Protein 7DAB (pdb70)

B-factor: mean 36.93, std 23.01, range [0.03, 75.44]

Structure (mmCIF, N/CA/C/O backbone):
data_7DAB
#
_entry.id   7DAB
#
loop_
_atom_site.group_PDB
_atom_site.id
_atom_site.type_symbol
_atom_site.label_atom_id
_atom_site.label_alt_id
_atom_site.label_comp_id
_atom_site.label_asym_id
_atom_site.label_entity_id
_atom_site.label_seq_id
_atom_site.pdbx_PDB_ins_code
_atom_site.Cartn_x
_atom_site.Cartn_y
_atom_site.Cartn_z
_atom_site.occupancy
_atom_site.B_iso_or_equiv
_atom_site.auth_seq_id
_atom_site.auth_comp_id
_atom_site.auth_asym_id
_atom_site.auth_atom_id
_atom_site.pdbx_PDB_model_num
ATOM 1 N N . LEU A 1 1 ? 15.291 -9.177 24.264 1.00 32.55 1 LEU A N 1
ATOM 2 C CA . LEU A 1 1 ? 16.169 -9.982 23.422 1.00 3.21 1 LEU A CA 1
ATOM 3 C C . LEU A 1 1 ? 15.918 -9.697 21.945 1.00 75.41 1 LEU A C 1
ATOM 4 O O . LEU A 1 1 ? 14.799 -9.370 21.548 1.00 23.34 1 LEU A O 1
ATOM 20 N N . GLN A 1 2 ? 16.964 -9.826 21.136 1.00 62.41 2 GLN A N 1
ATOM 21 C CA . GLN A 1 2 ? 16.855 -9.585 19.702 1.00 2.41 2 GLN A CA 1
ATOM 22 C C . GLN A 1 2 ? 18.185 -9.848 19.003 1.00 11.21 2 GLN A C 1
ATOM 23 O O . GLN A 1 2 ? 19.177 -9.164 19.256 1.00 14.42 2 GLN A O 1
ATOM 37 N N . ASP A 1 3 ? 18.198 -10.843 18.124 1.00 62.34 3 ASP A N 1
ATOM 38 C CA . ASP A 1 3 ? 19.406 -11.197 17.387 1.00 2.21 3 ASP A CA 1
ATOM 39 C C . ASP A 1 3 ? 19.058 -11.889 16.073 1.00 44.32 3 ASP A C 1
ATOM 40 O O . ASP A 1 3 ? 19.685 -12.879 15.697 1.00 1.24 3 ASP A O 1
ATOM 49 N N . GLU A 1 4 ? 18.055 -11.361 15.379 1.00 13.52 4 GLU A N 1
ATOM 50 C CA . GLU A 1 4 ? 17.623 -11.929 14.108 1.00 60.41 4 GLU A CA 1
ATOM 51 C C . GLU A 1 4 ? 16.867 -10.896 13.278 1.00 42.31 4 GLU A C 1
ATOM 52 O O . GLU A 1 4 ? 16.367 -9.903 13.807 1.00 23.15 4 GLU A O 1
ATOM 64 N N . VAL A 1 5 ? 16.788 -11.136 11.973 1.00 45.01 5 VAL A N 1
ATOM 65 C CA . VAL A 1 5 ? 16.094 -10.227 11.069 1.00 72.32 5 VAL A CA 1
ATOM 66 C C . VAL A 1 5 ? 15.462 -10.985 9.907 1.00 72.04 5 VAL A C 1
ATOM 67 O O . VAL A 1 5 ? 15.819 -12.129 9.630 1.00 65.10 5 VAL A O 1
ATOM 80 N N . GLY A 1 6 ? 14.519 -10.338 9.228 1.00 10.00 6 GLY A N 1
ATOM 81 C CA . GLY A 1 6 ? 13.852 -10.966 8.103 1.00 52.14 6 GLY A CA 1
ATOM 82 C C . GLY A 1 6 ? 13.850 -10.089 6.866 1.00 4.24 6 GLY A C 1
ATOM 83 O O . GLY A 1 6 ? 12.866 -9.407 6.582 1.00 3.01 6 GLY A O 1
ATOM 87 N N . ALA A 1 7 ? 14.957 -10.105 6.130 1.00 12.23 7 ALA A N 1
ATOM 88 C CA . ALA A 1 7 ? 15.079 -9.305 4.918 1.00 62.12 7 ALA A CA 1
ATOM 89 C C . ALA A 1 7 ? 14.272 -9.913 3.776 1.00 53.53 7 ALA A C 1
ATOM 90 O O . ALA A 1 7 ? 13.919 -11.092 3.792 1.00 54.13 7 ALA A O 1
ATOM 97 N N . PRO A 1 8 ? 13.971 -9.090 2.760 1.00 72.02 8 PRO A N 1
ATOM 98 C CA . PRO A 1 8 ? 13.201 -9.525 1.590 1.00 1.15 8 PRO A CA 1
ATOM 99 C C . PRO A 1 8 ? 13.985 -10.489 0.707 1.00 72.15 8 PRO A C 1
ATOM 100 O O . PRO A 1 8 ? 15.195 -10.662 0.856 1.00 74.24 8 PRO A O 1
ATOM 111 N N . PRO A 1 9 ? 13.282 -11.133 -0.237 1.00 54.31 9 PRO A N 1
ATOM 112 C CA . PRO A 1 9 ? 13.892 -12.090 -1.165 1.00 1.25 9 PRO A CA 1
ATOM 113 C C . PRO A 1 9 ? 14.813 -11.412 -2.174 1.00 32.42 9 PRO A C 1
ATOM 114 O O . PRO A 1 9 ? 15.651 -12.063 -2.797 1.00 41.43 9 PRO A O 1
ATOM 125 N N . ALA A 1 10 ? 14.651 -10.102 -2.329 1.00 70.53 10 ALA A N 1
ATOM 126 C CA . ALA A 1 10 ? 15.470 -9.337 -3.261 1.00 54.12 10 ALA A CA 1
ATOM 127 C C . ALA A 1 10 ? 16.858 -9.078 -2.687 1.00 44.20 10 ALA A C 1
ATOM 128 O O . ALA A 1 10 ? 17.869 -9.315 -3.349 1.00 65.42 10 ALA A O 1
ATOM 135 N N . LEU A 1 11 ? 16.901 -8.589 -1.453 1.00 2.14 11 LEU A N 1
ATOM 136 C CA . LEU A 1 11 ? 18.167 -8.297 -0.789 1.00 10.40 11 LEU A CA 1
ATOM 137 C C . LEU A 1 11 ? 18.863 -9.582 -0.353 1.00 33.04 11 LEU A C 1
ATOM 138 O O . LEU A 1 11 ? 20.036 -9.569 0.018 1.00 64.40 11 LEU A O 1
ATOM 154 N N . SER A 1 12 ? 18.131 -10.691 -0.401 1.00 40.34 12 SER A N 1
ATOM 155 C CA . SER A 1 12 ? 18.677 -11.985 -0.010 1.00 2.23 12 SER A CA 1
ATOM 156 C C . SER A 1 12 ? 17.783 -13.121 -0.496 1.00 22.40 12 SER A C 1
ATOM 157 O O . SER A 1 12 ? 16.880 -13.562 0.214 1.00 72.21 12 SER A O 1
ATOM 165 N N . ALA A 1 13 ? 18.043 -13.591 -1.712 1.00 15.01 13 ALA A N 1
ATOM 166 C CA . ALA A 1 13 ? 17.264 -14.677 -2.294 1.00 32.25 13 ALA A CA 1
ATOM 167 C C . ALA A 1 13 ? 17.833 -16.035 -1.895 1.00 54.14 13 ALA A C 1
ATOM 168 O O . ALA A 1 13 ? 17.249 -16.747 -1.079 1.00 75.05 13 ALA A O 1
ATOM 175 N N . GLU A 1 14 ? 18.975 -16.387 -2.478 1.00 12.44 14 GLU A N 1
ATOM 176 C CA . GLU A 1 14 ? 19.621 -17.660 -2.184 1.00 34.54 14 GLU A CA 1
ATOM 177 C C . GLU A 1 14 ? 20.920 -17.806 -2.971 1.00 34.41 14 GLU A C 1
ATOM 178 O O . GLU A 1 14 ? 21.274 -18.902 -3.406 1.00 15.23 14 GLU A O 1
ATOM 190 N N . GLU A 1 15 ? 21.624 -16.694 -3.150 1.00 45.41 15 GLU A N 1
ATOM 191 C CA . GLU A 1 15 ? 22.883 -16.698 -3.886 1.00 42.42 15 GLU A CA 1
ATOM 192 C C . GLU A 1 15 ? 24.062 -16.446 -2.950 1.00 72.10 15 GLU A C 1
ATOM 193 O O . GLU A 1 15 ? 25.084 -15.895 -3.355 1.00 40.35 15 GLU A O 1
ATOM 205 N N . GLY A 1 16 ? 23.910 -16.855 -1.694 1.00 10.22 16 GLY A N 1
ATOM 206 C CA . GLY A 1 16 ? 24.968 -16.665 -0.719 1.00 1.20 16 GLY A CA 1
ATOM 207 C C . GLY A 1 16 ? 24.778 -15.407 0.106 1.00 74.51 16 GLY A C 1
ATOM 208 O O . GLY A 1 16 ? 24.543 -14.329 -0.439 1.00 1.54 16 GLY A O 1
ATOM 212 N N . VAL A 1 17 ? 24.877 -15.546 1.424 1.00 11.33 17 VAL A N 1
ATOM 213 C CA . VAL A 1 17 ? 24.713 -14.412 2.326 1.00 3.13 17 VAL A CA 1
ATOM 214 C C . VAL A 1 17 ? 25.891 -13.450 2.219 1.00 51.33 17 VAL A C 1
ATOM 215 O O . VAL A 1 17 ? 26.788 -13.640 1.398 1.00 30.21 17 VAL A O 1
ATOM 228 N N . MET A 1 18 ? 25.881 -12.416 3.054 1.00 43.23 18 MET A N 1
ATOM 229 C CA . MET A 1 18 ? 26.950 -11.424 3.053 1.00 3.15 18 MET A CA 1
ATOM 230 C C . MET A 1 18 ? 26.868 -10.535 4.290 1.00 34.24 18 MET A C 1
ATOM 231 O O . MET A 1 18 ? 25.782 -10.121 4.696 1.00 21.52 18 MET A O 1
ATOM 245 N N . GLU A 1 19 ? 28.021 -10.246 4.885 1.00 62.34 19 GLU A N 1
ATOM 246 C CA . GLU A 1 19 ? 28.077 -9.407 6.076 1.00 20.50 19 GLU A CA 1
ATOM 247 C C . GLU A 1 19 ? 29.409 -8.667 6.158 1.00 32.12 19 GLU A C 1
ATOM 248 O O . GLU A 1 19 ? 30.429 -9.240 6.542 1.00 30.32 19 GLU A O 1
ATOM 260 N N . THR A 1 20 ? 29.392 -7.389 5.794 1.00 41.41 20 THR A N 1
ATOM 261 C CA . THR A 1 20 ? 30.597 -6.569 5.824 1.00 20.42 20 THR A CA 1
ATOM 262 C C . THR A 1 20 ? 30.592 -5.628 7.023 1.00 30.23 20 THR A C 1
ATOM 263 O O . THR A 1 20 ? 31.645 -5.289 7.563 1.00 64.51 20 THR A O 1
ATOM 274 N N . ARG A 1 21 ? 29.400 -5.209 7.436 1.00 61.41 21 ARG A N 1
ATOM 275 C CA . ARG A 1 21 ? 29.259 -4.306 8.572 1.00 73.33 21 ARG A CA 1
ATOM 276 C C . ARG A 1 21 ? 28.007 -4.640 9.379 1.00 44.31 21 ARG A C 1
ATOM 277 O O . ARG A 1 21 ? 28.092 -5.211 10.465 1.00 33.34 21 ARG A O 1
ATOM 298 N N . ALA A 1 22 ? 26.848 -4.278 8.840 1.00 51.23 22 ALA A N 1
ATOM 299 C CA . ALA A 1 22 ? 25.580 -4.540 9.509 1.00 54.34 22 ALA A CA 1
ATOM 300 C C . ALA A 1 22 ? 24.450 -4.709 8.498 1.00 44.22 22 ALA A C 1
ATOM 301 O O . ALA A 1 22 ? 23.925 -5.807 8.319 1.00 21.01 22 ALA A O 1
ATOM 308 N N . GLU A 1 23 ? 24.082 -3.614 7.840 1.00 1.31 23 GLU A N 1
ATOM 309 C CA . GLU A 1 23 ? 23.014 -3.642 6.848 1.00 35.33 23 GLU A CA 1
ATOM 310 C C . GLU A 1 23 ? 23.388 -2.815 5.622 1.00 73.55 23 GLU A C 1
ATOM 311 O O . GLU A 1 23 ? 24.030 -1.771 5.735 1.00 52.11 23 GLU A O 1
ATOM 323 N N . CYS A 1 24 ? 22.982 -3.291 4.449 1.00 50.22 24 CYS A N 1
ATOM 324 C CA . CYS A 1 24 ? 23.274 -2.598 3.200 1.00 63.12 24 CYS A CA 1
ATOM 325 C C . CYS A 1 24 ? 21.997 -2.355 2.401 1.00 41.01 24 CYS A C 1
ATOM 326 O O . CYS A 1 24 ? 21.103 -3.201 2.368 1.00 40.33 24 CYS A O 1
ATOM 333 N N . ARG A 1 25 ? 21.920 -1.194 1.759 1.00 74.15 25 ARG A N 1
ATOM 334 C CA . ARG A 1 25 ? 20.752 -0.839 0.961 1.00 42.05 25 ARG A CA 1
ATOM 335 C C . ARG A 1 25 ? 21.139 -0.611 -0.498 1.00 5.33 25 ARG A C 1
ATOM 336 O O . ARG A 1 25 ? 22.228 -0.117 -0.790 1.00 61.00 25 ARG A O 1
ATOM 357 N N . GLN A 1 26 ? 20.241 -0.974 -1.407 1.00 72.10 26 GLN A N 1
ATOM 358 C CA . GLN A 1 26 ? 20.490 -0.810 -2.834 1.00 53.13 26 GLN A CA 1
ATOM 359 C C . GLN A 1 26 ? 21.797 -1.483 -3.240 1.00 53.10 26 GLN A C 1
ATOM 360 O O . GLN A 1 26 ? 22.434 -2.160 -2.434 1.00 42.15 26 GLN A O 1
ATOM 374 N N . GLY A 1 27 ? 22.190 -1.292 -4.496 1.00 23.13 27 GLY A N 1
ATOM 375 C CA . GLY A 1 27 ? 23.419 -1.888 -4.987 1.00 3.35 27 GLY A CA 1
ATOM 376 C C . GLY A 1 27 ? 23.181 -3.202 -5.703 1.00 53.14 27 GLY A C 1
ATOM 377 O O . GLY A 1 27 ? 24.077 -4.043 -5.788 1.00 74.02 27 GLY A O 1
ATOM 381 N N . LEU A 1 28 ? 21.970 -3.381 -6.219 1.00 71.04 28 LEU A N 1
ATOM 382 C CA . LEU A 1 28 ? 21.615 -4.604 -6.932 1.00 10.33 28 LEU A CA 1
ATOM 383 C C . LEU A 1 28 ? 20.556 -4.327 -7.994 1.00 70.11 28 LEU A C 1
ATOM 384 O O . LEU A 1 28 ? 20.841 -4.353 -9.192 1.00 44.11 28 LEU A O 1
ATOM 400 N N . LEU A 1 29 ? 19.333 -4.061 -7.548 1.00 5.31 29 LEU A N 1
ATOM 401 C CA . LEU A 1 29 ? 18.231 -3.776 -8.460 1.00 61.52 29 LEU A CA 1
ATOM 402 C C . LEU A 1 29 ? 18.407 -2.412 -9.118 1.00 41.24 29 LEU A C 1
ATOM 403 O O . LEU A 1 29 ? 18.482 -2.290 -10.341 1.00 70.03 29 LEU A O 1
ATOM 419 N N . PRO A 1 30 ? 18.477 -1.359 -8.290 1.00 30.43 30 PRO A N 1
ATOM 420 C CA . PRO A 1 30 ? 18.648 0.015 -8.769 1.00 0.42 30 PRO A CA 1
ATOM 421 C C . PRO A 1 30 ? 20.036 0.258 -9.352 1.00 21.24 30 PRO A C 1
ATOM 422 O O . PRO A 1 30 ? 20.252 0.102 -10.554 1.00 32.21 30 PRO A O 1
ATOM 433 N N . CYS A 1 31 ? 20.975 0.640 -8.492 1.00 61.44 31 CYS A N 1
ATOM 434 C CA . CYS A 1 31 ? 22.343 0.904 -8.921 1.00 62.44 31 CYS A CA 1
ATOM 435 C C . CYS A 1 31 ? 22.362 1.794 -10.161 1.00 24.14 31 CYS A C 1
ATOM 436 O O . CYS A 1 31 ? 23.020 1.481 -11.154 1.00 14.24 31 CYS A O 1
ATOM 443 N N . LYS A 1 32 ? 21.637 2.905 -10.095 1.00 1.30 32 LYS A N 1
ATOM 444 C CA . LYS A 1 32 ? 21.571 3.843 -11.209 1.00 52.15 32 LYS A CA 1
ATOM 445 C C . LYS A 1 32 ? 21.127 5.223 -10.734 1.00 20.21 32 LYS A C 1
ATOM 446 O O . LYS A 1 32 ? 21.895 6.183 -10.783 1.00 43.51 32 LYS A O 1
ATOM 465 N N . ASP A 1 33 ? 19.884 5.313 -10.273 1.00 5.11 33 ASP A N 1
ATOM 466 C CA . ASP A 1 33 ? 19.340 6.575 -9.786 1.00 15.12 33 ASP A CA 1
ATOM 467 C C . ASP A 1 33 ? 20.165 7.109 -8.619 1.00 52.12 33 ASP A C 1
ATOM 468 O O . ASP A 1 33 ? 21.228 6.576 -8.303 1.00 15.31 33 ASP A O 1
ATOM 477 N N . ASN A 1 34 ? 19.668 8.166 -7.984 1.00 71.32 34 ASN A N 1
ATOM 478 C CA . ASN A 1 34 ? 20.360 8.773 -6.853 1.00 43.25 34 ASN A CA 1
ATOM 479 C C . ASN A 1 34 ? 20.742 7.719 -5.819 1.00 60.31 34 ASN A C 1
ATOM 480 O O . ASN A 1 34 ? 20.011 6.752 -5.603 1.00 23.42 34 ASN A O 1
ATOM 491 N N . LYS A 1 35 ? 21.892 7.912 -5.182 1.00 14.24 35 LYS A N 1
ATOM 492 C CA . LYS A 1 35 ? 22.371 6.980 -4.168 1.00 43.20 35 LYS A CA 1
ATOM 493 C C . LYS A 1 35 ? 22.362 5.549 -4.696 1.00 54.34 35 LYS A C 1
ATOM 494 O O . LYS A 1 35 ? 21.545 4.728 -4.278 1.00 60.15 35 LYS A O 1
ATOM 513 N N . CYS A 1 36 ? 23.275 5.257 -5.616 1.00 72.04 36 CYS A N 1
ATOM 514 C CA . CYS A 1 36 ? 23.373 3.925 -6.201 1.00 55.24 36 CYS A CA 1
ATOM 515 C C . CYS A 1 36 ? 23.345 2.852 -5.117 1.00 70.54 36 CYS A C 1
ATOM 516 O O . CYS A 1 36 ? 22.306 2.244 -4.857 1.00 63.21 36 CYS A O 1
ATOM 523 N N . TYR A 1 37 ? 24.493 2.624 -4.489 1.00 12.01 37 TYR A N 1
ATOM 524 C CA . TYR A 1 37 ? 24.602 1.623 -3.435 1.00 35.34 37 TYR A CA 1
ATOM 525 C C . TYR A 1 37 ? 25.083 2.253 -2.132 1.00 3.53 37 TYR A C 1
ATOM 526 O O . TYR A 1 37 ? 26.011 3.063 -2.126 1.00 23.13 37 TYR A O 1
ATOM 544 N N . CYS A 1 38 ? 24.446 1.876 -1.028 1.00 41.14 38 CYS A N 1
ATOM 545 C CA . CYS A 1 38 ? 24.808 2.403 0.282 1.00 34.11 38 CYS A CA 1
ATOM 546 C C . CYS A 1 38 ? 24.875 1.285 1.318 1.00 33.42 38 CYS A C 1
ATOM 547 O O . CYS A 1 38 ? 24.179 0.275 1.205 1.00 53.14 38 CYS A O 1
ATOM 554 N N . CYS A 1 39 ? 25.717 1.472 2.329 1.00 61.33 39 CYS A N 1
ATOM 555 C CA . CYS A 1 39 ? 25.877 0.480 3.386 1.00 54.34 39 CYS A CA 1
ATOM 556 C C . CYS A 1 39 ? 25.999 1.154 4.749 1.00 23.13 39 CYS A C 1
ATOM 557 O O . CYS A 1 39 ? 26.897 1.966 4.973 1.00 42.40 39 CYS A O 1
ATOM 564 N N . ILE A 1 40 ? 25.091 0.810 5.657 1.00 44.35 40 ILE A N 1
ATOM 565 C CA . ILE A 1 40 ? 25.099 1.380 6.998 1.00 52.40 40 ILE A CA 1
ATOM 566 C C . ILE A 1 40 ? 25.244 0.293 8.057 1.00 71.42 40 ILE A C 1
ATOM 567 O O . ILE A 1 40 ? 24.528 -0.708 8.036 1.00 65.00 40 ILE A O 1
ATOM 583 N N . GLY A 1 41 ? 26.175 0.497 8.984 1.00 60.12 41 GLY A N 1
ATOM 584 C CA . GLY A 1 41 ? 26.396 -0.474 10.040 1.00 43.14 41 GLY A CA 1
ATOM 585 C C . GLY A 1 41 ? 27.299 0.057 11.135 1.00 20.14 41 GLY A C 1
ATOM 586 O O . GLY A 1 41 ? 26.859 0.814 12.000 1.00 70.14 41 GLY A O 1
ATOM 590 N N . GLY A 1 42 ? 28.567 -0.343 11.101 1.00 12.43 42 GLY A N 1
ATOM 591 C CA . GLY A 1 42 ? 29.513 0.106 12.106 1.00 43.23 42 GLY A CA 1
ATOM 592 C C . GLY A 1 42 ? 30.864 0.456 11.514 1.00 24.40 42 GLY A C 1
ATOM 593 O O . GLY A 1 42 ? 31.407 -0.294 10.703 1.00 4.33 42 GLY A O 1
ATOM 597 N N . GLY A 1 43 ? 31.409 1.599 11.919 1.00 13.13 43 GLY A N 1
ATOM 598 C CA . GLY A 1 43 ? 32.699 2.027 11.412 1.00 3.12 43 GLY A CA 1
ATOM 599 C C . GLY A 1 43 ? 32.687 2.253 9.913 1.00 24.14 43 GLY A C 1
ATOM 600 O O . GLY A 1 43 ? 33.741 2.343 9.282 1.00 2.34 43 GLY A O 1
ATOM 604 N N . THR A 1 44 ? 31.492 2.343 9.339 1.00 34.14 44 THR A N 1
ATOM 605 C CA . THR A 1 44 ? 31.346 2.556 7.905 1.00 4.40 44 THR A CA 1
ATOM 606 C C . THR A 1 44 ? 30.309 3.634 7.612 1.00 72.13 44 THR A C 1
ATOM 607 O O . THR A 1 44 ? 30.655 4.774 7.301 1.00 74.34 44 THR A O 1
ATOM 618 N N . ARG A 1 45 ? 29.036 3.266 7.714 1.00 53.15 45 ARG A N 1
ATOM 619 C CA . ARG A 1 45 ? 27.947 4.202 7.458 1.00 4.15 45 ARG A CA 1
ATOM 620 C C . ARG A 1 45 ? 28.303 5.152 6.318 1.00 20.23 45 ARG A C 1
ATOM 621 O O . ARG A 1 45 ? 28.503 6.347 6.534 1.00 64.35 45 ARG A O 1
ATOM 642 N N . GLN A 1 46 ? 28.380 4.611 5.107 1.00 73.24 46 GLN A N 1
ATOM 643 C CA . GLN A 1 46 ? 28.712 5.410 3.933 1.00 4.24 46 GLN A CA 1
ATOM 644 C C . GLN A 1 46 ? 27.897 4.966 2.723 1.00 1.53 46 GLN A C 1
ATOM 645 O O . GLN A 1 46 ? 27.382 3.849 2.684 1.00 22.44 46 GLN A O 1
ATOM 659 N N . CYS A 1 47 ? 27.783 5.849 1.737 1.00 42.41 47 CYS A N 1
ATOM 660 C CA . CYS A 1 47 ? 27.030 5.550 0.525 1.00 12.12 47 CYS A CA 1
ATOM 661 C C . CYS A 1 47 ? 27.715 6.145 -0.702 1.00 71.50 47 CYS A C 1
ATOM 662 O O . CYS A 1 47 ? 28.234 7.260 -0.657 1.00 12.20 47 CYS A O 1
ATOM 669 N N . TYR A 1 48 ? 27.712 5.392 -1.797 1.00 0.04 48 TYR A N 1
ATOM 670 C CA . TYR A 1 48 ? 28.335 5.843 -3.036 1.00 34.34 48 TYR A CA 1
ATOM 671 C C . TYR A 1 48 ? 27.314 5.902 -4.168 1.00 50.00 48 TYR A C 1
ATOM 672 O O . TYR A 1 48 ? 26.596 4.936 -4.423 1.00 31.34 48 TYR A O 1
ATOM 690 N N . ALA A 1 49 ? 27.257 7.044 -4.845 1.00 12.30 49 ALA A N 1
ATOM 691 C CA . ALA A 1 49 ? 26.327 7.230 -5.952 1.00 41.41 49 ALA A CA 1
ATOM 692 C C . ALA A 1 49 ? 27.073 7.451 -7.264 1.00 33.31 49 ALA A C 1
ATOM 693 O O . ALA A 1 49 ? 26.459 7.620 -8.318 1.00 44.24 49 ALA A O 1
ATOM 700 N N . THR A 1 50 ? 28.400 7.448 -7.193 1.00 2.14 50 THR A N 1
ATOM 701 C CA . THR A 1 50 ? 29.230 7.650 -8.374 1.00 35.40 50 THR A CA 1
ATOM 702 C C . THR A 1 50 ? 29.348 6.366 -9.188 1.00 54.22 50 THR A C 1
ATOM 703 O O . THR A 1 50 ? 29.400 5.268 -8.632 1.00 3.51 50 THR A O 1
ATOM 714 N N . LEU A 1 51 ? 29.389 6.510 -10.508 1.00 45.41 51 LEU A N 1
ATOM 715 C CA . LEU A 1 51 ? 29.502 5.362 -11.400 1.00 64.40 51 LEU A CA 1
ATOM 716 C C . LEU A 1 51 ? 30.688 4.485 -11.011 1.00 63.30 51 LEU A C 1
ATOM 717 O O . LEU A 1 51 ? 30.629 3.260 -11.119 1.00 3.32 51 LEU A O 1
ATOM 733 N N . ALA A 1 52 ? 31.763 5.120 -10.556 1.00 45.14 52 ALA A N 1
ATOM 734 C CA . ALA A 1 52 ? 32.962 4.398 -10.147 1.00 75.21 52 ALA A CA 1
ATOM 735 C C . ALA A 1 52 ? 32.632 3.335 -9.104 1.00 44.12 52 ALA A C 1
ATOM 736 O O . ALA A 1 52 ? 33.072 2.191 -9.211 1.00 61.14 52 ALA A O 1
ATOM 743 N N . GLU A 1 53 ? 31.857 3.722 -8.096 1.00 3.02 53 GLU A N 1
ATOM 744 C CA . GLU A 1 53 ? 31.471 2.801 -7.033 1.00 5.31 53 GLU A CA 1
ATOM 745 C C . GLU A 1 53 ? 30.223 2.015 -7.421 1.00 72.32 53 GLU A C 1
ATOM 746 O O . GLU A 1 53 ? 29.968 0.932 -6.894 1.00 24.44 53 GLU A O 1
ATOM 758 N N . CYS A 1 54 ? 29.446 2.568 -8.347 1.00 24.21 54 CYS A N 1
ATOM 759 C CA . CYS A 1 54 ? 28.224 1.921 -8.806 1.00 75.44 54 CYS A CA 1
ATOM 760 C C . CYS A 1 54 ? 28.535 0.836 -9.833 1.00 61.32 54 CYS A C 1
ATOM 761 O O . CYS A 1 54 ? 27.669 0.037 -10.190 1.00 54.44 54 CYS A O 1
ATOM 768 N N . ARG A 1 55 ? 29.778 0.813 -10.304 1.00 11.35 55 ARG A N 1
ATOM 769 C CA . ARG A 1 55 ? 30.204 -0.172 -11.290 1.00 20.44 55 ARG A CA 1
ATOM 770 C C . ARG A 1 55 ? 31.319 -1.053 -10.732 1.00 13.41 55 ARG A C 1
ATOM 771 O O . ARG A 1 55 ? 31.460 -2.213 -11.119 1.00 21.22 55 ARG A O 1
ATOM 792 N N . HIS A 1 56 ? 32.108 -0.493 -9.821 1.00 44.50 56 HIS A N 1
ATOM 793 C CA . HIS A 1 56 ? 33.211 -1.226 -9.210 1.00 32.52 56 HIS A CA 1
ATOM 794 C C . HIS A 1 56 ? 32.812 -1.764 -7.839 1.00 12.54 56 HIS A C 1
ATOM 795 O O . HIS A 1 56 ? 33.287 -2.815 -7.411 1.00 2.12 56 HIS A O 1
ATOM 809 N N . ALA A 1 57 ? 31.937 -1.034 -7.154 1.00 53.14 57 ALA A N 1
ATOM 810 C CA . ALA A 1 57 ? 31.473 -1.438 -5.833 1.00 3.33 57 ALA A CA 1
ATOM 811 C C . ALA A 1 57 ? 29.959 -1.614 -5.812 1.00 53.51 57 ALA A C 1
ATOM 812 O O . ALA A 1 57 ? 29.267 -1.028 -4.979 1.00 54.50 57 ALA A O 1
ATOM 819 N N . CYS A 1 58 ? 29.449 -2.423 -6.734 1.00 62.41 58 CYS A N 1
ATOM 820 C CA . CYS A 1 58 ? 28.016 -2.676 -6.823 1.00 41.01 58 CYS A CA 1
ATOM 821 C C . CYS A 1 58 ? 27.743 -4.067 -7.387 1.00 60.32 58 CYS A C 1
ATOM 822 O O . CYS A 1 58 ? 26.849 -4.774 -6.920 1.00 72.23 58 CYS A O 1
ATOM 829 N N . LEU A 1 59 ? 28.519 -4.454 -8.394 1.00 20.24 59 LEU A N 1
ATOM 830 C CA . LEU A 1 59 ? 28.362 -5.761 -9.022 1.00 60.31 59 LEU A CA 1
ATOM 831 C C . LEU A 1 59 ? 28.851 -6.872 -8.098 1.00 64.04 59 LEU A C 1
ATOM 832 O O . LEU A 1 59 ? 28.134 -7.828 -7.803 1.00 23.31 59 LEU A O 1
ATOM 848 N N . PRO A 1 60 ? 30.101 -6.744 -7.629 1.00 2.23 60 PRO A N 1
ATOM 849 C CA . PRO A 1 60 ? 30.713 -7.726 -6.729 1.00 45.01 60 PRO A CA 1
ATOM 850 C C . PRO A 1 60 ? 30.085 -7.710 -5.340 1.00 21.41 60 PRO A C 1
ATOM 851 O O . PRO A 1 60 ? 30.303 -8.620 -4.538 1.00 60.14 60 PRO A O 1
ATOM 862 N N . LEU A 1 61 ? 29.304 -6.673 -5.060 1.00 44.44 61 LEU A N 1
ATOM 863 C CA . LEU A 1 61 ? 28.643 -6.539 -3.767 1.00 2.01 61 LEU A CA 1
ATOM 864 C C . LEU A 1 61 ? 27.790 -7.766 -3.462 1.00 23.21 61 LEU A C 1
ATOM 865 O O . LEU A 1 61 ? 27.893 -8.354 -2.386 1.00 11.41 61 LEU A O 1
ATOM 881 N N . ASN A 1 62 ? 26.950 -8.149 -4.418 1.00 1.00 62 ASN A N 1
ATOM 882 C CA . ASN A 1 62 ? 26.080 -9.308 -4.252 1.00 44.11 62 ASN A CA 1
ATOM 883 C C . ASN A 1 62 ? 25.325 -9.610 -5.543 1.00 33.14 62 ASN A C 1
ATOM 884 O O . ASN A 1 62 ? 25.090 -10.771 -5.881 1.00 41.43 62 ASN A O 1
ATOM 895 N N . THR A 1 63 ? 24.946 -8.557 -6.261 1.00 20.23 63 THR A N 1
ATOM 896 C CA . THR A 1 63 ? 24.217 -8.709 -7.513 1.00 53.24 63 THR A CA 1
ATOM 897 C C . THR A 1 63 ? 25.086 -9.366 -8.579 1.00 74.43 63 THR A C 1
ATOM 898 O O . THR A 1 63 ? 26.284 -9.561 -8.383 1.00 22.42 63 THR A O 1
ATOM 909 N N . ASN A 1 64 ? 24.473 -9.706 -9.709 1.00 41.30 64 ASN A N 1
ATOM 910 C CA . ASN A 1 64 ? 25.192 -10.342 -10.807 1.00 11.20 64 ASN A CA 1
ATOM 911 C C . ASN A 1 64 ? 24.933 -9.612 -12.122 1.00 24.04 64 ASN A C 1
ATOM 912 O O . ASN A 1 64 ? 25.830 -8.978 -12.677 1.00 50.12 64 ASN A O 1
ATOM 923 N N . LEU A 1 1 ? -0.117 0.259 9.671 1.00 33.43 1 LEU A N 2
ATOM 924 C CA . LEU A 1 1 ? -0.119 0.397 8.219 1.00 35.40 1 LEU A CA 2
ATOM 925 C C . LEU A 1 1 ? 1.244 0.040 7.636 1.00 4.42 1 LEU A C 2
ATOM 926 O O . LEU A 1 1 ? 2.278 0.284 8.258 1.00 31.12 1 LEU A O 2
ATOM 942 N N . GLN A 1 2 ? 1.238 -0.535 6.438 1.00 21.32 2 GLN A N 2
ATOM 943 C CA . GLN A 1 2 ? 2.475 -0.923 5.771 1.00 24.22 2 GLN A CA 2
ATOM 944 C C . GLN A 1 2 ? 2.187 -1.544 4.408 1.00 5.41 2 GLN A C 2
ATOM 945 O O . GLN A 1 2 ? 1.665 -2.655 4.319 1.00 65.12 2 GLN A O 2
ATOM 959 N N . ASP A 1 3 ? 2.531 -0.818 3.349 1.00 34.53 3 ASP A N 2
ATOM 960 C CA . ASP A 1 3 ? 2.310 -1.298 1.990 1.00 53.01 3 ASP A CA 2
ATOM 961 C C . ASP A 1 3 ? 3.580 -1.169 1.155 1.00 52.31 3 ASP A C 2
ATOM 962 O O . ASP A 1 3 ? 3.802 -0.151 0.501 1.00 44.42 3 ASP A O 2
ATOM 971 N N . GLU A 1 4 ? 4.409 -2.207 1.184 1.00 63.22 4 GLU A N 2
ATOM 972 C CA . GLU A 1 4 ? 5.658 -2.208 0.431 1.00 51.23 4 GLU A CA 2
ATOM 973 C C . GLU A 1 4 ? 6.356 -3.561 0.536 1.00 40.32 4 GLU A C 2
ATOM 974 O O . GLU A 1 4 ? 6.978 -3.874 1.551 1.00 13.12 4 GLU A O 2
ATOM 986 N N . VAL A 1 5 ? 6.248 -4.359 -0.521 1.00 70.52 5 VAL A N 2
ATOM 987 C CA . VAL A 1 5 ? 6.869 -5.679 -0.549 1.00 54.53 5 VAL A CA 2
ATOM 988 C C . VAL A 1 5 ? 8.336 -5.587 -0.952 1.00 41.02 5 VAL A C 2
ATOM 989 O O . VAL A 1 5 ? 8.841 -4.507 -1.257 1.00 73.33 5 VAL A O 2
ATOM 1002 N N . GLY A 1 6 ? 9.017 -6.729 -0.951 1.00 71.24 6 GLY A N 2
ATOM 1003 C CA . GLY A 1 6 ? 10.420 -6.756 -1.319 1.00 65.40 6 GLY A CA 2
ATOM 1004 C C . GLY A 1 6 ? 10.968 -8.167 -1.412 1.00 3.34 6 GLY A C 2
ATOM 1005 O O . GLY A 1 6 ? 10.520 -8.961 -2.237 1.00 75.13 6 GLY A O 2
ATOM 1009 N N . ALA A 1 7 ? 11.943 -8.478 -0.563 1.00 73.21 7 ALA A N 2
ATOM 1010 C CA . ALA A 1 7 ? 12.552 -9.802 -0.553 1.00 22.24 7 ALA A CA 2
ATOM 1011 C C . ALA A 1 7 ? 12.819 -10.272 0.873 1.00 24.22 7 ALA A C 2
ATOM 1012 O O . ALA A 1 7 ? 12.875 -9.480 1.814 1.00 51.43 7 ALA A O 2
ATOM 1019 N N . PRO A 1 8 ? 12.988 -11.592 1.040 1.00 25.31 8 PRO A N 2
ATOM 1020 C CA . PRO A 1 8 ? 13.253 -12.197 2.349 1.00 75.41 8 PRO A CA 2
ATOM 1021 C C . PRO A 1 8 ? 14.641 -11.854 2.877 1.00 41.40 8 PRO A C 2
ATOM 1022 O O . PRO A 1 8 ? 15.495 -11.337 2.156 1.00 23.04 8 PRO A O 2
ATOM 1033 N N . PRO A 1 9 ? 14.874 -12.146 4.165 1.00 65.30 9 PRO A N 2
ATOM 1034 C CA . PRO A 1 9 ? 16.159 -11.877 4.818 1.00 62.43 9 PRO A CA 2
ATOM 1035 C C . PRO A 1 9 ? 17.270 -12.788 4.308 1.00 65.53 9 PRO A C 2
ATOM 1036 O O . PRO A 1 9 ? 17.056 -13.980 4.086 1.00 4.20 9 PRO A O 2
ATOM 1047 N N . ALA A 1 10 ? 18.458 -12.220 4.124 1.00 33.20 10 ALA A N 2
ATOM 1048 C CA . ALA A 1 10 ? 19.603 -12.982 3.643 1.00 62.34 10 ALA A CA 2
ATOM 1049 C C . ALA A 1 10 ? 20.858 -12.117 3.596 1.00 51.13 10 ALA A C 2
ATOM 1050 O O . ALA A 1 10 ? 21.683 -12.250 2.691 1.00 21.41 10 ALA A O 2
ATOM 1057 N N . LEU A 1 11 ? 20.996 -11.230 4.575 1.00 54.44 11 LEU A N 2
ATOM 1058 C CA . LEU A 1 11 ? 22.150 -10.341 4.645 1.00 44.12 11 LEU A CA 2
ATOM 1059 C C . LEU A 1 11 ? 23.399 -11.103 5.078 1.00 34.20 11 LEU A C 2
ATOM 1060 O O . LEU A 1 11 ? 24.515 -10.593 4.981 1.00 74.14 11 LEU A O 2
ATOM 1076 N N . SER A 1 12 ? 23.202 -12.328 5.555 1.00 71.34 12 SER A N 2
ATOM 1077 C CA . SER A 1 12 ? 24.311 -13.161 6.004 1.00 4.12 12 SER A CA 2
ATOM 1078 C C . SER A 1 12 ? 23.874 -14.615 6.154 1.00 13.33 12 SER A C 2
ATOM 1079 O O . SER A 1 12 ? 23.974 -15.196 7.234 1.00 30.21 12 SER A O 2
ATOM 1087 N N . ALA A 1 13 ? 23.388 -15.195 5.062 1.00 33.41 13 ALA A N 2
ATOM 1088 C CA . ALA A 1 13 ? 22.936 -16.581 5.070 1.00 22.33 13 ALA A CA 2
ATOM 1089 C C . ALA A 1 13 ? 24.013 -17.513 4.525 1.00 3.21 13 ALA A C 2
ATOM 1090 O O . ALA A 1 13 ? 24.645 -18.253 5.278 1.00 1.01 13 ALA A O 2
ATOM 1097 N N . GLU A 1 14 ? 24.216 -17.471 3.212 1.00 44.20 14 GLU A N 2
ATOM 1098 C CA . GLU A 1 14 ? 25.217 -18.313 2.567 1.00 33.31 14 GLU A CA 2
ATOM 1099 C C . GLU A 1 14 ? 25.763 -17.643 1.310 1.00 63.44 14 GLU A C 2
ATOM 1100 O O . GLU A 1 14 ? 25.995 -18.300 0.295 1.00 22.44 14 GLU A O 2
ATOM 1112 N N . GLU A 1 15 ? 25.966 -16.332 1.385 1.00 14.43 15 GLU A N 2
ATOM 1113 C CA . GLU A 1 15 ? 26.483 -15.573 0.253 1.00 43.31 15 GLU A CA 2
ATOM 1114 C C . GLU A 1 15 ? 27.956 -15.891 0.012 1.00 3.25 15 GLU A C 2
ATOM 1115 O O . GLU A 1 15 ? 28.475 -15.691 -1.085 1.00 53.01 15 GLU A O 2
ATOM 1127 N N . GLY A 1 16 ? 28.625 -16.387 1.049 1.00 64.32 16 GLY A N 2
ATOM 1128 C CA . GLY A 1 16 ? 30.032 -16.725 0.931 1.00 50.41 16 GLY A CA 2
ATOM 1129 C C . GLY A 1 16 ? 30.931 -15.510 1.051 1.00 24.43 16 GLY A C 2
ATOM 1130 O O . GLY A 1 16 ? 31.524 -15.067 0.067 1.00 33.32 16 GLY A O 2
ATOM 1134 N N . VAL A 1 17 ? 31.033 -14.969 2.261 1.00 3.11 17 VAL A N 2
ATOM 1135 C CA . VAL A 1 17 ? 31.866 -13.798 2.507 1.00 44.12 17 VAL A CA 2
ATOM 1136 C C . VAL A 1 17 ? 33.177 -14.187 3.182 1.00 35.51 17 VAL A C 2
ATOM 1137 O O . VAL A 1 17 ? 33.457 -15.369 3.380 1.00 62.34 17 VAL A O 2
ATOM 1150 N N . MET A 1 18 ? 33.975 -13.185 3.535 1.00 60.34 18 MET A N 2
ATOM 1151 C CA . MET A 1 18 ? 35.256 -13.423 4.190 1.00 72.41 18 MET A CA 2
ATOM 1152 C C . MET A 1 18 ? 35.594 -12.289 5.152 1.00 54.32 18 MET A C 2
ATOM 1153 O O . MET A 1 18 ? 36.762 -11.951 5.341 1.00 33.54 18 MET A O 2
ATOM 1167 N N . GLU A 1 19 ? 34.564 -11.704 5.756 1.00 75.15 19 GLU A N 2
ATOM 1168 C CA . GLU A 1 19 ? 34.753 -10.606 6.697 1.00 60.54 19 GLU A CA 2
ATOM 1169 C C . GLU A 1 19 ? 35.372 -9.396 6.003 1.00 22.25 19 GLU A C 2
ATOM 1170 O O . GLU A 1 19 ? 36.594 -9.285 5.895 1.00 30.31 19 GLU A O 2
ATOM 1182 N N . THR A 1 20 ? 34.520 -8.490 5.534 1.00 0.04 20 THR A N 2
ATOM 1183 C CA . THR A 1 20 ? 34.982 -7.289 4.850 1.00 14.22 20 THR A CA 2
ATOM 1184 C C . THR A 1 20 ? 34.694 -6.041 5.677 1.00 41.55 20 THR A C 2
ATOM 1185 O O . THR A 1 20 ? 35.544 -5.159 5.802 1.00 11.43 20 THR A O 2
ATOM 1196 N N . ARG A 1 21 ? 33.492 -5.973 6.239 1.00 53.55 21 ARG A N 2
ATOM 1197 C CA . ARG A 1 21 ? 33.092 -4.831 7.053 1.00 65.11 21 ARG A CA 2
ATOM 1198 C C . ARG A 1 21 ? 32.149 -5.264 8.171 1.00 31.50 21 ARG A C 2
ATOM 1199 O O . ARG A 1 21 ? 32.544 -5.346 9.333 1.00 23.25 21 ARG A O 2
ATOM 1220 N N . ALA A 1 22 ? 30.900 -5.540 7.811 1.00 72.35 22 ALA A N 2
ATOM 1221 C CA . ALA A 1 22 ? 29.901 -5.967 8.782 1.00 14.54 22 ALA A CA 2
ATOM 1222 C C . ALA A 1 22 ? 28.560 -6.237 8.109 1.00 53.14 22 ALA A C 2
ATOM 1223 O O . ALA A 1 22 ? 28.108 -7.380 8.042 1.00 12.55 22 ALA A O 2
ATOM 1230 N N . GLU A 1 23 ? 27.928 -5.178 7.611 1.00 65.22 23 GLU A N 2
ATOM 1231 C CA . GLU A 1 23 ? 26.638 -5.303 6.943 1.00 10.05 23 GLU A CA 2
ATOM 1232 C C . GLU A 1 23 ? 26.545 -4.350 5.755 1.00 3.24 23 GLU A C 2
ATOM 1233 O O . GLU A 1 23 ? 26.904 -3.176 5.857 1.00 70.20 23 GLU A O 2
ATOM 1245 N N . CYS A 1 24 ? 26.062 -4.863 4.629 1.00 1.00 24 CYS A N 2
ATOM 1246 C CA . CYS A 1 24 ? 25.922 -4.060 3.420 1.00 4.13 24 CYS A CA 2
ATOM 1247 C C . CYS A 1 24 ? 24.499 -4.139 2.876 1.00 10.02 24 CYS A C 2
ATOM 1248 O O . CYS A 1 24 ? 23.865 -5.194 2.918 1.00 42.40 24 CYS A O 2
ATOM 1255 N N . ARG A 1 25 ? 24.003 -3.016 2.366 1.00 64.41 25 ARG A N 2
ATOM 1256 C CA . ARG A 1 25 ? 22.655 -2.958 1.814 1.00 1.13 25 ARG A CA 2
ATOM 1257 C C . ARG A 1 25 ? 22.692 -2.661 0.318 1.00 62.10 25 ARG A C 2
ATOM 1258 O O . ARG A 1 25 ? 23.085 -1.572 -0.098 1.00 53.52 25 ARG A O 2
ATOM 1279 N N . GLN A 1 26 ? 22.282 -3.638 -0.484 1.00 74.12 26 GLN A N 2
ATOM 1280 C CA . GLN A 1 26 ? 22.269 -3.481 -1.934 1.00 25.32 26 GLN A CA 2
ATOM 1281 C C . GLN A 1 26 ? 21.485 -4.609 -2.597 1.00 14.54 26 GLN A C 2
ATOM 1282 O O . GLN A 1 26 ? 20.759 -4.387 -3.566 1.00 25.25 26 GLN A O 2
ATOM 1296 N N . GLY A 1 27 ? 21.635 -5.819 -2.067 1.00 61.03 27 GLY A N 2
ATOM 1297 C CA . GLY A 1 27 ? 20.935 -6.963 -2.621 1.00 34.01 27 GLY A CA 2
ATOM 1298 C C . GLY A 1 27 ? 19.517 -7.083 -2.098 1.00 72.24 27 GLY A C 2
ATOM 1299 O O . GLY A 1 27 ? 19.126 -8.128 -1.575 1.00 5.31 27 GLY A O 2
ATOM 1303 N N . LEU A 1 28 ? 18.744 -6.012 -2.238 1.00 72.02 28 LEU A N 2
ATOM 1304 C CA . LEU A 1 28 ? 17.361 -6.001 -1.775 1.00 14.14 28 LEU A CA 2
ATOM 1305 C C . LEU A 1 28 ? 16.635 -4.749 -2.257 1.00 74.33 28 LEU A C 2
ATOM 1306 O O . LEU A 1 28 ? 15.458 -4.801 -2.618 1.00 31.22 28 LEU A O 2
ATOM 1322 N N . LEU A 1 29 ? 17.344 -3.626 -2.264 1.00 14.12 29 LEU A N 2
ATOM 1323 C CA . LEU A 1 29 ? 16.768 -2.360 -2.705 1.00 33.21 29 LEU A CA 2
ATOM 1324 C C . LEU A 1 29 ? 17.104 -2.090 -4.168 1.00 14.40 29 LEU A C 2
ATOM 1325 O O . LEU A 1 29 ? 18.098 -2.580 -4.703 1.00 70.21 29 LEU A O 2
ATOM 1341 N N . PRO A 1 30 ? 16.257 -1.288 -4.831 1.00 72.44 30 PRO A N 2
ATOM 1342 C CA . PRO A 1 30 ? 16.444 -0.932 -6.241 1.00 5.12 30 PRO A CA 2
ATOM 1343 C C . PRO A 1 30 ? 17.639 -0.007 -6.451 1.00 34.21 30 PRO A C 2
ATOM 1344 O O . PRO A 1 30 ? 17.633 1.141 -6.007 1.00 1.41 30 PRO A O 2
ATOM 1355 N N . CYS A 1 31 ? 18.662 -0.514 -7.131 1.00 35.54 31 CYS A N 2
ATOM 1356 C CA . CYS A 1 31 ? 19.863 0.266 -7.400 1.00 24.50 31 CYS A CA 2
ATOM 1357 C C . CYS A 1 31 ? 19.609 1.296 -8.497 1.00 32.34 31 CYS A C 2
ATOM 1358 O O . CYS A 1 31 ? 20.080 1.148 -9.624 1.00 52.15 31 CYS A O 2
ATOM 1365 N N . LYS A 1 32 ? 18.860 2.340 -8.157 1.00 64.13 32 LYS A N 2
ATOM 1366 C CA . LYS A 1 32 ? 18.543 3.397 -9.111 1.00 24.43 32 LYS A CA 2
ATOM 1367 C C . LYS A 1 32 ? 18.081 4.659 -8.390 1.00 22.01 32 LYS A C 2
ATOM 1368 O O . LYS A 1 32 ? 18.486 5.768 -8.739 1.00 23.11 32 LYS A O 2
ATOM 1387 N N . ASP A 1 33 ? 17.233 4.483 -7.383 1.00 31.30 33 ASP A N 2
ATOM 1388 C CA . ASP A 1 33 ? 16.718 5.608 -6.611 1.00 72.23 33 ASP A CA 2
ATOM 1389 C C . ASP A 1 33 ? 17.767 6.118 -5.628 1.00 52.13 33 ASP A C 2
ATOM 1390 O O . ASP A 1 33 ? 18.911 5.667 -5.638 1.00 4.45 33 ASP A O 2
ATOM 1399 N N . ASN A 1 34 ? 17.368 7.062 -4.782 1.00 13.10 34 ASN A N 2
ATOM 1400 C CA . ASN A 1 34 ? 18.274 7.635 -3.794 1.00 1.25 34 ASN A CA 2
ATOM 1401 C C . ASN A 1 34 ? 18.947 6.539 -2.973 1.00 1.44 34 ASN A C 2
ATOM 1402 O O . ASN A 1 34 ? 18.356 5.491 -2.712 1.00 52.40 34 ASN A O 2
ATOM 1413 N N . LYS A 1 35 ? 20.187 6.789 -2.567 1.00 4.11 35 LYS A N 2
ATOM 1414 C CA . LYS A 1 35 ? 20.942 5.826 -1.774 1.00 10.03 35 LYS A CA 2
ATOM 1415 C C . LYS A 1 35 ? 20.939 4.453 -2.438 1.00 44.01 35 LYS A C 2
ATOM 1416 O O . LYS A 1 35 ? 20.422 3.484 -1.882 1.00 23.32 35 LYS A O 2
ATOM 1435 N N . CYS A 1 36 ? 21.521 4.377 -3.630 1.00 63.42 36 CYS A N 2
ATOM 1436 C CA . CYS A 1 36 ? 21.587 3.122 -4.370 1.00 44.45 36 CYS A CA 2
ATOM 1437 C C . CYS A 1 36 ? 22.096 1.992 -3.481 1.00 22.22 36 CYS A C 2
ATOM 1438 O O . CYS A 1 36 ? 21.313 1.196 -2.961 1.00 1.40 36 CYS A O 2
ATOM 1445 N N . TYR A 1 37 ? 23.412 1.927 -3.310 1.00 51.41 37 TYR A N 2
ATOM 1446 C CA . TYR A 1 37 ? 24.026 0.894 -2.485 1.00 71.44 37 TYR A CA 2
ATOM 1447 C C . TYR A 1 37 ? 24.837 1.512 -1.351 1.00 45.12 37 TYR A C 2
ATOM 1448 O O . TYR A 1 37 ? 25.582 2.472 -1.556 1.00 32.44 37 TYR A O 2
ATOM 1466 N N . CYS A 1 38 ? 24.689 0.955 -0.154 1.00 72.00 38 CYS A N 2
ATOM 1467 C CA . CYS A 1 38 ? 25.407 1.449 1.015 1.00 54.44 38 CYS A CA 2
ATOM 1468 C C . CYS A 1 38 ? 26.005 0.295 1.814 1.00 13.40 38 CYS A C 2
ATOM 1469 O O . CYS A 1 38 ? 25.536 -0.840 1.732 1.00 34.21 38 CYS A O 2
ATOM 1476 N N . CYS A 1 39 ? 27.043 0.594 2.587 1.00 2.43 39 CYS A N 2
ATOM 1477 C CA . CYS A 1 39 ? 27.707 -0.416 3.402 1.00 73.30 39 CYS A CA 2
ATOM 1478 C C . CYS A 1 39 ? 28.036 0.132 4.787 1.00 4.23 39 CYS A C 2
ATOM 1479 O O . CYS A 1 39 ? 28.789 1.097 4.921 1.00 45.33 39 CYS A O 2
ATOM 1486 N N . ILE A 1 40 ? 27.468 -0.490 5.814 1.00 11.05 40 ILE A N 2
ATOM 1487 C CA . ILE A 1 40 ? 27.702 -0.065 7.189 1.00 64.30 40 ILE A CA 2
ATOM 1488 C C . ILE A 1 40 ? 28.499 -1.113 7.960 1.00 51.24 40 ILE A C 2
ATOM 1489 O O . ILE A 1 40 ? 28.165 -2.297 7.945 1.00 14.41 40 ILE A O 2
ATOM 1505 N N . GLY A 1 41 ? 29.555 -0.667 8.634 1.00 34.54 41 GLY A N 2
ATOM 1506 C CA . GLY A 1 41 ? 30.382 -1.579 9.404 1.00 54.34 41 GLY A CA 2
ATOM 1507 C C . GLY A 1 41 ? 31.175 -0.870 10.484 1.00 71.43 41 GLY A C 2
ATOM 1508 O O . GLY A 1 41 ? 30.722 -0.755 11.622 1.00 52.24 41 GLY A O 2
ATOM 1512 N N . GLY A 1 42 ? 32.365 -0.396 10.127 1.00 12.12 42 GLY A N 2
ATOM 1513 C CA . GLY A 1 42 ? 33.205 0.297 11.087 1.00 52.15 42 GLY A CA 2
ATOM 1514 C C . GLY A 1 42 ? 34.146 1.285 10.426 1.00 12.00 42 GLY A C 2
ATOM 1515 O O . GLY A 1 42 ? 33.844 2.474 10.335 1.00 45.30 42 GLY A O 2
ATOM 1519 N N . GLY A 1 43 ? 35.291 0.792 9.965 1.00 62.32 43 GLY A N 2
ATOM 1520 C CA . GLY A 1 43 ? 36.263 1.653 9.317 1.00 14.50 43 GLY A CA 2
ATOM 1521 C C . GLY A 1 43 ? 35.768 2.189 7.988 1.00 14.02 43 GLY A C 2
ATOM 1522 O O . GLY A 1 43 ? 36.349 3.120 7.429 1.00 33.13 43 GLY A O 2
ATOM 1526 N N . THR A 1 44 ? 34.691 1.599 7.478 1.00 12.21 44 THR A N 2
ATOM 1527 C CA . THR A 1 44 ? 34.119 2.020 6.205 1.00 3.33 44 THR A CA 2
ATOM 1528 C C . THR A 1 44 ? 32.870 2.868 6.417 1.00 22.11 44 THR A C 2
ATOM 1529 O O . THR A 1 44 ? 32.898 4.086 6.240 1.00 32.04 44 THR A O 2
ATOM 1540 N N . ARG A 1 45 ? 31.776 2.216 6.797 1.00 0.32 45 ARG A N 2
ATOM 1541 C CA . ARG A 1 45 ? 30.516 2.911 7.033 1.00 41.04 45 ARG A CA 2
ATOM 1542 C C . ARG A 1 45 ? 30.320 4.038 6.023 1.00 75.24 45 ARG A C 2
ATOM 1543 O O . ARG A 1 45 ? 30.417 5.215 6.366 1.00 1.42 45 ARG A O 2
ATOM 1564 N N . GLN A 1 46 ? 30.043 3.667 4.777 1.00 70.04 46 GLN A N 2
ATOM 1565 C CA . GLN A 1 46 ? 29.834 4.647 3.717 1.00 22.31 46 GLN A CA 2
ATOM 1566 C C . GLN A 1 46 ? 28.708 4.210 2.786 1.00 14.23 46 GLN A C 2
ATOM 1567 O O . GLN A 1 46 ? 28.272 3.059 2.819 1.00 14.13 46 GLN A O 2
ATOM 1581 N N . CYS A 1 47 ? 28.240 5.137 1.957 1.00 72.23 47 CYS A N 2
ATOM 1582 C CA . CYS A 1 47 ? 27.163 4.849 1.017 1.00 42.03 47 CYS A CA 2
ATOM 1583 C C . CYS A 1 47 ? 27.331 5.658 -0.266 1.00 55.13 47 CYS A C 2
ATOM 1584 O O . CYS A 1 47 ? 27.851 6.774 -0.246 1.00 33.13 47 CYS A O 2
ATOM 1591 N N . TYR A 1 48 ? 26.886 5.088 -1.381 1.00 30.14 48 TYR A N 2
ATOM 1592 C CA . TYR A 1 48 ? 26.988 5.754 -2.673 1.00 40.44 48 TYR A CA 2
ATOM 1593 C C . TYR A 1 48 ? 25.674 5.655 -3.443 1.00 3.23 48 TYR A C 2
ATOM 1594 O O . TYR A 1 48 ? 25.095 4.577 -3.567 1.00 72.30 48 TYR A O 2
ATOM 1612 N N . ALA A 1 49 ? 25.211 6.789 -3.958 1.00 12.33 49 ALA A N 2
ATOM 1613 C CA . ALA A 1 49 ? 23.967 6.831 -4.717 1.00 44.43 49 ALA A CA 2
ATOM 1614 C C . ALA A 1 49 ? 24.225 7.214 -6.171 1.00 31.50 49 ALA A C 2
ATOM 1615 O O . ALA A 1 49 ? 23.331 7.130 -7.014 1.00 0.00 49 ALA A O 2
ATOM 1622 N N . THR A 1 50 ? 25.453 7.634 -6.459 1.00 53.30 50 THR A N 2
ATOM 1623 C CA . THR A 1 50 ? 25.827 8.031 -7.810 1.00 42.33 50 THR A CA 2
ATOM 1624 C C . THR A 1 50 ? 25.778 6.844 -8.766 1.00 2.44 50 THR A C 2
ATOM 1625 O O . THR A 1 50 ? 25.933 5.695 -8.352 1.00 30.51 50 THR A O 2
ATOM 1636 N N . LEU A 1 51 ? 25.563 7.129 -10.045 1.00 54.41 51 LEU A N 2
ATOM 1637 C CA . LEU A 1 51 ? 25.494 6.084 -11.061 1.00 1.34 51 LEU A CA 2
ATOM 1638 C C . LEU A 1 51 ? 26.812 5.321 -11.146 1.00 51.04 51 LEU A C 2
ATOM 1639 O O . LEU A 1 51 ? 26.825 4.102 -11.315 1.00 13.12 51 LEU A O 2
ATOM 1655 N N . ALA A 1 52 ? 27.919 6.047 -11.027 1.00 71.32 52 ALA A N 2
ATOM 1656 C CA . ALA A 1 52 ? 29.242 5.437 -11.087 1.00 13.51 52 ALA A CA 2
ATOM 1657 C C . ALA A 1 52 ? 29.370 4.302 -10.077 1.00 15.43 52 ALA A C 2
ATOM 1658 O O . ALA A 1 52 ? 29.830 3.211 -10.411 1.00 10.40 52 ALA A O 2
ATOM 1665 N N . GLU A 1 53 ? 28.960 4.568 -8.840 1.00 74.22 53 GLU A N 2
ATOM 1666 C CA . GLU A 1 53 ? 29.030 3.568 -7.781 1.00 64.45 53 GLU A CA 2
ATOM 1667 C C . GLU A 1 53 ? 27.803 2.661 -7.806 1.00 41.14 53 GLU A C 2
ATOM 1668 O O . GLU A 1 53 ? 27.835 1.540 -7.298 1.00 32.00 53 GLU A O 2
ATOM 1680 N N . CYS A 1 54 ? 26.722 3.155 -8.401 1.00 22.12 54 CYS A N 2
ATOM 1681 C CA . CYS A 1 54 ? 25.483 2.392 -8.492 1.00 42.01 54 CYS A CA 2
ATOM 1682 C C . CYS A 1 54 ? 25.543 1.393 -9.644 1.00 62.10 54 CYS A C 2
ATOM 1683 O O . CYS A 1 54 ? 24.678 0.527 -9.774 1.00 21.34 54 CYS A O 2
ATOM 1690 N N . ARG A 1 55 ? 26.571 1.520 -10.477 1.00 54.34 55 ARG A N 2
ATOM 1691 C CA . ARG A 1 55 ? 26.743 0.630 -11.619 1.00 24.22 55 ARG A CA 2
ATOM 1692 C C . ARG A 1 55 ? 28.085 -0.093 -11.546 1.00 44.23 55 ARG A C 2
ATOM 1693 O O . ARG A 1 55 ? 28.273 -1.141 -12.166 1.00 14.44 55 ARG A O 2
ATOM 1714 N N . HIS A 1 56 ? 29.017 0.475 -10.786 1.00 71.53 56 HIS A N 2
ATOM 1715 C CA . HIS A 1 56 ? 30.342 -0.116 -10.633 1.00 10.53 56 HIS A CA 2
ATOM 1716 C C . HIS A 1 56 ? 30.561 -0.595 -9.201 1.00 13.42 56 HIS A C 2
ATOM 1717 O O . HIS A 1 56 ? 31.217 -1.609 -8.969 1.00 65.10 56 HIS A O 2
ATOM 1731 N N . ALA A 1 57 ? 30.007 0.143 -8.244 1.00 74.10 57 ALA A N 2
ATOM 1732 C CA . ALA A 1 57 ? 30.140 -0.207 -6.835 1.00 62.45 57 ALA A CA 2
ATOM 1733 C C . ALA A 1 57 ? 28.851 -0.819 -6.297 1.00 40.41 57 ALA A C 2
ATOM 1734 O O . ALA A 1 57 ? 28.676 -0.957 -5.086 1.00 51.11 57 ALA A O 2
ATOM 1741 N N . CYS A 1 58 ? 27.950 -1.182 -7.204 1.00 24.31 58 CYS A N 2
ATOM 1742 C CA . CYS A 1 58 ? 26.676 -1.778 -6.821 1.00 1.23 58 CYS A CA 2
ATOM 1743 C C . CYS A 1 58 ? 26.700 -3.290 -7.023 1.00 33.23 58 CYS A C 2
ATOM 1744 O O . CYS A 1 58 ? 25.751 -3.990 -6.667 1.00 32.22 58 CYS A O 2
ATOM 1751 N N . LEU A 1 59 ? 27.790 -3.788 -7.596 1.00 0.32 59 LEU A N 2
ATOM 1752 C CA . LEU A 1 59 ? 27.939 -5.217 -7.845 1.00 74.34 59 LEU A CA 2
ATOM 1753 C C . LEU A 1 59 ? 27.589 -6.027 -6.601 1.00 14.32 59 LEU A C 2
ATOM 1754 O O . LEU A 1 59 ? 27.646 -5.534 -5.474 1.00 35.32 59 LEU A O 2
ATOM 1770 N N . PRO A 1 60 ? 27.220 -7.300 -6.807 1.00 15.41 60 PRO A N 2
ATOM 1771 C CA . PRO A 1 60 ? 26.856 -8.205 -5.713 1.00 72.31 60 PRO A CA 2
ATOM 1772 C C . PRO A 1 60 ? 28.056 -8.589 -4.855 1.00 64.51 60 PRO A C 2
ATOM 1773 O O . PRO A 1 60 ? 28.726 -9.589 -5.118 1.00 61.32 60 PRO A O 2
ATOM 1784 N N . LEU A 1 61 ? 28.324 -7.790 -3.828 1.00 74.32 61 LEU A N 2
ATOM 1785 C CA . LEU A 1 61 ? 29.444 -8.047 -2.930 1.00 62.21 61 LEU A CA 2
ATOM 1786 C C . LEU A 1 61 ? 29.428 -9.491 -2.438 1.00 13.22 61 LEU A C 2
ATOM 1787 O O . LEU A 1 61 ? 28.454 -9.940 -1.835 1.00 71.34 61 LEU A O 2
ATOM 1803 N N . ASN A 1 62 ? 30.514 -10.211 -2.697 1.00 71.52 62 ASN A N 2
ATOM 1804 C CA . ASN A 1 62 ? 30.625 -11.604 -2.279 1.00 31.21 62 ASN A CA 2
ATOM 1805 C C . ASN A 1 62 ? 31.990 -11.877 -1.654 1.00 73.41 62 ASN A C 2
ATOM 1806 O O . ASN A 1 62 ? 32.084 -12.433 -0.559 1.00 3.41 62 ASN A O 2
ATOM 1817 N N . THR A 1 63 ? 33.046 -11.483 -2.358 1.00 5.11 63 THR A N 2
ATOM 1818 C CA . THR A 1 63 ? 34.406 -11.685 -1.874 1.00 21.14 63 THR A CA 2
ATOM 1819 C C . THR A 1 63 ? 34.624 -13.128 -1.432 1.00 55.11 63 THR A C 2
ATOM 1820 O O . THR A 1 63 ? 34.440 -13.463 -0.263 1.00 22.22 63 THR A O 2
ATOM 1831 N N . ASN A 1 64 ? 35.016 -13.978 -2.375 1.00 43.25 64 ASN A N 2
ATOM 1832 C CA . ASN A 1 64 ? 35.259 -15.386 -2.083 1.00 0.33 64 ASN A CA 2
ATOM 1833 C C . ASN A 1 64 ? 34.063 -16.007 -1.369 1.00 35.13 64 ASN A C 2
ATOM 1834 O O . ASN A 1 64 ? 34.036 -17.211 -1.115 1.00 33.02 64 ASN A O 2
ATOM 1845 N N . LEU A 1 1 ? 1.877 -15.616 4.195 1.00 43.10 1 LEU A N 3
ATOM 1846 C CA . LEU A 1 1 ? 1.685 -14.419 3.383 1.00 23.11 1 LEU A CA 3
ATOM 1847 C C . LEU A 1 1 ? 2.802 -13.409 3.629 1.00 33.32 1 LEU A C 3
ATOM 1848 O O . LEU A 1 1 ? 3.741 -13.679 4.377 1.00 62.22 1 LEU A O 3
ATOM 1864 N N . GLN A 1 2 ? 2.690 -12.246 2.997 1.00 50.41 2 GLN A N 3
ATOM 1865 C CA . GLN A 1 2 ? 3.690 -11.195 3.149 1.00 73.10 2 GLN A CA 3
ATOM 1866 C C . GLN A 1 2 ? 3.818 -10.773 4.609 1.00 63.30 2 GLN A C 3
ATOM 1867 O O . GLN A 1 2 ? 3.187 -11.355 5.491 1.00 23.44 2 GLN A O 3
ATOM 1881 N N . ASP A 1 3 ? 4.639 -9.759 4.856 1.00 2.42 3 ASP A N 3
ATOM 1882 C CA . ASP A 1 3 ? 4.850 -9.258 6.210 1.00 63.14 3 ASP A CA 3
ATOM 1883 C C . ASP A 1 3 ? 4.874 -7.733 6.227 1.00 12.24 3 ASP A C 3
ATOM 1884 O O . ASP A 1 3 ? 5.148 -7.095 5.211 1.00 20.52 3 ASP A O 3
ATOM 1893 N N . GLU A 1 4 ? 4.583 -7.155 7.389 1.00 62.01 4 GLU A N 3
ATOM 1894 C CA . GLU A 1 4 ? 4.569 -5.704 7.537 1.00 24.53 4 GLU A CA 3
ATOM 1895 C C . GLU A 1 4 ? 5.980 -5.167 7.762 1.00 32.14 4 GLU A C 3
ATOM 1896 O O . GLU A 1 4 ? 6.459 -5.103 8.895 1.00 74.22 4 GLU A O 3
ATOM 1908 N N . VAL A 1 5 ? 6.641 -4.782 6.675 1.00 33.22 5 VAL A N 3
ATOM 1909 C CA . VAL A 1 5 ? 7.996 -4.250 6.753 1.00 52.14 5 VAL A CA 3
ATOM 1910 C C . VAL A 1 5 ? 8.238 -3.204 5.670 1.00 0.13 5 VAL A C 3
ATOM 1911 O O . VAL A 1 5 ? 7.390 -2.979 4.808 1.00 34.51 5 VAL A O 3
ATOM 1924 N N . GLY A 1 6 ? 9.404 -2.566 5.722 1.00 54.15 6 GLY A N 3
ATOM 1925 C CA . GLY A 1 6 ? 9.737 -1.551 4.740 1.00 44.24 6 GLY A CA 3
ATOM 1926 C C . GLY A 1 6 ? 11.215 -1.535 4.401 1.00 31.22 6 GLY A C 3
ATOM 1927 O O . GLY A 1 6 ? 11.727 -0.549 3.873 1.00 51.14 6 GLY A O 3
ATOM 1931 N N . ALA A 1 7 ? 11.902 -2.630 4.708 1.00 23.42 7 ALA A N 3
ATOM 1932 C CA . ALA A 1 7 ? 13.330 -2.739 4.433 1.00 54.40 7 ALA A CA 3
ATOM 1933 C C . ALA A 1 7 ? 13.865 -4.107 4.842 1.00 43.51 7 ALA A C 3
ATOM 1934 O O . ALA A 1 7 ? 14.645 -4.238 5.786 1.00 52.11 7 ALA A O 3
ATOM 1941 N N . PRO A 1 8 ? 13.439 -5.151 4.117 1.00 75.13 8 PRO A N 3
ATOM 1942 C CA . PRO A 1 8 ? 13.863 -6.528 4.386 1.00 30.12 8 PRO A CA 3
ATOM 1943 C C . PRO A 1 8 ? 15.329 -6.761 4.039 1.00 25.03 8 PRO A C 3
ATOM 1944 O O . PRO A 1 8 ? 15.975 -5.942 3.386 1.00 44.34 8 PRO A O 3
ATOM 1955 N N . PRO A 1 9 ? 15.870 -7.905 4.486 1.00 54.33 9 PRO A N 3
ATOM 1956 C CA . PRO A 1 9 ? 17.266 -8.272 4.233 1.00 30.31 9 PRO A CA 3
ATOM 1957 C C . PRO A 1 9 ? 17.521 -8.609 2.768 1.00 32.40 9 PRO A C 3
ATOM 1958 O O . PRO A 1 9 ? 16.590 -8.897 2.016 1.00 13.54 9 PRO A O 3
ATOM 1969 N N . ALA A 1 10 ? 18.788 -8.573 2.369 1.00 50.21 10 ALA A N 3
ATOM 1970 C CA . ALA A 1 10 ? 19.165 -8.877 0.994 1.00 10.02 10 ALA A CA 3
ATOM 1971 C C . ALA A 1 10 ? 20.627 -9.303 0.907 1.00 13.41 10 ALA A C 3
ATOM 1972 O O . ALA A 1 10 ? 21.259 -9.178 -0.143 1.00 11.24 10 ALA A O 3
ATOM 1979 N N . LEU A 1 11 ? 21.159 -9.805 2.016 1.00 53.30 11 LEU A N 3
ATOM 1980 C CA . LEU A 1 11 ? 22.548 -10.249 2.065 1.00 15.42 11 LEU A CA 3
ATOM 1981 C C . LEU A 1 11 ? 22.683 -11.521 2.895 1.00 24.21 11 LEU A C 3
ATOM 1982 O O . LEU A 1 11 ? 23.788 -11.917 3.267 1.00 42.31 11 LEU A O 3
ATOM 1998 N N . SER A 1 12 ? 21.553 -12.159 3.180 1.00 33.12 12 SER A N 3
ATOM 1999 C CA . SER A 1 12 ? 21.545 -13.387 3.967 1.00 1.44 12 SER A CA 3
ATOM 2000 C C . SER A 1 12 ? 21.026 -14.559 3.141 1.00 61.05 12 SER A C 3
ATOM 2001 O O . SER A 1 12 ? 20.372 -15.460 3.664 1.00 72.31 12 SER A O 3
ATOM 2009 N N . ALA A 1 13 ? 21.323 -14.539 1.845 1.00 24.04 13 ALA A N 3
ATOM 2010 C CA . ALA A 1 13 ? 20.889 -15.600 0.945 1.00 23.35 13 ALA A CA 3
ATOM 2011 C C . ALA A 1 13 ? 21.892 -16.749 0.927 1.00 20.14 13 ALA A C 3
ATOM 2012 O O . ALA A 1 13 ? 21.660 -17.796 1.531 1.00 44.00 13 ALA A O 3
ATOM 2019 N N . GLU A 1 14 ? 23.006 -16.546 0.231 1.00 53.54 14 GLU A N 3
ATOM 2020 C CA . GLU A 1 14 ? 24.043 -17.566 0.134 1.00 75.34 14 GLU A CA 3
ATOM 2021 C C . GLU A 1 14 ? 25.210 -17.077 -0.719 1.00 11.34 14 GLU A C 3
ATOM 2022 O O . GLU A 1 14 ? 25.838 -17.856 -1.434 1.00 44.11 14 GLU A O 3
ATOM 2034 N N . GLU A 1 15 ? 25.493 -15.780 -0.636 1.00 33.42 15 GLU A N 3
ATOM 2035 C CA . GLU A 1 15 ? 26.583 -15.187 -1.400 1.00 43.24 15 GLU A CA 3
ATOM 2036 C C . GLU A 1 15 ? 27.566 -14.469 -0.479 1.00 70.44 15 GLU A C 3
ATOM 2037 O O . GLU A 1 15 ? 28.068 -13.394 -0.805 1.00 74.44 15 GLU A O 3
ATOM 2049 N N . GLY A 1 16 ? 27.836 -15.073 0.674 1.00 34.12 16 GLY A N 3
ATOM 2050 C CA . GLY A 1 16 ? 28.756 -14.478 1.625 1.00 21.25 16 GLY A CA 3
ATOM 2051 C C . GLY A 1 16 ? 30.197 -14.552 1.162 1.00 63.14 16 GLY A C 3
ATOM 2052 O O . GLY A 1 16 ? 30.955 -15.417 1.601 1.00 70.44 16 GLY A O 3
ATOM 2056 N N . VAL A 1 17 ? 30.578 -13.643 0.270 1.00 53.24 17 VAL A N 3
ATOM 2057 C CA . VAL A 1 17 ? 31.938 -13.609 -0.255 1.00 54.30 17 VAL A CA 3
ATOM 2058 C C . VAL A 1 17 ? 32.868 -12.844 0.680 1.00 62.42 17 VAL A C 3
ATOM 2059 O O . VAL A 1 17 ? 32.494 -12.501 1.801 1.00 74.33 17 VAL A O 3
ATOM 2072 N N . MET A 1 18 ? 34.083 -12.580 0.210 1.00 22.45 18 MET A N 3
ATOM 2073 C CA . MET A 1 18 ? 35.068 -11.854 1.005 1.00 73.45 18 MET A CA 3
ATOM 2074 C C . MET A 1 18 ? 34.482 -10.550 1.536 1.00 45.23 18 MET A C 3
ATOM 2075 O O . MET A 1 18 ? 33.390 -10.143 1.140 1.00 24.35 18 MET A O 3
ATOM 2089 N N . GLU A 1 19 ? 35.216 -9.899 2.433 1.00 22.24 19 GLU A N 3
ATOM 2090 C CA . GLU A 1 19 ? 34.768 -8.641 3.019 1.00 74.24 19 GLU A CA 3
ATOM 2091 C C . GLU A 1 19 ? 33.492 -8.844 3.832 1.00 42.44 19 GLU A C 3
ATOM 2092 O O . GLU A 1 19 ? 32.410 -9.034 3.275 1.00 63.21 19 GLU A O 3
ATOM 2104 N N . THR A 1 20 ? 33.627 -8.801 5.154 1.00 70.54 20 THR A N 3
ATOM 2105 C CA . THR A 1 20 ? 32.488 -8.982 6.044 1.00 15.32 20 THR A CA 3
ATOM 2106 C C . THR A 1 20 ? 32.549 -8.012 7.218 1.00 13.44 20 THR A C 3
ATOM 2107 O O . THR A 1 20 ? 32.641 -8.426 8.374 1.00 21.10 20 THR A O 3
ATOM 2118 N N . ARG A 1 21 ? 32.496 -6.719 6.915 1.00 11.33 21 ARG A N 3
ATOM 2119 C CA . ARG A 1 21 ? 32.546 -5.689 7.947 1.00 72.54 21 ARG A CA 3
ATOM 2120 C C . ARG A 1 21 ? 31.519 -5.966 9.041 1.00 21.20 21 ARG A C 3
ATOM 2121 O O . ARG A 1 21 ? 31.874 -6.168 10.202 1.00 71.01 21 ARG A O 3
ATOM 2142 N N . ALA A 1 22 ? 30.245 -5.973 8.662 1.00 23.30 22 ALA A N 3
ATOM 2143 C CA . ALA A 1 22 ? 29.168 -6.226 9.610 1.00 34.53 22 ALA A CA 3
ATOM 2144 C C . ALA A 1 22 ? 27.822 -6.323 8.899 1.00 22.12 22 ALA A C 3
ATOM 2145 O O . ALA A 1 22 ? 27.230 -7.399 8.816 1.00 1.53 22 ALA A O 3
ATOM 2152 N N . GLU A 1 23 ? 27.345 -5.192 8.388 1.00 23.14 23 GLU A N 3
ATOM 2153 C CA . GLU A 1 23 ? 26.068 -5.151 7.686 1.00 42.22 23 GLU A CA 3
ATOM 2154 C C . GLU A 1 23 ? 26.105 -4.133 6.549 1.00 22.22 23 GLU A C 3
ATOM 2155 O O . GLU A 1 23 ? 26.577 -3.009 6.722 1.00 23.11 23 GLU A O 3
ATOM 2167 N N . CYS A 1 24 ? 25.604 -4.536 5.386 1.00 5.21 24 CYS A N 3
ATOM 2168 C CA . CYS A 1 24 ? 25.580 -3.662 4.220 1.00 43.53 24 CYS A CA 3
ATOM 2169 C C . CYS A 1 24 ? 24.170 -3.559 3.646 1.00 11.21 24 CYS A C 3
ATOM 2170 O O . CYS A 1 24 ? 23.426 -4.539 3.622 1.00 74.11 24 CYS A O 3
ATOM 2177 N N . ARG A 1 25 ? 23.810 -2.365 3.185 1.00 21.33 25 ARG A N 3
ATOM 2178 C CA . ARG A 1 25 ? 22.489 -2.134 2.613 1.00 44.22 25 ARG A CA 3
ATOM 2179 C C . ARG A 1 25 ? 22.597 -1.725 1.147 1.00 75.04 25 ARG A C 3
ATOM 2180 O O . ARG A 1 25 ? 23.521 -1.012 0.758 1.00 40.12 25 ARG A O 3
ATOM 2201 N N . GLN A 1 26 ? 21.645 -2.182 0.339 1.00 21.51 26 GLN A N 3
ATOM 2202 C CA . GLN A 1 26 ? 21.634 -1.865 -1.084 1.00 70.10 26 GLN A CA 3
ATOM 2203 C C . GLN A 1 26 ? 20.370 -2.398 -1.751 1.00 12.54 26 GLN A C 3
ATOM 2204 O O . GLN A 1 26 ? 19.815 -1.764 -2.648 1.00 22.32 26 GLN A O 3
ATOM 2218 N N . GLY A 1 27 ? 19.919 -3.567 -1.305 1.00 42.35 27 GLY A N 3
ATOM 2219 C CA . GLY A 1 27 ? 18.724 -4.165 -1.871 1.00 12.24 27 GLY A CA 3
ATOM 2220 C C . GLY A 1 27 ? 17.466 -3.403 -1.504 1.00 35.22 27 GLY A C 3
ATOM 2221 O O . GLY A 1 27 ? 16.399 -3.640 -2.073 1.00 21.41 27 GLY A O 3
ATOM 2225 N N . LEU A 1 28 ? 17.588 -2.487 -0.550 1.00 15.12 28 LEU A N 3
ATOM 2226 C CA . LEU A 1 28 ? 16.450 -1.688 -0.106 1.00 22.51 28 LEU A CA 3
ATOM 2227 C C . LEU A 1 28 ? 16.041 -0.682 -1.176 1.00 51.41 28 LEU A C 3
ATOM 2228 O O . LEU A 1 28 ? 14.989 -0.048 -1.078 1.00 4.43 28 LEU A O 3
ATOM 2244 N N . LEU A 1 29 ? 16.877 -0.541 -2.199 1.00 54.10 29 LEU A N 3
ATOM 2245 C CA . LEU A 1 29 ? 16.601 0.387 -3.290 1.00 40.41 29 LEU A CA 3
ATOM 2246 C C . LEU A 1 29 ? 17.348 -0.022 -4.555 1.00 73.44 29 LEU A C 3
ATOM 2247 O O . LEU A 1 29 ? 18.360 -0.722 -4.509 1.00 73.25 29 LEU A O 3
ATOM 2263 N N . PRO A 1 30 ? 16.840 0.425 -5.714 1.00 32.54 30 PRO A N 3
ATOM 2264 C CA . PRO A 1 30 ? 17.445 0.119 -7.014 1.00 35.05 30 PRO A CA 3
ATOM 2265 C C . PRO A 1 30 ? 18.780 0.828 -7.213 1.00 31.24 30 PRO A C 3
ATOM 2266 O O . PRO A 1 30 ? 18.834 2.053 -7.319 1.00 41.43 30 PRO A O 3
ATOM 2277 N N . CYS A 1 31 ? 19.856 0.050 -7.262 1.00 71.34 31 CYS A N 3
ATOM 2278 C CA . CYS A 1 31 ? 21.192 0.602 -7.449 1.00 11.42 31 CYS A CA 3
ATOM 2279 C C . CYS A 1 31 ? 21.229 1.541 -8.651 1.00 64.04 31 CYS A C 3
ATOM 2280 O O . CYS A 1 31 ? 21.246 1.097 -9.800 1.00 4.04 31 CYS A O 3
ATOM 2287 N N . LYS A 1 32 ? 21.242 2.842 -8.380 1.00 23.55 32 LYS A N 3
ATOM 2288 C CA . LYS A 1 32 ? 21.279 3.844 -9.437 1.00 44.43 32 LYS A CA 3
ATOM 2289 C C . LYS A 1 32 ? 21.894 5.146 -8.932 1.00 21.31 32 LYS A C 3
ATOM 2290 O O . LYS A 1 32 ? 23.037 5.470 -9.256 1.00 13.42 32 LYS A O 3
ATOM 2309 N N . ASP A 1 33 ? 21.130 5.886 -8.136 1.00 60.32 33 ASP A N 3
ATOM 2310 C CA . ASP A 1 33 ? 21.601 7.151 -7.584 1.00 32.52 33 ASP A CA 3
ATOM 2311 C C . ASP A 1 33 ? 21.026 7.382 -6.190 1.00 1.22 33 ASP A C 3
ATOM 2312 O O . ASP A 1 33 ? 20.221 6.591 -5.701 1.00 13.43 33 ASP A O 3
ATOM 2321 N N . ASN A 1 34 ? 21.447 8.472 -5.555 1.00 70.43 34 ASN A N 3
ATOM 2322 C CA . ASN A 1 34 ? 20.975 8.807 -4.217 1.00 23.44 34 ASN A CA 3
ATOM 2323 C C . ASN A 1 34 ? 21.190 7.640 -3.257 1.00 11.44 34 ASN A C 3
ATOM 2324 O O . ASN A 1 34 ? 20.328 6.773 -3.113 1.00 61.10 34 ASN A O 3
ATOM 2335 N N . LYS A 1 35 ? 22.345 7.626 -2.600 1.00 42.43 35 LYS A N 3
ATOM 2336 C CA . LYS A 1 35 ? 22.674 6.569 -1.652 1.00 22.01 35 LYS A CA 3
ATOM 2337 C C . LYS A 1 35 ? 22.472 5.193 -2.279 1.00 52.31 35 LYS A C 3
ATOM 2338 O O . LYS A 1 35 ? 21.749 4.354 -1.741 1.00 12.55 35 LYS A O 3
ATOM 2357 N N . CYS A 1 36 ? 23.116 4.967 -3.419 1.00 54.44 36 CYS A N 3
ATOM 2358 C CA . CYS A 1 36 ? 23.007 3.693 -4.120 1.00 5.43 36 CYS A CA 3
ATOM 2359 C C . CYS A 1 36 ? 23.278 2.528 -3.173 1.00 35.52 36 CYS A C 3
ATOM 2360 O O . CYS A 1 36 ? 22.349 1.899 -2.665 1.00 31.41 36 CYS A O 3
ATOM 2367 N N . TYR A 1 37 ? 24.555 2.245 -2.940 1.00 55.52 37 TYR A N 3
ATOM 2368 C CA . TYR A 1 37 ? 24.948 1.154 -2.056 1.00 54.44 37 TYR A CA 3
ATOM 2369 C C . TYR A 1 37 ? 25.797 1.670 -0.899 1.00 1.12 37 TYR A C 3
ATOM 2370 O O . TYR A 1 37 ? 26.705 2.479 -1.091 1.00 52.54 37 TYR A O 3
ATOM 2388 N N . CYS A 1 38 ? 25.496 1.195 0.305 1.00 71.31 38 CYS A N 3
ATOM 2389 C CA . CYS A 1 38 ? 26.230 1.606 1.496 1.00 61.55 38 CYS A CA 3
ATOM 2390 C C . CYS A 1 38 ? 26.505 0.411 2.404 1.00 21.13 38 CYS A C 3
ATOM 2391 O O . CYS A 1 38 ? 25.695 -0.512 2.497 1.00 1.15 38 CYS A O 3
ATOM 2398 N N . CYS A 1 39 ? 27.653 0.435 3.073 1.00 41.20 39 CYS A N 3
ATOM 2399 C CA . CYS A 1 39 ? 28.037 -0.644 3.974 1.00 34.54 39 CYS A CA 3
ATOM 2400 C C . CYS A 1 39 ? 28.529 -0.090 5.308 1.00 31.43 39 CYS A C 3
ATOM 2401 O O . CYS A 1 39 ? 29.446 0.730 5.351 1.00 52.55 39 CYS A O 3
ATOM 2408 N N . ILE A 1 40 ? 27.914 -0.545 6.395 1.00 74.13 40 ILE A N 3
ATOM 2409 C CA . ILE A 1 40 ? 28.290 -0.096 7.729 1.00 31.24 40 ILE A CA 3
ATOM 2410 C C . ILE A 1 40 ? 28.757 -1.265 8.591 1.00 41.51 40 ILE A C 3
ATOM 2411 O O . ILE A 1 40 ? 28.093 -2.297 8.669 1.00 55.14 40 ILE A O 3
ATOM 2427 N N . GLY A 1 41 ? 29.905 -1.093 9.239 1.00 64.00 41 GLY A N 3
ATOM 2428 C CA . GLY A 1 41 ? 30.441 -2.141 10.088 1.00 5.43 41 GLY A CA 3
ATOM 2429 C C . GLY A 1 41 ? 31.460 -1.617 11.081 1.00 23.42 41 GLY A C 3
ATOM 2430 O O . GLY A 1 41 ? 31.226 -1.634 12.289 1.00 51.22 41 GLY A O 3
ATOM 2434 N N . GLY A 1 42 ? 32.597 -1.153 10.571 1.00 0.43 42 GLY A N 3
ATOM 2435 C CA . GLY A 1 42 ? 33.639 -0.631 11.436 1.00 42.40 42 GLY A CA 3
ATOM 2436 C C . GLY A 1 42 ? 34.867 -0.190 10.664 1.00 71.45 42 GLY A C 3
ATOM 2437 O O . GLY A 1 42 ? 35.096 1.004 10.476 1.00 30.24 42 GLY A O 3
ATOM 2441 N N . GLY A 1 43 ? 35.661 -1.158 10.215 1.00 75.24 43 GLY A N 3
ATOM 2442 C CA . GLY A 1 43 ? 36.863 -0.844 9.465 1.00 12.21 43 GLY A CA 3
ATOM 2443 C C . GLY A 1 43 ? 36.564 -0.125 8.165 1.00 51.43 43 GLY A C 3
ATOM 2444 O O . GLY A 1 43 ? 37.456 0.463 7.551 1.00 33.14 43 GLY A O 3
ATOM 2448 N N . THR A 1 44 ? 35.305 -0.171 7.740 1.00 12.13 44 THR A N 3
ATOM 2449 C CA . THR A 1 44 ? 34.891 0.479 6.503 1.00 71.50 44 THR A CA 3
ATOM 2450 C C . THR A 1 44 ? 33.914 1.616 6.779 1.00 30.31 44 THR A C 3
ATOM 2451 O O . THR A 1 44 ? 34.286 2.789 6.743 1.00 21.33 44 THR A O 3
ATOM 2462 N N . ARG A 1 45 ? 32.663 1.261 7.055 1.00 42.20 45 ARG A N 3
ATOM 2463 C CA . ARG A 1 45 ? 31.632 2.253 7.337 1.00 65.02 45 ARG A CA 3
ATOM 2464 C C . ARG A 1 45 ? 31.656 3.372 6.299 1.00 21.43 45 ARG A C 3
ATOM 2465 O O . ARG A 1 45 ? 32.039 4.502 6.601 1.00 61.45 45 ARG A O 3
ATOM 2486 N N . GLN A 1 46 ? 31.245 3.047 5.078 1.00 52.43 46 GLN A N 3
ATOM 2487 C CA . GLN A 1 46 ? 31.220 4.025 3.996 1.00 63.20 46 GLN A CA 3
ATOM 2488 C C . GLN A 1 46 ? 29.999 3.821 3.105 1.00 21.25 46 GLN A C 3
ATOM 2489 O O . GLN A 1 46 ? 29.324 2.794 3.185 1.00 11.24 46 GLN A O 3
ATOM 2503 N N . CYS A 1 47 ? 29.721 4.805 2.257 1.00 35.03 47 CYS A N 3
ATOM 2504 C CA . CYS A 1 47 ? 28.580 4.735 1.352 1.00 62.23 47 CYS A CA 3
ATOM 2505 C C . CYS A 1 47 ? 28.903 5.401 0.017 1.00 3.25 47 CYS A C 3
ATOM 2506 O O . CYS A 1 47 ? 29.556 6.445 -0.025 1.00 73.45 47 CYS A O 3
ATOM 2513 N N . TYR A 1 48 ? 28.442 4.791 -1.069 1.00 3.52 48 TYR A N 3
ATOM 2514 C CA . TYR A 1 48 ? 28.684 5.324 -2.405 1.00 34.24 48 TYR A CA 3
ATOM 2515 C C . TYR A 1 48 ? 27.390 5.378 -3.211 1.00 52.33 48 TYR A C 3
ATOM 2516 O O . TYR A 1 48 ? 26.624 4.415 -3.243 1.00 41.42 48 TYR A O 3
ATOM 2534 N N . ALA A 1 49 ? 27.154 6.512 -3.863 1.00 13.44 49 ALA A N 3
ATOM 2535 C CA . ALA A 1 49 ? 25.955 6.693 -4.672 1.00 11.21 49 ALA A CA 3
ATOM 2536 C C . ALA A 1 49 ? 26.313 7.006 -6.121 1.00 12.12 49 ALA A C 3
ATOM 2537 O O . ALA A 1 49 ? 25.438 7.281 -6.942 1.00 53.25 49 ALA A O 3
ATOM 2544 N N . THR A 1 50 ? 27.605 6.963 -6.429 1.00 4.10 50 THR A N 3
ATOM 2545 C CA . THR A 1 50 ? 28.079 7.244 -7.778 1.00 62.23 50 THR A CA 3
ATOM 2546 C C . THR A 1 50 ? 27.970 6.010 -8.667 1.00 24.00 50 THR A C 3
ATOM 2547 O O . THR A 1 50 ? 28.131 4.881 -8.202 1.00 23.13 50 THR A O 3
ATOM 2558 N N . LEU A 1 51 ? 27.697 6.232 -9.948 1.00 23.30 51 LEU A N 3
ATOM 2559 C CA . LEU A 1 51 ? 27.568 5.137 -10.903 1.00 72.23 51 LEU A CA 3
ATOM 2560 C C . LEU A 1 51 ? 28.793 4.230 -10.861 1.00 64.33 51 LEU A C 3
ATOM 2561 O O . LEU A 1 51 ? 28.681 3.011 -10.991 1.00 52.23 51 LEU A O 3
ATOM 2577 N N . ALA A 1 52 ? 29.963 4.833 -10.677 1.00 23.42 52 ALA A N 3
ATOM 2578 C CA . ALA A 1 52 ? 31.209 4.079 -10.613 1.00 44.12 52 ALA A CA 3
ATOM 2579 C C . ALA A 1 52 ? 31.141 2.995 -9.543 1.00 63.10 52 ALA A C 3
ATOM 2580 O O . ALA A 1 52 ? 31.527 1.851 -9.781 1.00 23.02 52 ALA A O 3
ATOM 2587 N N . GLU A 1 53 ? 30.649 3.363 -8.364 1.00 53.25 53 GLU A N 3
ATOM 2588 C CA . GLU A 1 53 ? 30.532 2.421 -7.258 1.00 22.22 53 GLU A CA 3
ATOM 2589 C C . GLU A 1 53 ? 29.252 1.599 -7.376 1.00 30.32 53 GLU A C 3
ATOM 2590 O O . GLU A 1 53 ? 29.153 0.501 -6.827 1.00 13.04 53 GLU A O 3
ATOM 2602 N N . CYS A 1 54 ? 28.274 2.138 -8.096 1.00 32.14 54 CYS A N 3
ATOM 2603 C CA . CYS A 1 54 ? 26.999 1.457 -8.286 1.00 30.20 54 CYS A CA 3
ATOM 2604 C C . CYS A 1 54 ? 27.103 0.404 -9.386 1.00 45.40 54 CYS A C 3
ATOM 2605 O O . CYS A 1 54 ? 26.232 -0.454 -9.523 1.00 32.23 54 CYS A O 3
ATOM 2612 N N . ARG A 1 55 ? 28.176 0.478 -10.167 1.00 70.34 55 ARG A N 3
ATOM 2613 C CA . ARG A 1 55 ? 28.394 -0.467 -11.256 1.00 24.42 55 ARG A CA 3
ATOM 2614 C C . ARG A 1 55 ? 29.594 -1.364 -10.965 1.00 22.14 55 ARG A C 3
ATOM 2615 O O . ARG A 1 55 ? 29.646 -2.512 -11.407 1.00 21.45 55 ARG A O 3
ATOM 2636 N N . HIS A 1 56 ? 30.557 -0.832 -10.219 1.00 1.23 56 HIS A N 3
ATOM 2637 C CA . HIS A 1 56 ? 31.757 -1.584 -9.868 1.00 52.14 56 HIS A CA 3
ATOM 2638 C C . HIS A 1 56 ? 31.620 -2.211 -8.484 1.00 41.31 56 HIS A C 3
ATOM 2639 O O . HIS A 1 56 ? 32.173 -3.278 -8.218 1.00 52.50 56 HIS A O 3
ATOM 2653 N N . ALA A 1 57 ? 30.881 -1.540 -7.607 1.00 21.05 57 ALA A N 3
ATOM 2654 C CA . ALA A 1 57 ? 30.671 -2.032 -6.251 1.00 1.04 57 ALA A CA 3
ATOM 2655 C C . ALA A 1 57 ? 29.184 -2.145 -5.932 1.00 2.14 57 ALA A C 3
ATOM 2656 O O . ALA A 1 57 ? 28.653 -1.384 -5.122 1.00 53.15 57 ALA A O 3
ATOM 2663 N N . CYS A 1 58 ? 28.517 -3.099 -6.573 1.00 1.41 58 CYS A N 3
ATOM 2664 C CA . CYS A 1 58 ? 27.091 -3.311 -6.359 1.00 13.11 58 CYS A CA 3
ATOM 2665 C C . CYS A 1 58 ? 26.608 -4.554 -7.101 1.00 43.35 58 CYS A C 3
ATOM 2666 O O . CYS A 1 58 ? 25.864 -5.368 -6.554 1.00 24.35 58 CYS A O 3
ATOM 2673 N N . LEU A 1 59 ? 27.037 -4.693 -8.351 1.00 50.21 59 LEU A N 3
ATOM 2674 C CA . LEU A 1 59 ? 26.650 -5.836 -9.170 1.00 32.41 59 LEU A CA 3
ATOM 2675 C C . LEU A 1 59 ? 27.428 -7.084 -8.765 1.00 62.25 59 LEU A C 3
ATOM 2676 O O . LEU A 1 59 ? 26.856 -8.123 -8.434 1.00 12.53 59 LEU A O 3
ATOM 2692 N N . PRO A 1 60 ? 28.765 -6.982 -8.791 1.00 4.01 60 PRO A N 3
ATOM 2693 C CA . PRO A 1 60 ? 29.651 -8.092 -8.427 1.00 42.21 60 PRO A CA 3
ATOM 2694 C C . PRO A 1 60 ? 29.606 -8.405 -6.935 1.00 74.05 60 PRO A C 3
ATOM 2695 O O . PRO A 1 60 ? 30.166 -9.404 -6.483 1.00 23.10 60 PRO A O 3
ATOM 2706 N N . LEU A 1 61 ? 28.935 -7.546 -6.176 1.00 33.32 61 LEU A N 3
ATOM 2707 C CA . LEU A 1 61 ? 28.815 -7.732 -4.734 1.00 3.23 61 LEU A CA 3
ATOM 2708 C C . LEU A 1 61 ? 27.736 -8.758 -4.404 1.00 54.32 61 LEU A C 3
ATOM 2709 O O . LEU A 1 61 ? 27.249 -9.466 -5.285 1.00 24.13 61 LEU A O 3
ATOM 2725 N N . ASN A 1 62 ? 27.364 -8.830 -3.130 1.00 41.32 62 ASN A N 3
ATOM 2726 C CA . ASN A 1 62 ? 26.340 -9.768 -2.684 1.00 42.25 62 ASN A CA 3
ATOM 2727 C C . ASN A 1 62 ? 25.348 -9.085 -1.748 1.00 73.40 62 ASN A C 3
ATOM 2728 O O . ASN A 1 62 ? 24.678 -9.741 -0.949 1.00 71.34 62 ASN A O 3
ATOM 2739 N N . THR A 1 63 ? 25.257 -7.763 -1.852 1.00 24.01 63 THR A N 3
ATOM 2740 C CA . THR A 1 63 ? 24.348 -6.991 -1.015 1.00 11.11 63 THR A CA 3
ATOM 2741 C C . THR A 1 63 ? 22.925 -7.039 -1.560 1.00 10.23 63 THR A C 3
ATOM 2742 O O . THR A 1 63 ? 21.965 -6.775 -0.837 1.00 73.33 63 THR A O 3
ATOM 2753 N N . ASN A 1 64 ? 22.797 -7.378 -2.838 1.00 51.45 64 ASN A N 3
ATOM 2754 C CA . ASN A 1 64 ? 21.490 -7.460 -3.480 1.00 71.21 64 ASN A CA 3
ATOM 2755 C C . ASN A 1 64 ? 20.692 -6.179 -3.256 1.00 32.43 64 ASN A C 3
ATOM 2756 O O . ASN A 1 64 ? 20.101 -5.633 -4.187 1.00 63.53 64 ASN A O 3
ATOM 2767 N N . LEU A 1 1 ? 17.660 -14.357 9.432 1.00 24.44 1 LEU A N 4
ATOM 2768 C CA . LEU A 1 1 ? 17.553 -15.812 9.400 1.00 40.13 1 LEU A CA 4
ATOM 2769 C C . LEU A 1 1 ? 16.119 -16.246 9.115 1.00 13.23 1 LEU A C 4
ATOM 2770 O O . LEU A 1 1 ? 15.542 -17.040 9.858 1.00 1.32 1 LEU A O 4
ATOM 2786 N N . GLN A 1 2 ? 15.550 -15.721 8.035 1.00 43.14 2 GLN A N 4
ATOM 2787 C CA . GLN A 1 2 ? 14.184 -16.056 7.652 1.00 53.32 2 GLN A CA 4
ATOM 2788 C C . GLN A 1 2 ? 13.785 -15.333 6.369 1.00 10.25 2 GLN A C 4
ATOM 2789 O O . GLN A 1 2 ? 13.989 -14.126 6.236 1.00 22.14 2 GLN A O 4
ATOM 2803 N N . ASP A 1 3 ? 13.216 -16.078 5.429 1.00 71.23 3 ASP A N 4
ATOM 2804 C CA . ASP A 1 3 ? 12.788 -15.508 4.157 1.00 73.25 3 ASP A CA 4
ATOM 2805 C C . ASP A 1 3 ? 11.431 -14.825 4.297 1.00 41.35 3 ASP A C 4
ATOM 2806 O O . ASP A 1 3 ? 10.414 -15.343 3.836 1.00 5.11 3 ASP A O 4
ATOM 2815 N N . GLU A 1 4 ? 11.424 -13.659 4.936 1.00 24.31 4 GLU A N 4
ATOM 2816 C CA . GLU A 1 4 ? 10.192 -12.907 5.138 1.00 11.40 4 GLU A CA 4
ATOM 2817 C C . GLU A 1 4 ? 9.477 -12.667 3.811 1.00 31.43 4 GLU A C 4
ATOM 2818 O O . GLU A 1 4 ? 10.033 -12.912 2.741 1.00 71.34 4 GLU A O 4
ATOM 2830 N N . VAL A 1 5 ? 8.240 -12.187 3.891 1.00 72.54 5 VAL A N 4
ATOM 2831 C CA . VAL A 1 5 ? 7.448 -11.914 2.697 1.00 31.23 5 VAL A CA 4
ATOM 2832 C C . VAL A 1 5 ? 7.715 -10.509 2.171 1.00 53.34 5 VAL A C 4
ATOM 2833 O O . VAL A 1 5 ? 7.636 -9.531 2.913 1.00 55.21 5 VAL A O 4
ATOM 2846 N N . GLY A 1 6 ? 8.031 -10.415 0.883 1.00 62.25 6 GLY A N 4
ATOM 2847 C CA . GLY A 1 6 ? 8.305 -9.125 0.278 1.00 53.34 6 GLY A CA 4
ATOM 2848 C C . GLY A 1 6 ? 9.788 -8.878 0.084 1.00 14.31 6 GLY A C 4
ATOM 2849 O O . GLY A 1 6 ? 10.258 -8.738 -1.044 1.00 64.02 6 GLY A O 4
ATOM 2853 N N . ALA A 1 7 ? 10.526 -8.822 1.188 1.00 34.00 7 ALA A N 4
ATOM 2854 C CA . ALA A 1 7 ? 11.964 -8.590 1.135 1.00 73.43 7 ALA A CA 4
ATOM 2855 C C . ALA A 1 7 ? 12.622 -8.911 2.472 1.00 35.44 7 ALA A C 4
ATOM 2856 O O . ALA A 1 7 ? 11.969 -8.966 3.515 1.00 1.11 7 ALA A O 4
ATOM 2863 N N . PRO A 1 8 ? 13.945 -9.130 2.445 1.00 75.33 8 PRO A N 4
ATOM 2864 C CA . PRO A 1 8 ? 14.719 -9.450 3.647 1.00 23.04 8 PRO A CA 4
ATOM 2865 C C . PRO A 1 8 ? 14.837 -8.261 4.594 1.00 11.25 8 PRO A C 4
ATOM 2866 O O . PRO A 1 8 ? 14.521 -7.124 4.244 1.00 52.31 8 PRO A O 4
ATOM 2877 N N . PRO A 1 9 ? 15.303 -8.526 5.824 1.00 35.20 9 PRO A N 4
ATOM 2878 C CA . PRO A 1 9 ? 15.473 -7.490 6.847 1.00 44.24 9 PRO A CA 4
ATOM 2879 C C . PRO A 1 9 ? 16.612 -6.531 6.516 1.00 62.23 9 PRO A C 4
ATOM 2880 O O . PRO A 1 9 ? 16.691 -5.433 7.066 1.00 64.32 9 PRO A O 4
ATOM 2891 N N . ALA A 1 10 ? 17.492 -6.954 5.613 1.00 12.44 10 ALA A N 4
ATOM 2892 C CA . ALA A 1 10 ? 18.625 -6.131 5.208 1.00 73.13 10 ALA A CA 4
ATOM 2893 C C . ALA A 1 10 ? 19.104 -6.508 3.810 1.00 52.41 10 ALA A C 4
ATOM 2894 O O . ALA A 1 10 ? 18.968 -5.729 2.865 1.00 33.10 10 ALA A O 4
ATOM 2901 N N . LEU A 1 11 ? 19.666 -7.705 3.685 1.00 54.12 11 LEU A N 4
ATOM 2902 C CA . LEU A 1 11 ? 20.166 -8.185 2.401 1.00 1.22 11 LEU A CA 4
ATOM 2903 C C . LEU A 1 11 ? 20.689 -9.613 2.520 1.00 14.11 11 LEU A C 4
ATOM 2904 O O . LEU A 1 11 ? 21.801 -9.840 2.997 1.00 75.02 11 LEU A O 4
ATOM 2920 N N . SER A 1 12 ? 19.880 -10.572 2.081 1.00 14.04 12 SER A N 4
ATOM 2921 C CA . SER A 1 12 ? 20.260 -11.979 2.140 1.00 54.41 12 SER A CA 4
ATOM 2922 C C . SER A 1 12 ? 19.161 -12.863 1.558 1.00 13.22 12 SER A C 4
ATOM 2923 O O . SER A 1 12 ? 18.410 -13.503 2.293 1.00 32.05 12 SER A O 4
ATOM 2931 N N . ALA A 1 13 ? 19.073 -12.892 0.232 1.00 24.24 13 ALA A N 4
ATOM 2932 C CA . ALA A 1 13 ? 18.069 -13.699 -0.449 1.00 54.43 13 ALA A CA 4
ATOM 2933 C C . ALA A 1 13 ? 18.570 -15.120 -0.680 1.00 73.13 13 ALA A C 4
ATOM 2934 O O . ALA A 1 13 ? 18.137 -16.057 -0.010 1.00 12.42 13 ALA A O 4
ATOM 2941 N N . GLU A 1 14 ? 19.484 -15.273 -1.634 1.00 34.05 14 GLU A N 4
ATOM 2942 C CA . GLU A 1 14 ? 20.042 -16.582 -1.953 1.00 13.20 14 GLU A CA 4
ATOM 2943 C C . GLU A 1 14 ? 21.077 -16.474 -3.069 1.00 22.13 14 GLU A C 4
ATOM 2944 O O . GLU A 1 14 ? 21.157 -17.339 -3.940 1.00 53.14 14 GLU A O 4
ATOM 2956 N N . GLU A 1 15 ? 21.868 -15.406 -3.034 1.00 15.35 15 GLU A N 4
ATOM 2957 C CA . GLU A 1 15 ? 22.897 -15.184 -4.042 1.00 72.34 15 GLU A CA 4
ATOM 2958 C C . GLU A 1 15 ? 24.256 -15.672 -3.549 1.00 1.31 15 GLU A C 4
ATOM 2959 O O . GLU A 1 15 ? 25.155 -15.947 -4.343 1.00 12.43 15 GLU A O 4
ATOM 2971 N N . GLY A 1 16 ? 24.398 -15.776 -2.231 1.00 3.31 16 GLY A N 4
ATOM 2972 C CA . GLY A 1 16 ? 25.650 -16.229 -1.653 1.00 42.14 16 GLY A CA 4
ATOM 2973 C C . GLY A 1 16 ? 26.305 -15.172 -0.786 1.00 33.11 16 GLY A C 4
ATOM 2974 O O . GLY A 1 16 ? 27.487 -14.869 -0.950 1.00 14.24 16 GLY A O 4
ATOM 2978 N N . VAL A 1 17 ? 25.535 -14.608 0.139 1.00 12.02 17 VAL A N 4
ATOM 2979 C CA . VAL A 1 17 ? 26.046 -13.578 1.036 1.00 65.24 17 VAL A CA 4
ATOM 2980 C C . VAL A 1 17 ? 26.081 -14.072 2.477 1.00 30.34 17 VAL A C 4
ATOM 2981 O O . VAL A 1 17 ? 25.422 -15.052 2.824 1.00 21.12 17 VAL A O 4
ATOM 2994 N N . MET A 1 18 ? 26.854 -13.387 3.314 1.00 54.23 18 MET A N 4
ATOM 2995 C CA . MET A 1 18 ? 26.973 -13.755 4.720 1.00 74.43 18 MET A CA 4
ATOM 2996 C C . MET A 1 18 ? 27.302 -12.536 5.575 1.00 34.23 18 MET A C 4
ATOM 2997 O O . MET A 1 18 ? 27.977 -12.649 6.597 1.00 4.24 18 MET A O 4
ATOM 3011 N N . GLU A 1 19 ? 26.819 -11.373 5.150 1.00 44.40 19 GLU A N 4
ATOM 3012 C CA . GLU A 1 19 ? 27.064 -10.133 5.878 1.00 63.01 19 GLU A CA 4
ATOM 3013 C C . GLU A 1 19 ? 28.554 -9.949 6.154 1.00 71.31 19 GLU A C 4
ATOM 3014 O O . GLU A 1 19 ? 29.060 -10.366 7.196 1.00 5.44 19 GLU A O 4
ATOM 3026 N N . THR A 1 20 ? 29.252 -9.323 5.211 1.00 34.13 20 THR A N 4
ATOM 3027 C CA . THR A 1 20 ? 30.683 -9.085 5.351 1.00 73.34 20 THR A CA 4
ATOM 3028 C C . THR A 1 20 ? 30.968 -8.085 6.465 1.00 31.43 20 THR A C 4
ATOM 3029 O O . THR A 1 20 ? 31.419 -8.460 7.548 1.00 64.14 20 THR A O 4
ATOM 3040 N N . ARG A 1 21 ? 30.701 -6.812 6.194 1.00 1.02 21 ARG A N 4
ATOM 3041 C CA . ARG A 1 21 ? 30.930 -5.758 7.175 1.00 11.11 21 ARG A CA 4
ATOM 3042 C C . ARG A 1 21 ? 29.907 -5.835 8.304 1.00 12.25 21 ARG A C 4
ATOM 3043 O O . ARG A 1 21 ? 30.256 -6.095 9.455 1.00 5.23 21 ARG A O 4
ATOM 3064 N N . ALA A 1 22 ? 28.642 -5.606 7.967 1.00 71.23 22 ALA A N 4
ATOM 3065 C CA . ALA A 1 22 ? 27.568 -5.651 8.951 1.00 2.05 22 ALA A CA 4
ATOM 3066 C C . ALA A 1 22 ? 26.216 -5.378 8.302 1.00 72.41 22 ALA A C 4
ATOM 3067 O O . ALA A 1 22 ? 25.365 -6.264 8.224 1.00 21.03 22 ALA A O 4
ATOM 3074 N N . GLU A 1 23 ? 26.025 -4.147 7.838 1.00 73.44 23 GLU A N 4
ATOM 3075 C CA . GLU A 1 23 ? 24.774 -3.759 7.196 1.00 21.22 23 GLU A CA 4
ATOM 3076 C C . GLU A 1 23 ? 25.028 -2.772 6.061 1.00 45.12 23 GLU A C 4
ATOM 3077 O O . GLU A 1 23 ? 25.608 -1.705 6.268 1.00 21.43 23 GLU A O 4
ATOM 3089 N N . CYS A 1 24 ? 24.591 -3.135 4.860 1.00 64.23 24 CYS A N 4
ATOM 3090 C CA . CYS A 1 24 ? 24.772 -2.284 3.690 1.00 14.21 24 CYS A CA 4
ATOM 3091 C C . CYS A 1 24 ? 23.440 -2.035 2.988 1.00 72.32 24 CYS A C 4
ATOM 3092 O O . CYS A 1 24 ? 22.505 -2.827 3.109 1.00 20.22 24 CYS A O 4
ATOM 3099 N N . ARG A 1 25 ? 23.362 -0.931 2.253 1.00 14.52 25 ARG A N 4
ATOM 3100 C CA . ARG A 1 25 ? 22.145 -0.577 1.532 1.00 12.13 25 ARG A CA 4
ATOM 3101 C C . ARG A 1 25 ? 22.393 -0.551 0.027 1.00 51.21 25 ARG A C 4
ATOM 3102 O O . ARG A 1 25 ? 23.108 0.314 -0.478 1.00 71.04 25 ARG A O 4
ATOM 3123 N N . GLN A 1 26 ? 21.798 -1.504 -0.682 1.00 72.43 26 GLN A N 4
ATOM 3124 C CA . GLN A 1 26 ? 21.956 -1.591 -2.129 1.00 53.23 26 GLN A CA 4
ATOM 3125 C C . GLN A 1 26 ? 21.164 -2.766 -2.694 1.00 65.00 26 GLN A C 4
ATOM 3126 O O . GLN A 1 26 ? 21.581 -3.400 -3.663 1.00 1.42 26 GLN A O 4
ATOM 3140 N N . GLY A 1 27 ? 20.020 -3.052 -2.081 1.00 31.03 27 GLY A N 4
ATOM 3141 C CA . GLY A 1 27 ? 19.189 -4.151 -2.536 1.00 73.10 27 GLY A CA 4
ATOM 3142 C C . GLY A 1 27 ? 17.711 -3.884 -2.331 1.00 12.01 27 GLY A C 4
ATOM 3143 O O . GLY A 1 27 ? 16.912 -4.023 -3.259 1.00 24.25 27 GLY A O 4
ATOM 3147 N N . LEU A 1 28 ? 17.344 -3.501 -1.113 1.00 1.20 28 LEU A N 4
ATOM 3148 C CA . LEU A 1 28 ? 15.951 -3.215 -0.788 1.00 11.11 28 LEU A CA 4
ATOM 3149 C C . LEU A 1 28 ? 15.347 -2.237 -1.791 1.00 5.44 28 LEU A C 4
ATOM 3150 O O . LEU A 1 28 ? 14.148 -2.276 -2.068 1.00 11.12 28 LEU A O 4
ATOM 3166 N N . LEU A 1 29 ? 16.186 -1.361 -2.333 1.00 63.01 29 LEU A N 4
ATOM 3167 C CA . LEU A 1 29 ? 15.737 -0.373 -3.308 1.00 35.22 29 LEU A CA 4
ATOM 3168 C C . LEU A 1 29 ? 16.713 -0.276 -4.475 1.00 61.34 29 LEU A C 4
ATOM 3169 O O . LEU A 1 29 ? 17.876 -0.667 -4.378 1.00 25.43 29 LEU A O 4
ATOM 3185 N N . PRO A 1 30 ? 16.232 0.259 -5.607 1.00 53.10 30 PRO A N 4
ATOM 3186 C CA . PRO A 1 30 ? 17.047 0.423 -6.815 1.00 34.34 30 PRO A CA 4
ATOM 3187 C C . PRO A 1 30 ? 18.120 1.493 -6.649 1.00 51.10 30 PRO A C 4
ATOM 3188 O O . PRO A 1 30 ? 17.912 2.494 -5.963 1.00 2.23 30 PRO A O 4
ATOM 3199 N N . CYS A 1 31 ? 19.268 1.276 -7.282 1.00 52.32 31 CYS A N 4
ATOM 3200 C CA . CYS A 1 31 ? 20.375 2.222 -7.205 1.00 54.15 31 CYS A CA 4
ATOM 3201 C C . CYS A 1 31 ? 19.972 3.578 -7.779 1.00 21.13 31 CYS A C 4
ATOM 3202 O O . CYS A 1 31 ? 20.046 3.801 -8.987 1.00 64.44 31 CYS A O 4
ATOM 3209 N N . LYS A 1 32 ? 19.546 4.481 -6.903 1.00 12.33 32 LYS A N 4
ATOM 3210 C CA . LYS A 1 32 ? 19.133 5.816 -7.319 1.00 53.22 32 LYS A CA 4
ATOM 3211 C C . LYS A 1 32 ? 20.318 6.776 -7.324 1.00 22.04 32 LYS A C 4
ATOM 3212 O O . LYS A 1 32 ? 21.469 6.357 -7.197 1.00 71.32 32 LYS A O 4
ATOM 3231 N N . ASP A 1 33 ? 20.030 8.065 -7.469 1.00 33.45 33 ASP A N 4
ATOM 3232 C CA . ASP A 1 33 ? 21.072 9.084 -7.487 1.00 1.24 33 ASP A CA 4
ATOM 3233 C C . ASP A 1 33 ? 21.574 9.373 -6.075 1.00 42.14 33 ASP A C 4
ATOM 3234 O O . ASP A 1 33 ? 22.661 8.943 -5.693 1.00 22.33 33 ASP A O 4
ATOM 3243 N N . ASN A 1 34 ? 20.775 10.106 -5.307 1.00 32.22 34 ASN A N 4
ATOM 3244 C CA . ASN A 1 34 ? 21.139 10.454 -3.938 1.00 70.12 34 ASN A CA 4
ATOM 3245 C C . ASN A 1 34 ? 21.379 9.200 -3.103 1.00 62.44 34 ASN A C 4
ATOM 3246 O O . ASN A 1 34 ? 20.489 8.363 -2.949 1.00 1.34 34 ASN A O 4
ATOM 3257 N N . LYS A 1 35 ? 22.588 9.075 -2.567 1.00 3.54 35 LYS A N 4
ATOM 3258 C CA . LYS A 1 35 ? 22.947 7.925 -1.746 1.00 0.24 35 LYS A CA 4
ATOM 3259 C C . LYS A 1 35 ? 22.605 6.620 -2.458 1.00 14.53 35 LYS A C 4
ATOM 3260 O O . LYS A 1 35 ? 21.846 5.800 -1.941 1.00 23.43 35 LYS A O 4
ATOM 3279 N N . CYS A 1 36 ? 23.169 6.435 -3.646 1.00 61.42 36 CYS A N 4
ATOM 3280 C CA . CYS A 1 36 ? 22.925 5.229 -4.429 1.00 51.43 36 CYS A CA 4
ATOM 3281 C C . CYS A 1 36 ? 23.166 3.978 -3.590 1.00 72.45 36 CYS A C 4
ATOM 3282 O O . CYS A 1 36 ? 22.224 3.364 -3.088 1.00 24.15 36 CYS A O 4
ATOM 3289 N N . TYR A 1 37 ? 24.432 3.605 -3.444 1.00 44.31 37 TYR A N 4
ATOM 3290 C CA . TYR A 1 37 ? 24.798 2.426 -2.668 1.00 73.14 37 TYR A CA 4
ATOM 3291 C C . TYR A 1 37 ? 25.713 2.800 -1.507 1.00 21.03 37 TYR A C 4
ATOM 3292 O O . TYR A 1 37 ? 26.656 3.575 -1.668 1.00 64.24 37 TYR A O 4
ATOM 3310 N N . CYS A 1 38 ? 25.428 2.243 -0.334 1.00 51.14 38 CYS A N 4
ATOM 3311 C CA . CYS A 1 38 ? 26.224 2.516 0.856 1.00 13.12 38 CYS A CA 4
ATOM 3312 C C . CYS A 1 38 ? 26.438 1.244 1.671 1.00 35.31 38 CYS A C 4
ATOM 3313 O O . CYS A 1 38 ? 25.700 0.268 1.525 1.00 0.53 38 CYS A O 4
ATOM 3320 N N . CYS A 1 39 ? 27.452 1.261 2.529 1.00 13.15 39 CYS A N 4
ATOM 3321 C CA . CYS A 1 39 ? 27.764 0.110 3.368 1.00 2.21 39 CYS A CA 4
ATOM 3322 C C . CYS A 1 39 ? 28.319 0.555 4.718 1.00 12.52 39 CYS A C 4
ATOM 3323 O O . CYS A 1 39 ? 29.357 1.214 4.787 1.00 23.44 39 CYS A O 4
ATOM 3330 N N . ILE A 1 40 ? 27.619 0.192 5.788 1.00 65.22 40 ILE A N 4
ATOM 3331 C CA . ILE A 1 40 ? 28.042 0.552 7.135 1.00 4.33 40 ILE A CA 4
ATOM 3332 C C . ILE A 1 40 ? 28.303 -0.690 7.981 1.00 53.24 40 ILE A C 4
ATOM 3333 O O . ILE A 1 40 ? 27.477 -1.600 8.036 1.00 62.34 40 ILE A O 4
ATOM 3349 N N . GLY A 1 41 ? 29.457 -0.719 8.640 1.00 32.13 41 GLY A N 4
ATOM 3350 C CA . GLY A 1 41 ? 29.805 -1.853 9.476 1.00 21.20 41 GLY A CA 4
ATOM 3351 C C . GLY A 1 41 ? 30.796 -1.489 10.564 1.00 63.44 41 GLY A C 4
ATOM 3352 O O . GLY A 1 41 ? 30.451 -1.461 11.744 1.00 72.10 41 GLY A O 4
ATOM 3356 N N . GLY A 1 42 ? 32.034 -1.212 10.165 1.00 2.54 42 GLY A N 4
ATOM 3357 C CA . GLY A 1 42 ? 33.060 -0.853 11.127 1.00 20.43 42 GLY A CA 4
ATOM 3358 C C . GLY A 1 42 ? 34.260 -0.195 10.477 1.00 65.13 42 GLY A C 4
ATOM 3359 O O . GLY A 1 42 ? 34.425 1.022 10.549 1.00 74.05 42 GLY A O 4
ATOM 3363 N N . GLY A 1 43 ? 35.104 -1.002 9.840 1.00 31.54 43 GLY A N 4
ATOM 3364 C CA . GLY A 1 43 ? 36.286 -0.473 9.185 1.00 32.24 43 GLY A CA 4
ATOM 3365 C C . GLY A 1 43 ? 35.965 0.200 7.866 1.00 71.24 43 GLY A C 4
ATOM 3366 O O . GLY A 1 43 ? 36.792 0.924 7.311 1.00 3.34 43 GLY A O 4
ATOM 3370 N N . THR A 1 44 ? 34.760 -0.040 7.358 1.00 33.32 44 THR A N 4
ATOM 3371 C CA . THR A 1 44 ? 34.332 0.545 6.094 1.00 42.31 44 THR A CA 4
ATOM 3372 C C . THR A 1 44 ? 33.531 1.822 6.322 1.00 21.14 44 THR A C 4
ATOM 3373 O O . THR A 1 44 ? 34.010 2.923 6.051 1.00 12.31 44 THR A O 4
ATOM 3384 N N . ARG A 1 45 ? 32.310 1.667 6.823 1.00 11.02 45 ARG A N 4
ATOM 3385 C CA . ARG A 1 45 ? 31.442 2.808 7.088 1.00 41.34 45 ARG A CA 4
ATOM 3386 C C . ARG A 1 45 ? 31.602 3.875 6.008 1.00 61.41 45 ARG A C 4
ATOM 3387 O O . ARG A 1 45 ? 32.084 4.975 6.276 1.00 32.22 45 ARG A O 4
ATOM 3408 N N . GLN A 1 46 ? 31.195 3.540 4.788 1.00 63.42 46 GLN A N 4
ATOM 3409 C CA . GLN A 1 46 ? 31.295 4.468 3.668 1.00 0.20 46 GLN A CA 4
ATOM 3410 C C . GLN A 1 46 ? 30.071 4.365 2.764 1.00 31.42 46 GLN A C 4
ATOM 3411 O O . GLN A 1 46 ? 29.320 3.391 2.828 1.00 14.10 46 GLN A O 4
ATOM 3425 N N . CYS A 1 47 ? 29.876 5.374 1.923 1.00 54.41 47 CYS A N 4
ATOM 3426 C CA . CYS A 1 47 ? 28.742 5.398 1.006 1.00 4.31 47 CYS A CA 4
ATOM 3427 C C . CYS A 1 47 ? 29.105 6.120 -0.289 1.00 3.25 47 CYS A C 4
ATOM 3428 O O . CYS A 1 47 ? 29.827 7.118 -0.274 1.00 74.12 47 CYS A O 4
ATOM 3435 N N . TYR A 1 48 ? 28.600 5.609 -1.406 1.00 22.13 48 TYR A N 4
ATOM 3436 C CA . TYR A 1 48 ? 28.872 6.203 -2.709 1.00 63.22 48 TYR A CA 4
ATOM 3437 C C . TYR A 1 48 ? 27.580 6.410 -3.494 1.00 25.11 48 TYR A C 4
ATOM 3438 O O . TYR A 1 48 ? 26.773 5.492 -3.636 1.00 23.13 48 TYR A O 4
ATOM 3456 N N . ALA A 1 49 ? 27.393 7.623 -4.002 1.00 51.44 49 ALA A N 4
ATOM 3457 C CA . ALA A 1 49 ? 26.201 7.952 -4.775 1.00 65.02 49 ALA A CA 4
ATOM 3458 C C . ALA A 1 49 ? 26.558 8.274 -6.223 1.00 35.23 49 ALA A C 4
ATOM 3459 O O . ALA A 1 49 ? 25.680 8.538 -7.045 1.00 60.14 49 ALA A O 4
ATOM 3466 N N . THR A 1 50 ? 27.851 8.251 -6.528 1.00 42.03 50 THR A N 4
ATOM 3467 C CA . THR A 1 50 ? 28.323 8.542 -7.876 1.00 5.21 50 THR A CA 4
ATOM 3468 C C . THR A 1 50 ? 28.009 7.394 -8.829 1.00 3.44 50 THR A C 4
ATOM 3469 O O . THR A 1 50 ? 27.993 6.229 -8.429 1.00 54.32 50 THR A O 4
ATOM 3480 N N . LEU A 1 51 ? 27.761 7.730 -10.090 1.00 23.32 51 LEU A N 4
ATOM 3481 C CA . LEU A 1 51 ? 27.448 6.726 -11.101 1.00 22.10 51 LEU A CA 4
ATOM 3482 C C . LEU A 1 51 ? 28.552 5.677 -11.187 1.00 44.14 51 LEU A C 4
ATOM 3483 O O . LEU A 1 51 ? 28.284 4.495 -11.398 1.00 31.34 51 LEU A O 4
ATOM 3499 N N . ALA A 1 52 ? 29.795 6.119 -11.022 1.00 31.54 52 ALA A N 4
ATOM 3500 C CA . ALA A 1 52 ? 30.939 5.218 -11.076 1.00 64.55 52 ALA A CA 4
ATOM 3501 C C . ALA A 1 52 ? 30.777 4.064 -10.093 1.00 23.42 52 ALA A C 4
ATOM 3502 O O . ALA A 1 52 ? 30.996 2.904 -10.442 1.00 2.14 52 ALA A O 4
ATOM 3509 N N . GLU A 1 53 ? 30.393 4.390 -8.863 1.00 4.13 53 GLU A N 4
ATOM 3510 C CA . GLU A 1 53 ? 30.204 3.379 -7.829 1.00 0.42 53 GLU A CA 4
ATOM 3511 C C . GLU A 1 53 ? 28.812 2.761 -7.920 1.00 52.55 53 GLU A C 4
ATOM 3512 O O . GLU A 1 53 ? 28.582 1.647 -7.450 1.00 4.14 53 GLU A O 4
ATOM 3524 N N . CYS A 1 54 ? 27.885 3.494 -8.530 1.00 20.55 54 CYS A N 4
ATOM 3525 C CA . CYS A 1 54 ? 26.515 3.020 -8.683 1.00 53.00 54 CYS A CA 4
ATOM 3526 C C . CYS A 1 54 ? 26.403 2.049 -9.855 1.00 52.21 54 CYS A C 4
ATOM 3527 O O . CYS A 1 54 ? 25.401 1.349 -10.001 1.00 32.13 54 CYS A O 4
ATOM 3534 N N . ARG A 1 55 ? 27.438 2.013 -10.687 1.00 42.45 55 ARG A N 4
ATOM 3535 C CA . ARG A 1 55 ? 27.456 1.130 -11.847 1.00 22.31 55 ARG A CA 4
ATOM 3536 C C . ARG A 1 55 ? 28.549 0.074 -11.709 1.00 33.54 55 ARG A C 4
ATOM 3537 O O . ARG A 1 55 ? 28.434 -1.028 -12.247 1.00 51.13 55 ARG A O 4
ATOM 3558 N N . HIS A 1 56 ? 29.609 0.417 -10.984 1.00 14.23 56 HIS A N 4
ATOM 3559 C CA . HIS A 1 56 ? 30.722 -0.501 -10.774 1.00 62.35 56 HIS A CA 4
ATOM 3560 C C . HIS A 1 56 ? 30.585 -1.226 -9.439 1.00 20.10 56 HIS A C 4
ATOM 3561 O O . HIS A 1 56 ? 31.001 -2.376 -9.300 1.00 40.04 56 HIS A O 4
ATOM 3575 N N . ALA A 1 57 ? 30.000 -0.545 -8.459 1.00 72.31 57 ALA A N 4
ATOM 3576 C CA . ALA A 1 57 ? 29.807 -1.125 -7.136 1.00 10.24 57 ALA A CA 4
ATOM 3577 C C . ALA A 1 57 ? 28.351 -1.018 -6.696 1.00 74.14 57 ALA A C 4
ATOM 3578 O O . ALA A 1 57 ? 28.020 -0.258 -5.786 1.00 50.41 57 ALA A O 4
ATOM 3585 N N . CYS A 1 58 ? 27.483 -1.784 -7.349 1.00 71.03 58 CYS A N 4
ATOM 3586 C CA . CYS A 1 58 ? 26.061 -1.775 -7.028 1.00 21.25 58 CYS A CA 4
ATOM 3587 C C . CYS A 1 58 ? 25.322 -2.864 -7.799 1.00 71.54 58 CYS A C 4
ATOM 3588 O O . CYS A 1 58 ? 24.477 -3.569 -7.245 1.00 64.52 58 CYS A O 4
ATOM 3595 N N . LEU A 1 59 ? 25.645 -2.997 -9.081 1.00 43.40 59 LEU A N 4
ATOM 3596 C CA . LEU A 1 59 ? 25.013 -4.000 -9.930 1.00 71.12 59 LEU A CA 4
ATOM 3597 C C . LEU A 1 59 ? 25.598 -5.384 -9.666 1.00 40.22 59 LEU A C 4
ATOM 3598 O O . LEU A 1 59 ? 24.886 -6.334 -9.341 1.00 60.10 59 LEU A O 4
ATOM 3614 N N . PRO A 1 60 ? 26.927 -5.501 -9.807 1.00 32.44 60 PRO A N 4
ATOM 3615 C CA . PRO A 1 60 ? 27.638 -6.764 -9.585 1.00 75.22 60 PRO A CA 4
ATOM 3616 C C . PRO A 1 60 ? 27.659 -7.167 -8.115 1.00 33.43 60 PRO A C 4
ATOM 3617 O O . PRO A 1 60 ? 27.587 -8.352 -7.784 1.00 42.20 60 PRO A O 4
ATOM 3628 N N . LEU A 1 61 ? 27.757 -6.176 -7.236 1.00 32.22 61 LEU A N 4
ATOM 3629 C CA . LEU A 1 61 ? 27.787 -6.428 -5.799 1.00 52.21 61 LEU A CA 4
ATOM 3630 C C . LEU A 1 61 ? 26.622 -7.318 -5.378 1.00 23.32 61 LEU A C 4
ATOM 3631 O O . LEU A 1 61 ? 25.481 -6.867 -5.298 1.00 75.32 61 LEU A O 4
ATOM 3647 N N . ASN A 1 62 ? 26.920 -8.585 -5.107 1.00 44.02 62 ASN A N 4
ATOM 3648 C CA . ASN A 1 62 ? 25.898 -9.539 -4.692 1.00 43.11 62 ASN A CA 4
ATOM 3649 C C . ASN A 1 62 ? 26.523 -10.718 -3.953 1.00 61.53 62 ASN A C 4
ATOM 3650 O O . ASN A 1 62 ? 25.952 -11.808 -3.904 1.00 34.32 62 ASN A O 4
ATOM 3661 N N . THR A 1 63 ? 27.701 -10.494 -3.379 1.00 12.51 63 THR A N 4
ATOM 3662 C CA . THR A 1 63 ? 28.404 -11.537 -2.643 1.00 40.41 63 THR A CA 4
ATOM 3663 C C . THR A 1 63 ? 28.899 -11.021 -1.296 1.00 73.45 63 THR A C 4
ATOM 3664 O O . THR A 1 63 ? 29.293 -9.863 -1.171 1.00 52.25 63 THR A O 4
ATOM 3675 N N . ASN A 1 64 ? 28.876 -11.890 -0.291 1.00 32.30 64 ASN A N 4
ATOM 3676 C CA . ASN A 1 64 ? 29.323 -11.522 1.048 1.00 73.24 64 ASN A CA 4
ATOM 3677 C C . ASN A 1 64 ? 29.551 -12.763 1.905 1.00 31.13 64 ASN A C 4
ATOM 3678 O O . ASN A 1 64 ? 30.247 -12.709 2.919 1.00 71.31 64 ASN A O 4
ATOM 3689 N N . LEU A 1 1 ? 13.055 -25.840 7.357 1.00 22.10 1 LEU A N 5
ATOM 3690 C CA . LEU A 1 1 ? 12.303 -24.608 7.144 1.00 61.53 1 LEU A CA 5
ATOM 3691 C C . LEU A 1 1 ? 12.255 -23.772 8.418 1.00 31.14 1 LEU A C 5
ATOM 3692 O O . LEU A 1 1 ? 12.021 -24.297 9.507 1.00 42.51 1 LEU A O 5
ATOM 3708 N N . GLN A 1 2 ? 12.475 -22.469 8.274 1.00 64.40 2 GLN A N 5
ATOM 3709 C CA . GLN A 1 2 ? 12.455 -21.561 9.414 1.00 4.22 2 GLN A CA 5
ATOM 3710 C C . GLN A 1 2 ? 12.720 -20.126 8.971 1.00 4.33 2 GLN A C 5
ATOM 3711 O O . GLN A 1 2 ? 11.813 -19.293 8.955 1.00 65.34 2 GLN A O 5
ATOM 3725 N N . ASP A 1 3 ? 13.968 -19.843 8.614 1.00 62.12 3 ASP A N 5
ATOM 3726 C CA . ASP A 1 3 ? 14.353 -18.508 8.170 1.00 72.31 3 ASP A CA 5
ATOM 3727 C C . ASP A 1 3 ? 14.075 -17.473 9.256 1.00 61.52 3 ASP A C 5
ATOM 3728 O O . ASP A 1 3 ? 13.011 -16.856 9.279 1.00 3.44 3 ASP A O 5
ATOM 3737 N N . GLU A 1 4 ? 15.039 -17.292 10.153 1.00 12.53 4 GLU A N 5
ATOM 3738 C CA . GLU A 1 4 ? 14.896 -16.333 11.243 1.00 41.23 4 GLU A CA 5
ATOM 3739 C C . GLU A 1 4 ? 16.262 -15.886 11.757 1.00 73.13 4 GLU A C 5
ATOM 3740 O O . GLU A 1 4 ? 17.250 -16.610 11.636 1.00 42.10 4 GLU A O 5
ATOM 3752 N N . VAL A 1 5 ? 16.309 -14.688 12.330 1.00 15.14 5 VAL A N 5
ATOM 3753 C CA . VAL A 1 5 ? 17.552 -14.144 12.864 1.00 54.34 5 VAL A CA 5
ATOM 3754 C C . VAL A 1 5 ? 18.613 -14.030 11.775 1.00 1.23 5 VAL A C 5
ATOM 3755 O O . VAL A 1 5 ? 19.344 -14.981 11.505 1.00 65.41 5 VAL A O 5
ATOM 3768 N N . GLY A 1 6 ? 18.692 -12.857 11.153 1.00 20.24 6 GLY A N 5
ATOM 3769 C CA . GLY A 1 6 ? 19.668 -12.640 10.101 1.00 13.23 6 GLY A CA 5
ATOM 3770 C C . GLY A 1 6 ? 19.940 -11.169 9.858 1.00 11.41 6 GLY A C 5
ATOM 3771 O O . GLY A 1 6 ? 21.009 -10.664 10.200 1.00 53.51 6 GLY A O 5
ATOM 3775 N N . ALA A 1 7 ? 18.971 -10.479 9.264 1.00 21.42 7 ALA A N 5
ATOM 3776 C CA . ALA A 1 7 ? 19.111 -9.058 8.976 1.00 44.52 7 ALA A CA 5
ATOM 3777 C C . ALA A 1 7 ? 17.750 -8.402 8.769 1.00 61.43 7 ALA A C 5
ATOM 3778 O O . ALA A 1 7 ? 16.750 -9.066 8.496 1.00 72.32 7 ALA A O 5
ATOM 3785 N N . PRO A 1 8 ? 17.708 -7.068 8.902 1.00 61.34 8 PRO A N 5
ATOM 3786 C CA . PRO A 1 8 ? 16.475 -6.294 8.733 1.00 34.43 8 PRO A CA 5
ATOM 3787 C C . PRO A 1 8 ? 16.003 -6.263 7.283 1.00 3.14 8 PRO A C 5
ATOM 3788 O O . PRO A 1 8 ? 16.727 -6.641 6.362 1.00 72.41 8 PRO A O 5
ATOM 3799 N N . PRO A 1 9 ? 14.762 -5.801 7.074 1.00 53.22 9 PRO A N 5
ATOM 3800 C CA . PRO A 1 9 ? 14.167 -5.708 5.737 1.00 33.03 9 PRO A CA 5
ATOM 3801 C C . PRO A 1 9 ? 14.819 -4.624 4.886 1.00 23.02 9 PRO A C 5
ATOM 3802 O O . PRO A 1 9 ? 14.783 -3.444 5.233 1.00 41.22 9 PRO A O 5
ATOM 3813 N N . ALA A 1 10 ? 15.415 -5.033 3.771 1.00 41.42 10 ALA A N 5
ATOM 3814 C CA . ALA A 1 10 ? 16.074 -4.096 2.869 1.00 15.41 10 ALA A CA 5
ATOM 3815 C C . ALA A 1 10 ? 16.370 -4.746 1.522 1.00 21.12 10 ALA A C 5
ATOM 3816 O O . ALA A 1 10 ? 15.805 -4.361 0.497 1.00 30.55 10 ALA A O 5
ATOM 3823 N N . LEU A 1 11 ? 17.260 -5.733 1.530 1.00 13.41 11 LEU A N 5
ATOM 3824 C CA . LEU A 1 11 ? 17.632 -6.437 0.308 1.00 42.20 11 LEU A CA 5
ATOM 3825 C C . LEU A 1 11 ? 16.491 -7.324 -0.179 1.00 13.31 11 LEU A C 5
ATOM 3826 O O . LEU A 1 11 ? 16.514 -7.820 -1.305 1.00 53.43 11 LEU A O 5
ATOM 3842 N N . SER A 1 12 ? 15.492 -7.517 0.677 1.00 62.33 12 SER A N 5
ATOM 3843 C CA . SER A 1 12 ? 14.342 -8.346 0.334 1.00 11.54 12 SER A CA 5
ATOM 3844 C C . SER A 1 12 ? 13.254 -8.231 1.398 1.00 22.12 12 SER A C 5
ATOM 3845 O O . SER A 1 12 ? 12.233 -7.578 1.189 1.00 14.31 12 SER A O 5
ATOM 3853 N N . ALA A 1 13 ? 13.482 -8.872 2.540 1.00 43.11 13 ALA A N 5
ATOM 3854 C CA . ALA A 1 13 ? 12.524 -8.841 3.638 1.00 60.12 13 ALA A CA 5
ATOM 3855 C C . ALA A 1 13 ? 13.114 -9.463 4.899 1.00 1.31 13 ALA A C 5
ATOM 3856 O O . ALA A 1 13 ? 13.329 -8.776 5.898 1.00 60.35 13 ALA A O 5
ATOM 3863 N N . GLU A 1 14 ? 13.373 -10.766 4.846 1.00 11.40 14 GLU A N 5
ATOM 3864 C CA . GLU A 1 14 ? 13.937 -11.479 5.986 1.00 13.21 14 GLU A CA 5
ATOM 3865 C C . GLU A 1 14 ? 14.508 -12.827 5.556 1.00 44.30 14 GLU A C 5
ATOM 3866 O O . GLU A 1 14 ? 14.495 -13.790 6.321 1.00 30.22 14 GLU A O 5
ATOM 3878 N N . GLU A 1 15 ? 15.009 -12.885 4.326 1.00 61.31 15 GLU A N 5
ATOM 3879 C CA . GLU A 1 15 ? 15.584 -14.115 3.794 1.00 71.14 15 GLU A CA 5
ATOM 3880 C C . GLU A 1 15 ? 16.905 -14.441 4.484 1.00 63.32 15 GLU A C 5
ATOM 3881 O O . GLU A 1 15 ? 17.343 -15.591 4.500 1.00 74.13 15 GLU A O 5
ATOM 3893 N N . GLY A 1 16 ? 17.537 -13.419 5.053 1.00 21.22 16 GLY A N 5
ATOM 3894 C CA . GLY A 1 16 ? 18.802 -13.617 5.736 1.00 1.43 16 GLY A CA 5
ATOM 3895 C C . GLY A 1 16 ? 19.984 -13.586 4.788 1.00 61.42 16 GLY A C 5
ATOM 3896 O O . GLY A 1 16 ? 20.851 -14.459 4.837 1.00 43.12 16 GLY A O 5
ATOM 3900 N N . VAL A 1 17 ? 20.019 -12.580 3.920 1.00 1.01 17 VAL A N 5
ATOM 3901 C CA . VAL A 1 17 ? 21.103 -12.440 2.955 1.00 2.33 17 VAL A CA 5
ATOM 3902 C C . VAL A 1 17 ? 22.406 -12.050 3.645 1.00 13.31 17 VAL A C 5
ATOM 3903 O O . VAL A 1 17 ? 22.398 -11.533 4.762 1.00 33.41 17 VAL A O 5
ATOM 3916 N N . MET A 1 18 ? 23.524 -12.300 2.971 1.00 14.13 18 MET A N 5
ATOM 3917 C CA . MET A 1 18 ? 24.835 -11.973 3.519 1.00 30.11 18 MET A CA 5
ATOM 3918 C C . MET A 1 18 ? 25.932 -12.219 2.488 1.00 74.02 18 MET A C 5
ATOM 3919 O O . MET A 1 18 ? 26.224 -13.363 2.141 1.00 54.22 18 MET A O 5
ATOM 3933 N N . GLU A 1 19 ? 26.534 -11.138 2.002 1.00 25.32 19 GLU A N 5
ATOM 3934 C CA . GLU A 1 19 ? 27.598 -11.239 1.010 1.00 40.33 19 GLU A CA 5
ATOM 3935 C C . GLU A 1 19 ? 28.965 -11.313 1.683 1.00 4.20 19 GLU A C 5
ATOM 3936 O O . GLU A 1 19 ? 29.600 -12.368 1.712 1.00 45.43 19 GLU A O 5
ATOM 3948 N N . THR A 1 20 ? 29.414 -10.184 2.224 1.00 21.42 20 THR A N 5
ATOM 3949 C CA . THR A 1 20 ? 30.706 -10.120 2.896 1.00 51.53 20 THR A CA 5
ATOM 3950 C C . THR A 1 20 ? 30.622 -9.286 4.169 1.00 23.24 20 THR A C 5
ATOM 3951 O O . THR A 1 20 ? 30.640 -9.824 5.277 1.00 71.24 20 THR A O 5
ATOM 3962 N N . ARG A 1 21 ? 30.531 -7.971 4.005 1.00 13.42 21 ARG A N 5
ATOM 3963 C CA . ARG A 1 21 ? 30.445 -7.063 5.143 1.00 53.11 21 ARG A CA 5
ATOM 3964 C C . ARG A 1 21 ? 29.279 -7.440 6.052 1.00 12.32 21 ARG A C 5
ATOM 3965 O O . ARG A 1 21 ? 29.476 -7.995 7.133 1.00 53.33 21 ARG A O 5
ATOM 3986 N N . ALA A 1 22 ? 28.065 -7.133 5.607 1.00 73.53 22 ALA A N 5
ATOM 3987 C CA . ALA A 1 22 ? 26.867 -7.441 6.379 1.00 24.10 22 ALA A CA 5
ATOM 3988 C C . ALA A 1 22 ? 25.608 -7.021 5.630 1.00 74.05 22 ALA A C 5
ATOM 3989 O O . ALA A 1 22 ? 24.818 -7.863 5.204 1.00 21.52 22 ALA A O 5
ATOM 3996 N N . GLU A 1 23 ? 25.426 -5.713 5.472 1.00 23.44 23 GLU A N 5
ATOM 3997 C CA . GLU A 1 23 ? 24.261 -5.183 4.775 1.00 14.13 23 GLU A CA 5
ATOM 3998 C C . GLU A 1 23 ? 24.643 -3.988 3.906 1.00 25.42 23 GLU A C 5
ATOM 3999 O O . GLU A 1 23 ? 25.208 -3.008 4.392 1.00 0.02 23 GLU A O 5
ATOM 4011 N N . CYS A 1 24 ? 24.333 -4.078 2.617 1.00 33.33 24 CYS A N 5
ATOM 4012 C CA . CYS A 1 24 ? 24.644 -3.007 1.679 1.00 61.24 24 CYS A CA 5
ATOM 4013 C C . CYS A 1 24 ? 23.397 -2.577 0.911 1.00 2.02 24 CYS A C 5
ATOM 4014 O O . CYS A 1 24 ? 22.453 -3.352 0.756 1.00 1.33 24 CYS A O 5
ATOM 4021 N N . ARG A 1 25 ? 23.402 -1.337 0.433 1.00 0.11 25 ARG A N 5
ATOM 4022 C CA . ARG A 1 25 ? 22.272 -0.803 -0.317 1.00 72.02 25 ARG A CA 5
ATOM 4023 C C . ARG A 1 25 ? 22.683 -0.455 -1.745 1.00 13.11 25 ARG A C 5
ATOM 4024 O O . ARG A 1 25 ? 23.491 0.446 -1.965 1.00 50.53 25 ARG A O 5
ATOM 4045 N N . GLN A 1 26 ? 22.121 -1.176 -2.709 1.00 74.14 26 GLN A N 5
ATOM 4046 C CA . GLN A 1 26 ? 22.430 -0.944 -4.115 1.00 51.23 26 GLN A CA 5
ATOM 4047 C C . GLN A 1 26 ? 21.471 -1.713 -5.018 1.00 64.40 26 GLN A C 5
ATOM 4048 O O . GLN A 1 26 ? 21.055 -1.218 -6.064 1.00 13.40 26 GLN A O 5
ATOM 4062 N N . GLY A 1 27 ? 21.126 -2.929 -4.606 1.00 34.41 27 GLY A N 5
ATOM 4063 C CA . GLY A 1 27 ? 20.219 -3.748 -5.389 1.00 61.34 27 GLY A CA 5
ATOM 4064 C C . GLY A 1 27 ? 18.764 -3.475 -5.065 1.00 32.00 27 GLY A C 5
ATOM 4065 O O . GLY A 1 27 ? 17.931 -3.357 -5.965 1.00 11.13 27 GLY A O 5
ATOM 4069 N N . LEU A 1 28 ? 18.455 -3.376 -3.777 1.00 1.23 28 LEU A N 5
ATOM 4070 C CA . LEU A 1 28 ? 17.089 -3.116 -3.335 1.00 62.41 28 LEU A CA 5
ATOM 4071 C C . LEU A 1 28 ? 16.526 -1.871 -4.011 1.00 55.23 28 LEU A C 5
ATOM 4072 O O . LEU A 1 28 ? 15.375 -1.857 -4.451 1.00 11.32 28 LEU A O 5
ATOM 4088 N N . LEU A 1 29 ? 17.343 -0.827 -4.093 1.00 64.24 29 LEU A N 5
ATOM 4089 C CA . LEU A 1 29 ? 16.928 0.423 -4.719 1.00 14.53 29 LEU A CA 5
ATOM 4090 C C . LEU A 1 29 ? 17.854 0.789 -5.874 1.00 3.23 29 LEU A C 5
ATOM 4091 O O . LEU A 1 29 ? 19.018 0.391 -5.918 1.00 24.20 29 LEU A O 5
ATOM 4107 N N . PRO A 1 30 ? 17.328 1.568 -6.831 1.00 25.11 30 PRO A N 5
ATOM 4108 C CA . PRO A 1 30 ? 18.092 2.007 -8.002 1.00 42.14 30 PRO A CA 5
ATOM 4109 C C . PRO A 1 30 ? 19.178 3.015 -7.642 1.00 11.40 30 PRO A C 5
ATOM 4110 O O . PRO A 1 30 ? 18.986 3.865 -6.772 1.00 2.05 30 PRO A O 5
ATOM 4121 N N . CYS A 1 31 ? 20.318 2.916 -8.317 1.00 4.44 31 CYS A N 5
ATOM 4122 C CA . CYS A 1 31 ? 21.436 3.819 -8.068 1.00 15.51 31 CYS A CA 5
ATOM 4123 C C . CYS A 1 31 ? 21.067 5.254 -8.436 1.00 4.14 31 CYS A C 5
ATOM 4124 O O . CYS A 1 31 ? 21.228 5.674 -9.582 1.00 33.02 31 CYS A O 5
ATOM 4131 N N . LYS A 1 32 ? 20.573 6.002 -7.455 1.00 3.02 32 LYS A N 5
ATOM 4132 C CA . LYS A 1 32 ? 20.183 7.390 -7.673 1.00 24.05 32 LYS A CA 5
ATOM 4133 C C . LYS A 1 32 ? 21.345 8.334 -7.379 1.00 20.02 32 LYS A C 5
ATOM 4134 O O . LYS A 1 32 ? 22.481 7.897 -7.196 1.00 64.13 32 LYS A O 5
ATOM 4153 N N . ASP A 1 33 ? 21.052 9.629 -7.333 1.00 60.24 33 ASP A N 5
ATOM 4154 C CA . ASP A 1 33 ? 22.072 10.634 -7.059 1.00 51.40 33 ASP A CA 5
ATOM 4155 C C . ASP A 1 33 ? 22.478 10.609 -5.589 1.00 2.22 33 ASP A C 5
ATOM 4156 O O . ASP A 1 33 ? 23.546 10.110 -5.239 1.00 25.25 33 ASP A O 5
ATOM 4165 N N . ASN A 1 34 ? 21.618 11.153 -4.733 1.00 65.42 34 ASN A N 5
ATOM 4166 C CA . ASN A 1 34 ? 21.889 11.194 -3.301 1.00 33.04 34 ASN A CA 5
ATOM 4167 C C . ASN A 1 34 ? 22.121 9.790 -2.750 1.00 45.22 34 ASN A C 5
ATOM 4168 O O . ASN A 1 34 ? 21.226 8.946 -2.773 1.00 32.23 34 ASN A O 5
ATOM 4179 N N . LYS A 1 35 ? 23.331 9.548 -2.255 1.00 75.44 35 LYS A N 5
ATOM 4180 C CA . LYS A 1 35 ? 23.683 8.248 -1.697 1.00 35.41 35 LYS A CA 5
ATOM 4181 C C . LYS A 1 35 ? 23.343 7.126 -2.673 1.00 64.04 35 LYS A C 5
ATOM 4182 O O . LYS A 1 35 ? 22.523 6.257 -2.376 1.00 52.23 35 LYS A O 5
ATOM 4201 N N . CYS A 1 36 ? 23.981 7.150 -3.839 1.00 72.31 36 CYS A N 5
ATOM 4202 C CA . CYS A 1 36 ? 23.748 6.135 -4.859 1.00 70.33 36 CYS A CA 5
ATOM 4203 C C . CYS A 1 36 ? 23.874 4.733 -4.271 1.00 24.44 36 CYS A C 5
ATOM 4204 O O . CYS A 1 36 ? 22.873 4.073 -3.990 1.00 3.24 36 CYS A O 5
ATOM 4211 N N . TYR A 1 37 ? 25.111 4.284 -4.086 1.00 60.15 37 TYR A N 5
ATOM 4212 C CA . TYR A 1 37 ? 25.369 2.960 -3.533 1.00 61.33 37 TYR A CA 5
ATOM 4213 C C . TYR A 1 37 ? 26.163 3.057 -2.234 1.00 13.31 37 TYR A C 5
ATOM 4214 O O . TYR A 1 37 ? 27.132 3.810 -2.140 1.00 3.54 37 TYR A O 5
ATOM 4232 N N . CYS A 1 38 ? 25.744 2.289 -1.234 1.00 10.44 38 CYS A N 5
ATOM 4233 C CA . CYS A 1 38 ? 26.414 2.287 0.061 1.00 14.14 38 CYS A CA 5
ATOM 4234 C C . CYS A 1 38 ? 26.521 0.869 0.616 1.00 43.35 38 CYS A C 5
ATOM 4235 O O . CYS A 1 38 ? 25.788 -0.029 0.201 1.00 15.41 38 CYS A O 5
ATOM 4242 N N . CYS A 1 39 ? 27.441 0.676 1.555 1.00 32.41 39 CYS A N 5
ATOM 4243 C CA . CYS A 1 39 ? 27.646 -0.632 2.167 1.00 51.41 39 CYS A CA 5
ATOM 4244 C C . CYS A 1 39 ? 28.058 -0.489 3.629 1.00 24.12 39 CYS A C 5
ATOM 4245 O O . CYS A 1 39 ? 29.078 0.128 3.940 1.00 54.22 39 CYS A O 5
ATOM 4252 N N . ILE A 1 40 ? 27.260 -1.064 4.522 1.00 31.20 40 ILE A N 5
ATOM 4253 C CA . ILE A 1 40 ? 27.543 -1.002 5.951 1.00 75.54 40 ILE A CA 5
ATOM 4254 C C . ILE A 1 40 ? 27.730 -2.399 6.535 1.00 52.42 40 ILE A C 5
ATOM 4255 O O . ILE A 1 40 ? 26.912 -3.290 6.313 1.00 30.53 40 ILE A O 5
ATOM 4271 N N . GLY A 1 41 ? 28.813 -2.580 7.284 1.00 31.24 41 GLY A N 5
ATOM 4272 C CA . GLY A 1 41 ? 29.088 -3.870 7.891 1.00 54.22 41 GLY A CA 5
ATOM 4273 C C . GLY A 1 41 ? 29.897 -3.750 9.167 1.00 53.20 41 GLY A C 5
ATOM 4274 O O . GLY A 1 41 ? 29.337 -3.664 10.259 1.00 2.52 41 GLY A O 5
ATOM 4278 N N . GLY A 1 42 ? 31.219 -3.746 9.029 1.00 3.15 42 GLY A N 5
ATOM 4279 C CA . GLY A 1 42 ? 32.085 -3.637 10.189 1.00 63.21 42 GLY A CA 5
ATOM 4280 C C . GLY A 1 42 ? 33.228 -2.666 9.970 1.00 63.02 42 GLY A C 5
ATOM 4281 O O . GLY A 1 42 ? 33.164 -1.514 10.397 1.00 71.13 42 GLY A O 5
ATOM 4285 N N . GLY A 1 43 ? 34.280 -3.132 9.303 1.00 71.51 43 GLY A N 5
ATOM 4286 C CA . GLY A 1 43 ? 35.428 -2.285 9.041 1.00 2.53 43 GLY A CA 5
ATOM 4287 C C . GLY A 1 43 ? 35.263 -1.457 7.782 1.00 61.10 43 GLY A C 5
ATOM 4288 O O . GLY A 1 43 ? 36.202 -0.796 7.336 1.00 34.20 43 GLY A O 5
ATOM 4292 N N . THR A 1 44 ? 34.066 -1.494 7.204 1.00 2.44 44 THR A N 5
ATOM 4293 C CA . THR A 1 44 ? 33.782 -0.744 5.987 1.00 32.03 44 THR A CA 5
ATOM 4294 C C . THR A 1 44 ? 32.926 0.482 6.284 1.00 73.11 44 THR A C 5
ATOM 4295 O O . THR A 1 44 ? 33.418 1.610 6.280 1.00 2.24 44 THR A O 5
ATOM 4306 N N . ARG A 1 45 ? 31.642 0.253 6.541 1.00 10.30 45 ARG A N 5
ATOM 4307 C CA . ARG A 1 45 ? 30.717 1.340 6.839 1.00 2.24 45 ARG A CA 5
ATOM 4308 C C . ARG A 1 45 ? 31.033 2.570 5.994 1.00 50.34 45 ARG A C 5
ATOM 4309 O O . ARG A 1 45 ? 31.495 3.588 6.510 1.00 74.43 45 ARG A O 5
ATOM 4330 N N . GLN A 1 46 ? 30.781 2.468 4.693 1.00 61.04 46 GLN A N 5
ATOM 4331 C CA . GLN A 1 46 ? 31.040 3.572 3.776 1.00 71.12 46 GLN A CA 5
ATOM 4332 C C . GLN A 1 46 ? 29.938 3.677 2.726 1.00 5.42 46 GLN A C 5
ATOM 4333 O O . GLN A 1 46 ? 29.176 2.734 2.514 1.00 12.22 46 GLN A O 5
ATOM 4347 N N . CYS A 1 47 ? 29.860 4.831 2.072 1.00 44.24 47 CYS A N 5
ATOM 4348 C CA . CYS A 1 47 ? 28.852 5.061 1.044 1.00 11.53 47 CYS A CA 5
ATOM 4349 C C . CYS A 1 47 ? 29.383 5.995 -0.040 1.00 21.31 47 CYS A C 5
ATOM 4350 O O . CYS A 1 47 ? 30.098 6.955 0.248 1.00 15.23 47 CYS A O 5
ATOM 4357 N N . TYR A 1 48 ? 29.029 5.705 -1.287 1.00 41.30 48 TYR A N 5
ATOM 4358 C CA . TYR A 1 48 ? 29.471 6.517 -2.415 1.00 24.41 48 TYR A CA 5
ATOM 4359 C C . TYR A 1 48 ? 28.292 6.907 -3.301 1.00 63.40 48 TYR A C 5
ATOM 4360 O O . TYR A 1 48 ? 27.494 6.059 -3.700 1.00 64.02 48 TYR A O 5
ATOM 4378 N N . ALA A 1 49 ? 28.190 8.196 -3.605 1.00 2.30 49 ALA A N 5
ATOM 4379 C CA . ALA A 1 49 ? 27.111 8.700 -4.446 1.00 23.02 49 ALA A CA 5
ATOM 4380 C C . ALA A 1 49 ? 27.653 9.266 -5.754 1.00 23.11 49 ALA A C 5
ATOM 4381 O O . ALA A 1 49 ? 26.891 9.705 -6.616 1.00 3.41 49 ALA A O 5
ATOM 4388 N N . THR A 1 50 ? 28.975 9.253 -5.896 1.00 40.44 50 THR A N 5
ATOM 4389 C CA . THR A 1 50 ? 29.619 9.767 -7.099 1.00 1.14 50 THR A CA 5
ATOM 4390 C C . THR A 1 50 ? 29.419 8.821 -8.277 1.00 34.11 50 THR A C 5
ATOM 4391 O O . THR A 1 50 ? 29.363 7.602 -8.105 1.00 52.44 50 THR A O 5
ATOM 4402 N N . LEU A 1 51 ? 29.311 9.388 -9.473 1.00 43.13 51 LEU A N 5
ATOM 4403 C CA . LEU A 1 51 ? 29.118 8.594 -10.682 1.00 13.22 51 LEU A CA 5
ATOM 4404 C C . LEU A 1 51 ? 30.210 7.538 -10.820 1.00 55.23 51 LEU A C 5
ATOM 4405 O O . LEU A 1 51 ? 29.956 6.426 -11.283 1.00 1.25 51 LEU A O 5
ATOM 4421 N N . ALA A 1 52 ? 31.424 7.894 -10.415 1.00 22.42 52 ALA A N 5
ATOM 4422 C CA . ALA A 1 52 ? 32.554 6.975 -10.490 1.00 13.23 52 ALA A CA 5
ATOM 4423 C C . ALA A 1 52 ? 32.244 5.664 -9.775 1.00 53.30 52 ALA A C 5
ATOM 4424 O O . ALA A 1 52 ? 32.490 4.583 -10.309 1.00 14.32 52 ALA A O 5
ATOM 4431 N N . GLU A 1 53 ? 31.703 5.769 -8.565 1.00 23.41 53 GLU A N 5
ATOM 4432 C CA . GLU A 1 53 ? 31.362 4.590 -7.777 1.00 73.14 53 GLU A CA 5
ATOM 4433 C C . GLU A 1 53 ? 29.979 4.066 -8.155 1.00 22.54 53 GLU A C 5
ATOM 4434 O O . GLU A 1 53 ? 29.668 2.893 -7.942 1.00 41.15 53 GLU A O 5
ATOM 4446 N N . CYS A 1 54 ? 29.153 4.943 -8.715 1.00 32.44 54 CYS A N 5
ATOM 4447 C CA . CYS A 1 54 ? 27.803 4.571 -9.121 1.00 20.40 54 CYS A CA 5
ATOM 4448 C C . CYS A 1 54 ? 27.820 3.837 -10.459 1.00 45.31 54 CYS A C 5
ATOM 4449 O O . CYS A 1 54 ? 26.828 3.227 -10.857 1.00 22.31 54 CYS A O 5
ATOM 4456 N N . ARG A 1 55 ? 28.955 3.902 -11.148 1.00 51.13 55 ARG A N 5
ATOM 4457 C CA . ARG A 1 55 ? 29.102 3.245 -12.442 1.00 13.54 55 ARG A CA 5
ATOM 4458 C C . ARG A 1 55 ? 30.143 2.132 -12.371 1.00 53.10 55 ARG A C 5
ATOM 4459 O O . ARG A 1 55 ? 30.066 1.148 -13.108 1.00 11.32 55 ARG A O 5
ATOM 4480 N N . HIS A 1 56 ? 31.116 2.294 -11.480 1.00 51.32 56 HIS A N 5
ATOM 4481 C CA . HIS A 1 56 ? 32.173 1.303 -11.313 1.00 73.12 56 HIS A CA 5
ATOM 4482 C C . HIS A 1 56 ? 31.840 0.341 -10.177 1.00 24.14 56 HIS A C 5
ATOM 4483 O O . HIS A 1 56 ? 32.227 -0.827 -10.206 1.00 4.11 56 HIS A O 5
ATOM 4497 N N . ALA A 1 57 ? 31.122 0.840 -9.176 1.00 52.12 57 ALA A N 5
ATOM 4498 C CA . ALA A 1 57 ? 30.737 0.025 -8.031 1.00 72.30 57 ALA A CA 5
ATOM 4499 C C . ALA A 1 57 ? 29.243 0.144 -7.750 1.00 32.12 57 ALA A C 5
ATOM 4500 O O . ALA A 1 57 ? 28.834 0.748 -6.758 1.00 55.31 57 ALA A O 5
ATOM 4507 N N . CYS A 1 58 ? 28.432 -0.436 -8.629 1.00 11.53 58 CYS A N 5
ATOM 4508 C CA . CYS A 1 58 ? 26.983 -0.394 -8.476 1.00 53.42 58 CYS A CA 5
ATOM 4509 C C . CYS A 1 58 ? 26.299 -1.243 -9.544 1.00 14.14 58 CYS A C 5
ATOM 4510 O O . CYS A 1 58 ? 25.349 -1.974 -9.257 1.00 44.23 58 CYS A O 5
ATOM 4517 N N . LEU A 1 59 ? 26.787 -1.142 -10.775 1.00 1.42 59 LEU A N 5
ATOM 4518 C CA . LEU A 1 59 ? 26.224 -1.900 -11.886 1.00 72.32 59 LEU A CA 5
ATOM 4519 C C . LEU A 1 59 ? 26.657 -3.361 -11.823 1.00 62.42 59 LEU A C 5
ATOM 4520 O O . LEU A 1 59 ? 25.835 -4.278 -11.801 1.00 43.11 59 LEU A O 5
ATOM 4536 N N . PRO A 1 60 ? 27.979 -3.586 -11.791 1.00 42.12 60 PRO A N 5
ATOM 4537 C CA . PRO A 1 60 ? 28.552 -4.934 -11.727 1.00 51.21 60 PRO A CA 5
ATOM 4538 C C . PRO A 1 60 ? 28.306 -5.605 -10.380 1.00 3.41 60 PRO A C 5
ATOM 4539 O O . PRO A 1 60 ? 28.170 -6.826 -10.299 1.00 31.14 60 PRO A O 5
ATOM 4550 N N . LEU A 1 61 ? 28.251 -4.799 -9.325 1.00 34.31 61 LEU A N 5
ATOM 4551 C CA . LEU A 1 61 ? 28.021 -5.315 -7.980 1.00 34.22 61 LEU A CA 5
ATOM 4552 C C . LEU A 1 61 ? 26.695 -6.066 -7.904 1.00 20.01 61 LEU A C 5
ATOM 4553 O O . LEU A 1 61 ? 25.628 -5.457 -7.852 1.00 55.21 61 LEU A O 5
ATOM 4569 N N . ASN A 1 62 ? 26.772 -7.393 -7.896 1.00 10.14 62 ASN A N 5
ATOM 4570 C CA . ASN A 1 62 ? 25.578 -8.227 -7.824 1.00 60.31 62 ASN A CA 5
ATOM 4571 C C . ASN A 1 62 ? 25.947 -9.684 -7.561 1.00 4.15 62 ASN A C 5
ATOM 4572 O O . ASN A 1 62 ? 25.259 -10.602 -8.008 1.00 43.14 62 ASN A O 5
ATOM 4583 N N . THR A 1 63 ? 27.039 -9.889 -6.830 1.00 32.23 63 THR A N 5
ATOM 4584 C CA . THR A 1 63 ? 27.501 -11.233 -6.506 1.00 75.24 63 THR A CA 5
ATOM 4585 C C . THR A 1 63 ? 26.635 -11.866 -5.423 1.00 3.04 63 THR A C 5
ATOM 4586 O O . THR A 1 63 ? 25.968 -11.167 -4.661 1.00 71.13 63 THR A O 5
ATOM 4597 N N . ASN A 1 64 ? 26.652 -13.193 -5.358 1.00 62.43 64 ASN A N 5
ATOM 4598 C CA . ASN A 1 64 ? 25.868 -13.921 -4.366 1.00 44.45 64 ASN A CA 5
ATOM 4599 C C . ASN A 1 64 ? 26.721 -14.974 -3.665 1.00 52.31 64 ASN A C 5
ATOM 4600 O O . ASN A 1 64 ? 27.207 -15.912 -4.295 1.00 63.50 64 ASN A O 5
ATOM 4611 N N . LEU A 1 1 ? 6.377 -19.468 -2.243 1.00 51.32 1 LEU A N 6
ATOM 4612 C CA . LEU A 1 1 ? 5.788 -18.995 -0.995 1.00 51.33 1 LEU A CA 6
ATOM 4613 C C . LEU A 1 1 ? 6.871 -18.647 0.021 1.00 41.13 1 LEU A C 6
ATOM 4614 O O . LEU A 1 1 ? 7.387 -19.522 0.716 1.00 54.13 1 LEU A O 6
ATOM 4630 N N . GLN A 1 2 ? 7.209 -17.364 0.102 1.00 30.11 2 GLN A N 6
ATOM 4631 C CA . GLN A 1 2 ? 8.230 -16.901 1.035 1.00 72.13 2 GLN A CA 6
ATOM 4632 C C . GLN A 1 2 ? 7.883 -17.303 2.464 1.00 25.25 2 GLN A C 6
ATOM 4633 O O . GLN A 1 2 ? 6.850 -16.902 2.999 1.00 34.33 2 GLN A O 6
ATOM 4647 N N . ASP A 1 3 ? 8.754 -18.097 3.078 1.00 60.44 3 ASP A N 6
ATOM 4648 C CA . ASP A 1 3 ? 8.541 -18.554 4.446 1.00 13.52 3 ASP A CA 6
ATOM 4649 C C . ASP A 1 3 ? 9.217 -17.617 5.443 1.00 71.13 3 ASP A C 6
ATOM 4650 O O . ASP A 1 3 ? 10.302 -17.099 5.183 1.00 24.23 3 ASP A O 6
ATOM 4659 N N . GLU A 1 4 ? 8.566 -17.404 6.582 1.00 24.34 4 GLU A N 6
ATOM 4660 C CA . GLU A 1 4 ? 9.105 -16.528 7.616 1.00 32.34 4 GLU A CA 6
ATOM 4661 C C . GLU A 1 4 ? 10.113 -17.272 8.489 1.00 54.45 4 GLU A C 6
ATOM 4662 O O . GLU A 1 4 ? 10.020 -18.486 8.667 1.00 75.11 4 GLU A O 6
ATOM 4674 N N . VAL A 1 5 ? 11.077 -16.533 9.029 1.00 35.14 5 VAL A N 6
ATOM 4675 C CA . VAL A 1 5 ? 12.102 -17.121 9.883 1.00 11.43 5 VAL A CA 6
ATOM 4676 C C . VAL A 1 5 ? 12.510 -16.159 10.994 1.00 51.25 5 VAL A C 6
ATOM 4677 O O . VAL A 1 5 ? 13.696 -15.964 11.256 1.00 30.41 5 VAL A O 6
ATOM 4690 N N . GLY A 1 6 ? 11.517 -15.559 11.644 1.00 44.32 6 GLY A N 6
ATOM 4691 C CA . GLY A 1 6 ? 11.793 -14.624 12.719 1.00 22.12 6 GLY A CA 6
ATOM 4692 C C . GLY A 1 6 ? 11.414 -13.201 12.362 1.00 44.45 6 GLY A C 6
ATOM 4693 O O . GLY A 1 6 ? 10.237 -12.842 12.375 1.00 22.50 6 GLY A O 6
ATOM 4697 N N . ALA A 1 7 ? 12.415 -12.386 12.042 1.00 31.22 7 ALA A N 6
ATOM 4698 C CA . ALA A 1 7 ? 12.181 -10.994 11.679 1.00 35.03 7 ALA A CA 6
ATOM 4699 C C . ALA A 1 7 ? 11.842 -10.862 10.198 1.00 30.33 7 ALA A C 6
ATOM 4700 O O . ALA A 1 7 ? 12.125 -11.748 9.391 1.00 43.51 7 ALA A O 6
ATOM 4707 N N . PRO A 1 8 ? 11.220 -9.732 9.831 1.00 44.11 8 PRO A N 6
ATOM 4708 C CA . PRO A 1 8 ? 10.830 -9.458 8.445 1.00 74.12 8 PRO A CA 6
ATOM 4709 C C . PRO A 1 8 ? 12.033 -9.206 7.542 1.00 14.24 8 PRO A C 6
ATOM 4710 O O . PRO A 1 8 ? 13.158 -9.018 8.005 1.00 31.54 8 PRO A O 6
ATOM 4721 N N . PRO A 1 9 ? 11.793 -9.200 6.223 1.00 55.22 9 PRO A N 6
ATOM 4722 C CA . PRO A 1 9 ? 12.844 -8.970 5.228 1.00 64.42 9 PRO A CA 6
ATOM 4723 C C . PRO A 1 9 ? 13.351 -7.532 5.241 1.00 24.33 9 PRO A C 6
ATOM 4724 O O . PRO A 1 9 ? 12.648 -6.612 4.824 1.00 22.54 9 PRO A O 6
ATOM 4735 N N . ALA A 1 10 ? 14.576 -7.346 5.723 1.00 61.14 10 ALA A N 6
ATOM 4736 C CA . ALA A 1 10 ? 15.178 -6.020 5.788 1.00 73.02 10 ALA A CA 6
ATOM 4737 C C . ALA A 1 10 ? 15.952 -5.705 4.512 1.00 23.45 10 ALA A C 6
ATOM 4738 O O . ALA A 1 10 ? 15.492 -4.936 3.668 1.00 10.21 10 ALA A O 6
ATOM 4745 N N . LEU A 1 11 ? 17.131 -6.304 4.379 1.00 74.12 11 LEU A N 6
ATOM 4746 C CA . LEU A 1 11 ? 17.970 -6.087 3.206 1.00 63.13 11 LEU A CA 6
ATOM 4747 C C . LEU A 1 11 ? 17.558 -7.010 2.063 1.00 43.51 11 LEU A C 6
ATOM 4748 O O . LEU A 1 11 ? 17.915 -6.780 0.907 1.00 21.34 11 LEU A O 6
ATOM 4764 N N . SER A 1 12 ? 16.803 -8.052 2.394 1.00 62.22 12 SER A N 6
ATOM 4765 C CA . SER A 1 12 ? 16.343 -9.010 1.395 1.00 24.54 12 SER A CA 6
ATOM 4766 C C . SER A 1 12 ? 15.494 -10.102 2.040 1.00 1.43 12 SER A C 6
ATOM 4767 O O . SER A 1 12 ? 14.540 -10.596 1.441 1.00 30.20 12 SER A O 6
ATOM 4775 N N . ALA A 1 13 ? 15.849 -10.472 3.266 1.00 1.34 13 ALA A N 6
ATOM 4776 C CA . ALA A 1 13 ? 15.120 -11.502 3.995 1.00 74.35 13 ALA A CA 6
ATOM 4777 C C . ALA A 1 13 ? 15.656 -11.656 5.414 1.00 41.04 13 ALA A C 6
ATOM 4778 O O . ALA A 1 13 ? 15.034 -11.204 6.374 1.00 13.10 13 ALA A O 6
ATOM 4785 N N . GLU A 1 14 ? 16.814 -12.297 5.537 1.00 21.15 14 GLU A N 6
ATOM 4786 C CA . GLU A 1 14 ? 17.432 -12.511 6.841 1.00 65.14 14 GLU A CA 6
ATOM 4787 C C . GLU A 1 14 ? 18.668 -11.631 7.008 1.00 53.23 14 GLU A C 6
ATOM 4788 O O . GLU A 1 14 ? 19.078 -11.326 8.127 1.00 13.11 14 GLU A O 6
ATOM 4800 N N . GLU A 1 15 ? 19.256 -11.227 5.886 1.00 73.01 15 GLU A N 6
ATOM 4801 C CA . GLU A 1 15 ? 20.445 -10.383 5.908 1.00 33.24 15 GLU A CA 6
ATOM 4802 C C . GLU A 1 15 ? 21.423 -10.850 6.983 1.00 14.30 15 GLU A C 6
ATOM 4803 O O . GLU A 1 15 ? 22.084 -10.039 7.630 1.00 10.11 15 GLU A O 6
ATOM 4815 N N . GLY A 1 16 ? 21.508 -12.164 7.168 1.00 54.24 16 GLY A N 6
ATOM 4816 C CA . GLY A 1 16 ? 22.406 -12.716 8.165 1.00 72.24 16 GLY A CA 6
ATOM 4817 C C . GLY A 1 16 ? 23.650 -13.326 7.550 1.00 71.01 16 GLY A C 6
ATOM 4818 O O . GLY A 1 16 ? 24.319 -14.151 8.173 1.00 74.14 16 GLY A O 6
ATOM 4822 N N . VAL A 1 17 ? 23.961 -12.921 6.323 1.00 43.13 17 VAL A N 6
ATOM 4823 C CA . VAL A 1 17 ? 25.133 -13.433 5.623 1.00 62.32 17 VAL A CA 6
ATOM 4824 C C . VAL A 1 17 ? 26.202 -12.356 5.479 1.00 41.22 17 VAL A C 6
ATOM 4825 O O . VAL A 1 17 ? 25.931 -11.170 5.664 1.00 10.13 17 VAL A O 6
ATOM 4838 N N . MET A 1 18 ? 27.418 -12.777 5.146 1.00 11.12 18 MET A N 6
ATOM 4839 C CA . MET A 1 18 ? 28.528 -11.847 4.975 1.00 2.14 18 MET A CA 6
ATOM 4840 C C . MET A 1 18 ? 29.546 -12.393 3.979 1.00 3.13 18 MET A C 6
ATOM 4841 O O . MET A 1 18 ? 30.332 -13.282 4.306 1.00 12.22 18 MET A O 6
ATOM 4855 N N . GLU A 1 19 ? 29.526 -11.855 2.764 1.00 51.22 19 GLU A N 6
ATOM 4856 C CA . GLU A 1 19 ? 30.447 -12.290 1.721 1.00 62.31 19 GLU A CA 6
ATOM 4857 C C . GLU A 1 19 ? 31.861 -11.790 2.001 1.00 45.14 19 GLU A C 6
ATOM 4858 O O . GLU A 1 19 ? 32.734 -12.555 2.413 1.00 72.44 19 GLU A O 6
ATOM 4870 N N . THR A 1 20 ? 32.082 -10.499 1.773 1.00 11.42 20 THR A N 6
ATOM 4871 C CA . THR A 1 20 ? 33.389 -9.895 1.998 1.00 22.24 20 THR A CA 6
ATOM 4872 C C . THR A 1 20 ? 33.415 -9.110 3.305 1.00 53.02 20 THR A C 6
ATOM 4873 O O . THR A 1 20 ? 33.989 -9.557 4.298 1.00 62.14 20 THR A O 6
ATOM 4884 N N . ARG A 1 21 ? 32.788 -7.938 3.298 1.00 41.04 21 ARG A N 6
ATOM 4885 C CA . ARG A 1 21 ? 32.740 -7.090 4.483 1.00 73.23 21 ARG A CA 6
ATOM 4886 C C . ARG A 1 21 ? 31.722 -7.620 5.489 1.00 53.44 21 ARG A C 6
ATOM 4887 O O . ARG A 1 21 ? 32.088 -8.201 6.510 1.00 53.14 21 ARG A O 6
ATOM 4908 N N . ALA A 1 22 ? 30.443 -7.413 5.192 1.00 34.53 22 ALA A N 6
ATOM 4909 C CA . ALA A 1 22 ? 29.372 -7.871 6.069 1.00 0.04 22 ALA A CA 6
ATOM 4910 C C . ALA A 1 22 ? 28.004 -7.536 5.486 1.00 15.32 22 ALA A C 6
ATOM 4911 O O . ALA A 1 22 ? 27.263 -8.425 5.068 1.00 13.24 22 ALA A O 6
ATOM 4918 N N . GLU A 1 23 ? 27.675 -6.248 5.462 1.00 10.31 23 GLU A N 6
ATOM 4919 C CA . GLU A 1 23 ? 26.394 -5.797 4.931 1.00 10.31 23 GLU A CA 6
ATOM 4920 C C . GLU A 1 23 ? 26.563 -4.520 4.113 1.00 3.42 23 GLU A C 6
ATOM 4921 O O . GLU A 1 23 ? 27.080 -3.517 4.607 1.00 41.34 23 GLU A O 6
ATOM 4933 N N . CYS A 1 24 ? 26.125 -4.564 2.860 1.00 73.43 24 CYS A N 6
ATOM 4934 C CA . CYS A 1 24 ? 26.228 -3.413 1.971 1.00 33.04 24 CYS A CA 6
ATOM 4935 C C . CYS A 1 24 ? 24.869 -3.068 1.369 1.00 51.33 24 CYS A C 6
ATOM 4936 O O . CYS A 1 24 ? 23.988 -3.922 1.269 1.00 53.44 24 CYS A O 6
ATOM 4943 N N . ARG A 1 25 ? 24.707 -1.811 0.969 1.00 44.32 25 ARG A N 6
ATOM 4944 C CA . ARG A 1 25 ? 23.457 -1.352 0.377 1.00 55.11 25 ARG A CA 6
ATOM 4945 C C . ARG A 1 25 ? 23.676 -0.875 -1.056 1.00 13.22 25 ARG A C 6
ATOM 4946 O O . ARG A 1 25 ? 24.404 0.088 -1.294 1.00 64.22 25 ARG A O 6
ATOM 4967 N N . GLN A 1 26 ? 23.041 -1.555 -2.004 1.00 75.44 26 GLN A N 6
ATOM 4968 C CA . GLN A 1 26 ? 23.168 -1.201 -3.413 1.00 74.31 26 GLN A CA 6
ATOM 4969 C C . GLN A 1 26 ? 22.114 -1.918 -4.252 1.00 3.13 26 GLN A C 6
ATOM 4970 O O . GLN A 1 26 ? 21.556 -1.345 -5.186 1.00 73.54 26 GLN A O 6
ATOM 4984 N N . GLY A 1 27 ? 21.848 -3.175 -3.911 1.00 21.34 27 GLY A N 6
ATOM 4985 C CA . GLY A 1 27 ? 20.863 -3.950 -4.642 1.00 52.35 27 GLY A CA 6
ATOM 4986 C C . GLY A 1 27 ? 19.483 -3.868 -4.021 1.00 31.04 27 GLY A C 6
ATOM 4987 O O . GLY A 1 27 ? 18.482 -3.736 -4.727 1.00 3.53 27 GLY A O 6
ATOM 4991 N N . LEU A 1 28 ? 19.427 -3.949 -2.696 1.00 0.21 28 LEU A N 6
ATOM 4992 C CA . LEU A 1 28 ? 18.159 -3.885 -1.978 1.00 54.12 28 LEU A CA 6
ATOM 4993 C C . LEU A 1 28 ? 17.354 -2.661 -2.403 1.00 12.32 28 LEU A C 6
ATOM 4994 O O . LEU A 1 28 ? 16.141 -2.741 -2.605 1.00 64.05 28 LEU A O 6
ATOM 5010 N N . LEU A 1 29 ? 18.036 -1.529 -2.538 1.00 13.32 29 LEU A N 6
ATOM 5011 C CA . LEU A 1 29 ? 17.385 -0.287 -2.941 1.00 51.10 29 LEU A CA 6
ATOM 5012 C C . LEU A 1 29 ? 17.988 0.249 -4.235 1.00 64.35 29 LEU A C 6
ATOM 5013 O O . LEU A 1 29 ? 19.100 -0.109 -4.625 1.00 42.43 29 LEU A O 6
ATOM 5029 N N . PRO A 1 30 ? 17.240 1.128 -4.918 1.00 3.42 30 PRO A N 6
ATOM 5030 C CA . PRO A 1 30 ? 17.682 1.734 -6.177 1.00 44.42 30 PRO A CA 6
ATOM 5031 C C . PRO A 1 30 ? 18.830 2.718 -5.976 1.00 22.12 30 PRO A C 6
ATOM 5032 O O . PRO A 1 30 ? 18.763 3.599 -5.118 1.00 22.21 30 PRO A O 6
ATOM 5043 N N . CYS A 1 31 ? 19.883 2.563 -6.772 1.00 32.33 31 CYS A N 6
ATOM 5044 C CA . CYS A 1 31 ? 21.046 3.437 -6.681 1.00 60.23 31 CYS A CA 6
ATOM 5045 C C . CYS A 1 31 ? 20.708 4.844 -7.167 1.00 23.43 31 CYS A C 6
ATOM 5046 O O . CYS A 1 31 ? 20.864 5.160 -8.346 1.00 73.35 31 CYS A O 6
ATOM 5053 N N . LYS A 1 32 ? 20.245 5.685 -6.248 1.00 44.05 32 LYS A N 6
ATOM 5054 C CA . LYS A 1 32 ? 19.887 7.059 -6.580 1.00 73.23 32 LYS A CA 6
ATOM 5055 C C . LYS A 1 32 ? 20.727 8.049 -5.780 1.00 71.02 32 LYS A C 6
ATOM 5056 O O . LYS A 1 32 ? 21.689 7.665 -5.114 1.00 15.30 32 LYS A O 6
ATOM 5075 N N . ASP A 1 33 ? 20.357 9.323 -5.849 1.00 71.13 33 ASP A N 6
ATOM 5076 C CA . ASP A 1 33 ? 21.075 10.368 -5.129 1.00 62.11 33 ASP A CA 6
ATOM 5077 C C . ASP A 1 33 ? 20.996 10.142 -3.622 1.00 42.14 33 ASP A C 6
ATOM 5078 O O . ASP A 1 33 ? 20.257 9.279 -3.152 1.00 75.24 33 ASP A O 6
ATOM 5087 N N . ASN A 1 34 ? 21.765 10.924 -2.871 1.00 33.11 34 ASN A N 6
ATOM 5088 C CA . ASN A 1 34 ? 21.783 10.808 -1.417 1.00 72.02 34 ASN A CA 6
ATOM 5089 C C . ASN A 1 34 ? 22.166 9.395 -0.989 1.00 21.31 34 ASN A C 6
ATOM 5090 O O . ASN A 1 34 ? 21.318 8.506 -0.912 1.00 30.41 34 ASN A O 6
ATOM 5101 N N . LYS A 1 35 ? 23.450 9.195 -0.710 1.00 72.54 35 LYS A N 6
ATOM 5102 C CA . LYS A 1 35 ? 23.947 7.891 -0.288 1.00 22.23 35 LYS A CA 6
ATOM 5103 C C . LYS A 1 35 ? 23.508 6.800 -1.259 1.00 33.31 35 LYS A C 6
ATOM 5104 O O . LYS A 1 35 ? 22.829 5.847 -0.873 1.00 10.41 35 LYS A O 6
ATOM 5123 N N . CYS A 1 36 ? 23.900 6.944 -2.520 1.00 73.33 36 CYS A N 6
ATOM 5124 C CA . CYS A 1 36 ? 23.547 5.970 -3.547 1.00 4.50 36 CYS A CA 6
ATOM 5125 C C . CYS A 1 36 ? 23.896 4.555 -3.097 1.00 34.43 36 CYS A C 6
ATOM 5126 O O . CYS A 1 36 ? 23.020 3.784 -2.702 1.00 51.32 36 CYS A O 6
ATOM 5133 N N . TYR A 1 37 ? 25.179 4.219 -3.158 1.00 45.43 37 TYR A N 6
ATOM 5134 C CA . TYR A 1 37 ? 25.644 2.896 -2.759 1.00 51.12 37 TYR A CA 6
ATOM 5135 C C . TYR A 1 37 ? 26.627 2.991 -1.596 1.00 52.53 37 TYR A C 6
ATOM 5136 O O . TYR A 1 37 ? 27.533 3.825 -1.601 1.00 24.13 37 TYR A O 6
ATOM 5154 N N . CYS A 1 38 ? 26.441 2.131 -0.601 1.00 13.10 38 CYS A N 6
ATOM 5155 C CA . CYS A 1 38 ? 27.309 2.116 0.570 1.00 64.12 38 CYS A CA 6
ATOM 5156 C C . CYS A 1 38 ? 27.613 0.685 1.004 1.00 75.44 38 CYS A C 6
ATOM 5157 O O . CYS A 1 38 ? 26.926 -0.256 0.603 1.00 62.01 38 CYS A O 6
ATOM 5164 N N . CYS A 1 39 ? 28.645 0.527 1.825 1.00 11.53 39 CYS A N 6
ATOM 5165 C CA . CYS A 1 39 ? 29.040 -0.788 2.314 1.00 4.23 39 CYS A CA 6
ATOM 5166 C C . CYS A 1 39 ? 29.597 -0.696 3.732 1.00 21.12 39 CYS A C 6
ATOM 5167 O O . CYS A 1 39 ? 30.589 -0.008 3.977 1.00 35.12 39 CYS A O 6
ATOM 5174 N N . ILE A 1 40 ? 28.953 -1.394 4.661 1.00 33.11 40 ILE A N 6
ATOM 5175 C CA . ILE A 1 40 ? 29.384 -1.393 6.053 1.00 10.44 40 ILE A CA 6
ATOM 5176 C C . ILE A 1 40 ? 29.757 -2.797 6.515 1.00 62.32 40 ILE A C 6
ATOM 5177 O O . ILE A 1 40 ? 29.002 -3.748 6.318 1.00 74.00 40 ILE A O 6
ATOM 5193 N N . GLY A 1 41 ? 30.929 -2.920 7.132 1.00 34.10 41 GLY A N 6
ATOM 5194 C CA . GLY A 1 41 ? 31.381 -4.212 7.614 1.00 44.12 41 GLY A CA 6
ATOM 5195 C C . GLY A 1 41 ? 32.472 -4.091 8.660 1.00 51.13 41 GLY A C 6
ATOM 5196 O O . GLY A 1 41 ? 32.336 -4.602 9.771 1.00 52.34 41 GLY A O 6
ATOM 5200 N N . GLY A 1 42 ? 33.559 -3.414 8.303 1.00 3.33 42 GLY A N 6
ATOM 5201 C CA . GLY A 1 42 ? 34.663 -3.241 9.230 1.00 73.20 42 GLY A CA 6
ATOM 5202 C C . GLY A 1 42 ? 35.915 -2.723 8.551 1.00 71.34 42 GLY A C 6
ATOM 5203 O O . GLY A 1 42 ? 36.245 -1.543 8.658 1.00 30.11 42 GLY A O 6
ATOM 5207 N N . GLY A 1 43 ? 36.616 -3.609 7.849 1.00 33.44 43 GLY A N 6
ATOM 5208 C CA . GLY A 1 43 ? 37.832 -3.217 7.162 1.00 51.42 43 GLY A CA 6
ATOM 5209 C C . GLY A 1 43 ? 37.592 -2.125 6.138 1.00 3.53 43 GLY A C 6
ATOM 5210 O O . GLY A 1 43 ? 38.527 -1.445 5.713 1.00 1.55 43 GLY A O 6
ATOM 5214 N N . THR A 1 44 ? 36.336 -1.955 5.738 1.00 33.55 44 THR A N 6
ATOM 5215 C CA . THR A 1 44 ? 35.976 -0.941 4.756 1.00 1.43 44 THR A CA 6
ATOM 5216 C C . THR A 1 44 ? 35.113 0.149 5.382 1.00 32.21 44 THR A C 6
ATOM 5217 O O . THR A 1 44 ? 35.589 1.250 5.657 1.00 43.22 44 THR A O 6
ATOM 5228 N N . ARG A 1 45 ? 33.841 -0.166 5.606 1.00 41.24 45 ARG A N 6
ATOM 5229 C CA . ARG A 1 45 ? 32.911 0.787 6.199 1.00 42.40 45 ARG A CA 6
ATOM 5230 C C . ARG A 1 45 ? 32.979 2.132 5.481 1.00 1.11 45 ARG A C 6
ATOM 5231 O O . ARG A 1 45 ? 33.491 3.111 6.024 1.00 34.34 45 ARG A O 6
ATOM 5252 N N . GLN A 1 46 ? 32.460 2.171 4.258 1.00 64.00 46 GLN A N 6
ATOM 5253 C CA . GLN A 1 46 ? 32.464 3.395 3.466 1.00 53.21 46 GLN A CA 6
ATOM 5254 C C . GLN A 1 46 ? 31.163 3.541 2.684 1.00 55.11 46 GLN A C 6
ATOM 5255 O O . GLN A 1 46 ? 30.384 2.594 2.571 1.00 21.30 46 GLN A O 6
ATOM 5269 N N . CYS A 1 47 ? 30.932 4.734 2.145 1.00 22.15 47 CYS A N 6
ATOM 5270 C CA . CYS A 1 47 ? 29.725 5.005 1.374 1.00 1.24 47 CYS A CA 6
ATOM 5271 C C . CYS A 1 47 ? 30.005 6.012 0.262 1.00 13.24 47 CYS A C 6
ATOM 5272 O O . CYS A 1 47 ? 30.747 6.976 0.455 1.00 35.23 47 CYS A O 6
ATOM 5279 N N . TYR A 1 48 ? 29.406 5.782 -0.901 1.00 12.04 48 TYR A N 6
ATOM 5280 C CA . TYR A 1 48 ? 29.592 6.667 -2.044 1.00 54.13 48 TYR A CA 6
ATOM 5281 C C . TYR A 1 48 ? 28.256 6.987 -2.708 1.00 13.40 48 TYR A C 6
ATOM 5282 O O . TYR A 1 48 ? 27.470 6.090 -3.011 1.00 14.41 48 TYR A O 6
ATOM 5300 N N . ALA A 1 49 ? 28.007 8.274 -2.931 1.00 72.43 49 ALA A N 6
ATOM 5301 C CA . ALA A 1 49 ? 26.768 8.714 -3.561 1.00 63.13 49 ALA A CA 6
ATOM 5302 C C . ALA A 1 49 ? 27.038 9.333 -4.929 1.00 12.15 49 ALA A C 6
ATOM 5303 O O . ALA A 1 49 ? 26.111 9.728 -5.637 1.00 61.21 49 ALA A O 6
ATOM 5310 N N . THR A 1 50 ? 28.313 9.416 -5.294 1.00 43.55 50 THR A N 6
ATOM 5311 C CA . THR A 1 50 ? 28.705 9.990 -6.576 1.00 31.50 50 THR A CA 6
ATOM 5312 C C . THR A 1 50 ? 28.371 9.046 -7.725 1.00 74.34 50 THR A C 6
ATOM 5313 O O . THR A 1 50 ? 28.479 7.826 -7.593 1.00 24.05 50 THR A O 6
ATOM 5324 N N . LEU A 1 51 ? 27.964 9.616 -8.854 1.00 0.40 51 LEU A N 6
ATOM 5325 C CA . LEU A 1 51 ? 27.614 8.825 -10.029 1.00 2.24 51 LEU A CA 6
ATOM 5326 C C . LEU A 1 51 ? 28.745 7.871 -10.399 1.00 44.43 51 LEU A C 6
ATOM 5327 O O . LEU A 1 51 ? 28.504 6.748 -10.840 1.00 41.23 51 LEU A O 6
ATOM 5343 N N . ALA A 1 52 ? 29.980 8.326 -10.215 1.00 44.51 52 ALA A N 6
ATOM 5344 C CA . ALA A 1 52 ? 31.149 7.512 -10.526 1.00 12.30 52 ALA A CA 6
ATOM 5345 C C . ALA A 1 52 ? 31.096 6.175 -9.796 1.00 32.42 52 ALA A C 6
ATOM 5346 O O . ALA A 1 52 ? 31.333 5.124 -10.390 1.00 61.41 52 ALA A O 6
ATOM 5353 N N . GLU A 1 53 ? 30.784 6.222 -8.504 1.00 52.35 53 GLU A N 6
ATOM 5354 C CA . GLU A 1 53 ? 30.702 5.013 -7.694 1.00 32.01 53 GLU A CA 6
ATOM 5355 C C . GLU A 1 53 ? 29.332 4.355 -7.835 1.00 40.31 53 GLU A C 6
ATOM 5356 O O . GLU A 1 53 ? 29.177 3.158 -7.592 1.00 4.10 53 GLU A O 6
ATOM 5368 N N . CYS A 1 54 ? 28.340 5.147 -8.229 1.00 61.22 54 CYS A N 6
ATOM 5369 C CA . CYS A 1 54 ? 26.983 4.644 -8.402 1.00 54.13 54 CYS A CA 6
ATOM 5370 C C . CYS A 1 54 ? 26.833 3.934 -9.744 1.00 73.54 54 CYS A C 6
ATOM 5371 O O . CYS A 1 54 ? 25.858 3.217 -9.973 1.00 64.25 54 CYS A O 6
ATOM 5378 N N . ARG A 1 55 ? 27.805 4.138 -10.627 1.00 73.35 55 ARG A N 6
ATOM 5379 C CA . ARG A 1 55 ? 27.781 3.518 -11.947 1.00 32.11 55 ARG A CA 6
ATOM 5380 C C . ARG A 1 55 ? 28.919 2.513 -12.096 1.00 31.51 55 ARG A C 6
ATOM 5381 O O . ARG A 1 55 ? 28.811 1.543 -12.848 1.00 13.22 55 ARG A O 6
ATOM 5402 N N . HIS A 1 56 ? 30.010 2.750 -11.375 1.00 1.41 56 HIS A N 6
ATOM 5403 C CA . HIS A 1 56 ? 31.169 1.866 -11.427 1.00 34.31 56 HIS A CA 6
ATOM 5404 C C . HIS A 1 56 ? 31.157 0.887 -10.257 1.00 23.52 56 HIS A C 6
ATOM 5405 O O . HIS A 1 56 ? 31.672 -0.227 -10.362 1.00 14.54 56 HIS A O 6
ATOM 5419 N N . ALA A 1 57 ? 30.568 1.310 -9.143 1.00 63.42 57 ALA A N 6
ATOM 5420 C CA . ALA A 1 57 ? 30.489 0.470 -7.954 1.00 62.24 57 ALA A CA 6
ATOM 5421 C C . ALA A 1 57 ? 29.055 0.374 -7.444 1.00 43.13 57 ALA A C 6
ATOM 5422 O O . ALA A 1 57 ? 28.733 0.881 -6.369 1.00 72.23 57 ALA A O 6
ATOM 5429 N N . CYS A 1 58 ? 28.198 -0.278 -8.222 1.00 72.02 58 CYS A N 6
ATOM 5430 C CA . CYS A 1 58 ? 26.797 -0.439 -7.850 1.00 64.42 58 CYS A CA 6
ATOM 5431 C C . CYS A 1 58 ? 26.067 -1.327 -8.854 1.00 31.23 58 CYS A C 6
ATOM 5432 O O . CYS A 1 58 ? 25.300 -2.213 -8.473 1.00 24.00 58 CYS A O 6
ATOM 5439 N N . LEU A 1 59 ? 26.310 -1.084 -10.137 1.00 10.12 59 LEU A N 6
ATOM 5440 C CA . LEU A 1 59 ? 25.676 -1.861 -11.196 1.00 61.13 59 LEU A CA 6
ATOM 5441 C C . LEU A 1 59 ? 26.318 -3.239 -11.319 1.00 71.31 59 LEU A C 6
ATOM 5442 O O . LEU A 1 59 ? 25.651 -4.271 -11.238 1.00 60.13 59 LEU A O 6
ATOM 5458 N N . PRO A 1 60 ? 27.644 -3.259 -11.517 1.00 24.21 60 PRO A N 6
ATOM 5459 C CA . PRO A 1 60 ? 28.406 -4.504 -11.652 1.00 70.51 60 PRO A CA 6
ATOM 5460 C C . PRO A 1 60 ? 28.491 -5.277 -10.340 1.00 64.02 60 PRO A C 6
ATOM 5461 O O . PRO A 1 60 ? 28.626 -6.501 -10.336 1.00 64.45 60 PRO A O 6
ATOM 5472 N N . LEU A 1 61 ? 28.411 -4.555 -9.228 1.00 25.32 61 LEU A N 6
ATOM 5473 C CA . LEU A 1 61 ? 28.479 -5.174 -7.908 1.00 42.52 61 LEU A CA 6
ATOM 5474 C C . LEU A 1 61 ? 27.381 -6.218 -7.739 1.00 73.23 61 LEU A C 6
ATOM 5475 O O . LEU A 1 61 ? 26.218 -5.881 -7.520 1.00 2.21 61 LEU A O 6
ATOM 5491 N N . ASN A 1 62 ? 27.758 -7.488 -7.841 1.00 65.41 62 ASN A N 6
ATOM 5492 C CA . ASN A 1 62 ? 26.806 -8.583 -7.698 1.00 35.11 62 ASN A CA 6
ATOM 5493 C C . ASN A 1 62 ? 27.224 -9.525 -6.573 1.00 62.22 62 ASN A C 6
ATOM 5494 O O . ASN A 1 62 ? 26.382 -10.078 -5.865 1.00 21.30 62 ASN A O 6
ATOM 5505 N N . THR A 1 63 ? 28.532 -9.703 -6.414 1.00 20.33 63 THR A N 6
ATOM 5506 C CA . THR A 1 63 ? 29.063 -10.578 -5.376 1.00 63.23 63 THR A CA 6
ATOM 5507 C C . THR A 1 63 ? 28.187 -11.813 -5.197 1.00 4.15 63 THR A C 6
ATOM 5508 O O . THR A 1 63 ? 27.900 -12.223 -4.073 1.00 23.40 63 THR A O 6
ATOM 5519 N N . ASN A 1 64 ? 27.766 -12.401 -6.311 1.00 62.24 64 ASN A N 6
ATOM 5520 C CA . ASN A 1 64 ? 26.922 -13.590 -6.276 1.00 64.32 64 ASN A CA 6
ATOM 5521 C C . ASN A 1 64 ? 27.674 -14.807 -6.809 1.00 10.53 64 ASN A C 6
ATOM 5522 O O . ASN A 1 64 ? 28.873 -14.958 -6.576 1.00 41.24 64 ASN A O 6
ATOM 5533 N N . LEU A 1 1 ? 12.418 -4.356 8.261 1.00 61.51 1 LEU A N 7
ATOM 5534 C CA . LEU A 1 1 ? 11.460 -5.250 7.618 1.00 3.41 1 LEU A CA 7
ATOM 5535 C C . LEU A 1 1 ? 10.236 -5.463 8.503 1.00 41.12 1 LEU A C 7
ATOM 5536 O O . LEU A 1 1 ? 10.311 -5.330 9.724 1.00 62.50 1 LEU A O 7
ATOM 5552 N N . GLN A 1 2 ? 9.111 -5.796 7.878 1.00 44.54 2 GLN A N 7
ATOM 5553 C CA . GLN A 1 2 ? 7.872 -6.029 8.609 1.00 13.31 2 GLN A CA 7
ATOM 5554 C C . GLN A 1 2 ? 6.742 -6.411 7.658 1.00 24.32 2 GLN A C 7
ATOM 5555 O O . GLN A 1 2 ? 6.464 -5.701 6.692 1.00 13.11 2 GLN A O 7
ATOM 5569 N N . ASP A 1 3 ? 6.096 -7.538 7.938 1.00 2.31 3 ASP A N 7
ATOM 5570 C CA . ASP A 1 3 ? 4.996 -8.015 7.108 1.00 42.30 3 ASP A CA 7
ATOM 5571 C C . ASP A 1 3 ? 5.480 -8.335 5.697 1.00 74.10 3 ASP A C 7
ATOM 5572 O O . ASP A 1 3 ? 5.268 -7.557 4.767 1.00 23.23 3 ASP A O 7
ATOM 5581 N N . GLU A 1 4 ? 6.130 -9.485 5.546 1.00 11.33 4 GLU A N 7
AT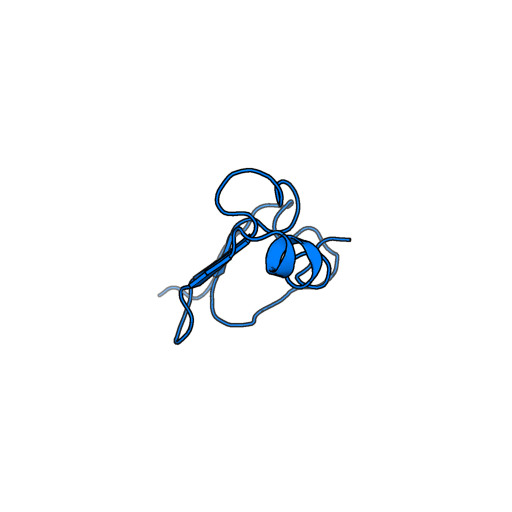OM 5582 C CA . GLU A 1 4 ? 6.645 -9.906 4.249 1.00 53.03 4 GLU A CA 7
ATOM 5583 C C . GLU A 1 4 ? 6.894 -11.411 4.225 1.00 60.31 4 GLU A C 7
ATOM 5584 O O . GLU A 1 4 ? 8.033 -11.865 4.337 1.00 32.22 4 GLU A O 7
ATOM 5596 N N . VAL A 1 5 ? 5.820 -12.181 4.078 1.00 0.24 5 VAL A N 7
ATOM 5597 C CA . VAL A 1 5 ? 5.921 -13.635 4.039 1.00 11.23 5 VAL A CA 7
ATOM 5598 C C . VAL A 1 5 ? 6.332 -14.120 2.654 1.00 72.13 5 VAL A C 7
ATOM 5599 O O . VAL A 1 5 ? 5.771 -13.696 1.644 1.00 34.23 5 VAL A O 7
ATOM 5612 N N . GLY A 1 6 ? 7.316 -15.013 2.613 1.00 20.20 6 GLY A N 7
ATOM 5613 C CA . GLY A 1 6 ? 7.786 -15.542 1.346 1.00 74.41 6 GLY A CA 7
ATOM 5614 C C . GLY A 1 6 ? 9.188 -16.110 1.439 1.00 42.33 6 GLY A C 7
ATOM 5615 O O . GLY A 1 6 ? 9.398 -17.172 2.024 1.00 0.40 6 GLY A O 7
ATOM 5619 N N . ALA A 1 7 ? 10.151 -15.401 0.858 1.00 1.01 7 ALA A N 7
ATOM 5620 C CA . ALA A 1 7 ? 11.541 -15.840 0.878 1.00 32.12 7 ALA A CA 7
ATOM 5621 C C . ALA A 1 7 ? 12.466 -14.759 0.329 1.00 30.34 7 ALA A C 7
ATOM 5622 O O . ALA A 1 7 ? 13.053 -14.897 -0.744 1.00 22.31 7 ALA A O 7
ATOM 5629 N N . PRO A 1 8 ? 12.600 -13.656 1.081 1.00 60.42 8 PRO A N 7
ATOM 5630 C CA . PRO A 1 8 ? 13.453 -12.530 0.689 1.00 73.22 8 PRO A CA 7
ATOM 5631 C C . PRO A 1 8 ? 14.936 -12.875 0.757 1.00 64.44 8 PRO A C 7
ATOM 5632 O O . PRO A 1 8 ? 15.336 -13.899 1.312 1.00 15.04 8 PRO A O 7
ATOM 5643 N N . PRO A 1 9 ? 15.775 -12.003 0.179 1.00 51.54 9 PRO A N 7
ATOM 5644 C CA . PRO A 1 9 ? 17.228 -12.194 0.161 1.00 2.43 9 PRO A CA 7
ATOM 5645 C C . PRO A 1 9 ? 17.851 -12.027 1.543 1.00 22.11 9 PRO A C 7
ATOM 5646 O O . PRO A 1 9 ? 18.972 -12.473 1.787 1.00 60.03 9 PRO A O 7
ATOM 5657 N N . ALA A 1 10 ? 17.117 -11.383 2.444 1.00 2.24 10 ALA A N 7
ATOM 5658 C CA . ALA A 1 10 ? 17.597 -11.160 3.802 1.00 3.15 10 ALA A CA 7
ATOM 5659 C C . ALA A 1 10 ? 18.880 -10.336 3.803 1.00 42.31 10 ALA A C 7
ATOM 5660 O O . ALA A 1 10 ? 19.687 -10.424 4.730 1.00 52.03 10 ALA A O 7
ATOM 5667 N N . LEU A 1 11 ? 19.064 -9.535 2.759 1.00 72.22 11 LEU A N 7
ATOM 5668 C CA . LEU A 1 11 ? 20.250 -8.695 2.638 1.00 2.23 11 LEU A CA 7
ATOM 5669 C C . LEU A 1 11 ? 20.171 -7.502 3.585 1.00 13.42 11 LEU A C 7
ATOM 5670 O O . LEU A 1 11 ? 21.160 -6.802 3.803 1.00 70.13 11 LEU A O 7
ATOM 5686 N N . SER A 1 12 ? 18.987 -7.277 4.147 1.00 5.44 12 SER A N 7
ATOM 5687 C CA . SER A 1 12 ? 18.778 -6.167 5.070 1.00 23.13 12 SER A CA 7
ATOM 5688 C C . SER A 1 12 ? 18.119 -6.649 6.359 1.00 62.30 12 SER A C 7
ATOM 5689 O O . SER A 1 12 ? 17.291 -5.952 6.944 1.00 74.23 12 SER A O 7
ATOM 5697 N N . ALA A 1 13 ? 18.494 -7.847 6.795 1.00 30.34 13 ALA A N 7
ATOM 5698 C CA . ALA A 1 13 ? 17.942 -8.423 8.015 1.00 32.03 13 ALA A CA 7
ATOM 5699 C C . ALA A 1 13 ? 18.741 -7.988 9.239 1.00 42.53 13 ALA A C 7
ATOM 5700 O O . ALA A 1 13 ? 18.272 -7.184 10.044 1.00 74.21 13 ALA A O 7
ATOM 5707 N N . GLU A 1 14 ? 19.950 -8.524 9.371 1.00 4.35 14 GLU A N 7
ATOM 5708 C CA . GLU A 1 14 ? 20.813 -8.190 10.499 1.00 65.44 14 GLU A CA 7
ATOM 5709 C C . GLU A 1 14 ? 22.158 -8.903 10.384 1.00 71.13 14 GLU A C 7
ATOM 5710 O O . GLU A 1 14 ? 23.213 -8.280 10.497 1.00 61.35 14 GLU A O 7
ATOM 5722 N N . GLU A 1 15 ? 22.110 -10.212 10.159 1.00 33.52 15 GLU A N 7
ATOM 5723 C CA . GLU A 1 15 ? 23.324 -11.010 10.031 1.00 53.04 15 GLU A CA 7
ATOM 5724 C C . GLU A 1 15 ? 23.224 -11.965 8.844 1.00 3.14 15 GLU A C 7
ATOM 5725 O O . GLU A 1 15 ? 23.571 -13.141 8.949 1.00 12.43 15 GLU A O 7
ATOM 5737 N N . GLY A 1 16 ? 22.747 -11.449 7.715 1.00 22.44 16 GLY A N 7
ATOM 5738 C CA . GLY A 1 16 ? 22.610 -12.269 6.526 1.00 55.03 16 GLY A CA 7
ATOM 5739 C C . GLY A 1 16 ? 23.933 -12.842 6.060 1.00 23.33 16 GLY A C 7
ATOM 5740 O O . GLY A 1 16 ? 24.402 -13.850 6.590 1.00 5.31 16 GLY A O 7
ATOM 5744 N N . VAL A 1 17 ? 24.537 -12.201 5.065 1.00 3.31 17 VAL A N 7
ATOM 5745 C CA . VAL A 1 17 ? 25.815 -12.653 4.528 1.00 72.14 17 VAL A CA 7
ATOM 5746 C C . VAL A 1 17 ? 26.967 -11.815 5.070 1.00 50.45 17 VAL A C 7
ATOM 5747 O O . VAL A 1 17 ? 26.765 -10.922 5.892 1.00 31.24 17 VAL A O 7
ATOM 5760 N N . MET A 1 18 ? 28.176 -12.108 4.602 1.00 51.32 18 MET A N 7
ATOM 5761 C CA . MET A 1 18 ? 29.361 -11.379 5.039 1.00 42.04 18 MET A CA 7
ATOM 5762 C C . MET A 1 18 ? 30.607 -11.886 4.319 1.00 50.10 18 MET A C 7
ATOM 5763 O O . MET A 1 18 ? 30.683 -13.054 3.941 1.00 62.33 18 MET A O 7
ATOM 5777 N N . GLU A 1 19 ? 31.580 -10.999 4.133 1.00 30.35 19 GLU A N 7
ATOM 5778 C CA . GLU A 1 19 ? 32.821 -11.359 3.458 1.00 43.51 19 GLU A CA 7
ATOM 5779 C C . GLU A 1 19 ? 34.003 -10.597 4.051 1.00 64.03 19 GLU A C 7
ATOM 5780 O O . GLU A 1 19 ? 34.815 -11.161 4.786 1.00 41.35 19 GLU A O 7
ATOM 5792 N N . THR A 1 20 ? 34.095 -9.311 3.725 1.00 33.14 20 THR A N 7
ATOM 5793 C CA . THR A 1 20 ? 35.177 -8.472 4.223 1.00 42.10 20 THR A CA 7
ATOM 5794 C C . THR A 1 20 ? 34.726 -7.645 5.421 1.00 34.25 20 THR A C 7
ATOM 5795 O O . THR A 1 20 ? 35.085 -7.939 6.561 1.00 24.55 20 THR A O 7
ATOM 5806 N N . ARG A 1 21 ? 33.935 -6.610 5.156 1.00 21.24 21 ARG A N 7
ATOM 5807 C CA . ARG A 1 21 ? 33.435 -5.741 6.214 1.00 13.51 21 ARG A CA 7
ATOM 5808 C C . ARG A 1 21 ? 32.501 -6.504 7.149 1.00 4.35 21 ARG A C 7
ATOM 5809 O O . ARG A 1 21 ? 32.879 -6.859 8.266 1.00 42.45 21 ARG A O 7
ATOM 5830 N N . ALA A 1 22 ? 31.281 -6.752 6.686 1.00 52.11 22 ALA A N 7
ATOM 5831 C CA . ALA A 1 22 ? 30.294 -7.474 7.480 1.00 43.21 22 ALA A CA 7
ATOM 5832 C C . ALA A 1 22 ? 28.991 -7.650 6.708 1.00 30.01 22 ALA A C 7
ATOM 5833 O O . ALA A 1 22 ? 28.614 -8.767 6.357 1.00 71.32 22 ALA A O 7
ATOM 5840 N N . GLU A 1 23 ? 28.307 -6.540 6.449 1.00 44.33 23 GLU A N 7
ATOM 5841 C CA . GLU A 1 23 ? 27.045 -6.574 5.720 1.00 50.54 23 GLU A CA 7
ATOM 5842 C C . GLU A 1 23 ? 26.936 -5.387 4.766 1.00 75.30 23 GLU A C 7
ATOM 5843 O O . GLU A 1 23 ? 27.062 -4.233 5.176 1.00 44.14 23 GLU A O 7
ATOM 5855 N N . CYS A 1 24 ? 26.700 -5.680 3.491 1.00 32.15 24 CYS A N 7
ATOM 5856 C CA . CYS A 1 24 ? 26.574 -4.640 2.478 1.00 41.21 24 CYS A CA 7
ATOM 5857 C C . CYS A 1 24 ? 25.263 -4.784 1.710 1.00 23.10 24 CYS A C 7
ATOM 5858 O O . CYS A 1 24 ? 24.774 -5.894 1.500 1.00 62.23 24 CYS A O 7
ATOM 5865 N N . ARG A 1 25 ? 24.700 -3.654 1.294 1.00 63.40 25 ARG A N 7
ATOM 5866 C CA . ARG A 1 25 ? 23.446 -3.654 0.550 1.00 22.54 25 ARG A CA 7
ATOM 5867 C C . ARG A 1 25 ? 23.652 -3.118 -0.863 1.00 42.30 25 ARG A C 7
ATOM 5868 O O . ARG A 1 25 ? 23.966 -1.943 -1.051 1.00 14.54 25 ARG A O 7
ATOM 5889 N N . GLN A 1 26 ? 23.474 -3.987 -1.852 1.00 63.14 26 GLN A N 7
ATOM 5890 C CA . GLN A 1 26 ? 23.642 -3.600 -3.248 1.00 60.02 26 GLN A CA 7
ATOM 5891 C C . GLN A 1 26 ? 23.034 -4.644 -4.179 1.00 41.34 26 GLN A C 7
ATOM 5892 O O . GLN A 1 26 ? 23.460 -4.793 -5.324 1.00 5.23 26 GLN A O 7
ATOM 5906 N N . GLY A 1 27 ? 22.035 -5.365 -3.680 1.00 53.11 27 GLY A N 7
ATOM 5907 C CA . GLY A 1 27 ? 21.385 -6.386 -4.481 1.00 33.03 27 GLY A CA 7
ATOM 5908 C C . GLY A 1 27 ? 19.878 -6.381 -4.315 1.00 50.43 27 GLY A C 7
ATOM 5909 O O . GLY A 1 27 ? 19.140 -6.614 -5.273 1.00 52.24 27 GLY A O 7
ATOM 5913 N N . LEU A 1 28 ? 19.419 -6.115 -3.097 1.00 62.42 28 LEU A N 7
ATOM 5914 C CA . LEU A 1 28 ? 17.990 -6.082 -2.808 1.00 74.25 28 LEU A CA 7
ATOM 5915 C C . LEU A 1 28 ? 17.254 -5.188 -3.802 1.00 2.15 28 LEU A C 7
ATOM 5916 O O . LEU A 1 28 ? 16.086 -5.421 -4.116 1.00 42.43 28 LEU A O 7
ATOM 5932 N N . LEU A 1 29 ? 17.945 -4.166 -4.293 1.00 44.34 29 LEU A N 7
ATOM 5933 C CA . LEU A 1 29 ? 17.359 -3.237 -5.253 1.00 40.15 29 LEU A CA 7
ATOM 5934 C C . LEU A 1 29 ? 18.394 -2.791 -6.282 1.00 33.32 29 LEU A C 7
ATOM 5935 O O . LEU A 1 29 ? 19.602 -2.860 -6.053 1.00 55.14 29 LEU A O 7
ATOM 5951 N N . PRO A 1 30 ? 17.911 -2.321 -7.442 1.00 22.32 30 PRO A N 7
ATOM 5952 C CA . PRO A 1 30 ? 18.777 -1.852 -8.527 1.00 64.44 30 PRO A CA 7
ATOM 5953 C C . PRO A 1 30 ? 19.486 -0.548 -8.181 1.00 4.31 30 PRO A C 7
ATOM 5954 O O . PRO A 1 30 ? 19.318 -0.009 -7.086 1.00 62.42 30 PRO A O 7
ATOM 5965 N N . CYS A 1 31 ? 20.280 -0.043 -9.120 1.00 74.20 31 CYS A N 7
ATOM 5966 C CA . CYS A 1 31 ? 21.015 1.199 -8.915 1.00 32.14 31 CYS A CA 7
ATOM 5967 C C . CYS A 1 31 ? 20.282 2.376 -9.551 1.00 14.55 31 CYS A C 7
ATOM 5968 O O . CYS A 1 31 ? 20.455 2.664 -10.735 1.00 3.30 31 CYS A O 7
ATOM 5975 N N . LYS A 1 32 ? 19.461 3.055 -8.755 1.00 63.32 32 LYS A N 7
ATOM 5976 C CA . LYS A 1 32 ? 18.702 4.202 -9.238 1.00 1.23 32 LYS A CA 7
ATOM 5977 C C . LYS A 1 32 ? 18.947 5.425 -8.359 1.00 70.13 32 LYS A C 7
ATOM 5978 O O . LYS A 1 32 ? 19.866 5.438 -7.540 1.00 15.23 32 LYS A O 7
ATOM 5997 N N . ASP A 1 33 ? 18.119 6.449 -8.535 1.00 3.01 33 ASP A N 7
ATOM 5998 C CA . ASP A 1 33 ? 18.245 7.676 -7.756 1.00 75.41 33 ASP A CA 7
ATOM 5999 C C . ASP A 1 33 ? 18.336 7.366 -6.265 1.00 65.32 33 ASP A C 7
ATOM 6000 O O . ASP A 1 33 ? 18.079 6.241 -5.838 1.00 50.12 33 ASP A O 7
ATOM 6009 N N . ASN A 1 34 ? 18.706 8.371 -5.479 1.00 4.23 34 ASN A N 7
ATOM 6010 C CA . ASN A 1 34 ? 18.834 8.205 -4.035 1.00 41.54 34 ASN A CA 7
ATOM 6011 C C . ASN A 1 34 ? 19.941 7.211 -3.698 1.00 12.12 34 ASN A C 7
ATOM 6012 O O . ASN A 1 34 ? 20.733 6.830 -4.560 1.00 2.42 34 ASN A O 7
ATOM 6023 N N . LYS A 1 35 ? 19.989 6.793 -2.437 1.00 51.24 35 LYS A N 7
ATOM 6024 C CA . LYS A 1 35 ? 20.996 5.842 -1.984 1.00 64.43 35 LYS A CA 7
ATOM 6025 C C . LYS A 1 35 ? 21.102 4.662 -2.946 1.00 4.21 35 LYS A C 7
ATOM 6026 O O . LYS A 1 35 ? 20.142 3.916 -3.137 1.00 72.13 35 LYS A O 7
ATOM 6045 N N . CYS A 1 36 ? 22.276 4.499 -3.547 1.00 71.25 36 CYS A N 7
ATOM 6046 C CA . CYS A 1 36 ? 22.508 3.410 -4.488 1.00 63.24 36 CYS A CA 7
ATOM 6047 C C . CYS A 1 36 ? 22.994 2.158 -3.763 1.00 11.32 36 CYS A C 7
ATOM 6048 O O . CYS A 1 36 ? 22.205 1.269 -3.441 1.00 45.02 36 CYS A O 7
ATOM 6055 N N . TYR A 1 37 ? 24.296 2.097 -3.508 1.00 41.00 37 TYR A N 7
ATOM 6056 C CA . TYR A 1 37 ? 24.888 0.954 -2.822 1.00 51.34 37 TYR A CA 7
ATOM 6057 C C . TYR A 1 37 ? 25.602 1.394 -1.548 1.00 64.31 37 TYR A C 7
ATOM 6058 O O . TYR A 1 37 ? 26.327 2.389 -1.540 1.00 40.30 37 TYR A O 7
ATOM 6076 N N . CYS A 1 38 ? 25.393 0.643 -0.472 1.00 3.23 38 CYS A N 7
ATOM 6077 C CA . CYS A 1 38 ? 26.016 0.953 0.810 1.00 61.44 38 CYS A CA 7
ATOM 6078 C C . CYS A 1 38 ? 26.644 -0.295 1.424 1.00 3.24 38 CYS A C 7
ATOM 6079 O O . CYS A 1 38 ? 26.248 -1.419 1.117 1.00 75.31 38 CYS A O 7
ATOM 6086 N N . CYS A 1 39 ? 27.627 -0.088 2.295 1.00 53.01 39 CYS A N 7
ATOM 6087 C CA . CYS A 1 39 ? 28.311 -1.194 2.954 1.00 71.04 39 CYS A CA 7
ATOM 6088 C C . CYS A 1 39 ? 28.655 -0.838 4.397 1.00 21.51 39 CYS A C 7
ATOM 6089 O O . CYS A 1 39 ? 29.408 0.102 4.653 1.00 53.02 39 CYS A O 7
ATOM 6096 N N . ILE A 1 40 ? 28.099 -1.597 5.336 1.00 41.21 40 ILE A N 7
ATOM 6097 C CA . ILE A 1 40 ? 28.348 -1.363 6.753 1.00 41.21 40 ILE A CA 7
ATOM 6098 C C . ILE A 1 40 ? 28.968 -2.590 7.412 1.00 21.11 40 ILE A C 7
ATOM 6099 O O . ILE A 1 40 ? 28.475 -3.707 7.257 1.00 44.41 40 ILE A O 7
ATOM 6115 N N . GLY A 1 41 ? 30.052 -2.374 8.151 1.00 23.30 41 GLY A N 7
ATOM 6116 C CA . GLY A 1 41 ? 30.721 -3.472 8.825 1.00 43.22 41 GLY A CA 7
ATOM 6117 C C . GLY A 1 41 ? 31.817 -2.997 9.759 1.00 35.22 41 GLY A C 7
ATOM 6118 O O . GLY A 1 41 ? 31.547 -2.600 10.892 1.00 51.32 41 GLY A O 7
ATOM 6122 N N . GLY A 1 42 ? 33.058 -3.040 9.284 1.00 33.11 42 GLY A N 7
ATOM 6123 C CA . GLY A 1 42 ? 34.179 -2.610 10.099 1.00 41.03 42 GLY A CA 7
ATOM 6124 C C . GLY A 1 42 ? 35.183 -1.787 9.316 1.00 74.05 42 GLY A C 7
ATOM 6125 O O . GLY A 1 42 ? 35.609 -2.182 8.231 1.00 21.45 42 GLY A O 7
ATOM 6129 N N . GLY A 1 43 ? 35.560 -0.637 9.865 1.00 10.42 43 GLY A N 7
ATOM 6130 C CA . GLY A 1 43 ? 36.515 0.227 9.196 1.00 3.12 43 GLY A CA 7
ATOM 6131 C C . GLY A 1 43 ? 35.987 0.767 7.882 1.00 44.11 43 GLY A C 7
ATOM 6132 O O . GLY A 1 43 ? 36.745 1.306 7.074 1.00 74.55 43 GLY A O 7
ATOM 6136 N N . THR A 1 44 ? 34.684 0.622 7.665 1.00 13.21 44 THR A N 7
ATOM 6137 C CA . THR A 1 44 ? 34.056 1.097 6.439 1.00 75.34 44 THR A CA 7
ATOM 6138 C C . THR A 1 44 ? 32.826 1.945 6.743 1.00 4.42 44 THR A C 7
ATOM 6139 O O . THR A 1 44 ? 32.876 3.174 6.673 1.00 75.54 44 THR A O 7
ATOM 6150 N N . ARG A 1 45 ? 31.725 1.283 7.083 1.00 42.45 45 ARG A N 7
ATOM 6151 C CA . ARG A 1 45 ? 30.483 1.978 7.397 1.00 33.15 45 ARG A CA 7
ATOM 6152 C C . ARG A 1 45 ? 30.304 3.203 6.506 1.00 12.41 45 ARG A C 7
ATOM 6153 O O . ARG A 1 45 ? 30.309 4.337 6.986 1.00 61.24 45 ARG A O 7
ATOM 6174 N N . GLN A 1 46 ? 30.146 2.967 5.208 1.00 65.52 46 GLN A N 7
ATOM 6175 C CA . GLN A 1 46 ? 29.967 4.051 4.250 1.00 5.31 46 GLN A CA 7
ATOM 6176 C C . GLN A 1 46 ? 28.947 3.672 3.182 1.00 32.13 46 GLN A C 7
ATOM 6177 O O . GLN A 1 46 ? 28.605 2.499 3.024 1.00 43.55 46 GLN A O 7
ATOM 6191 N N . CYS A 1 47 ? 28.462 4.671 2.452 1.00 25.02 47 CYS A N 7
ATOM 6192 C CA . CYS A 1 47 ? 27.480 4.443 1.400 1.00 51.24 47 CYS A CA 7
ATOM 6193 C C . CYS A 1 47 ? 27.654 5.450 0.266 1.00 63.52 47 CYS A C 7
ATOM 6194 O O . CYS A 1 47 ? 27.954 6.620 0.501 1.00 2.23 47 CYS A O 7
ATOM 6201 N N . TYR A 1 48 ? 27.464 4.985 -0.964 1.00 40.21 48 TYR A N 7
ATOM 6202 C CA . TYR A 1 48 ? 27.602 5.843 -2.135 1.00 1.21 48 TYR A CA 7
ATOM 6203 C C . TYR A 1 48 ? 26.311 5.869 -2.947 1.00 13.13 48 TYR A C 7
ATOM 6204 O O . TYR A 1 48 ? 25.759 4.824 -3.290 1.00 31.14 48 TYR A O 7
ATOM 6222 N N . ALA A 1 49 ? 25.835 7.072 -3.251 1.00 51.11 49 ALA A N 7
ATOM 6223 C CA . ALA A 1 49 ? 24.610 7.236 -4.025 1.00 24.03 49 ALA A CA 7
ATOM 6224 C C . ALA A 1 49 ? 24.877 7.997 -5.319 1.00 55.00 49 ALA A C 7
ATOM 6225 O O . ALA A 1 49 ? 23.960 8.257 -6.099 1.00 14.21 49 ALA A O 7
ATOM 6232 N N . THR A 1 50 ? 26.138 8.353 -5.542 1.00 51.03 50 THR A N 7
ATOM 6233 C CA . THR A 1 50 ? 26.524 9.086 -6.741 1.00 44.12 50 THR A CA 7
ATOM 6234 C C . THR A 1 50 ? 26.654 8.152 -7.939 1.00 13.10 50 THR A C 7
ATOM 6235 O O . THR A 1 50 ? 27.034 6.989 -7.795 1.00 2.54 50 THR A O 7
ATOM 6246 N N . LEU A 1 51 ? 26.336 8.667 -9.122 1.00 33.14 51 LEU A N 7
ATOM 6247 C CA . LEU A 1 51 ? 26.417 7.878 -10.346 1.00 43.32 51 LEU A CA 7
ATOM 6248 C C . LEU A 1 51 ? 27.797 7.245 -10.495 1.00 51.02 51 LEU A C 7
ATOM 6249 O O . LEU A 1 51 ? 27.927 6.125 -10.988 1.00 34.22 51 LEU A O 7
ATOM 6265 N N . ALA A 1 52 ? 28.824 7.969 -10.064 1.00 45.32 52 ALA A N 7
ATOM 6266 C CA . ALA A 1 52 ? 30.194 7.477 -10.146 1.00 31.33 52 ALA A CA 7
ATOM 6267 C C . ALA A 1 52 ? 30.328 6.115 -9.473 1.00 63.20 52 ALA A C 7
ATOM 6268 O O . ALA A 1 52 ? 30.913 5.190 -10.036 1.00 1.01 52 ALA A O 7
ATOM 6275 N N . GLU A 1 53 ? 29.784 6.000 -8.266 1.00 32.13 53 GLU A N 7
ATOM 6276 C CA . GLU A 1 53 ? 29.845 4.750 -7.517 1.00 3.34 53 GLU A CA 7
ATOM 6277 C C . GLU A 1 53 ? 28.699 3.823 -7.911 1.00 24.24 53 GLU A C 7
ATOM 6278 O O . GLU A 1 53 ? 28.784 2.606 -7.740 1.00 53.11 53 GLU A O 7
ATOM 6290 N N . CYS A 1 54 ? 27.628 4.406 -8.438 1.00 44.31 54 CYS A N 7
ATOM 6291 C CA . CYS A 1 54 ? 26.464 3.634 -8.856 1.00 3.51 54 CYS A CA 7
ATOM 6292 C C . CYS A 1 54 ? 26.705 2.979 -10.213 1.00 13.11 54 CYS A C 7
ATOM 6293 O O . CYS A 1 54 ? 25.946 2.107 -10.636 1.00 14.03 54 CYS A O 7
ATOM 6300 N N . ARG A 1 55 ? 27.766 3.406 -10.890 1.00 72.40 55 ARG A N 7
ATOM 6301 C CA . ARG A 1 55 ? 28.106 2.861 -12.199 1.00 50.41 55 ARG A CA 7
ATOM 6302 C C . ARG A 1 55 ? 29.454 2.148 -12.158 1.00 21.24 55 ARG A C 7
ATOM 6303 O O . ARG A 1 55 ? 29.694 1.206 -12.914 1.00 54.34 55 ARG A O 7
ATOM 6324 N N . HIS A 1 56 ? 30.332 2.603 -11.269 1.00 33.10 56 HIS A N 7
ATOM 6325 C CA . HIS A 1 56 ? 31.656 2.008 -11.129 1.00 1.03 56 HIS A CA 7
ATOM 6326 C C . HIS A 1 56 ? 31.660 0.941 -10.038 1.00 54.01 56 HIS A C 7
ATOM 6327 O O . HIS A 1 56 ? 32.322 -0.088 -10.166 1.00 22.15 56 HIS A O 7
ATOM 6341 N N . ALA A 1 57 ? 30.916 1.195 -8.966 1.00 72.34 57 ALA A N 7
ATOM 6342 C CA . ALA A 1 57 ? 30.832 0.256 -7.855 1.00 25.43 57 ALA A CA 7
ATOM 6343 C C . ALA A 1 57 ? 29.382 -0.096 -7.541 1.00 23.22 57 ALA A C 7
ATOM 6344 O O . ALA A 1 57 ? 28.838 0.322 -6.518 1.00 44.44 57 ALA A O 7
ATOM 6351 N N . CYS A 1 58 ? 28.760 -0.867 -8.427 1.00 23.15 58 CYS A N 7
ATOM 6352 C CA . CYS A 1 58 ? 27.372 -1.275 -8.245 1.00 44.31 58 CYS A CA 7
ATOM 6353 C C . CYS A 1 58 ? 26.995 -2.376 -9.232 1.00 43.43 58 CYS A C 7
ATOM 6354 O O . CYS A 1 58 ? 26.268 -3.309 -8.890 1.00 51.04 58 CYS A O 7
ATOM 6361 N N . LEU A 1 59 ? 27.495 -2.260 -10.458 1.00 11.13 59 LEU A N 7
ATOM 6362 C CA . LEU A 1 59 ? 27.211 -3.245 -11.496 1.00 24.14 59 LEU A CA 7
ATOM 6363 C C . LEU A 1 59 ? 28.010 -4.524 -11.265 1.00 42.03 59 LEU A C 7
ATOM 6364 O O . LEU A 1 59 ? 27.459 -5.621 -11.169 1.00 50.43 59 LEU A O 7
ATOM 6380 N N . PRO A 1 60 ? 29.341 -4.382 -11.172 1.00 72.22 60 PRO A N 7
ATOM 6381 C CA . PRO A 1 60 ? 30.244 -5.515 -10.949 1.00 31.10 60 PRO A CA 7
ATOM 6382 C C . PRO A 1 60 ? 30.109 -6.096 -9.546 1.00 22.04 60 PRO A C 7
ATOM 6383 O O . PRO A 1 60 ? 30.210 -7.308 -9.352 1.00 63.30 60 PRO A O 7
ATOM 6394 N N . LEU A 1 61 ? 29.880 -5.225 -8.569 1.00 42.22 61 LEU A N 7
ATOM 6395 C CA . LEU A 1 61 ? 29.731 -5.652 -7.182 1.00 52.23 61 LEU A CA 7
ATOM 6396 C C . LEU A 1 61 ? 28.698 -6.768 -7.064 1.00 61.24 61 LEU A C 7
ATOM 6397 O O . LEU A 1 61 ? 27.494 -6.523 -7.131 1.00 65.11 61 LEU A O 7
ATOM 6413 N N . ASN A 1 62 ? 29.178 -7.995 -6.887 1.00 0.23 62 ASN A N 7
ATOM 6414 C CA . ASN A 1 62 ? 28.296 -9.149 -6.758 1.00 22.24 62 ASN A CA 7
ATOM 6415 C C . ASN A 1 62 ? 29.015 -10.309 -6.074 1.00 54.31 62 ASN A C 7
ATOM 6416 O O . ASN A 1 62 ? 28.665 -11.473 -6.270 1.00 35.24 62 ASN A O 7
ATOM 6427 N N . THR A 1 63 ? 30.022 -9.982 -5.270 1.00 71.41 63 THR A N 7
ATOM 6428 C CA . THR A 1 63 ? 30.790 -10.995 -4.558 1.00 23.33 63 THR A CA 7
ATOM 6429 C C . THR A 1 63 ? 29.879 -11.901 -3.737 1.00 52.23 63 THR A C 7
ATOM 6430 O O . THR A 1 63 ? 28.780 -11.505 -3.350 1.00 4.41 63 THR A O 7
ATOM 6441 N N . ASN A 1 64 ? 30.342 -13.119 -3.475 1.00 43.53 64 ASN A N 7
ATOM 6442 C CA . ASN A 1 64 ? 29.568 -14.081 -2.700 1.00 12.31 64 ASN A 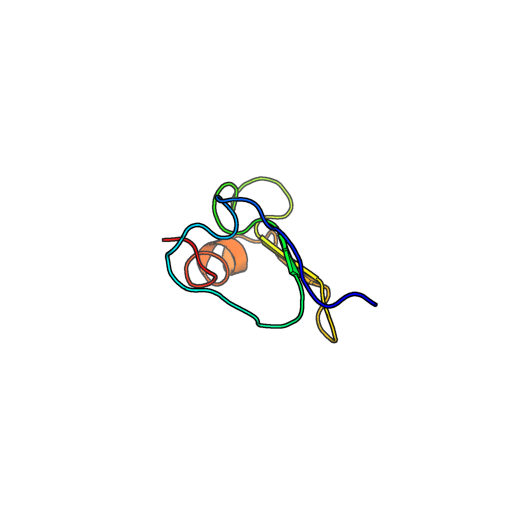CA 7
ATOM 6443 C C . ASN A 1 64 ? 30.311 -14.478 -1.428 1.00 73.41 64 ASN A C 7
ATOM 6444 O O . ASN A 1 64 ? 30.088 -15.557 -0.879 1.00 74.00 64 ASN A O 7
ATOM 6455 N N . LEU A 1 1 ? 3.699 -20.422 2.425 1.00 55.23 1 LEU A N 8
ATOM 6456 C CA . LEU A 1 1 ? 4.917 -21.093 1.985 1.00 72.20 1 LEU A CA 8
ATOM 6457 C C . LEU A 1 1 ? 6.088 -20.750 2.900 1.00 60.40 1 LEU A C 8
ATOM 6458 O O . LEU A 1 1 ? 6.985 -19.999 2.520 1.00 50.45 1 LEU A O 8
ATOM 6474 N N . GLN A 1 2 ? 6.073 -21.309 4.106 1.00 1.51 2 GLN A N 8
ATOM 6475 C CA . GLN A 1 2 ? 7.135 -21.063 5.074 1.00 3.43 2 GLN A CA 8
ATOM 6476 C C . GLN A 1 2 ? 7.287 -19.570 5.348 1.00 10.05 2 GLN A C 8
ATOM 6477 O O . GLN A 1 2 ? 8.275 -18.953 4.950 1.00 23.14 2 GLN A O 8
ATOM 6491 N N . ASP A 1 3 ? 6.302 -18.996 6.030 1.00 51.30 3 ASP A N 8
ATOM 6492 C CA . ASP A 1 3 ? 6.326 -17.575 6.358 1.00 20.02 3 ASP A CA 8
ATOM 6493 C C . ASP A 1 3 ? 5.626 -17.313 7.688 1.00 40.51 3 ASP A C 8
ATOM 6494 O O . ASP A 1 3 ? 5.179 -18.242 8.358 1.00 35.32 3 ASP A O 8
ATOM 6503 N N . GLU A 1 4 ? 5.537 -16.040 8.063 1.00 74.31 4 GLU A N 8
ATOM 6504 C CA . GLU A 1 4 ? 4.893 -15.657 9.314 1.00 52.32 4 GLU A CA 8
ATOM 6505 C C . GLU A 1 4 ? 4.394 -14.216 9.250 1.00 45.23 4 GLU A C 8
ATOM 6506 O O . GLU A 1 4 ? 4.286 -13.539 10.272 1.00 14.40 4 GLU A O 8
ATOM 6518 N N . VAL A 1 5 ? 4.094 -13.753 8.040 1.00 35.14 5 VAL A N 8
ATOM 6519 C CA . VAL A 1 5 ? 3.606 -12.393 7.841 1.00 24.45 5 VAL A CA 8
ATOM 6520 C C . VAL A 1 5 ? 4.574 -11.372 8.428 1.00 50.41 5 VAL A C 8
ATOM 6521 O O . VAL A 1 5 ? 4.338 -10.823 9.504 1.00 73.35 5 VAL A O 8
ATOM 6534 N N . GLY A 1 6 ? 5.666 -11.120 7.712 1.00 11.31 6 GLY A N 8
ATOM 6535 C CA . GLY A 1 6 ? 6.654 -10.164 8.177 1.00 14.42 6 GLY A CA 8
ATOM 6536 C C . GLY A 1 6 ? 8.038 -10.448 7.630 1.00 42.43 6 GLY A C 8
ATOM 6537 O O . GLY A 1 6 ? 8.222 -10.565 6.419 1.00 60.14 6 GLY A O 8
ATOM 6541 N N . ALA A 1 7 ? 9.015 -10.557 8.524 1.00 44.42 7 ALA A N 8
ATOM 6542 C CA . ALA A 1 7 ? 10.390 -10.829 8.123 1.00 3.34 7 ALA A CA 8
ATOM 6543 C C . ALA A 1 7 ? 10.901 -9.766 7.157 1.00 42.32 7 ALA A C 8
ATOM 6544 O O . ALA A 1 7 ? 11.103 -10.018 5.969 1.00 65.21 7 ALA A O 8
ATOM 6551 N N . PRO A 1 8 ? 11.115 -8.547 7.675 1.00 31.21 8 PRO A N 8
ATOM 6552 C CA . PRO A 1 8 ? 11.605 -7.421 6.874 1.00 31.24 8 PRO A CA 8
ATOM 6553 C C . PRO A 1 8 ? 13.058 -7.602 6.448 1.00 74.02 8 PRO A C 8
ATOM 6554 O O . PRO A 1 8 ? 13.770 -8.477 6.941 1.00 44.51 8 PRO A O 8
ATOM 6565 N N . PRO A 1 9 ? 13.509 -6.756 5.510 1.00 64.42 9 PRO A N 8
ATOM 6566 C CA . PRO A 1 9 ? 14.882 -6.803 4.997 1.00 10.21 9 PRO A CA 8
ATOM 6567 C C . PRO A 1 9 ? 15.904 -6.352 6.035 1.00 20.11 9 PRO A C 8
ATOM 6568 O O . PRO A 1 9 ? 15.942 -5.182 6.415 1.00 23.31 9 PRO A O 8
ATOM 6579 N N . ALA A 1 10 ? 16.731 -7.288 6.490 1.00 40.14 10 ALA A N 8
ATOM 6580 C CA . ALA A 1 10 ? 17.755 -6.986 7.482 1.00 41.11 10 ALA A CA 8
ATOM 6581 C C . ALA A 1 10 ? 19.096 -6.694 6.816 1.00 34.20 10 ALA A C 8
ATOM 6582 O O . ALA A 1 10 ? 20.154 -6.885 7.417 1.00 33.21 10 ALA A O 8
ATOM 6589 N N . LEU A 1 11 ? 19.045 -6.231 5.572 1.00 75.51 11 LEU A N 8
ATOM 6590 C CA . LEU A 1 11 ? 20.256 -5.914 4.823 1.00 13.24 11 LEU A CA 8
ATOM 6591 C C . LEU A 1 11 ? 21.263 -7.056 4.908 1.00 4.31 11 LEU A C 8
ATOM 6592 O O . LEU A 1 11 ? 22.180 -7.028 5.729 1.00 45.12 11 LEU A O 8
ATOM 6608 N N . SER A 1 12 ? 21.088 -8.058 4.053 1.00 53.01 12 SER A N 8
ATOM 6609 C CA . SER A 1 12 ? 21.981 -9.211 4.032 1.00 12.51 12 SER A CA 8
ATOM 6610 C C . SER A 1 12 ? 21.798 -10.016 2.749 1.00 5.12 12 SER A C 8
ATOM 6611 O O . SER A 1 12 ? 22.633 -9.963 1.847 1.00 63.54 12 SER A O 8
ATOM 6619 N N . ALA A 1 13 ? 20.700 -10.761 2.677 1.00 42.33 13 ALA A N 8
ATOM 6620 C CA . ALA A 1 13 ? 20.406 -11.576 1.505 1.00 41.13 13 ALA A CA 8
ATOM 6621 C C . ALA A 1 13 ? 19.029 -12.221 1.616 1.00 13.21 13 ALA A C 8
ATOM 6622 O O . ALA A 1 13 ? 18.077 -11.787 0.968 1.00 33.23 13 ALA A O 8
ATOM 6629 N N . GLU A 1 14 ? 18.931 -13.259 2.441 1.00 2.31 14 GLU A N 8
ATOM 6630 C CA . GLU A 1 14 ? 17.670 -13.964 2.635 1.00 14.51 14 GLU A CA 8
ATOM 6631 C C . GLU A 1 14 ? 17.798 -15.016 3.732 1.00 34.42 14 GLU A C 8
ATOM 6632 O O . GLU A 1 14 ? 16.867 -15.237 4.506 1.00 54.01 14 GLU A O 8
ATOM 6644 N N . GLU A 1 15 ? 18.958 -15.663 3.791 1.00 34.13 15 GLU A N 8
ATOM 6645 C CA . GLU A 1 15 ? 19.207 -16.694 4.792 1.00 12.44 15 GLU A CA 8
ATOM 6646 C C . GLU A 1 15 ? 20.433 -16.350 5.633 1.00 63.30 15 GLU A C 8
ATOM 6647 O O . GLU A 1 15 ? 21.074 -17.231 6.205 1.00 73.30 15 GLU A O 8
ATOM 6659 N N . GLY A 1 16 ? 20.755 -15.062 5.702 1.00 54.10 16 GLY A N 8
ATOM 6660 C CA . GLY A 1 16 ? 21.903 -14.624 6.473 1.00 22.15 16 GLY A CA 8
ATOM 6661 C C . GLY A 1 16 ? 23.112 -14.340 5.604 1.00 73.23 16 GLY A C 8
ATOM 6662 O O . GLY A 1 16 ? 23.333 -13.203 5.187 1.00 12.13 16 GLY A O 8
ATOM 6666 N N . VAL A 1 17 ? 23.898 -15.376 5.329 1.00 20.34 17 VAL A N 8
ATOM 6667 C CA . VAL A 1 17 ? 25.091 -15.233 4.504 1.00 4.01 17 VAL A CA 8
ATOM 6668 C C . VAL A 1 17 ? 25.970 -14.091 5.002 1.00 22.12 17 VAL A C 8
ATOM 6669 O O . VAL A 1 17 ? 25.715 -13.514 6.059 1.00 43.12 17 VAL A O 8
ATOM 6682 N N . MET A 1 18 ? 27.006 -13.770 4.234 1.00 72.24 18 MET A N 8
ATOM 6683 C CA . MET A 1 18 ? 27.922 -12.695 4.596 1.00 21.25 18 MET A CA 8
ATOM 6684 C C . MET A 1 18 ? 28.995 -12.512 3.528 1.00 41.31 18 MET A C 8
ATOM 6685 O O . MET A 1 18 ? 29.950 -13.285 3.456 1.00 53.22 18 MET A O 8
ATOM 6699 N N . GLU A 1 19 ? 28.831 -11.484 2.701 1.00 72.13 19 GLU A N 8
ATOM 6700 C CA . GLU A 1 19 ? 29.786 -11.201 1.636 1.00 72.43 19 GLU A CA 8
ATOM 6701 C C . GLU A 1 19 ? 31.208 -11.131 2.185 1.00 71.34 19 GLU A C 8
ATOM 6702 O O . GLU A 1 19 ? 32.013 -12.040 1.976 1.00 55.05 19 GLU A O 8
ATOM 6714 N N . THR A 1 20 ? 31.512 -10.045 2.888 1.00 14.02 20 THR A N 8
ATOM 6715 C CA . THR A 1 20 ? 32.836 -9.854 3.466 1.00 71.10 20 THR A CA 8
ATOM 6716 C C . THR A 1 20 ? 32.776 -8.947 4.689 1.00 5.43 20 THR A C 8
ATOM 6717 O O . THR A 1 20 ? 32.888 -9.411 5.824 1.00 13.32 20 THR A O 8
ATOM 6728 N N . ARG A 1 21 ? 32.600 -7.651 4.451 1.00 31.03 21 ARG A N 8
ATOM 6729 C CA . ARG A 1 21 ? 32.526 -6.678 5.535 1.00 61.33 21 ARG A CA 8
ATOM 6730 C C . ARG A 1 21 ? 31.481 -7.092 6.567 1.00 64.31 21 ARG A C 8
ATOM 6731 O O . ARG A 1 21 ? 31.820 -7.563 7.653 1.00 54.35 21 ARG A O 8
ATOM 6752 N N . ALA A 1 22 ? 30.211 -6.913 6.220 1.00 20.10 22 ALA A N 8
ATOM 6753 C CA . ALA A 1 22 ? 29.117 -7.269 7.115 1.00 22.23 22 ALA A CA 8
ATOM 6754 C C . ALA A 1 22 ? 27.765 -6.991 6.468 1.00 40.13 22 ALA A C 8
ATOM 6755 O O . ALA A 1 22 ? 27.006 -7.914 6.174 1.00 1.11 22 ALA A O 8
ATOM 6762 N N . GLU A 1 23 ? 27.471 -5.713 6.249 1.00 74.23 23 GLU A N 8
ATOM 6763 C CA . GLU A 1 23 ? 26.208 -5.315 5.637 1.00 2.10 23 GLU A CA 8
ATOM 6764 C C . GLU A 1 23 ? 26.378 -4.036 4.823 1.00 50.53 23 GLU A C 8
ATOM 6765 O O . GLU A 1 23 ? 26.988 -3.070 5.282 1.00 0.34 23 GLU A O 8
ATOM 6777 N N . CYS A 1 24 ? 25.834 -4.037 3.610 1.00 4.42 24 CYS A N 8
ATOM 6778 C CA . CYS A 1 24 ? 25.925 -2.878 2.730 1.00 64.12 24 CYS A CA 8
ATOM 6779 C C . CYS A 1 24 ? 24.542 -2.449 2.250 1.00 34.33 24 CYS A C 8
ATOM 6780 O O . CYS A 1 24 ? 23.611 -3.254 2.209 1.00 13.13 24 CYS A O 8
ATOM 6787 N N . ARG A 1 25 ? 24.415 -1.177 1.889 1.00 51.25 25 ARG A N 8
ATOM 6788 C CA . ARG A 1 25 ? 23.145 -0.640 1.413 1.00 64.52 25 ARG A CA 8
ATOM 6789 C C . ARG A 1 25 ? 23.206 -0.347 -0.083 1.00 74.35 25 ARG A C 8
ATOM 6790 O O . ARG A 1 25 ? 24.080 0.385 -0.547 1.00 34.21 25 ARG A O 8
ATOM 6811 N N . GLN A 1 26 ? 22.271 -0.924 -0.832 1.00 64.24 26 GLN A N 8
ATOM 6812 C CA . GLN A 1 26 ? 22.220 -0.725 -2.276 1.00 33.31 26 GLN A CA 8
ATOM 6813 C C . GLN A 1 26 ? 21.049 -1.486 -2.889 1.00 35.23 26 GLN A C 8
ATOM 6814 O O . GLN A 1 26 ? 21.136 -1.982 -4.011 1.00 44.11 26 GLN A O 8
ATOM 6828 N N . GLY A 1 27 ? 19.951 -1.575 -2.143 1.00 3.23 27 GLY A N 8
ATOM 6829 C CA . GLY A 1 27 ? 18.778 -2.277 -2.629 1.00 64.31 27 GLY A CA 8
ATOM 6830 C C . GLY A 1 27 ? 17.557 -1.383 -2.704 1.00 73.14 27 GLY A C 8
ATOM 6831 O O . GLY A 1 27 ? 16.639 -1.638 -3.485 1.00 52.44 27 GLY A O 8
ATOM 6835 N N . LEU A 1 28 ? 17.543 -0.334 -1.890 1.00 52.30 28 LEU A N 8
ATOM 6836 C CA . LEU A 1 28 ? 16.423 0.601 -1.866 1.00 42.30 28 LEU A CA 8
ATOM 6837 C C . LEU A 1 28 ? 16.094 1.093 -3.272 1.00 3.21 28 LEU A C 8
ATOM 6838 O O . LEU A 1 28 ? 14.926 1.214 -3.641 1.00 55.24 28 LEU A O 8
ATOM 6854 N N . LEU A 1 29 ? 17.132 1.374 -4.053 1.00 31.44 29 LEU A N 8
ATOM 6855 C CA . LEU A 1 29 ? 16.954 1.850 -5.420 1.00 11.32 29 LEU A CA 8
ATOM 6856 C C . LEU A 1 29 ? 18.153 1.479 -6.286 1.00 71.24 29 LEU A C 8
ATOM 6857 O O . LEU A 1 29 ? 19.249 1.212 -5.792 1.00 55.41 29 LEU A O 8
ATOM 6873 N N . PRO A 1 30 ? 17.943 1.462 -7.611 1.00 43.22 30 PRO A N 8
ATOM 6874 C CA . PRO A 1 30 ? 18.996 1.128 -8.575 1.00 71.30 30 PRO A CA 8
ATOM 6875 C C . PRO A 1 30 ? 20.069 2.208 -8.660 1.00 30.25 30 PRO A C 8
ATOM 6876 O O . PRO A 1 30 ? 20.171 2.919 -9.660 1.00 1.04 30 PRO A O 8
ATOM 6887 N N . CYS A 1 31 ? 20.868 2.326 -7.604 1.00 71.52 31 CYS A N 8
ATOM 6888 C CA . CYS A 1 31 ? 21.934 3.319 -7.559 1.00 31.15 31 CYS A CA 8
ATOM 6889 C C . CYS A 1 31 ? 21.404 4.703 -7.922 1.00 33.11 31 CYS A C 8
ATOM 6890 O O . CYS A 1 31 ? 21.419 5.100 -9.087 1.00 71.23 31 CYS A O 8
ATOM 6897 N N . LYS A 1 32 ? 20.935 5.434 -6.916 1.00 23.30 32 LYS A N 8
ATOM 6898 C CA . LYS A 1 32 ? 20.401 6.774 -7.127 1.00 45.01 32 LYS A CA 8
ATOM 6899 C C . LYS A 1 32 ? 21.305 7.826 -6.491 1.00 34.21 32 LYS A C 8
ATOM 6900 O O . LYS A 1 32 ? 22.371 7.506 -5.966 1.00 45.22 32 LYS A O 8
ATOM 6919 N N . ASP A 1 33 ? 20.870 9.080 -6.540 1.00 13.11 33 ASP A N 8
ATOM 6920 C CA . ASP A 1 33 ? 21.638 10.179 -5.966 1.00 20.42 33 ASP A CA 8
ATOM 6921 C C . ASP A 1 33 ? 21.563 10.157 -4.442 1.00 74.34 33 ASP A C 8
ATOM 6922 O O . ASP A 1 33 ? 20.848 9.343 -3.858 1.00 44.13 33 ASP A O 8
ATOM 6931 N N . ASN A 1 34 ? 22.306 11.056 -3.805 1.00 73.22 34 ASN A N 8
ATOM 6932 C CA . ASN A 1 34 ? 22.324 11.138 -2.349 1.00 42.42 34 ASN A CA 8
ATOM 6933 C C . ASN A 1 34 ? 22.611 9.774 -1.730 1.00 74.45 34 ASN A C 8
ATOM 6934 O O . ASN A 1 34 ? 21.692 9.010 -1.431 1.00 64.13 34 ASN A O 8
ATOM 6945 N N . LYS A 1 35 ? 23.891 9.473 -1.541 1.00 11.14 35 LYS A N 8
ATOM 6946 C CA . LYS A 1 35 ? 24.300 8.202 -0.956 1.00 24.22 35 LYS A CA 8
ATOM 6947 C C . LYS A 1 35 ? 23.894 7.035 -1.851 1.00 2.32 35 LYS A C 8
ATOM 6948 O O . LYS A 1 35 ? 23.116 6.171 -1.446 1.00 52.04 35 LYS A O 8
ATOM 6967 N N . CYS A 1 36 ? 24.427 7.016 -3.068 1.00 31.10 36 CYS A N 8
ATOM 6968 C CA . CYS A 1 36 ? 24.121 5.955 -4.020 1.00 41.22 36 CYS A CA 8
ATOM 6969 C C . CYS A 1 36 ? 24.297 4.581 -3.379 1.00 54.53 36 CYS A C 8
ATOM 6970 O O . CYS A 1 36 ? 23.322 3.937 -2.990 1.00 2.53 36 CYS A O 8
ATOM 6977 N N . TYR A 1 37 ? 25.545 4.140 -3.273 1.00 72.43 37 TYR A N 8
ATOM 6978 C CA . TYR A 1 37 ? 25.849 2.842 -2.682 1.00 35.01 37 TYR A CA 8
ATOM 6979 C C . TYR A 1 37 ? 26.744 2.998 -1.457 1.00 30.04 37 TYR A C 8
ATOM 6980 O O . TYR A 1 37 ? 27.717 3.752 -1.476 1.00 1.23 37 TYR A O 8
ATOM 6998 N N . CYS A 1 38 ? 26.408 2.278 -0.391 1.00 41.41 38 CYS A N 8
ATOM 6999 C CA . CYS A 1 38 ? 27.180 2.335 0.844 1.00 33.35 38 CYS A CA 8
ATOM 7000 C C . CYS A 1 38 ? 27.458 0.932 1.376 1.00 32.35 38 CYS A C 8
ATOM 7001 O O . CYS A 1 38 ? 26.739 -0.017 1.062 1.00 33.35 38 CYS A O 8
ATOM 7008 N N . CYS A 1 39 ? 28.506 0.808 2.184 1.00 51.21 39 CYS A N 8
ATOM 7009 C CA . CYS A 1 39 ? 28.881 -0.477 2.760 1.00 35.53 39 CYS A CA 8
ATOM 7010 C C . CYS A 1 39 ? 29.471 -0.297 4.156 1.00 54.31 39 CYS A C 8
ATOM 7011 O O . CYS A 1 39 ? 30.461 0.412 4.335 1.00 43.52 39 CYS A O 8
ATOM 7018 N N . ILE A 1 40 ? 28.855 -0.943 5.140 1.00 4.15 40 ILE A N 8
ATOM 7019 C CA . ILE A 1 40 ? 29.320 -0.855 6.519 1.00 4.31 40 ILE A CA 8
ATOM 7020 C C . ILE A 1 40 ? 29.704 -2.228 7.059 1.00 71.31 40 ILE A C 8
ATOM 7021 O O . ILE A 1 40 ? 28.945 -3.189 6.937 1.00 11.23 40 ILE A O 8
ATOM 7037 N N . GLY A 1 41 ? 30.888 -2.313 7.658 1.00 70.41 41 GLY A N 8
ATOM 7038 C CA . GLY A 1 41 ? 31.351 -3.573 8.209 1.00 24.24 41 GLY A CA 8
ATOM 7039 C C . GLY A 1 41 ? 32.289 -3.382 9.385 1.00 11.41 41 GLY A C 8
ATOM 7040 O O . GLY A 1 41 ? 31.846 -3.233 10.523 1.00 22.13 41 GLY A O 8
ATOM 7044 N N . GLY A 1 42 ? 33.590 -3.386 9.110 1.00 72.41 42 GLY A N 8
ATOM 7045 C CA . GLY A 1 42 ? 34.572 -3.213 10.164 1.00 13.32 42 GLY A CA 8
ATOM 7046 C C . GLY A 1 42 ? 35.574 -2.120 9.849 1.00 60.22 42 GLY A C 8
ATOM 7047 O O . GLY A 1 42 ? 35.418 -0.980 10.284 1.00 74.12 42 GLY A O 8
ATOM 7051 N N . GLY A 1 43 ? 36.609 -2.469 9.090 1.00 31.44 43 GLY A N 8
ATOM 7052 C CA . GLY A 1 43 ? 37.627 -1.499 8.732 1.00 54.12 43 GLY A CA 8
ATOM 7053 C C . GLY A 1 43 ? 37.260 -0.705 7.494 1.00 61.14 43 GLY A C 8
ATOM 7054 O O . GLY A 1 43 ? 38.077 0.052 6.967 1.00 34.22 43 GLY A O 8
ATOM 7058 N N . THR A 1 44 ? 36.028 -0.878 7.025 1.00 62.14 44 THR A N 8
ATOM 7059 C CA . THR A 1 44 ? 35.556 -0.174 5.839 1.00 71.40 44 THR A CA 8
ATOM 7060 C C . THR A 1 44 ? 34.642 0.986 6.216 1.00 42.21 44 THR A C 8
ATOM 7061 O O . THR A 1 44 ? 35.045 2.148 6.162 1.00 11.30 44 THR A O 8
ATOM 7072 N N . ARG A 1 45 ? 33.411 0.664 6.598 1.00 72.21 45 ARG A N 8
ATOM 7073 C CA . ARG A 1 45 ? 32.440 1.680 6.984 1.00 53.55 45 ARG A CA 8
ATOM 7074 C C . ARG A 1 45 ? 32.579 2.924 6.111 1.00 43.41 45 ARG A C 8
ATOM 7075 O O . ARG A 1 45 ? 33.002 3.980 6.582 1.00 64.41 45 ARG A O 8
ATOM 7096 N N . GLN A 1 46 ? 32.221 2.791 4.838 1.00 43.12 46 GLN A N 8
ATOM 7097 C CA . GLN A 1 46 ? 32.308 3.904 3.900 1.00 42.02 46 GLN A CA 8
ATOM 7098 C C . GLN A 1 46 ? 31.118 3.906 2.946 1.00 11.53 46 GLN A C 8
ATOM 7099 O O . GLN A 1 46 ? 30.424 2.900 2.800 1.00 33.14 46 GLN A O 8
ATOM 7113 N N . CYS A 1 47 ? 30.887 5.044 2.299 1.00 30.21 47 CYS A N 8
ATOM 7114 C CA . CYS A 1 47 ? 29.780 5.179 1.360 1.00 62.53 47 CYS A CA 8
ATOM 7115 C C . CYS A 1 47 ? 30.155 6.106 0.207 1.00 31.31 47 CYS A C 8
ATOM 7116 O O . CYS A 1 47 ? 30.817 7.124 0.406 1.00 45.21 47 CYS A O 8
ATOM 7123 N N . TYR A 1 48 ? 29.726 5.746 -0.997 1.00 62.45 48 TYR A N 8
ATOM 7124 C CA . TYR A 1 48 ? 30.018 6.543 -2.183 1.00 10.34 48 TYR A CA 8
ATOM 7125 C C . TYR A 1 48 ? 28.737 6.884 -2.939 1.00 25.11 48 TYR A C 8
ATOM 7126 O O . TYR A 1 48 ? 27.892 6.021 -3.170 1.00 35.40 48 TYR A O 8
ATOM 7144 N N . ALA A 1 49 ? 28.603 8.149 -3.322 1.00 43.42 49 ALA A N 8
ATOM 7145 C CA . ALA A 1 49 ? 27.429 8.605 -4.055 1.00 15.23 49 ALA A CA 8
ATOM 7146 C C . ALA A 1 49 ? 27.813 9.143 -5.429 1.00 72.30 49 ALA A C 8
ATOM 7147 O O . ALA A 1 49 ? 26.960 9.603 -6.189 1.00 34.42 49 ALA A O 8
ATOM 7154 N N . THR A 1 50 ? 29.103 9.083 -5.743 1.00 63.12 50 THR A N 8
ATOM 7155 C CA . THR A 1 50 ? 29.601 9.565 -7.025 1.00 51.33 50 THR A CA 8
ATOM 7156 C C . THR A 1 50 ? 29.313 8.565 -8.139 1.00 22.54 50 THR A C 8
ATOM 7157 O O . THR A 1 50 ? 29.319 7.353 -7.915 1.00 54.22 50 THR A O 8
ATOM 7168 N N . LEU A 1 51 ? 29.063 9.077 -9.338 1.00 53.22 51 LEU A N 8
ATOM 7169 C CA . LEU A 1 51 ? 28.773 8.227 -10.488 1.00 43.41 51 LEU A CA 8
ATOM 7170 C C . LEU A 1 51 ? 29.873 7.190 -10.689 1.00 62.01 51 LEU A C 8
ATOM 7171 O O . LEU A 1 51 ? 29.604 6.051 -11.069 1.00 32.10 51 LEU A O 8
ATOM 7187 N N . ALA A 1 52 ? 31.113 7.592 -10.430 1.00 22.14 52 ALA A N 8
ATOM 7188 C CA . ALA A 1 52 ? 32.253 6.696 -10.578 1.00 4.01 52 ALA A CA 8
ATOM 7189 C C . ALA A 1 52 ? 32.054 5.416 -9.774 1.00 30.14 52 ALA A C 8
ATOM 7190 O O . ALA A 1 52 ? 32.275 4.315 -10.278 1.00 13.34 52 ALA A O 8
ATOM 7197 N N . GLU A 1 53 ? 31.636 5.569 -8.521 1.00 21.52 53 GLU A N 8
ATOM 7198 C CA . GLU A 1 53 ? 31.409 4.423 -7.647 1.00 50.32 53 GLU A CA 8
ATOM 7199 C C . GLU A 1 53 ? 30.012 3.846 -7.859 1.00 64.11 53 GLU A C 8
ATOM 7200 O O . GLU A 1 53 ? 29.758 2.679 -7.558 1.00 44.14 53 GLU A O 8
ATOM 7212 N N . CYS A 1 54 ? 29.110 4.671 -8.379 1.00 11.34 54 CYS A N 8
ATOM 7213 C CA . CYS A 1 54 ? 27.739 4.245 -8.631 1.00 13.35 54 CYS A CA 8
ATOM 7214 C C . CYS A 1 54 ? 27.650 3.432 -9.918 1.00 72.44 54 CYS A C 8
ATOM 7215 O O . CYS A 1 54 ? 26.651 2.758 -10.171 1.00 71.14 54 CYS A O 8
ATOM 7222 N N . ARG A 1 55 ? 28.701 3.499 -10.728 1.00 43.43 55 ARG A N 8
ATOM 7223 C CA . ARG A 1 55 ? 28.742 2.770 -11.990 1.00 41.21 55 ARG A CA 8
ATOM 7224 C C . ARG A 1 55 ? 29.816 1.687 -11.958 1.00 3.03 55 ARG A C 8
ATOM 7225 O O . ARG A 1 55 ? 29.693 0.656 -12.619 1.00 63.24 55 ARG A O 8
ATOM 7246 N N . HIS A 1 56 ? 30.870 1.929 -11.184 1.00 31.41 56 HIS A N 8
ATOM 7247 C CA . HIS A 1 56 ? 31.966 0.974 -11.065 1.00 61.21 56 HIS A CA 8
ATOM 7248 C C . HIS A 1 56 ? 31.771 0.071 -9.850 1.00 42.35 56 HIS A C 8
ATOM 7249 O O . HIS A 1 56 ? 32.144 -1.101 -9.870 1.00 71.44 56 HIS A O 8
ATOM 7263 N N . ALA A 1 57 ? 31.186 0.627 -8.795 1.00 33.45 57 ALA A N 8
ATOM 7264 C CA . ALA A 1 57 ? 30.940 -0.128 -7.572 1.00 65.40 57 ALA A CA 8
ATOM 7265 C C . ALA A 1 57 ? 29.469 -0.068 -7.175 1.00 43.13 57 ALA A C 8
ATOM 7266 O O . ALA A 1 57 ? 29.107 0.580 -6.193 1.00 12.01 57 ALA A O 8
ATOM 7273 N N . CYS A 1 58 ? 28.625 -0.746 -7.945 1.00 63.33 58 CYS A N 8
ATOM 7274 C CA . CYS A 1 58 ? 27.193 -0.769 -7.675 1.00 72.25 58 CYS A CA 8
ATOM 7275 C C . CYS A 1 58 ? 26.476 -1.726 -8.624 1.00 31.24 58 CYS A C 8
ATOM 7276 O O . CYS A 1 58 ? 25.615 -2.502 -8.207 1.00 32.05 58 CYS A O 8
ATOM 7283 N N . LEU A 1 59 ? 26.837 -1.666 -9.901 1.00 0.15 59 LEU A N 8
ATOM 7284 C CA . LEU A 1 59 ? 26.229 -2.527 -10.909 1.00 62.10 59 LEU A CA 8
ATOM 7285 C C . LEU A 1 59 ? 26.773 -3.949 -10.811 1.00 4.33 59 LEU A C 8
ATOM 7286 O O . LEU A 1 59 ? 26.027 -4.916 -10.661 1.00 60.43 59 LEU A O 8
ATOM 7302 N N . PRO A 1 60 ? 28.106 -4.080 -10.894 1.00 54.33 60 PRO A N 8
ATOM 7303 C CA . PRO A 1 60 ? 28.780 -5.379 -10.814 1.00 51.15 60 PRO A CA 8
ATOM 7304 C C . PRO A 1 60 ? 28.710 -5.983 -9.416 1.00 71.33 60 PRO A C 8
ATOM 7305 O O . PRO A 1 60 ? 28.727 -7.204 -9.255 1.00 63.40 60 PRO A O 8
ATOM 7316 N N . LEU A 1 61 ? 28.630 -5.122 -8.408 1.00 22.21 61 LEU A N 8
ATOM 7317 C CA . LEU A 1 61 ? 28.557 -5.572 -7.022 1.00 11.40 61 LEU A CA 8
ATOM 7318 C C . LEU A 1 61 ? 27.449 -6.604 -6.842 1.00 74.03 61 LEU A C 8
ATOM 7319 O O . LEU A 1 61 ? 26.265 -6.270 -6.875 1.00 30.43 61 LEU A O 8
ATOM 7335 N N . ASN A 1 62 ? 27.842 -7.859 -6.651 1.00 34.14 62 ASN A N 8
ATOM 7336 C CA . ASN A 1 62 ? 26.881 -8.941 -6.464 1.00 2.33 62 ASN A CA 8
ATOM 7337 C C . ASN A 1 62 ? 27.474 -10.052 -5.603 1.00 0.13 62 ASN A C 8
ATOM 7338 O O . ASN A 1 62 ? 26.824 -10.558 -4.687 1.00 51.03 62 ASN A O 8
ATOM 7349 N N . THR A 1 63 ? 28.714 -10.427 -5.902 1.00 32.42 63 THR A N 8
ATOM 7350 C CA . THR A 1 63 ? 29.395 -11.478 -5.157 1.00 31.55 63 THR A CA 8
ATOM 7351 C C . THR A 1 63 ? 28.538 -12.737 -5.073 1.00 3.41 63 THR A C 8
ATOM 7352 O O . THR A 1 63 ? 27.780 -12.920 -4.122 1.00 21.53 63 THR A O 8
ATOM 7363 N N . ASN A 1 64 ? 28.665 -13.601 -6.075 1.00 11.22 64 ASN A N 8
ATOM 7364 C CA . ASN A 1 64 ? 27.902 -14.843 -6.114 1.00 14.12 64 ASN A CA 8
ATOM 7365 C C . ASN A 1 64 ? 28.449 -15.850 -5.107 1.00 0.33 64 ASN A C 8
ATOM 7366 O O . ASN A 1 64 ? 28.725 -16.999 -5.451 1.00 3.42 64 ASN A O 8
ATOM 7377 N N . LEU A 1 1 ? 2.786 -1.096 1.342 1.00 54.14 1 LEU A N 9
ATOM 7378 C CA . LEU A 1 1 ? 3.013 -1.704 0.035 1.00 23.23 1 LEU A CA 9
ATOM 7379 C C . LEU A 1 1 ? 4.117 -2.755 0.109 1.00 51.43 1 LEU A C 9
ATOM 7380 O O . LEU A 1 1 ? 5.279 -2.468 -0.178 1.00 52.01 1 LEU A O 9
ATOM 7396 N N . GLN A 1 2 ? 3.744 -3.971 0.492 1.00 22.25 2 GLN A N 9
ATOM 7397 C CA . GLN A 1 2 ? 4.703 -5.064 0.602 1.00 72.54 2 GLN A CA 9
ATOM 7398 C C . GLN A 1 2 ? 5.843 -4.697 1.546 1.00 14.20 2 GLN A C 9
ATOM 7399 O O . GLN A 1 2 ? 7.011 -4.705 1.157 1.00 13.45 2 GLN A O 9
ATOM 7413 N N . ASP A 1 3 ? 5.495 -4.375 2.787 1.00 2.01 3 ASP A N 9
ATOM 7414 C CA . ASP A 1 3 ? 6.489 -4.005 3.788 1.00 43.22 3 ASP A CA 9
ATOM 7415 C C . ASP A 1 3 ? 6.141 -4.604 5.147 1.00 44.30 3 ASP A C 9
ATOM 7416 O O . ASP A 1 3 ? 4.968 -4.754 5.487 1.00 4.22 3 ASP A O 9
ATOM 7425 N N . GLU A 1 4 ? 7.169 -4.945 5.918 1.00 11.34 4 GLU A N 9
ATOM 7426 C CA . GLU A 1 4 ? 6.971 -5.529 7.240 1.00 75.25 4 GLU A CA 9
ATOM 7427 C C . GLU A 1 4 ? 8.267 -5.507 8.045 1.00 53.24 4 GLU A C 9
ATOM 7428 O O . GLU A 1 4 ? 9.120 -6.382 7.894 1.00 53.44 4 GLU A O 9
ATOM 7440 N N . VAL A 1 5 ? 8.408 -4.499 8.900 1.00 33.43 5 VAL A N 9
ATOM 7441 C CA . VAL A 1 5 ? 9.599 -4.362 9.730 1.00 33.10 5 VAL A CA 9
ATOM 7442 C C . VAL A 1 5 ? 10.857 -4.726 8.950 1.00 51.32 5 VAL A C 9
ATOM 7443 O O . VAL A 1 5 ? 11.776 -5.343 9.486 1.00 2.43 5 VAL A O 9
ATOM 7456 N N . GLY A 1 6 ? 10.891 -4.338 7.678 1.00 21.22 6 GLY A N 9
ATOM 7457 C CA . GLY A 1 6 ? 12.042 -4.632 6.844 1.00 54.21 6 GLY A CA 9
ATOM 7458 C C . GLY A 1 6 ? 11.983 -6.022 6.244 1.00 73.53 6 GLY A C 9
ATOM 7459 O O . GLY A 1 6 ? 11.423 -6.217 5.165 1.00 31.12 6 GLY A O 9
ATOM 7463 N N . ALA A 1 7 ? 12.564 -6.992 6.943 1.00 75.12 7 ALA A N 9
ATOM 7464 C CA . ALA A 1 7 ? 12.574 -8.372 6.472 1.00 4.35 7 ALA A CA 9
ATOM 7465 C C . ALA A 1 7 ? 13.140 -8.466 5.060 1.00 43.44 7 ALA A C 9
ATOM 7466 O O . ALA A 1 7 ? 12.418 -8.697 4.090 1.00 71.02 7 ALA A O 9
ATOM 7473 N N . PRO A 1 8 ? 14.463 -8.281 4.938 1.00 62.53 8 PRO A N 9
ATOM 7474 C CA . PRO A 1 8 ? 15.155 -8.341 3.647 1.00 41.33 8 PRO A CA 9
ATOM 7475 C C . PRO A 1 8 ? 15.201 -9.755 3.078 1.00 54.33 8 PRO A C 9
ATOM 7476 O O . PRO A 1 8 ? 14.903 -10.735 3.761 1.00 0.41 8 PRO A O 9
ATOM 7487 N N . PRO A 1 9 ? 15.582 -9.866 1.797 1.00 40.04 9 PRO A N 9
ATOM 7488 C CA . PRO A 1 9 ? 15.676 -11.157 1.108 1.00 44.40 9 PRO A CA 9
ATOM 7489 C C . PRO A 1 9 ? 16.830 -12.008 1.628 1.00 52.04 9 PRO A C 9
ATOM 7490 O O . PRO A 1 9 ? 16.702 -13.224 1.769 1.00 51.35 9 PRO A O 9
ATOM 7501 N N . ALA A 1 10 ? 17.956 -11.361 1.911 1.00 34.23 10 ALA A N 9
ATOM 7502 C CA . ALA A 1 10 ? 19.131 -12.059 2.418 1.00 72.12 10 ALA A CA 9
ATOM 7503 C C . ALA A 1 10 ? 20.248 -11.078 2.758 1.00 73.21 10 ALA A C 9
ATOM 7504 O O . ALA A 1 10 ? 20.968 -11.258 3.741 1.00 13.21 10 ALA A O 9
ATOM 7511 N N . LEU A 1 11 ? 20.388 -10.041 1.939 1.00 34.43 11 LEU A N 9
ATOM 7512 C CA . LEU A 1 11 ? 21.418 -9.031 2.153 1.00 23.42 11 LEU A CA 9
ATOM 7513 C C . LEU A 1 11 ? 22.811 -9.635 2.005 1.00 42.23 11 LEU A C 9
ATOM 7514 O O . LEU A 1 11 ? 23.807 -9.026 2.394 1.00 3.44 11 LEU A O 9
ATOM 7530 N N . SER A 1 12 ? 22.873 -10.835 1.437 1.00 62.02 12 SER A N 9
ATOM 7531 C CA . SER A 1 12 ? 24.144 -11.522 1.238 1.00 50.11 12 SER A CA 9
ATOM 7532 C C . SER A 1 12 ? 24.081 -12.439 0.020 1.00 30.24 12 SER A C 9
ATOM 7533 O O . SER A 1 12 ? 24.636 -12.129 -1.033 1.00 71.23 12 SER A O 9
ATOM 7541 N N . ALA A 1 13 ? 23.401 -13.570 0.174 1.00 35.43 13 ALA A N 9
ATOM 7542 C CA . ALA A 1 13 ? 23.262 -14.533 -0.912 1.00 5.42 13 ALA A CA 9
ATOM 7543 C C . ALA A 1 13 ? 22.224 -15.597 -0.573 1.00 64.15 13 ALA A C 9
ATOM 7544 O O . ALA A 1 13 ? 21.106 -15.571 -1.086 1.00 1.20 13 ALA A O 9
ATOM 7551 N N . GLU A 1 14 ? 22.603 -16.533 0.292 1.00 41.33 14 GLU A N 9
ATOM 7552 C CA . GLU A 1 14 ? 21.704 -17.607 0.696 1.00 31.03 14 GLU A CA 9
ATOM 7553 C C . GLU A 1 14 ? 22.067 -18.127 2.084 1.00 2.12 14 GLU A C 9
ATOM 7554 O O . GLU A 1 14 ? 21.313 -17.951 3.040 1.00 22.15 14 GLU A O 9
ATOM 7566 N N . GLU A 1 15 ? 23.227 -18.768 2.185 1.00 65.14 15 GLU A N 9
ATOM 7567 C CA . GLU A 1 15 ? 23.690 -19.315 3.455 1.00 51.21 15 GLU A CA 9
ATOM 7568 C C . GLU A 1 15 ? 25.211 -19.430 3.476 1.00 44.10 15 GLU A C 9
ATOM 7569 O O . GLU A 1 15 ? 25.774 -20.228 4.225 1.00 42.43 15 GLU A O 9
ATOM 7581 N N . GLY A 1 16 ? 25.872 -18.627 2.647 1.00 15.30 16 GLY A N 9
ATOM 7582 C CA . GLY A 1 16 ? 27.321 -18.654 2.585 1.00 2.11 16 GLY A CA 9
ATOM 7583 C C . GLY A 1 16 ? 27.957 -17.530 3.380 1.00 74.24 16 GLY A C 9
ATOM 7584 O O . GLY A 1 16 ? 27.538 -17.238 4.500 1.00 54.24 16 GLY A O 9
ATOM 7588 N N . VAL A 1 17 ? 28.973 -16.899 2.800 1.00 12.11 17 VAL A N 9
ATOM 7589 C CA . VAL A 1 17 ? 29.668 -15.801 3.462 1.00 62.35 17 VAL A CA 9
ATOM 7590 C C . VAL A 1 17 ? 29.523 -14.504 2.673 1.00 24.51 17 VAL A C 9
ATOM 7591 O O . VAL A 1 17 ? 29.512 -14.512 1.443 1.00 63.54 17 VAL A O 9
ATOM 7604 N N . MET A 1 18 ? 29.413 -13.391 3.391 1.00 63.33 18 MET A N 9
ATOM 7605 C CA . MET A 1 18 ? 29.271 -12.085 2.758 1.00 70.35 18 MET A CA 9
ATOM 7606 C C . MET A 1 18 ? 29.406 -10.966 3.785 1.00 51.44 18 MET A C 9
ATOM 7607 O O . MET A 1 18 ? 28.408 -10.452 4.290 1.00 25.43 18 MET A O 9
ATOM 7621 N N . GLU A 1 19 ? 30.645 -10.593 4.088 1.00 44.33 19 GLU A N 9
ATOM 7622 C CA . GLU A 1 19 ? 30.909 -9.534 5.056 1.00 71.44 19 GLU A CA 9
ATOM 7623 C C . GLU A 1 19 ? 32.407 -9.275 5.184 1.00 62.11 19 GLU A C 9
ATOM 7624 O O . GLU A 1 19 ? 33.166 -10.146 5.612 1.00 52.32 19 GLU A O 9
ATOM 7636 N N . THR A 1 20 ? 32.828 -8.071 4.809 1.00 13.33 20 THR A N 9
ATOM 7637 C CA . THR A 1 20 ? 34.234 -7.696 4.880 1.00 23.02 20 THR A CA 9
ATOM 7638 C C . THR A 1 20 ? 34.495 -6.756 6.052 1.00 74.50 20 THR A C 9
ATOM 7639 O O . THR A 1 20 ? 35.057 -7.160 7.070 1.00 11.12 20 THR A O 9
ATOM 7650 N N . ARG A 1 21 ? 34.082 -5.502 5.902 1.00 72.23 21 ARG A N 9
ATOM 7651 C CA . ARG A 1 21 ? 34.271 -4.505 6.948 1.00 2.03 21 ARG A CA 9
ATOM 7652 C C . ARG A 1 21 ? 33.419 -4.831 8.171 1.00 74.31 21 ARG A C 9
ATOM 7653 O O . ARG A 1 21 ? 33.928 -4.933 9.286 1.00 5.33 21 ARG A O 9
ATOM 7674 N N . ALA A 1 22 ? 32.118 -4.994 7.952 1.00 12.15 22 ALA A N 9
ATOM 7675 C CA . ALA A 1 22 ? 31.195 -5.310 9.036 1.00 50.15 22 ALA A CA 9
ATOM 7676 C C . ALA A 1 22 ? 29.779 -5.514 8.508 1.00 13.42 22 ALA A C 9
ATOM 7677 O O . ALA A 1 22 ? 29.226 -6.609 8.596 1.00 20.43 22 ALA A O 9
ATOM 7684 N N . GLU A 1 23 ? 29.197 -4.451 7.961 1.00 43.31 23 GLU A N 9
ATOM 7685 C CA . GLU A 1 23 ? 27.844 -4.514 7.421 1.00 22.21 23 GLU A CA 9
ATOM 7686 C C . GLU A 1 23 ? 27.725 -3.676 6.152 1.00 50.23 23 GLU A C 9
ATOM 7687 O O . GLU A 1 23 ? 28.137 -2.516 6.119 1.00 45.01 23 GLU A O 9
ATOM 7699 N N . CYS A 1 24 ? 27.158 -4.271 5.108 1.00 64.15 24 CYS A N 9
ATOM 7700 C CA . CYS A 1 24 ? 26.985 -3.582 3.835 1.00 51.33 24 CYS A CA 9
ATOM 7701 C C . CYS A 1 24 ? 25.531 -3.644 3.376 1.00 13.54 24 CYS A C 9
ATOM 7702 O O . CYS A 1 24 ? 24.856 -4.658 3.553 1.00 61.10 24 CYS A O 9
ATOM 7709 N N . ARG A 1 25 ? 25.055 -2.551 2.787 1.00 31.42 25 ARG A N 9
ATOM 7710 C CA . ARG A 1 25 ? 23.681 -2.481 2.304 1.00 1.33 25 ARG A CA 9
ATOM 7711 C C . ARG A 1 25 ? 23.645 -2.364 0.783 1.00 32.23 25 ARG A C 9
ATOM 7712 O O . ARG A 1 25 ? 24.112 -1.377 0.216 1.00 23.22 25 ARG A O 9
ATOM 7733 N N . GLN A 1 26 ? 23.087 -3.379 0.130 1.00 0.34 26 GLN A N 9
ATOM 7734 C CA . GLN A 1 26 ? 22.991 -3.390 -1.325 1.00 3.25 26 GLN A CA 9
ATOM 7735 C C . GLN A 1 26 ? 22.193 -4.596 -1.808 1.00 55.43 26 GLN A C 9
ATOM 7736 O O . GLN A 1 26 ? 22.450 -5.132 -2.885 1.00 23.22 26 GLN A O 9
ATOM 7750 N N . GLY A 1 27 ? 21.221 -5.017 -1.004 1.00 71.12 27 GLY A N 9
ATOM 7751 C CA . GLY A 1 27 ? 20.400 -6.157 -1.368 1.00 33.15 27 GLY A CA 9
ATOM 7752 C C . GLY A 1 27 ? 18.939 -5.954 -1.017 1.00 71.42 27 GLY A C 9
ATOM 7753 O O . GLY A 1 27 ? 18.051 -6.356 -1.770 1.00 74.20 27 GLY A O 9
ATOM 7757 N N . LEU A 1 28 ? 18.688 -5.331 0.129 1.00 61.32 28 LEU A N 9
ATOM 7758 C CA . LEU A 1 28 ? 17.324 -5.077 0.579 1.00 72.21 28 LEU A CA 9
ATOM 7759 C C . LEU A 1 28 ? 16.507 -4.396 -0.515 1.00 24.31 28 LEU A C 9
ATOM 7760 O O . LEU A 1 28 ? 15.393 -4.818 -0.827 1.00 30.45 28 LEU A O 9
ATOM 7776 N N . LEU A 1 29 ? 17.070 -3.342 -1.096 1.00 74.41 29 LEU A N 9
ATOM 7777 C CA . LEU A 1 29 ? 16.395 -2.604 -2.158 1.00 10.42 29 LEU A CA 9
ATOM 7778 C C . LEU A 1 29 ? 17.255 -2.551 -3.416 1.00 64.12 29 LEU A C 9
ATOM 7779 O O . LEU A 1 29 ? 18.473 -2.726 -3.373 1.00 23.41 29 LEU A O 9
ATOM 7795 N N . PRO A 1 30 ? 16.609 -2.302 -4.565 1.00 5.20 30 PRO A N 9
ATOM 7796 C CA . PRO A 1 30 ? 17.297 -2.217 -5.857 1.00 75.42 30 PRO A CA 9
ATOM 7797 C C . PRO A 1 30 ? 18.174 -0.975 -5.967 1.00 60.21 30 PRO A C 9
ATOM 7798 O O . PRO A 1 30 ? 18.000 -0.012 -5.220 1.00 41.43 30 PRO A O 9
ATOM 7809 N N . CYS A 1 31 ? 19.117 -1.003 -6.903 1.00 20.51 31 CYS A N 9
ATOM 7810 C CA . CYS A 1 31 ? 20.022 0.120 -7.111 1.00 43.12 31 CYS A CA 9
ATOM 7811 C C . CYS A 1 31 ? 19.360 1.202 -7.960 1.00 23.04 31 CYS A C 9
ATOM 7812 O O . CYS A 1 31 ? 19.381 1.142 -9.189 1.00 75.12 31 CYS A O 9
ATOM 7819 N N . LYS A 1 32 ? 18.774 2.191 -7.294 1.00 51.43 32 LYS A N 9
ATOM 7820 C CA . LYS A 1 32 ? 18.107 3.289 -7.985 1.00 73.40 32 LYS A CA 9
ATOM 7821 C C . LYS A 1 32 ? 18.501 4.632 -7.380 1.00 13.21 32 LYS A C 9
ATOM 7822 O O . LYS A 1 32 ? 19.465 4.723 -6.620 1.00 65.45 32 LYS A O 9
ATOM 7841 N N . ASP A 1 33 ? 17.748 5.672 -7.720 1.00 12.40 33 ASP A N 9
ATOM 7842 C CA . ASP A 1 33 ? 18.017 7.011 -7.208 1.00 0.11 33 ASP A CA 9
ATOM 7843 C C . ASP A 1 33 ? 18.188 6.989 -5.692 1.00 64.22 33 ASP A C 9
ATOM 7844 O O . ASP A 1 33 ? 17.865 6.000 -5.036 1.00 13.13 33 ASP A O 9
ATOM 7853 N N . ASN A 1 34 ? 18.701 8.086 -5.144 1.00 32.45 34 ASN A N 9
ATOM 7854 C CA . ASN A 1 34 ? 18.917 8.191 -3.705 1.00 50.21 34 ASN A CA 9
ATOM 7855 C C . ASN A 1 34 ? 19.921 7.146 -3.228 1.00 12.13 34 ASN A C 9
ATOM 7856 O O . ASN A 1 34 ? 20.599 6.507 -4.032 1.00 74.34 34 ASN A O 9
ATOM 7867 N N . LYS A 1 35 ? 20.010 6.977 -1.913 1.00 3.12 35 LYS A N 9
ATOM 7868 C CA . LYS A 1 35 ? 20.929 6.009 -1.326 1.00 62.22 35 LYS A CA 9
ATOM 7869 C C . LYS A 1 35 ? 20.829 4.664 -2.038 1.00 64.52 35 LYS A C 9
ATOM 7870 O O . LYS A 1 35 ? 19.886 3.902 -1.820 1.00 4.33 35 LYS A O 9
ATOM 7889 N N . CYS A 1 36 ? 21.808 4.376 -2.890 1.00 22.24 36 CYS A N 9
ATOM 7890 C CA . CYS A 1 36 ? 21.832 3.122 -3.633 1.00 53.02 36 CYS A CA 9
ATOM 7891 C C . CYS A 1 36 ? 22.536 2.029 -2.834 1.00 75.12 36 CYS A C 9
ATOM 7892 O O . CYS A 1 36 ? 21.889 1.200 -2.193 1.00 1.10 36 CYS A O 9
ATOM 7899 N N . TYR A 1 37 ? 23.863 2.034 -2.878 1.00 1.13 37 TYR A N 9
ATOM 7900 C CA . TYR A 1 37 ? 24.655 1.042 -2.160 1.00 42.41 37 TYR A CA 9
ATOM 7901 C C . TYR A 1 37 ? 25.588 1.713 -1.156 1.00 32.21 37 TYR A C 9
ATOM 7902 O O . TYR A 1 37 ? 26.247 2.705 -1.469 1.00 21.41 37 TYR A O 9
ATOM 7920 N N . CYS A 1 38 ? 25.638 1.164 0.053 1.00 60.50 38 CYS A N 9
ATOM 7921 C CA . CYS A 1 38 ? 26.489 1.706 1.105 1.00 31.02 38 CYS A CA 9
ATOM 7922 C C . CYS A 1 38 ? 27.151 0.585 1.901 1.00 44.00 38 CYS A C 9
ATOM 7923 O O . CYS A 1 38 ? 26.699 -0.560 1.876 1.00 21.04 38 CYS A O 9
ATOM 7930 N N . CYS A 1 39 ? 28.226 0.923 2.606 1.00 34.14 39 CYS A N 9
ATOM 7931 C CA . CYS A 1 39 ? 28.952 -0.053 3.410 1.00 75.21 39 CYS A CA 9
ATOM 7932 C C . CYS A 1 39 ? 29.466 0.579 4.700 1.00 63.11 39 CYS A C 9
ATOM 7933 O O . CYS A 1 39 ? 30.276 1.506 4.668 1.00 24.25 39 CYS A O 9
ATOM 7940 N N . ILE A 1 40 ? 28.991 0.071 5.832 1.00 54.12 40 ILE A N 9
ATOM 7941 C CA . ILE A 1 40 ? 29.404 0.585 7.132 1.00 75.31 40 ILE A CA 9
ATOM 7942 C C . ILE A 1 40 ? 30.050 -0.509 7.975 1.00 33.22 40 ILE A C 9
ATOM 7943 O O . ILE A 1 40 ? 29.502 -1.601 8.119 1.00 23.51 40 ILE A O 9
ATOM 7959 N N . GLY A 1 41 ? 31.218 -0.207 8.533 1.00 43.32 41 GLY A N 9
ATOM 7960 C CA . GLY A 1 41 ? 31.920 -1.174 9.357 1.00 55.12 41 GLY A CA 9
ATOM 7961 C C . GLY A 1 41 ? 33.133 -0.579 10.043 1.00 22.20 41 GLY A C 9
ATOM 7962 O O . GLY A 1 41 ? 33.048 -0.119 11.181 1.00 44.13 41 GLY A O 9
ATOM 7966 N N . GLY A 1 42 ? 34.268 -0.590 9.350 1.00 71.01 42 GLY A N 9
ATOM 7967 C CA . GLY A 1 42 ? 35.488 -0.047 9.916 1.00 5.45 42 GLY A CA 9
ATOM 7968 C C . GLY A 1 42 ? 36.500 0.336 8.855 1.00 64.13 42 GLY A C 9
ATOM 7969 O O . GLY A 1 42 ? 36.645 -0.355 7.847 1.00 15.00 42 GLY A O 9
ATOM 7973 N N . GLY A 1 43 ? 37.203 1.442 9.080 1.00 50.11 43 GLY A N 9
ATOM 7974 C CA . GLY A 1 43 ? 38.196 1.897 8.125 1.00 43.32 43 GLY A CA 9
ATOM 7975 C C . GLY A 1 43 ? 37.588 2.266 6.786 1.00 35.24 43 GLY A C 9
ATOM 7976 O O . GLY A 1 43 ? 38.299 2.423 5.793 1.00 21.55 43 GLY A O 9
ATOM 7980 N N . THR A 1 44 ? 36.266 2.403 6.757 1.00 55.41 44 THR A N 9
ATOM 7981 C CA . THR A 1 44 ? 35.561 2.753 5.530 1.00 34.31 44 THR A CA 9
ATOM 7982 C C . THR A 1 44 ? 34.345 3.624 5.824 1.00 52.14 44 THR A C 9
ATOM 7983 O O . THR A 1 44 ? 34.390 4.844 5.662 1.00 21.25 44 THR A O 9
ATOM 7994 N N . ARG A 1 45 ? 33.259 2.991 6.256 1.00 62.13 45 ARG A N 9
ATOM 7995 C CA . ARG A 1 45 ? 32.030 3.709 6.571 1.00 5.33 45 ARG A CA 9
ATOM 7996 C C . ARG A 1 45 ? 31.721 4.753 5.502 1.00 73.31 45 ARG A C 9
ATOM 7997 O O . ARG A 1 45 ? 31.885 5.952 5.726 1.00 72.41 45 ARG A O 9
ATOM 8018 N N . GLN A 1 46 ? 31.273 4.287 4.340 1.00 0.13 46 GLN A N 9
ATOM 8019 C CA . GLN A 1 46 ? 30.942 5.180 3.236 1.00 11.44 46 GLN A CA 9
ATOM 8020 C C . GLN A 1 46 ? 29.697 4.697 2.500 1.00 50.22 46 GLN A C 9
ATOM 8021 O O . GLN A 1 46 ? 29.252 3.564 2.687 1.00 2.33 46 GLN A O 9
ATOM 8035 N N . CYS A 1 47 ? 29.138 5.563 1.661 1.00 1.43 47 CYS A N 9
ATOM 8036 C CA . CYS A 1 47 ? 27.944 5.226 0.896 1.00 13.34 47 CYS A CA 9
ATOM 8037 C C . CYS A 1 47 ? 27.943 5.938 -0.453 1.00 41.23 47 CYS A C 9
ATOM 8038 O O . CYS A 1 47 ? 28.337 7.101 -0.554 1.00 73.51 47 CYS A O 9
ATOM 8045 N N . TYR A 1 48 ? 27.499 5.233 -1.487 1.00 55.04 48 TYR A N 9
ATOM 8046 C CA . TYR A 1 48 ? 27.448 5.796 -2.832 1.00 24.05 48 TYR A CA 9
ATOM 8047 C C . TYR A 1 48 ? 26.062 5.622 -3.444 1.00 12.45 48 TYR A C 9
ATOM 8048 O O . TYR A 1 48 ? 25.504 4.525 -3.444 1.00 44.35 48 TYR A O 9
ATOM 8066 N N . ALA A 1 49 ? 25.511 6.714 -3.964 1.00 41.21 49 ALA A N 9
ATOM 8067 C CA . ALA A 1 49 ? 24.191 6.684 -4.582 1.00 63.20 49 ALA A CA 9
ATOM 8068 C C . ALA A 1 49 ? 24.270 7.041 -6.062 1.00 52.24 49 ALA A C 9
ATOM 8069 O O . ALA A 1 49 ? 23.258 7.051 -6.764 1.00 61.15 49 ALA A O 9
ATOM 8076 N N . THR A 1 50 ? 25.478 7.336 -6.532 1.00 62.21 50 THR A N 9
ATOM 8077 C CA . THR A 1 50 ? 25.688 7.696 -7.929 1.00 24.14 50 THR A CA 9
ATOM 8078 C C . THR A 1 50 ? 25.606 6.470 -8.831 1.00 24.11 50 THR A C 9
ATOM 8079 O O . THR A 1 50 ? 25.965 5.363 -8.426 1.00 12.21 50 THR A O 9
ATOM 8090 N N . LEU A 1 51 ? 25.133 6.673 -10.055 1.00 44.25 51 LEU A N 9
ATOM 8091 C CA . LEU A 1 51 ? 25.005 5.583 -11.017 1.00 1.33 51 LEU A CA 9
ATOM 8092 C C . LEU A 1 51 ? 26.340 4.873 -11.217 1.00 3.55 51 LEU A C 9
ATOM 8093 O O . LEU A 1 51 ? 26.387 3.657 -11.399 1.00 13.34 51 LEU A O 9
ATOM 8109 N N . ALA A 1 52 ? 27.424 5.641 -11.179 1.00 43.40 52 ALA A N 9
ATOM 8110 C CA . ALA A 1 52 ? 28.761 5.086 -11.352 1.00 34.53 52 ALA A CA 9
ATOM 8111 C C . ALA A 1 52 ? 29.017 3.955 -10.361 1.00 61.11 52 ALA A C 9
ATOM 8112 O O . ALA A 1 52 ? 29.507 2.890 -10.735 1.00 74.30 52 ALA A O 9
ATOM 8119 N N . GLU A 1 53 ? 28.684 4.195 -9.097 1.00 33.13 53 GLU A N 9
ATOM 8120 C CA . GLU A 1 53 ? 28.880 3.196 -8.053 1.00 22.02 53 GLU A CA 9
ATOM 8121 C C . GLU A 1 53 ? 27.701 2.229 -7.997 1.00 24.52 53 GLU A C 9
ATOM 8122 O O . GLU A 1 53 ? 27.831 1.102 -7.518 1.00 35.45 53 GLU A O 9
ATOM 8134 N N . CYS A 1 54 ? 26.552 2.677 -8.490 1.00 33.04 54 CYS A N 9
ATOM 8135 C CA . CYS A 1 54 ? 25.349 1.854 -8.496 1.00 33.44 54 CYS A CA 9
ATOM 8136 C C . CYS A 1 54 ? 25.363 0.879 -9.670 1.00 35.13 54 CYS A C 9
ATOM 8137 O O . CYS A 1 54 ? 24.540 -0.035 -9.741 1.00 42.52 54 CYS A O 9
ATOM 8144 N N . ARG A 1 55 ? 26.302 1.080 -10.588 1.00 3.24 55 ARG A N 9
ATOM 8145 C CA . ARG A 1 55 ? 26.423 0.220 -11.759 1.00 1.42 55 ARG A CA 9
ATOM 8146 C C . ARG A 1 55 ? 27.763 -0.509 -11.762 1.00 5.20 55 ARG A C 9
ATOM 8147 O O . ARG A 1 55 ? 27.886 -1.603 -12.314 1.00 34.15 55 ARG A O 9
ATOM 8168 N N . HIS A 1 56 ? 28.767 0.105 -11.143 1.00 11.20 56 HIS A N 9
ATOM 8169 C CA . HIS A 1 56 ? 30.099 -0.485 -11.074 1.00 72.53 56 HIS A CA 9
ATOM 8170 C C . HIS A 1 56 ? 30.302 -1.215 -9.750 1.00 72.51 56 HIS A C 9
ATOM 8171 O O . HIS A 1 56 ? 30.977 -2.243 -9.694 1.00 34.01 56 HIS A O 9
ATOM 8185 N N . ALA A 1 57 ? 29.714 -0.677 -8.687 1.00 11.12 57 ALA A N 9
ATOM 8186 C CA . ALA A 1 57 ? 29.829 -1.278 -7.364 1.00 3.42 57 ALA A CA 9
ATOM 8187 C C . ALA A 1 57 ? 28.457 -1.473 -6.728 1.00 1.52 57 ALA A C 9
ATOM 8188 O O . ALA A 1 57 ? 28.107 -0.794 -5.761 1.00 63.15 57 ALA A O 9
ATOM 8195 N N . CYS A 1 58 ? 27.683 -2.403 -7.276 1.00 53.20 58 CYS A N 9
ATOM 8196 C CA . CYS A 1 58 ? 26.348 -2.687 -6.763 1.00 52.45 58 CYS A CA 9
ATOM 8197 C C . CYS A 1 58 ? 25.803 -3.984 -7.353 1.00 62.43 58 CYS A C 9
ATOM 8198 O O . CYS A 1 58 ? 25.184 -4.786 -6.653 1.00 21.24 58 CYS A O 9
ATOM 8205 N N . LEU A 1 59 ? 26.038 -4.185 -8.645 1.00 41.44 59 LEU A N 9
ATOM 8206 C CA . LEU A 1 59 ? 25.572 -5.385 -9.331 1.00 31.13 59 LEU A CA 9
ATOM 8207 C C . LEU A 1 59 ? 26.481 -6.572 -9.029 1.00 62.02 59 LEU A C 9
ATOM 8208 O O . LEU A 1 59 ? 26.042 -7.614 -8.543 1.00 31.24 59 LEU A O 9
ATOM 8224 N N . PRO A 1 60 ? 27.780 -6.412 -9.322 1.00 63.14 60 PRO A N 9
ATOM 8225 C CA . PRO A 1 60 ? 28.779 -7.459 -9.088 1.00 63.05 60 PRO A CA 9
ATOM 8226 C C . PRO A 1 60 ? 29.042 -7.688 -7.604 1.00 31.50 60 PRO A C 9
ATOM 8227 O O . PRO A 1 60 ? 29.563 -8.733 -7.209 1.00 53.52 60 PRO A O 9
ATOM 8238 N N . LEU A 1 61 ? 28.678 -6.708 -6.785 1.00 41.32 61 LEU A N 9
ATOM 8239 C CA . LEU A 1 61 ? 28.874 -6.803 -5.343 1.00 11.13 61 LEU A CA 9
ATOM 8240 C C . LEU A 1 61 ? 28.126 -8.002 -4.770 1.00 32.43 61 LEU A C 9
ATOM 8241 O O . LEU A 1 61 ? 26.907 -7.966 -4.607 1.00 71.10 61 LEU A O 9
ATOM 8257 N N . ASN A 1 62 ? 28.865 -9.063 -4.464 1.00 23.52 62 ASN A N 9
ATOM 8258 C CA . ASN A 1 62 ? 28.272 -10.274 -3.907 1.00 10.21 62 ASN A CA 9
ATOM 8259 C C . ASN A 1 62 ? 29.349 -11.205 -3.358 1.00 51.15 62 ASN A C 9
ATOM 8260 O O . ASN A 1 62 ? 29.179 -12.424 -3.335 1.00 73.41 62 ASN A O 9
ATOM 8271 N N . THR A 1 63 ? 30.459 -10.622 -2.917 1.00 10.33 63 THR A N 9
ATOM 8272 C CA . THR A 1 63 ? 31.564 -11.398 -2.369 1.00 1.12 63 THR A CA 9
ATOM 8273 C C . THR A 1 63 ? 31.852 -11.002 -0.925 1.00 52.42 63 THR A C 9
ATOM 8274 O O . THR A 1 63 ? 31.731 -9.834 -0.556 1.00 71.34 63 THR A O 9
ATOM 8285 N N . ASN A 1 64 ? 32.234 -11.981 -0.112 1.00 71.34 64 ASN A N 9
ATOM 8286 C CA . ASN A 1 64 ? 32.539 -11.734 1.292 1.00 3.11 64 ASN A CA 9
ATOM 8287 C C . ASN A 1 64 ? 33.916 -11.095 1.445 1.00 42.20 64 ASN A C 9
ATOM 8288 O O . ASN A 1 64 ? 34.433 -10.970 2.555 1.00 63.12 64 ASN A O 9
ATOM 8299 N N . LEU A 1 1 ? 15.661 -21.571 20.350 1.00 5.01 1 LEU A N 10
ATOM 8300 C CA . LEU A 1 1 ? 15.473 -20.244 19.774 1.00 64.25 1 LEU A CA 10
ATOM 8301 C C . LEU A 1 1 ? 14.199 -20.189 18.938 1.00 74.32 1 LEU A C 10
ATOM 8302 O O . LEU A 1 1 ? 13.769 -21.197 18.377 1.00 23.34 1 LEU A O 10
ATOM 8318 N N . GLN A 1 2 ? 13.600 -19.005 18.858 1.00 63.24 2 GLN A N 10
ATOM 8319 C CA . GLN A 1 2 ? 12.375 -18.819 18.089 1.00 65.34 2 GLN A CA 10
ATOM 8320 C C . GLN A 1 2 ? 11.927 -17.362 18.123 1.00 31.02 2 GLN A C 10
ATOM 8321 O O . GLN A 1 2 ? 11.581 -16.834 19.180 1.00 11.20 2 GLN A O 10
ATOM 8335 N N . ASP A 1 3 ? 11.936 -16.718 16.961 1.00 13.14 3 ASP A N 10
ATOM 8336 C CA . ASP A 1 3 ? 11.529 -15.321 16.858 1.00 30.25 3 ASP A CA 10
ATOM 8337 C C . ASP A 1 3 ? 10.604 -15.111 15.664 1.00 71.33 3 ASP A C 10
ATOM 8338 O O . ASP A 1 3 ? 10.477 -15.984 14.805 1.00 15.52 3 ASP A O 10
ATOM 8347 N N . GLU A 1 4 ? 9.960 -13.949 15.617 1.00 22.11 4 GLU A N 10
ATOM 8348 C CA . GLU A 1 4 ? 9.045 -13.627 14.528 1.00 4.53 4 GLU A CA 10
ATOM 8349 C C . GLU A 1 4 ? 9.812 -13.166 13.292 1.00 61.53 4 GLU A C 10
ATOM 8350 O O . GLU A 1 4 ? 9.656 -12.033 12.836 1.00 33.44 4 GLU A O 10
ATOM 8362 N N . VAL A 1 5 ? 10.642 -14.054 12.753 1.00 22.12 5 VAL A N 10
ATOM 8363 C CA . VAL A 1 5 ? 11.433 -13.741 11.569 1.00 5.33 5 VAL A CA 10
ATOM 8364 C C . VAL A 1 5 ? 12.290 -12.500 11.794 1.00 44.12 5 VAL A C 10
ATOM 8365 O O . VAL A 1 5 ? 11.875 -11.382 11.491 1.00 34.41 5 VAL A O 10
ATOM 8378 N N . GLY A 1 6 ? 13.491 -12.705 12.327 1.00 63.13 6 GLY A N 10
ATOM 8379 C CA . GLY A 1 6 ? 14.389 -11.594 12.583 1.00 51.14 6 GLY A CA 10
ATOM 8380 C C . GLY A 1 6 ? 14.882 -10.941 11.306 1.00 13.14 6 GLY A C 10
ATOM 8381 O O . GLY A 1 6 ? 15.344 -9.801 11.323 1.00 10.43 6 GLY A O 10
ATOM 8385 N N . ALA A 1 7 ? 14.784 -11.666 10.197 1.00 44.11 7 ALA A N 10
ATOM 8386 C CA . ALA A 1 7 ? 15.224 -11.150 8.906 1.00 34.13 7 ALA A CA 10
ATOM 8387 C C . ALA A 1 7 ? 14.043 -10.960 7.960 1.00 32.13 7 ALA A C 10
ATOM 8388 O O . ALA A 1 7 ? 13.842 -11.726 7.018 1.00 72.42 7 ALA A O 10
ATOM 8395 N N . PRO A 1 8 ? 13.241 -9.915 8.216 1.00 61.54 8 PRO A N 10
ATOM 8396 C CA . PRO A 1 8 ? 12.066 -9.601 7.398 1.00 40.14 8 PRO A CA 10
ATOM 8397 C C . PRO A 1 8 ? 12.444 -9.097 6.009 1.00 4.42 8 PRO A C 10
ATOM 8398 O O . PRO A 1 8 ? 13.600 -8.772 5.734 1.00 73.33 8 PRO A O 10
ATOM 8409 N N . PRO A 1 9 ? 11.449 -9.028 5.112 1.00 4.33 9 PRO A N 10
ATOM 8410 C CA . PRO A 1 9 ? 11.654 -8.562 3.737 1.00 31.44 9 PRO A CA 10
ATOM 8411 C C . PRO A 1 9 ? 11.951 -7.068 3.669 1.00 34.21 9 PRO A C 10
ATOM 8412 O O . PRO A 1 9 ? 11.297 -6.265 4.334 1.00 22.13 9 PRO A O 10
ATOM 8423 N N . ALA A 1 10 ? 12.940 -6.702 2.860 1.00 33.43 10 ALA A N 10
ATOM 8424 C CA . ALA A 1 10 ? 13.321 -5.304 2.704 1.00 72.25 10 ALA A CA 10
ATOM 8425 C C . ALA A 1 10 ? 14.447 -5.153 1.686 1.00 14.23 10 ALA A C 10
ATOM 8426 O O . ALA A 1 10 ? 14.271 -4.530 0.638 1.00 13.02 10 ALA A O 10
ATOM 8433 N N . LEU A 1 11 ? 15.603 -5.725 2.002 1.00 63.05 11 LEU A N 10
ATOM 8434 C CA . LEU A 1 11 ? 16.759 -5.653 1.115 1.00 63.14 11 LEU A CA 10
ATOM 8435 C C . LEU A 1 11 ? 16.587 -6.585 -0.081 1.00 2.41 11 LEU A C 10
ATOM 8436 O O . LEU A 1 11 ? 17.337 -6.507 -1.054 1.00 21.00 11 LEU A O 10
ATOM 8452 N N . SER A 1 12 ? 15.593 -7.464 -0.002 1.00 2.55 12 SER A N 10
ATOM 8453 C CA . SER A 1 12 ? 15.323 -8.411 -1.076 1.00 62.23 12 SER A CA 10
ATOM 8454 C C . SER A 1 12 ? 14.013 -9.154 -0.830 1.00 2.53 12 SER A C 10
ATOM 8455 O O . SER A 1 12 ? 13.001 -8.878 -1.472 1.00 74.25 12 SER A O 10
ATOM 8463 N N . ALA A 1 13 ? 14.042 -10.097 0.106 1.00 1.53 13 ALA A N 10
ATOM 8464 C CA . ALA A 1 13 ? 12.858 -10.878 0.440 1.00 13.23 13 ALA A CA 10
ATOM 8465 C C . ALA A 1 13 ? 13.035 -11.603 1.770 1.00 2.31 13 ALA A C 10
ATOM 8466 O O . ALA A 1 13 ? 12.308 -11.346 2.729 1.00 40.52 13 ALA A O 10
ATOM 8473 N N . GLU A 1 14 ? 14.006 -12.510 1.820 1.00 52.34 14 GLU A N 10
ATOM 8474 C CA . GLU A 1 14 ? 14.277 -13.272 3.032 1.00 35.55 14 GLU A CA 10
ATOM 8475 C C . GLU A 1 14 ? 15.453 -14.222 2.827 1.00 62.13 14 GLU A C 10
ATOM 8476 O O . GLU A 1 14 ? 15.455 -15.342 3.336 1.00 64.55 14 GLU A O 10
ATOM 8488 N N . GLU A 1 15 ? 16.451 -13.765 2.077 1.00 41.12 15 GLU A N 10
ATOM 8489 C CA . GLU A 1 15 ? 17.633 -14.574 1.803 1.00 74.34 15 GLU A CA 10
ATOM 8490 C C . GLU A 1 15 ? 18.747 -14.265 2.798 1.00 42.52 15 GLU A C 10
ATOM 8491 O O . GLU A 1 15 ? 19.647 -15.076 3.011 1.00 43.33 15 GLU A O 10
ATOM 8503 N N . GLY A 1 16 ? 18.680 -13.083 3.405 1.00 75.34 16 GLY A N 10
ATOM 8504 C CA . GLY A 1 16 ? 19.688 -12.686 4.369 1.00 23.13 16 GLY A CA 10
ATOM 8505 C C . GLY A 1 16 ? 21.095 -12.789 3.813 1.00 33.33 16 GLY A C 10
ATOM 8506 O O . GLY A 1 16 ? 21.740 -13.831 3.927 1.00 61.53 16 GLY A O 10
ATOM 8510 N N . VAL A 1 17 ? 21.571 -11.706 3.209 1.00 44.33 17 VAL A N 10
ATOM 8511 C CA . VAL A 1 17 ? 22.910 -11.679 2.632 1.00 3.40 17 VAL A CA 10
ATOM 8512 C C . VAL A 1 17 ? 23.925 -11.120 3.624 1.00 74.32 17 VAL A C 10
ATOM 8513 O O . VAL A 1 17 ? 23.581 -10.323 4.496 1.00 51.43 17 VAL A O 10
ATOM 8526 N N . MET A 1 18 ? 25.176 -11.545 3.484 1.00 41.20 18 MET A N 10
ATOM 8527 C CA . MET A 1 18 ? 26.242 -11.085 4.367 1.00 33.53 18 MET A CA 10
ATOM 8528 C C . MET A 1 18 ? 27.594 -11.625 3.913 1.00 4.15 18 MET A C 10
ATOM 8529 O O . MET A 1 18 ? 27.771 -12.833 3.761 1.00 32.11 18 MET A O 10
ATOM 8543 N N . GLU A 1 19 ? 28.545 -10.721 3.699 1.00 25.12 19 GLU A N 10
ATOM 8544 C CA . GLU A 1 19 ? 29.882 -11.108 3.262 1.00 75.04 19 GLU A CA 10
ATOM 8545 C C . GLU A 1 19 ? 30.950 -10.457 4.135 1.00 30.12 19 GLU A C 10
ATOM 8546 O O . GLU A 1 19 ? 31.567 -11.113 4.975 1.00 20.31 19 GLU A O 10
ATOM 8558 N N . THR A 1 20 ? 31.164 -9.161 3.931 1.00 44.01 20 THR A N 10
ATOM 8559 C CA . THR A 1 20 ? 32.159 -8.421 4.697 1.00 14.34 20 THR A CA 10
ATOM 8560 C C . THR A 1 20 ? 31.502 -7.598 5.800 1.00 51.54 20 THR A C 10
ATOM 8561 O O . THR A 1 20 ? 31.572 -7.951 6.977 1.00 71.22 20 THR A O 10
ATOM 8572 N N . ARG A 1 21 ? 30.864 -6.499 5.411 1.00 54.33 21 ARG A N 10
ATOM 8573 C CA . ARG A 1 21 ? 30.194 -5.625 6.367 1.00 45.11 21 ARG A CA 10
ATOM 8574 C C . ARG A 1 21 ? 28.974 -6.314 6.971 1.00 3.43 21 ARG A C 10
ATOM 8575 O O . ARG A 1 21 ? 29.005 -6.757 8.119 1.00 74.33 21 ARG A O 10
ATOM 8596 N N . ALA A 1 22 ? 27.902 -6.398 6.191 1.00 71.22 22 ALA A N 10
ATOM 8597 C CA . ALA A 1 22 ? 26.672 -7.034 6.648 1.00 5.42 22 ALA A CA 10
ATOM 8598 C C . ALA A 1 22 ? 25.607 -7.017 5.557 1.00 23.32 22 ALA A C 10
ATOM 8599 O O . ALA A 1 22 ? 25.253 -8.060 5.008 1.00 12.03 22 ALA A O 10
ATOM 8606 N N . GLU A 1 23 ? 25.101 -5.828 5.249 1.00 54.42 23 GLU A N 10
ATOM 8607 C CA . GLU A 1 23 ? 24.074 -5.677 4.224 1.00 63.51 23 GLU A CA 10
ATOM 8608 C C . GLU A 1 23 ? 24.332 -4.437 3.373 1.00 21.03 23 GLU A C 10
ATOM 8609 O O . GLU A 1 23 ? 24.418 -3.323 3.890 1.00 15.42 23 GLU A O 10
ATOM 8621 N N . CYS A 1 24 ? 24.456 -4.639 2.066 1.00 52.32 24 CYS A N 10
ATOM 8622 C CA . CYS A 1 24 ? 24.705 -3.539 1.142 1.00 11.30 24 CYS A CA 10
ATOM 8623 C C . CYS A 1 24 ? 23.666 -3.521 0.025 1.00 52.23 24 CYS A C 10
ATOM 8624 O O . CYS A 1 24 ? 23.087 -4.553 -0.315 1.00 40.23 24 CYS A O 10
ATOM 8631 N N . ARG A 1 25 ? 23.435 -2.341 -0.542 1.00 61.24 25 ARG A N 10
ATOM 8632 C CA . ARG A 1 25 ? 22.466 -2.188 -1.620 1.00 74.34 25 ARG A CA 10
ATOM 8633 C C . ARG A 1 25 ? 23.157 -1.791 -2.921 1.00 63.13 25 ARG A C 10
ATOM 8634 O O . ARG A 1 25 ? 23.686 -0.686 -3.041 1.00 73.25 25 ARG A O 10
ATOM 8655 N N . GLN A 1 26 ? 23.149 -2.700 -3.891 1.00 44.01 26 GLN A N 10
ATOM 8656 C CA . GLN A 1 26 ? 23.777 -2.444 -5.182 1.00 62.31 26 GLN A CA 10
ATOM 8657 C C . GLN A 1 26 ? 23.031 -3.162 -6.302 1.00 22.42 26 GLN A C 10
ATOM 8658 O O . GLN A 1 26 ? 22.836 -2.611 -7.384 1.00 72.22 26 GLN A O 10
ATOM 8672 N N . GLY A 1 27 ? 22.617 -4.397 -6.034 1.00 15.15 27 GLY A N 10
ATOM 8673 C CA . GLY A 1 27 ? 21.897 -5.171 -7.029 1.00 1.54 27 GLY A CA 10
ATOM 8674 C C . GLY A 1 27 ? 20.394 -5.075 -6.861 1.00 74.04 27 GLY A C 10
ATOM 8675 O O . GLY A 1 27 ? 19.650 -5.082 -7.844 1.00 4.33 27 GLY A O 10
ATOM 8679 N N . LEU A 1 28 ? 19.943 -4.987 -5.615 1.00 21.52 28 LEU A N 10
ATOM 8680 C CA . LEU A 1 28 ? 18.517 -4.892 -5.322 1.00 2.15 28 LEU A CA 10
ATOM 8681 C C . LEU A 1 28 ? 17.878 -3.743 -6.095 1.00 70.21 28 LEU A C 10
ATOM 8682 O O . LEU A 1 28 ? 16.770 -3.873 -6.618 1.00 22.01 28 LEU A O 10
ATOM 8698 N N . LEU A 1 29 ? 18.583 -2.620 -6.166 1.00 4.20 29 LEU A N 10
ATOM 8699 C CA . LEU A 1 29 ? 18.086 -1.448 -6.878 1.00 42.22 29 LEU A CA 10
ATOM 8700 C C . LEU A 1 29 ? 19.061 -1.020 -7.971 1.00 23.15 29 LEU A C 10
ATOM 8701 O O . LEU A 1 29 ? 20.249 -1.343 -7.938 1.00 72.30 29 LEU A O 10
ATOM 8717 N N . PRO A 1 30 ? 18.550 -0.274 -8.961 1.00 5.30 30 PRO A N 10
ATOM 8718 C CA . PRO A 1 30 ? 19.360 0.217 -10.081 1.00 34.15 30 PRO A CA 10
ATOM 8719 C C . PRO A 1 30 ? 20.353 1.291 -9.651 1.00 12.31 30 PRO A C 10
ATOM 8720 O O . PRO A 1 30 ? 20.028 2.165 -8.847 1.00 2.44 30 PRO A O 10
ATOM 8731 N N . CYS A 1 31 ? 21.564 1.221 -10.192 1.00 63.12 31 CYS A N 10
ATOM 8732 C CA . CYS A 1 31 ? 22.606 2.187 -9.865 1.00 53.43 31 CYS A CA 10
ATOM 8733 C C . CYS A 1 31 ? 22.184 3.598 -10.267 1.00 63.10 31 CYS A C 10
ATOM 8734 O O . CYS A 1 31 ? 21.021 3.844 -10.586 1.00 33.44 31 CYS A O 10
ATOM 8741 N N . LYS A 1 32 ? 23.139 4.522 -10.250 1.00 31.01 32 LYS A N 10
ATOM 8742 C CA . LYS A 1 32 ? 22.869 5.908 -10.613 1.00 44.04 32 LYS A CA 10
ATOM 8743 C C . LYS A 1 32 ? 21.945 6.568 -9.595 1.00 73.43 32 LYS A C 10
ATOM 8744 O O . LYS A 1 32 ? 21.774 6.068 -8.483 1.00 55.11 32 LYS A O 10
ATOM 8763 N N . ASP A 1 33 ? 21.350 7.690 -9.983 1.00 43.52 33 ASP A N 10
ATOM 8764 C CA . ASP A 1 33 ? 20.441 8.417 -9.105 1.00 33.02 33 ASP A CA 10
ATOM 8765 C C . ASP A 1 33 ? 21.204 9.087 -7.967 1.00 11.24 33 ASP A C 10
ATOM 8766 O O . ASP A 1 33 ? 22.431 9.171 -7.994 1.00 31.11 33 ASP A O 10
ATOM 8775 N N . ASN A 1 34 ? 20.468 9.564 -6.968 1.00 1.12 34 ASN A N 10
ATOM 8776 C CA . ASN A 1 34 ? 21.076 10.229 -5.821 1.00 33.24 34 ASN A CA 10
ATOM 8777 C C . ASN A 1 34 ? 22.251 9.419 -5.282 1.00 63.14 34 ASN A C 10
ATOM 8778 O O . ASN A 1 34 ? 23.395 9.873 -5.306 1.00 4.32 34 ASN A O 10
ATOM 8789 N N . LYS A 1 35 ? 21.962 8.216 -4.798 1.00 54.01 35 LYS A N 10
ATOM 8790 C CA . LYS A 1 35 ? 22.993 7.340 -4.255 1.00 44.44 35 LYS A CA 10
ATOM 8791 C C . LYS A 1 35 ? 23.084 6.045 -5.056 1.00 41.20 35 LYS A C 10
ATOM 8792 O O . LYS A 1 35 ? 22.211 5.182 -4.961 1.00 51.10 35 LYS A O 10
ATOM 8811 N N . CYS A 1 36 ? 24.146 5.915 -5.844 1.00 25.15 36 CYS A N 10
ATOM 8812 C CA . CYS A 1 36 ? 24.352 4.725 -6.660 1.00 64.20 36 CYS A CA 10
ATOM 8813 C C . CYS A 1 36 ? 24.231 3.459 -5.817 1.00 24.14 36 CYS A C 10
ATOM 8814 O O . CYS A 1 36 ? 23.171 2.836 -5.761 1.00 14.42 36 CYS A O 10
ATOM 8821 N N . TYR A 1 37 ? 25.325 3.084 -5.162 1.00 11.41 37 TYR A N 10
ATOM 8822 C CA . TYR A 1 37 ? 25.343 1.892 -4.323 1.00 13.01 37 TYR A CA 10
ATOM 8823 C C . TYR A 1 37 ? 25.737 2.240 -2.891 1.00 33.54 37 TYR A C 10
ATOM 8824 O O . TYR A 1 37 ? 26.669 3.010 -2.660 1.00 25.41 37 TYR A O 10
ATOM 8842 N N . CYS A 1 38 ? 25.019 1.665 -1.931 1.00 1.42 38 CYS A N 10
ATOM 8843 C CA . CYS A 1 38 ? 25.292 1.912 -0.520 1.00 55.31 38 CYS A CA 10
ATOM 8844 C C . CYS A 1 38 ? 25.660 0.617 0.198 1.00 73.13 38 CYS A C 10
ATOM 8845 O O . CYS A 1 38 ? 25.386 -0.478 -0.295 1.00 24.12 38 CYS A O 10
ATOM 8852 N N . CYS A 1 39 ? 26.281 0.750 1.364 1.00 25.25 39 CYS A N 10
ATOM 8853 C CA . CYS A 1 39 ? 26.688 -0.408 2.151 1.00 31.42 39 CYS A CA 10
ATOM 8854 C C . CYS A 1 39 ? 26.597 -0.110 3.645 1.00 65.10 39 CYS A C 10
ATOM 8855 O O . CYS A 1 39 ? 27.274 0.786 4.151 1.00 35.14 39 CYS A O 10
ATOM 8862 N N . ILE A 1 40 ? 25.758 -0.867 4.344 1.00 65.11 40 ILE A N 10
ATOM 8863 C CA . ILE A 1 40 ? 25.581 -0.685 5.779 1.00 12.12 40 ILE A CA 10
ATOM 8864 C C . ILE A 1 40 ? 25.944 -1.953 6.543 1.00 24.45 40 ILE A C 10
ATOM 8865 O O . ILE A 1 40 ? 25.493 -3.046 6.204 1.00 32.21 40 ILE A O 10
ATOM 8881 N N . GLY A 1 41 ? 26.763 -1.799 7.580 1.00 65.44 41 GLY A N 10
ATOM 8882 C CA . GLY A 1 41 ? 27.173 -2.940 8.378 1.00 72.34 41 GLY A CA 10
ATOM 8883 C C . GLY A 1 41 ? 27.509 -2.558 9.805 1.00 25.33 41 GLY A C 10
ATOM 8884 O O . GLY A 1 41 ? 26.630 -2.500 10.664 1.00 50.25 41 GLY A O 10
ATOM 8888 N N . GLY A 1 42 ? 28.788 -2.299 10.061 1.00 3.03 42 GLY A N 10
ATOM 8889 C CA . GLY A 1 42 ? 29.217 -1.926 11.397 1.00 54.13 42 GLY A CA 10
ATOM 8890 C C . GLY A 1 42 ? 29.874 -0.561 11.435 1.00 52.54 42 GLY A C 10
ATOM 8891 O O . GLY A 1 42 ? 29.206 0.452 11.642 1.00 24.13 42 GLY A O 10
ATOM 8895 N N . GLY A 1 43 ? 31.188 -0.532 11.235 1.00 61.13 43 GLY A N 10
ATOM 8896 C CA . GLY A 1 43 ? 31.914 0.724 11.253 1.00 41.42 43 GLY A CA 10
ATOM 8897 C C . GLY A 1 43 ? 31.947 1.395 9.894 1.00 74.23 43 GLY A C 10
ATOM 8898 O O . GLY A 1 43 ? 32.687 2.356 9.684 1.00 0.31 43 GLY A O 10
ATOM 8902 N N . THR A 1 44 ? 31.142 0.886 8.965 1.00 5.21 44 THR A N 10
ATOM 8903 C CA . THR A 1 44 ? 31.084 1.440 7.618 1.00 31.23 44 THR A CA 10
ATOM 8904 C C . THR A 1 44 ? 29.882 2.364 7.455 1.00 25.23 44 THR A C 10
ATOM 8905 O O . THR A 1 44 ? 30.027 3.586 7.426 1.00 50.02 44 THR A O 10
ATOM 8916 N N . ARG A 1 45 ? 28.697 1.772 7.351 1.00 51.43 45 ARG A N 10
ATOM 8917 C CA . ARG A 1 45 ? 27.470 2.543 7.190 1.00 0.42 45 ARG A CA 10
ATOM 8918 C C . ARG A 1 45 ? 27.703 3.756 6.294 1.00 62.24 45 ARG A C 10
ATOM 8919 O O . ARG A 1 45 ? 27.523 4.897 6.718 1.00 31.31 45 ARG A O 10
ATOM 8940 N N . GLN A 1 46 ? 28.105 3.499 5.053 1.00 41.31 46 GLN A N 10
ATOM 8941 C CA . GLN A 1 46 ? 28.364 4.570 4.098 1.00 71.04 46 GLN A CA 10
ATOM 8942 C C . GLN A 1 46 ? 27.896 4.177 2.700 1.00 2.41 46 GLN A C 10
ATOM 8943 O O . GLN A 1 46 ? 27.665 3.001 2.419 1.00 41.02 46 GLN A O 10
ATOM 8957 N N . CYS A 1 47 ? 27.758 5.170 1.827 1.00 21.22 47 CYS A N 10
ATOM 8958 C CA . CYS A 1 47 ? 27.317 4.929 0.459 1.00 41.34 47 CYS A CA 10
ATOM 8959 C C . CYS A 1 47 ? 28.105 5.788 -0.526 1.00 4.52 47 CYS A C 10
ATOM 8960 O O . CYS A 1 47 ? 28.657 6.825 -0.157 1.00 44.52 47 CYS A O 10
ATOM 8967 N N . TYR A 1 48 ? 28.153 5.350 -1.779 1.00 31.13 48 TYR A N 10
ATOM 8968 C CA . TYR A 1 48 ? 28.875 6.077 -2.816 1.00 71.21 48 TYR A CA 10
ATOM 8969 C C . TYR A 1 48 ? 27.997 6.287 -4.046 1.00 33.22 48 TYR A C 10
ATOM 8970 O O . TYR A 1 48 ? 27.358 5.355 -4.533 1.00 33.55 48 TYR A O 10
ATOM 8988 N N . ALA A 1 49 ? 27.971 7.519 -4.543 1.00 64.13 49 ALA A N 10
ATOM 8989 C CA . ALA A 1 49 ? 27.175 7.852 -5.718 1.00 13.55 49 ALA A CA 10
ATOM 8990 C C . ALA A 1 49 ? 28.052 8.395 -6.841 1.00 24.55 49 ALA A C 10
ATOM 8991 O O . ALA A 1 49 ? 27.580 8.634 -7.952 1.00 53.22 49 ALA A O 10
ATOM 8998 N N . THR A 1 50 ? 29.334 8.587 -6.544 1.00 10.04 50 THR A N 10
ATOM 8999 C CA . THR A 1 50 ? 30.277 9.103 -7.527 1.00 64.34 50 THR A CA 10
ATOM 9000 C C . THR A 1 50 ? 30.511 8.094 -8.647 1.00 13.44 50 THR A C 10
ATOM 9001 O O . THR A 1 50 ? 30.448 6.884 -8.429 1.00 23.35 50 THR A O 10
ATOM 9012 N N . LEU A 1 51 ? 30.780 8.600 -9.845 1.00 64.11 51 LEU A N 10
ATOM 9013 C CA . LEU A 1 51 ? 31.024 7.743 -11.000 1.00 24.41 51 LEU A CA 10
ATOM 9014 C C . LEU A 1 51 ? 32.135 6.739 -10.708 1.00 22.11 51 LEU A C 10
ATOM 9015 O O . LEU A 1 51 ? 32.078 5.590 -11.146 1.00 45.42 51 LEU A O 10
ATOM 9031 N N . ALA A 1 52 ? 33.144 7.180 -9.963 1.00 54.11 52 ALA A N 10
ATOM 9032 C CA . ALA A 1 52 ? 34.265 6.319 -9.609 1.00 3.42 52 ALA A CA 10
ATOM 9033 C C . ALA A 1 52 ? 33.783 5.038 -8.936 1.00 44.44 52 ALA A C 10
ATOM 9034 O O . ALA A 1 52 ? 34.210 3.941 -9.294 1.00 54.15 52 ALA A O 10
ATOM 9041 N N . GLU A 1 53 ? 32.893 5.187 -7.960 1.00 63.31 53 GLU A N 10
ATOM 9042 C CA . GLU A 1 53 ? 32.355 4.040 -7.237 1.00 45.31 53 GLU A CA 10
ATOM 9043 C C . GLU A 1 53 ? 31.149 3.455 -7.966 1.00 23.33 53 GLU A C 10
ATOM 9044 O O . GLU A 1 53 ? 30.799 2.290 -7.774 1.00 32.15 53 GLU A O 10
ATOM 9056 N N . CYS A 1 54 ? 30.517 4.271 -8.802 1.00 65.15 54 CYS A N 10
ATOM 9057 C CA . CYS A 1 54 ? 29.350 3.836 -9.560 1.00 10.41 54 CYS A CA 10
ATOM 9058 C C . CYS A 1 54 ? 29.767 3.045 -10.796 1.00 22.21 54 CYS A C 10
ATOM 9059 O O . CYS A 1 54 ? 28.936 2.421 -11.456 1.00 50.53 54 CYS A O 10
ATOM 9066 N N . ARG A 1 55 ? 31.060 3.074 -11.102 1.00 41.51 55 ARG A N 10
ATOM 9067 C CA . ARG A 1 55 ? 31.588 2.361 -12.259 1.00 31.02 55 ARG A CA 10
ATOM 9068 C C . ARG A 1 55 ? 32.627 1.328 -11.833 1.00 5.43 55 ARG A C 10
ATOM 9069 O O . ARG A 1 55 ? 32.836 0.324 -12.514 1.00 73.11 55 ARG A O 10
ATOM 9090 N N . HIS A 1 56 ? 33.278 1.583 -10.702 1.00 32.23 56 HIS A N 10
ATOM 9091 C CA . HIS A 1 56 ? 34.296 0.675 -10.184 1.00 50.45 56 HIS A CA 10
ATOM 9092 C C . HIS A 1 56 ? 33.760 -0.124 -9.000 1.00 45.23 56 HIS A C 10
ATOM 9093 O O . HIS A 1 56 ? 34.274 -1.195 -8.679 1.00 4.33 56 HIS A O 10
ATOM 9107 N N . ALA A 1 57 ? 32.726 0.405 -8.355 1.00 73.23 57 ALA A N 10
ATOM 9108 C CA . ALA A 1 57 ? 32.120 -0.260 -7.208 1.00 3.21 57 ALA A CA 10
ATOM 9109 C C . ALA A 1 57 ? 30.620 -0.443 -7.408 1.00 53.43 57 ALA A C 10
ATOM 9110 O O . ALA A 1 57 ? 29.839 -0.337 -6.462 1.00 21.34 57 ALA A O 10
ATOM 9117 N N . CYS A 1 58 ? 30.222 -0.716 -8.646 1.00 73.12 58 CYS A N 10
ATOM 9118 C CA . CYS A 1 58 ? 28.814 -0.912 -8.972 1.00 23.53 58 CYS A CA 10
ATOM 9119 C C . CYS A 1 58 ? 28.640 -2.060 -9.962 1.00 61.04 58 CYS A C 10
ATOM 9120 O O . CYS A 1 58 ? 27.608 -2.172 -10.625 1.00 53.30 58 CYS A O 10
ATOM 9127 N N . LEU A 1 59 ? 29.656 -2.911 -10.058 1.00 52.31 59 LEU A N 10
ATOM 9128 C CA . LEU A 1 59 ? 29.616 -4.051 -10.967 1.00 50.24 59 LEU A CA 10
ATOM 9129 C C . LEU A 1 59 ? 30.494 -5.188 -10.454 1.00 52.31 59 LEU A C 10
ATOM 9130 O O . LEU A 1 59 ? 30.019 -6.281 -10.147 1.00 31.24 59 LEU A O 10
ATOM 9146 N N . PRO A 1 60 ? 31.806 -4.925 -10.357 1.00 35.23 60 PRO A N 10
ATOM 9147 C CA . PRO A 1 60 ? 32.777 -5.913 -9.878 1.00 1.11 60 PRO A CA 10
ATOM 9148 C C . PRO A 1 60 ? 32.624 -6.202 -8.388 1.00 43.54 60 PRO A C 10
ATOM 9149 O O . PRO A 1 60 ? 33.202 -7.157 -7.868 1.00 73.23 60 PRO A O 10
ATOM 9160 N N . LEU A 1 61 ? 31.844 -5.371 -7.707 1.00 15.33 61 LEU A N 10
ATOM 9161 C CA . LEU A 1 61 ? 31.614 -5.537 -6.276 1.00 22.13 61 LEU A CA 10
ATOM 9162 C C . LEU A 1 61 ? 31.016 -6.908 -5.976 1.00 12.21 61 LEU A C 10
ATOM 9163 O O . LEU A 1 61 ? 31.584 -7.692 -5.217 1.00 44.51 61 LEU A O 10
ATOM 9179 N N . ASN A 1 62 ? 29.866 -7.190 -6.579 1.00 34.41 62 ASN A N 10
ATOM 9180 C CA . ASN A 1 62 ? 29.191 -8.468 -6.378 1.00 12.42 62 ASN A CA 10
ATOM 9181 C C . ASN A 1 62 ? 27.962 -8.581 -7.275 1.00 12.43 62 ASN A C 10
ATOM 9182 O O . ASN A 1 62 ? 27.634 -9.662 -7.766 1.00 2.45 62 ASN A O 10
ATOM 9193 N N . THR A 1 63 ? 27.284 -7.456 -7.486 1.00 23.33 63 THR A N 10
ATOM 9194 C CA . THR A 1 63 ? 26.091 -7.428 -8.323 1.00 25.44 63 THR A CA 10
ATOM 9195 C C . THR A 1 63 ? 26.357 -8.070 -9.680 1.00 0.42 63 THR A C 10
ATOM 9196 O O . THR A 1 63 ? 27.480 -8.042 -10.180 1.00 64.35 63 THR A O 10
ATOM 9207 N N . ASN A 1 64 ? 25.315 -8.646 -10.271 1.00 3.12 64 ASN A N 10
ATOM 9208 C CA . ASN A 1 64 ? 25.437 -9.294 -11.571 1.00 73.35 64 ASN A CA 10
ATOM 9209 C C . ASN A 1 64 ? 25.120 -8.316 -12.699 1.00 30.13 64 ASN A C 10
ATOM 9210 O O . ASN A 1 64 ? 25.622 -7.193 -12.718 1.00 2.31 64 ASN A O 10
ATOM 9221 N N . LEU A 1 1 ? 8.244 -19.787 2.620 1.00 54.35 1 LEU A N 11
ATOM 9222 C CA . LEU A 1 1 ? 9.222 -19.358 1.626 1.00 24.23 1 LEU A CA 11
ATOM 9223 C C . LEU A 1 1 ? 10.644 -19.548 2.146 1.00 40.05 1 LEU A C 11
ATOM 9224 O O . LEU A 1 1 ? 10.852 -19.801 3.332 1.00 65.34 1 LEU A O 11
ATOM 9240 N N . GLN A 1 2 ? 11.618 -19.422 1.250 1.00 54.45 2 GLN A N 11
ATOM 9241 C CA . GLN A 1 2 ? 13.020 -19.578 1.618 1.00 14.14 2 GLN A CA 11
ATOM 9242 C C . GLN A 1 2 ? 13.397 -18.620 2.743 1.00 15.35 2 GLN A C 11
ATOM 9243 O O . GLN A 1 2 ? 13.506 -17.412 2.533 1.00 52.33 2 GLN A O 11
ATOM 9257 N N . ASP A 1 3 ? 13.594 -19.166 3.938 1.00 34.30 3 ASP A N 11
ATOM 9258 C CA . ASP A 1 3 ? 13.959 -18.360 5.097 1.00 61.11 3 ASP A CA 11
ATOM 9259 C C . ASP A 1 3 ? 15.285 -17.643 4.864 1.00 63.23 3 ASP A C 11
ATOM 9260 O O . ASP A 1 3 ? 15.386 -16.431 5.046 1.00 2.43 3 ASP A O 11
ATOM 9269 N N . GLU A 1 4 ? 16.300 -18.402 4.460 1.00 34.13 4 GLU A N 11
ATOM 9270 C CA . GLU A 1 4 ? 17.620 -17.839 4.204 1.00 11.54 4 GLU A CA 11
ATOM 9271 C C . GLU A 1 4 ? 18.218 -17.252 5.480 1.00 33.11 4 GLU A C 11
ATOM 9272 O O . GLU A 1 4 ? 17.820 -16.177 5.928 1.00 13.14 4 GLU A O 11
ATOM 9284 N N . VAL A 1 5 ? 19.176 -17.967 6.061 1.00 60.43 5 VAL A N 11
ATOM 9285 C CA . VAL A 1 5 ? 19.830 -17.519 7.284 1.00 11.02 5 VAL A CA 11
ATOM 9286 C C . VAL A 1 5 ? 20.929 -16.507 6.981 1.00 61.12 5 VAL A C 11
ATOM 9287 O O . VAL A 1 5 ? 21.156 -16.149 5.826 1.00 12.41 5 VAL A O 11
ATOM 9300 N N . GLY A 1 6 ? 21.611 -16.050 8.027 1.00 14.02 6 GLY A N 11
ATOM 9301 C CA . GLY A 1 6 ? 22.679 -15.084 7.852 1.00 51.42 6 GLY A CA 11
ATOM 9302 C C . GLY A 1 6 ? 22.323 -13.719 8.407 1.00 1.21 6 GLY A C 11
ATOM 9303 O O . GLY A 1 6 ? 22.356 -13.507 9.619 1.00 55.41 6 GLY A O 11
ATOM 9307 N N . ALA A 1 7 ? 21.984 -12.790 7.519 1.00 71.32 7 ALA A N 11
ATOM 9308 C CA . ALA A 1 7 ? 21.620 -11.439 7.927 1.00 24.11 7 ALA A CA 11
ATOM 9309 C C . ALA A 1 7 ? 20.106 -11.262 7.953 1.00 20.34 7 ALA A C 11
ATOM 9310 O O . ALA A 1 7 ? 19.357 -12.022 7.339 1.00 63.23 7 ALA A O 11
ATOM 9317 N N . PRO A 1 8 ? 19.642 -10.236 8.682 1.00 32.43 8 PRO A N 11
ATOM 9318 C CA . PRO A 1 8 ? 18.212 -9.936 8.806 1.00 23.32 8 PRO A CA 11
ATOM 9319 C C . PRO A 1 8 ? 17.616 -9.410 7.505 1.00 14.35 8 PRO A C 11
ATOM 9320 O O . PRO A 1 8 ? 18.328 -9.059 6.565 1.00 62.13 8 PRO A O 11
ATOM 9331 N N . PRO A 1 9 ? 16.277 -9.352 7.449 1.00 52.54 9 PRO A N 11
ATOM 9332 C CA . PRO A 1 9 ? 15.555 -8.868 6.268 1.00 50.30 9 PRO A CA 11
ATOM 9333 C C . PRO A 1 9 ? 15.727 -7.367 6.058 1.00 31.20 9 PRO A C 11
ATOM 9334 O O . PRO A 1 9 ? 15.497 -6.573 6.970 1.00 71.15 9 PRO A O 11
ATOM 9345 N N . ALA A 1 10 ? 16.132 -6.986 4.851 1.00 3.22 10 ALA A N 11
ATOM 9346 C CA . ALA A 1 10 ? 16.332 -5.580 4.521 1.00 24.24 10 ALA A CA 11
ATOM 9347 C C . ALA A 1 10 ? 16.324 -5.364 3.012 1.00 51.11 10 ALA A C 11
ATOM 9348 O O . ALA A 1 10 ? 15.346 -4.867 2.451 1.00 61.30 10 ALA A O 11
ATOM 9355 N N . LEU A 1 11 ? 17.419 -5.739 2.359 1.00 14.52 11 LEU A N 11
ATOM 9356 C CA . LEU A 1 11 ? 17.538 -5.585 0.913 1.00 14.14 11 LEU A CA 11
ATOM 9357 C C . LEU A 1 11 ? 16.810 -6.710 0.184 1.00 12.25 11 LEU A C 11
ATOM 9358 O O . LEU A 1 11 ? 16.439 -6.570 -0.981 1.00 64.11 11 LEU A O 11
ATOM 9374 N N . SER A 1 12 ? 16.606 -7.824 0.880 1.00 63.22 12 SER A N 11
ATOM 9375 C CA . SER A 1 12 ? 15.924 -8.974 0.298 1.00 32.23 12 SER A CA 11
ATOM 9376 C C . SER A 1 12 ? 15.813 -10.110 1.311 1.00 3.33 12 SER A C 11
ATOM 9377 O O . SER A 1 12 ? 14.742 -10.363 1.862 1.00 62.03 12 SER A O 11
ATOM 9385 N N . ALA A 1 13 ? 16.929 -10.790 1.552 1.00 62.21 13 ALA A N 11
ATOM 9386 C CA . ALA A 1 13 ? 16.960 -11.897 2.500 1.00 75.35 13 ALA A CA 11
ATOM 9387 C C . ALA A 1 13 ? 18.381 -12.414 2.694 1.00 32.53 13 ALA A C 11
ATOM 9388 O O . ALA A 1 13 ? 18.919 -12.374 3.800 1.00 1.10 13 ALA A O 11
ATOM 9395 N N . GLU A 1 14 ? 18.982 -12.901 1.613 1.00 2.30 14 GLU A N 11
ATOM 9396 C CA . GLU A 1 14 ? 20.341 -13.427 1.667 1.00 31.21 14 GLU A CA 11
ATOM 9397 C C . GLU A 1 14 ? 20.858 -13.743 0.267 1.00 62.13 14 GLU A C 11
ATOM 9398 O O . GLU A 1 14 ? 21.985 -13.393 -0.083 1.00 53.10 14 GLU A O 11
ATOM 9410 N N . GLU A 1 15 ? 20.026 -14.408 -0.529 1.00 42.43 15 GLU A N 11
ATOM 9411 C CA . GLU A 1 15 ? 20.400 -14.772 -1.891 1.00 2.12 15 GLU A CA 11
ATOM 9412 C C . GLU A 1 15 ? 21.584 -15.735 -1.891 1.00 31.04 15 GLU A C 11
ATOM 9413 O O . GLU A 1 15 ? 22.238 -15.932 -2.914 1.00 30.13 15 GLU A O 11
ATOM 9425 N N . GLY A 1 16 ? 21.853 -16.332 -0.734 1.00 23.44 16 GLY A N 11
ATOM 9426 C CA . GLY A 1 16 ? 22.958 -17.267 -0.621 1.00 12.12 16 GLY A CA 11
ATOM 9427 C C . GLY A 1 16 ? 24.231 -16.604 -0.134 1.00 40.42 16 GLY A C 11
ATOM 9428 O O . GLY A 1 16 ? 24.506 -16.577 1.065 1.00 3.54 16 GLY A O 11
ATOM 9432 N N . VAL A 1 17 ? 25.012 -16.068 -1.068 1.00 35.15 17 VAL A N 11
ATOM 9433 C CA . VAL A 1 17 ? 26.263 -15.402 -0.728 1.00 23.35 17 VAL A CA 11
ATOM 9434 C C . VAL A 1 17 ? 26.069 -13.895 -0.610 1.00 5.31 17 VAL A C 11
ATOM 9435 O O . VAL A 1 17 ? 26.890 -13.198 -0.014 1.00 44.11 17 VAL A O 11
ATOM 9448 N N . MET A 1 18 ? 24.978 -13.398 -1.182 1.00 13.41 18 MET A N 11
ATOM 9449 C CA . MET A 1 18 ? 24.675 -11.972 -1.140 1.00 10.34 18 MET A CA 11
ATOM 9450 C C . MET A 1 18 ? 24.515 -11.493 0.300 1.00 55.53 18 MET A C 11
ATOM 9451 O O . MET A 1 18 ? 23.930 -12.185 1.132 1.00 74.13 18 MET A O 11
ATOM 9465 N N . GLU A 1 19 ? 25.038 -10.304 0.585 1.00 30.31 19 GLU A N 11
ATOM 9466 C CA . GLU A 1 19 ? 24.953 -9.735 1.925 1.00 52.33 19 GLU A CA 11
ATOM 9467 C C . GLU A 1 19 ? 25.740 -10.576 2.925 1.00 60.51 19 GLU A C 11
ATOM 9468 O O . GLU A 1 19 ? 25.219 -11.538 3.492 1.00 51.32 19 GLU A O 11
ATOM 9480 N N . THR A 1 20 ? 27.000 -10.209 3.137 1.00 51.21 20 THR A N 11
ATOM 9481 C CA . THR A 1 20 ? 27.860 -10.930 4.066 1.00 5.33 20 THR A CA 11
ATOM 9482 C C . THR A 1 20 ? 28.373 -10.009 5.168 1.00 71.10 20 THR A C 11
ATOM 9483 O O . THR A 1 20 ? 28.566 -10.436 6.306 1.00 3.25 20 THR A O 11
ATOM 9494 N N . ARG A 1 21 ? 28.590 -8.744 4.822 1.00 25.43 21 ARG A N 11
ATOM 9495 C CA . ARG A 1 21 ? 29.081 -7.763 5.783 1.00 62.52 21 ARG A CA 11
ATOM 9496 C C . ARG A 1 21 ? 28.201 -7.736 7.029 1.00 3.42 21 ARG A C 11
ATOM 9497 O O . ARG A 1 21 ? 28.583 -8.246 8.082 1.00 72.42 21 ARG A O 11
ATOM 9518 N N . ALA A 1 22 ? 27.023 -7.135 6.902 1.00 74.12 22 ALA A N 11
ATOM 9519 C CA . ALA A 1 22 ? 26.088 -7.042 8.017 1.00 43.13 22 ALA A CA 11
ATOM 9520 C C . ALA A 1 22 ? 24.812 -6.317 7.604 1.00 33.11 22 ALA A C 11
ATOM 9521 O O . ALA A 1 22 ? 23.745 -6.924 7.513 1.00 1.21 22 ALA A O 11
ATOM 9528 N N . GLU A 1 23 ? 24.929 -5.016 7.356 1.00 31.24 23 GLU A N 11
ATOM 9529 C CA . GLU A 1 23 ? 23.782 -4.209 6.955 1.00 64.50 23 GLU A CA 11
ATOM 9530 C C . GLU A 1 23 ? 24.192 -3.152 5.934 1.00 2.32 23 GLU A C 11
ATOM 9531 O O . GLU A 1 23 ? 25.120 -2.376 6.165 1.00 24.22 23 GLU A O 11
ATOM 9543 N N . CYS A 1 24 ? 23.494 -3.127 4.804 1.00 12.20 24 CYS A N 11
ATOM 9544 C CA . CYS A 1 24 ? 23.784 -2.166 3.746 1.00 32.43 24 CYS A CA 11
ATOM 9545 C C . CYS A 1 24 ? 22.529 -1.390 3.357 1.00 32.14 24 CYS A C 11
ATOM 9546 O O . CYS A 1 24 ? 21.409 -1.847 3.584 1.00 35.25 24 CYS A O 11
ATOM 9553 N N . ARG A 1 25 ? 22.725 -0.214 2.770 1.00 25.22 25 ARG A N 11
ATOM 9554 C CA . ARG A 1 25 ? 21.610 0.626 2.350 1.00 5.14 25 ARG A CA 11
ATOM 9555 C C . ARG A 1 25 ? 21.599 0.796 0.834 1.00 13.41 25 ARG A C 11
ATOM 9556 O O . ARG A 1 25 ? 22.527 1.362 0.257 1.00 60.41 25 ARG A O 11
ATOM 9577 N N . GLN A 1 26 ? 20.542 0.303 0.197 1.00 50.14 26 GLN A N 11
ATOM 9578 C CA . GLN A 1 26 ? 20.411 0.400 -1.252 1.00 72.14 26 GLN A CA 11
ATOM 9579 C C . GLN A 1 26 ? 18.943 0.407 -1.667 1.00 1.22 26 GLN A C 11
ATOM 9580 O O . GLN A 1 26 ? 18.517 1.241 -2.464 1.00 40.44 26 GLN A O 11
ATOM 9594 N N . GLY A 1 27 ? 18.174 -0.529 -1.119 1.00 72.14 27 GLY A N 11
ATOM 9595 C CA . GLY A 1 27 ? 16.762 -0.613 -1.445 1.00 0.11 27 GLY A CA 11
ATOM 9596 C C . GLY A 1 27 ? 15.950 0.487 -0.791 1.00 50.52 27 GLY A C 11
ATOM 9597 O O . GLY A 1 27 ? 15.085 1.092 -1.426 1.00 43.45 27 GLY A O 11
ATOM 9601 N N . LEU A 1 28 ? 16.226 0.748 0.482 1.00 61.51 28 LEU A N 11
ATOM 9602 C CA . LEU A 1 28 ? 15.513 1.782 1.224 1.00 44.15 28 LEU A CA 11
ATOM 9603 C C . LEU A 1 28 ? 15.528 3.105 0.464 1.00 63.31 28 LEU A C 11
ATOM 9604 O O . LEU A 1 28 ? 14.572 3.879 0.525 1.00 62.10 28 LEU A O 11
ATOM 9620 N N . LEU A 1 29 ? 16.618 3.357 -0.253 1.00 72.21 29 LEU A N 11
ATOM 9621 C CA . LEU A 1 29 ? 16.757 4.585 -1.028 1.00 13.34 29 LEU A CA 11
ATOM 9622 C C . LEU A 1 29 ? 16.667 4.299 -2.523 1.00 43.22 29 LEU A C 11
ATOM 9623 O O . LEU A 1 29 ? 16.859 3.171 -2.977 1.00 22.21 29 LEU A O 11
ATOM 9639 N N . PRO A 1 30 ? 16.371 5.345 -3.309 1.00 71.22 30 PRO A N 11
ATOM 9640 C CA . PRO A 1 30 ? 16.252 5.232 -4.766 1.00 22.51 30 PRO A CA 11
ATOM 9641 C C . PRO A 1 30 ? 17.597 4.981 -5.439 1.00 42.24 30 PRO A C 11
ATOM 9642 O O . PRO A 1 30 ? 17.656 4.556 -6.593 1.00 74.35 30 PRO A O 11
ATOM 9653 N N . CYS A 1 31 ? 18.677 5.247 -4.712 1.00 13.33 31 CYS A N 11
ATOM 9654 C CA . CYS A 1 31 ? 20.022 5.051 -5.238 1.00 51.02 31 CYS A CA 11
ATOM 9655 C C . CYS A 1 31 ? 20.267 5.944 -6.451 1.00 70.01 31 CYS A C 11
ATOM 9656 O O . CYS A 1 31 ? 19.995 5.556 -7.587 1.00 62.44 31 CYS A O 11
ATOM 9663 N N . LYS A 1 32 ? 20.783 7.143 -6.202 1.00 33.23 32 LYS A N 11
ATOM 9664 C CA . LYS A 1 32 ? 21.067 8.092 -7.272 1.00 33.24 32 LYS A CA 11
ATOM 9665 C C . LYS A 1 32 ? 22.194 9.039 -6.873 1.00 51.35 32 LYS A C 11
ATOM 9666 O O . LYS A 1 32 ? 23.326 8.901 -7.336 1.00 25.31 32 LYS A O 11
ATOM 9685 N N . ASP A 1 33 ? 21.877 10.000 -6.013 1.00 14.11 33 ASP A N 11
ATOM 9686 C CA . ASP A 1 33 ? 22.864 10.969 -5.550 1.00 54.04 33 ASP A CA 11
ATOM 9687 C C . ASP A 1 33 ? 22.790 11.139 -4.036 1.00 64.22 33 ASP A C 11
ATOM 9688 O O . ASP A 1 33 ? 21.841 10.689 -3.397 1.00 33.13 33 ASP A O 11
ATOM 9697 N N . ASN A 1 34 ? 23.801 11.790 -3.469 1.00 53.23 34 ASN A N 11
ATOM 9698 C CA . ASN A 1 34 ? 23.852 12.018 -2.030 1.00 33.13 34 ASN A CA 11
ATOM 9699 C C . ASN A 1 34 ? 23.639 10.715 -1.265 1.00 61.10 34 ASN A C 11
ATOM 9700 O O . ASN A 1 34 ? 22.512 10.362 -0.918 1.00 54.14 34 ASN A O 11
ATOM 9711 N N . LYS A 1 35 ? 24.731 10.004 -1.004 1.00 74.54 35 LYS A N 11
ATOM 9712 C CA . LYS A 1 35 ? 24.666 8.740 -0.279 1.00 41.31 35 LYS A CA 11
ATOM 9713 C C . LYS A 1 35 ? 23.836 7.715 -1.045 1.00 1.00 35 LYS A C 11
ATOM 9714 O O . LYS A 1 35 ? 22.957 7.065 -0.479 1.00 14.33 35 LYS A O 11
ATOM 9733 N N . CYS A 1 36 ? 24.122 7.574 -2.335 1.00 30.41 36 CYS A N 11
ATOM 9734 C CA . CYS A 1 36 ? 23.403 6.627 -3.179 1.00 22.33 36 CYS A CA 11
ATOM 9735 C C . CYS A 1 36 ? 23.341 5.251 -2.522 1.00 24.33 36 CYS A C 11
ATOM 9736 O O . CYS A 1 36 ? 22.328 4.879 -1.929 1.00 4.23 36 CYS A O 11
ATOM 9743 N N . TYR A 1 37 ? 24.431 4.500 -2.632 1.00 25.34 37 TYR A N 11
ATOM 9744 C CA . TYR A 1 37 ? 24.501 3.164 -2.051 1.00 2.25 37 TYR A CA 11
ATOM 9745 C C . TYR A 1 37 ? 25.624 3.076 -1.022 1.00 23.43 37 TYR A C 11
ATOM 9746 O O . TYR A 1 37 ? 26.736 3.551 -1.256 1.00 30.41 37 TYR A O 11
ATOM 9764 N N . CYS A 1 38 ? 25.326 2.463 0.119 1.00 13.11 38 CYS A N 11
ATOM 9765 C CA . CYS A 1 38 ? 26.308 2.310 1.185 1.00 11.55 38 CYS A CA 11
ATOM 9766 C C . CYS A 1 38 ? 26.210 0.927 1.821 1.00 62.50 38 CYS A C 11
ATOM 9767 O O . CYS A 1 38 ? 25.188 0.249 1.707 1.00 51.51 38 CYS A O 11
ATOM 9774 N N . CYS A 1 39 ? 27.280 0.512 2.491 1.00 3.40 39 CYS A N 11
ATOM 9775 C CA . CYS A 1 39 ? 27.317 -0.790 3.145 1.00 10.01 39 CYS A CA 11
ATOM 9776 C C . CYS A 1 39 ? 28.158 -0.736 4.417 1.00 23.40 39 CYS A C 11
ATOM 9777 O O . CYS A 1 39 ? 29.345 -0.410 4.375 1.00 12.31 39 CYS A O 11
ATOM 9784 N N . ILE A 1 40 ? 27.536 -1.060 5.545 1.00 13.55 40 ILE A N 11
ATOM 9785 C CA . ILE A 1 40 ? 28.227 -1.050 6.829 1.00 41.44 40 ILE A CA 11
ATOM 9786 C C . ILE A 1 40 ? 28.217 -2.433 7.469 1.00 31.43 40 ILE A C 11
ATOM 9787 O O . ILE A 1 40 ? 27.172 -3.076 7.568 1.00 44.24 40 ILE A O 11
ATOM 9803 N N . GLY A 1 41 ? 29.388 -2.886 7.906 1.00 65.21 41 GLY A N 11
ATOM 9804 C CA . GLY A 1 41 ? 29.492 -4.191 8.534 1.00 43.54 41 GLY A CA 11
ATOM 9805 C C . GLY A 1 41 ? 30.756 -4.338 9.358 1.00 71.43 41 GLY A C 11
ATOM 9806 O O . GLY A 1 41 ? 30.738 -4.151 10.573 1.00 30.14 41 GLY A O 11
ATOM 9810 N N . GLY A 1 42 ? 31.857 -4.677 8.694 1.00 23.52 42 GLY A N 11
ATOM 9811 C CA . GLY A 1 42 ? 33.120 -4.847 9.390 1.00 53.43 42 GLY A CA 11
ATOM 9812 C C . GLY A 1 42 ? 34.305 -4.402 8.556 1.00 60.52 42 GLY A C 11
ATOM 9813 O O . GLY A 1 42 ? 34.857 -3.325 8.774 1.00 65.12 42 GLY A O 11
ATOM 9817 N N . GLY A 1 43 ? 34.699 -5.236 7.598 1.00 74.33 43 GLY A N 11
ATOM 9818 C CA . GLY A 1 43 ? 35.825 -4.907 6.744 1.00 11.20 43 GLY A CA 11
ATOM 9819 C C . GLY A 1 43 ? 35.446 -3.956 5.626 1.00 63.12 43 GLY A C 11
ATOM 9820 O O . GLY A 1 43 ? 36.282 -3.596 4.796 1.00 2.02 43 GLY A O 11
ATOM 9824 N N . THR A 1 44 ? 34.181 -3.548 5.601 1.00 61.45 44 THR A N 11
ATOM 9825 C CA . THR A 1 44 ? 33.692 -2.636 4.574 1.00 24.33 44 THR A CA 11
ATOM 9826 C C . THR A 1 44 ? 33.459 -1.242 5.144 1.00 41.30 44 THR A C 11
ATOM 9827 O O . THR A 1 44 ? 34.242 -0.323 4.901 1.00 14.10 44 THR A O 11
ATOM 9838 N N . ARG A 1 45 ? 32.379 -1.091 5.903 1.00 11.23 45 ARG A N 11
ATOM 9839 C CA . ARG A 1 45 ? 32.043 0.193 6.507 1.00 31.24 45 ARG A CA 11
ATOM 9840 C C . ARG A 1 45 ? 32.379 1.343 5.562 1.00 32.15 45 ARG A C 11
ATOM 9841 O O . ARG A 1 45 ? 33.168 2.225 5.900 1.00 62.43 45 ARG A O 11
ATOM 9862 N N . GLN A 1 46 ? 31.774 1.325 4.379 1.00 43.31 46 GLN A N 11
ATOM 9863 C CA . GLN A 1 46 ? 32.011 2.366 3.385 1.00 13.15 46 GLN A CA 11
ATOM 9864 C C . GLN A 1 46 ? 30.720 2.728 2.658 1.00 31.31 46 GLN A C 11
ATOM 9865 O O . GLN A 1 46 ? 29.722 2.012 2.749 1.00 10.15 46 GLN A O 11
ATOM 9879 N N . CYS A 1 47 ? 30.746 3.843 1.936 1.00 61.10 47 CYS A N 11
ATOM 9880 C CA . CYS A 1 47 ? 29.578 4.301 1.193 1.00 23.01 47 CYS A CA 11
ATOM 9881 C C . CYS A 1 47 ? 29.996 5.037 -0.077 1.00 12.55 47 CYS A C 11
ATOM 9882 O O . CYS A 1 47 ? 30.989 5.766 -0.086 1.00 73.54 47 CYS A O 11
ATOM 9889 N N . TYR A 1 48 ? 29.231 4.843 -1.145 1.00 20.10 48 TYR A N 11
ATOM 9890 C CA . TYR A 1 48 ? 29.522 5.486 -2.421 1.00 1.44 48 TYR A CA 11
ATOM 9891 C C . TYR A 1 48 ? 28.282 6.179 -2.977 1.00 74.52 48 TYR A C 11
ATOM 9892 O O . TYR A 1 48 ? 27.214 5.575 -3.082 1.00 25.34 48 TYR A O 11
ATOM 9910 N N . ALA A 1 49 ? 28.431 7.450 -3.334 1.00 24.02 49 ALA A N 11
ATOM 9911 C CA . ALA A 1 49 ? 27.325 8.225 -3.882 1.00 64.14 49 ALA A CA 11
ATOM 9912 C C . ALA A 1 49 ? 27.516 8.472 -5.375 1.00 53.40 49 ALA A C 11
ATOM 9913 O O . ALA A 1 49 ? 26.614 8.966 -6.053 1.00 44.35 49 ALA A O 11
ATOM 9920 N N . THR A 1 50 ? 28.695 8.127 -5.882 1.00 22.10 50 THR A N 11
ATOM 9921 C CA . THR A 1 50 ? 29.004 8.313 -7.294 1.00 5.31 50 THR A CA 11
ATOM 9922 C C . THR A 1 50 ? 28.150 7.403 -8.169 1.00 24.13 50 THR A C 11
ATOM 9923 O O . THR A 1 50 ? 27.847 6.270 -7.793 1.00 34.12 50 THR A O 11
ATOM 9934 N N . LEU A 1 51 ? 27.766 7.904 -9.337 1.00 70.04 51 LEU A N 11
ATOM 9935 C CA . LEU A 1 51 ? 26.947 7.135 -10.267 1.00 75.44 51 LEU A CA 11
ATOM 9936 C C . LEU A 1 51 ? 27.623 5.816 -10.627 1.00 64.10 51 LEU A C 11
ATOM 9937 O O . LEU A 1 51 ? 26.965 4.785 -10.761 1.00 33.04 51 LEU A O 11
ATOM 9953 N N . ALA A 1 52 ? 28.943 5.856 -10.780 1.00 51.43 52 ALA A N 11
ATOM 9954 C CA . ALA A 1 52 ? 29.709 4.664 -11.120 1.00 5.11 52 ALA A CA 11
ATOM 9955 C C . ALA A 1 52 ? 29.449 3.541 -10.122 1.00 1.23 52 ALA A C 11
ATOM 9956 O O . ALA A 1 52 ? 29.215 2.397 -10.509 1.00 15.02 52 ALA A O 11
ATOM 9963 N N . GLU A 1 53 ? 29.493 3.877 -8.836 1.00 31.50 53 GLU A N 11
ATOM 9964 C CA . GLU A 1 53 ? 29.263 2.894 -7.783 1.00 10.51 53 GLU A CA 11
ATOM 9965 C C . GLU A 1 53 ? 27.770 2.707 -7.530 1.00 53.13 53 GLU A C 11
ATOM 9966 O O . GLU A 1 53 ? 27.341 1.678 -7.007 1.00 62.03 53 GLU A O 11
ATOM 9978 N N . CYS A 1 54 ? 26.982 3.710 -7.905 1.00 20.41 54 CYS A N 11
ATOM 9979 C CA . CYS A 1 54 ? 25.537 3.658 -7.719 1.00 70.20 54 CYS A CA 11
ATOM 9980 C C . CYS A 1 54 ? 24.868 2.900 -8.862 1.00 42.35 54 CYS A C 11
ATOM 9981 O O . CYS A 1 54 ? 23.679 2.589 -8.803 1.00 15.34 54 CYS A O 11
ATOM 9988 N N . ARG A 1 55 ? 25.642 2.607 -9.903 1.00 33.45 55 ARG A N 11
ATOM 9989 C CA . ARG A 1 55 ? 25.125 1.887 -11.060 1.00 74.40 55 ARG A CA 11
ATOM 9990 C C . ARG A 1 55 ? 25.873 0.572 -11.261 1.00 75.11 55 ARG A C 11
ATOM 9991 O O . ARG A 1 55 ? 25.356 -0.361 -11.877 1.00 52.45 55 ARG A O 11
ATOM 10012 N N . HIS A 1 56 ? 27.092 0.505 -10.737 1.00 65.23 56 HIS A N 11
ATOM 10013 C CA . HIS A 1 56 ? 27.912 -0.696 -10.859 1.00 52.32 56 HIS A CA 11
ATOM 10014 C C . HIS A 1 56 ? 28.048 -1.400 -9.512 1.00 51.44 56 HIS A C 11
ATOM 10015 O O . HIS A 1 56 ? 28.342 -2.593 -9.452 1.00 34.11 56 HIS A O 11
ATOM 10029 N N . ALA A 1 57 ? 27.833 -0.652 -8.435 1.00 0.21 57 ALA A N 11
ATOM 10030 C CA . ALA A 1 57 ? 27.930 -1.205 -7.090 1.00 5.53 57 ALA A CA 11
ATOM 10031 C C . ALA A 1 57 ? 26.667 -0.918 -6.286 1.00 11.25 57 ALA A C 11
ATOM 10032 O O . ALA A 1 57 ? 26.732 -0.628 -5.090 1.00 74.34 57 ALA A O 11
ATOM 10039 N N . CYS A 1 58 ? 25.518 -0.999 -6.948 1.00 62.14 58 CYS A N 11
ATOM 10040 C CA . CYS A 1 58 ? 24.239 -0.747 -6.296 1.00 71.32 58 CYS A CA 11
ATOM 10041 C C . CYS A 1 58 ? 23.221 -1.824 -6.662 1.00 13.42 58 CYS A C 11
ATOM 10042 O O . CYS A 1 58 ? 22.487 -2.317 -5.804 1.00 41.01 58 CYS A O 11
ATOM 10049 N N . LEU A 1 59 ? 23.182 -2.183 -7.940 1.00 32.20 59 LEU A N 11
ATOM 10050 C CA . LEU A 1 59 ? 22.254 -3.202 -8.420 1.00 41.53 59 LEU A CA 11
ATOM 10051 C C . LEU A 1 59 ? 22.712 -4.595 -8.003 1.00 34.42 59 LEU A C 11
ATOM 10052 O O . LEU A 1 59 ? 21.971 -5.359 -7.383 1.00 0.23 59 LEU A O 11
ATOM 10068 N N . PRO A 1 60 ? 23.962 -4.936 -8.348 1.00 22.11 60 PRO A N 11
ATOM 10069 C CA . PRO A 1 60 ? 24.548 -6.239 -8.017 1.00 12.55 60 PRO A CA 11
ATOM 10070 C C . PRO A 1 60 ? 24.814 -6.391 -6.523 1.00 34.51 60 PRO A C 11
ATOM 10071 O O . PRO A 1 60 ? 24.434 -7.392 -5.914 1.00 31.45 60 PRO A O 11
ATOM 10082 N N . LEU A 1 61 ? 25.467 -5.394 -5.938 1.00 3.11 61 LEU A N 11
ATOM 10083 C CA . LEU A 1 61 ? 25.784 -5.417 -4.514 1.00 34.31 61 LEU A CA 11
ATOM 10084 C C . LEU A 1 61 ? 26.484 -6.718 -4.133 1.00 40.40 61 LEU A C 11
ATOM 10085 O O . LEU A 1 61 ? 25.835 -7.715 -3.820 1.00 2.34 61 LEU A O 11
ATOM 10101 N N . ASN A 1 62 ? 27.813 -6.698 -4.161 1.00 33.23 62 ASN A N 11
ATOM 10102 C CA . ASN A 1 62 ? 28.602 -7.875 -3.817 1.00 34.54 62 ASN A CA 11
ATOM 10103 C C . ASN A 1 62 ? 29.952 -7.473 -3.232 1.00 21.44 62 ASN A C 11
ATOM 10104 O O . ASN A 1 62 ? 30.907 -8.250 -3.253 1.00 23.53 62 ASN A O 11
ATOM 10115 N N . THR A 1 63 ? 30.025 -6.253 -2.709 1.00 32.25 63 THR A N 11
ATOM 10116 C CA . THR A 1 63 ? 31.257 -5.747 -2.118 1.00 43.11 63 THR A CA 11
ATOM 10117 C C . THR A 1 63 ? 31.699 -6.611 -0.942 1.00 41.14 63 THR A C 11
ATOM 10118 O O . THR A 1 63 ? 30.899 -7.345 -0.365 1.00 21.42 63 THR A O 11
ATOM 10129 N N . ASN A 1 64 ? 32.978 -6.517 -0.593 1.00 30.11 64 ASN A N 11
ATOM 10130 C CA . ASN A 1 64 ? 33.526 -7.291 0.515 1.00 2.12 64 ASN A CA 11
ATOM 10131 C C . ASN A 1 64 ? 34.279 -6.389 1.488 1.00 24.03 64 ASN A C 11
ATOM 10132 O O . ASN A 1 64 ? 34.218 -6.581 2.702 1.00 33.43 64 ASN A O 11
ATOM 10143 N N . LEU A 1 1 ? -0.090 1.035 9.749 1.00 51.35 1 LEU A N 12
ATOM 10144 C CA . LEU A 1 1 ? -0.138 -0.387 10.069 1.00 64.13 1 LEU A CA 12
ATOM 10145 C C . LEU A 1 1 ? 0.705 -1.195 9.086 1.00 12.24 1 LEU A C 12
ATOM 10146 O O . LEU A 1 1 ? 1.054 -0.711 8.010 1.00 13.21 1 LEU A O 12
ATOM 10162 N N . GLN A 1 2 ? 1.026 -2.428 9.465 1.00 54.15 2 GLN A N 12
ATOM 10163 C CA . GLN A 1 2 ? 1.826 -3.303 8.616 1.00 54.23 2 GLN A CA 12
ATOM 10164 C C . GLN A 1 2 ? 2.033 -4.662 9.277 1.00 50.44 2 GLN A C 12
ATOM 10165 O O . GLN A 1 2 ? 2.096 -4.764 10.502 1.00 42.32 2 GLN A O 12
ATOM 10179 N N . ASP A 1 3 ? 2.138 -5.702 8.458 1.00 73.34 3 ASP A N 12
ATOM 10180 C CA . ASP A 1 3 ? 2.339 -7.055 8.963 1.00 73.53 3 ASP A CA 12
ATOM 10181 C C . ASP A 1 3 ? 3.203 -7.870 8.005 1.00 21.03 3 ASP A C 12
ATOM 10182 O O . ASP A 1 3 ? 2.814 -8.122 6.865 1.00 4.14 3 ASP A O 12
ATOM 10191 N N . GLU A 1 4 ? 4.377 -8.278 8.477 1.00 2.41 4 GLU A N 12
ATOM 10192 C CA . GLU A 1 4 ? 5.297 -9.062 7.661 1.00 11.14 4 GLU A CA 12
ATOM 10193 C C . GLU A 1 4 ? 5.720 -8.284 6.418 1.00 30.44 4 GLU A C 12
ATOM 10194 O O . GLU A 1 4 ? 5.501 -8.727 5.291 1.00 75.12 4 GLU A O 12
ATOM 10206 N N . VAL A 1 5 ? 6.328 -7.122 6.633 1.00 13.21 5 VAL A N 12
ATOM 10207 C CA . VAL A 1 5 ? 6.782 -6.282 5.531 1.00 4.14 5 VAL A CA 12
ATOM 10208 C C . VAL A 1 5 ? 8.099 -5.593 5.873 1.00 54.51 5 VAL A C 12
ATOM 10209 O O . VAL A 1 5 ? 8.123 -4.606 6.608 1.00 75.30 5 VAL A O 12
ATOM 10222 N N . GLY A 1 6 ? 9.194 -6.119 5.333 1.00 32.01 6 GLY A N 12
ATOM 10223 C CA . GLY A 1 6 ? 10.500 -5.541 5.592 1.00 73.32 6 GLY A CA 12
ATOM 10224 C C . GLY A 1 6 ? 11.616 -6.298 4.900 1.00 51.15 6 GLY A C 12
ATOM 10225 O O . GLY A 1 6 ? 11.593 -6.475 3.682 1.00 53.31 6 GLY A O 12
ATOM 10229 N N . ALA A 1 7 ? 12.597 -6.744 5.677 1.00 71.40 7 ALA A N 12
ATOM 10230 C CA . ALA A 1 7 ? 13.727 -7.486 5.131 1.00 32.22 7 ALA A CA 12
ATOM 10231 C C . ALA A 1 7 ? 14.489 -8.214 6.233 1.00 61.41 7 ALA A C 12
ATOM 10232 O O . ALA A 1 7 ? 14.387 -7.884 7.415 1.00 75.34 7 ALA A O 12
ATOM 10239 N N . PRO A 1 8 ? 15.272 -9.230 5.840 1.00 43.11 8 PRO A N 12
ATOM 10240 C CA . PRO A 1 8 ? 16.067 -10.026 6.780 1.00 62.14 8 PRO A CA 12
ATOM 10241 C C . PRO A 1 8 ? 17.226 -9.234 7.375 1.00 41.11 8 PRO A C 12
ATOM 10242 O O . PRO A 1 8 ? 17.567 -8.145 6.913 1.00 1.31 8 PRO A O 12
ATOM 10253 N N . PRO A 1 9 ? 17.848 -9.791 8.425 1.00 73.44 9 PRO A N 12
ATOM 10254 C CA . PRO A 1 9 ? 18.979 -9.154 9.105 1.00 51.21 9 PRO A CA 12
ATOM 10255 C C . PRO A 1 9 ? 20.238 -9.136 8.244 1.00 15.14 9 PRO A C 12
ATOM 10256 O O . PRO A 1 9 ? 21.087 -8.258 8.389 1.00 2.41 9 PRO A O 12
ATOM 10267 N N . ALA A 1 10 ? 20.350 -10.111 7.348 1.00 22.05 10 ALA A N 12
ATOM 10268 C CA . ALA A 1 10 ? 21.504 -10.205 6.463 1.00 61.21 10 ALA A CA 12
ATOM 10269 C C . ALA A 1 10 ? 21.254 -9.462 5.155 1.00 64.42 10 ALA A C 12
ATOM 10270 O O . ALA A 1 10 ? 22.194 -9.108 4.441 1.00 13.32 10 ALA A O 12
ATOM 10277 N N . LEU A 1 11 ? 19.984 -9.230 4.845 1.00 34.31 11 LEU A N 12
ATOM 10278 C CA . LEU A 1 11 ? 19.610 -8.530 3.621 1.00 1.44 11 LEU A CA 12
ATOM 10279 C C . LEU A 1 11 ? 19.960 -9.359 2.390 1.00 32.43 11 LEU A C 12
ATOM 10280 O O . LEU A 1 11 ? 19.916 -8.866 1.264 1.00 43.44 11 LEU A O 12
ATOM 10296 N N . SER A 1 12 ? 20.305 -10.624 2.613 1.00 14.45 12 SER A N 12
ATOM 10297 C CA . SER A 1 12 ? 20.663 -11.522 1.522 1.00 22.25 12 SER A CA 12
ATOM 10298 C C . SER A 1 12 ? 21.036 -12.902 2.056 1.00 71.34 12 SER A C 12
ATOM 10299 O O . SER A 1 12 ? 20.253 -13.847 1.964 1.00 61.33 12 SER A O 12
ATOM 10307 N N . ALA A 1 13 ? 22.238 -13.010 2.613 1.00 15.41 13 ALA A N 12
ATOM 10308 C CA . ALA A 1 13 ? 22.714 -14.272 3.163 1.00 24.40 13 ALA A CA 12
ATOM 10309 C C . ALA A 1 13 ? 24.132 -14.134 3.708 1.00 50.53 13 ALA A C 12
ATOM 10310 O O . ALA A 1 13 ? 25.105 -14.398 3.003 1.00 25.22 13 ALA A O 12
ATOM 10317 N N . GLU A 1 14 ? 24.240 -13.716 4.965 1.00 34.23 14 GLU A N 12
ATOM 10318 C CA . GLU A 1 14 ? 25.539 -13.541 5.603 1.00 44.03 14 GLU A CA 12
ATOM 10319 C C . GLU A 1 14 ? 25.890 -14.750 6.465 1.00 61.44 14 GLU A C 12
ATOM 10320 O O . GLU A 1 14 ? 26.742 -14.669 7.349 1.00 41.43 14 GLU A O 12
ATOM 10332 N N . GLU A 1 15 ? 25.226 -15.871 6.200 1.00 72.11 15 GLU A N 12
ATOM 10333 C CA . GLU A 1 15 ? 25.466 -17.097 6.952 1.00 4.23 15 GLU A CA 12
ATOM 10334 C C . GLU A 1 15 ? 26.956 -17.425 6.996 1.00 41.12 15 GLU A C 12
ATOM 10335 O O . GLU A 1 15 ? 27.440 -18.038 7.946 1.00 4.43 15 GLU A O 12
ATOM 10347 N N . GLY A 1 16 ? 27.678 -17.012 5.958 1.00 73.31 16 GLY A N 12
ATOM 10348 C CA . GLY A 1 16 ? 29.104 -17.272 5.896 1.00 2.33 16 GLY A CA 12
ATOM 10349 C C . GLY A 1 16 ? 29.696 -16.940 4.541 1.00 73.35 16 GLY A C 12
ATOM 10350 O O . GLY A 1 16 ? 30.599 -17.627 4.065 1.00 65.55 16 GLY A O 12
ATOM 10354 N N . VAL A 1 17 ? 29.184 -15.885 3.915 1.00 11.23 17 VAL A N 12
ATOM 10355 C CA . VAL A 1 17 ? 29.667 -15.464 2.606 1.00 53.35 17 VAL A CA 12
ATOM 10356 C C . VAL A 1 17 ? 30.614 -14.275 2.725 1.00 23.41 17 VAL A C 12
ATOM 10357 O O . VAL A 1 17 ? 30.996 -13.882 3.827 1.00 44.13 17 VAL A O 12
ATOM 10370 N N . MET A 1 18 ? 30.989 -13.708 1.584 1.00 43.45 18 MET A N 12
ATOM 10371 C CA . MET A 1 18 ? 31.891 -12.562 1.561 1.00 65.04 18 MET A CA 12
ATOM 10372 C C . MET A 1 18 ? 31.262 -11.360 2.259 1.00 64.54 18 MET A C 12
ATOM 10373 O O . MET A 1 18 ? 30.284 -10.792 1.774 1.00 65.31 18 MET A O 12
ATOM 10387 N N . GLU A 1 19 ? 31.830 -10.980 3.399 1.00 40.11 19 GLU A N 12
ATOM 10388 C CA . GLU A 1 19 ? 31.323 -9.846 4.163 1.00 74.30 19 GLU A CA 12
ATOM 10389 C C . GLU A 1 19 ? 32.162 -9.615 5.416 1.00 22.21 19 GLU A C 12
ATOM 10390 O O . GLU A 1 19 ? 32.215 -10.463 6.308 1.00 52.10 19 GLU A O 12
ATOM 10402 N N . THR A 1 20 ? 32.819 -8.461 5.477 1.00 42.03 20 THR A N 12
ATOM 10403 C CA . THR A 1 20 ? 33.658 -8.118 6.618 1.00 12.11 20 THR A CA 12
ATOM 10404 C C . THR A 1 20 ? 32.960 -7.117 7.532 1.00 42.44 20 THR A C 12
ATOM 10405 O O . THR A 1 20 ? 33.121 -7.158 8.751 1.00 4.15 20 THR A O 12
ATOM 10416 N N . ARG A 1 21 ? 32.184 -6.218 6.934 1.00 24.11 21 ARG A N 12
ATOM 10417 C CA . ARG A 1 21 ? 31.462 -5.206 7.695 1.00 43.51 21 ARG A CA 12
ATOM 10418 C C . ARG A 1 21 ? 30.295 -5.827 8.456 1.00 23.15 21 ARG A C 12
ATOM 10419 O O . ARG A 1 21 ? 30.372 -6.037 9.667 1.00 44.04 21 ARG A O 12
ATOM 10440 N N . ALA A 1 22 ? 29.215 -6.119 7.739 1.00 43.41 22 ALA A N 12
ATOM 10441 C CA . ALA A 1 22 ? 28.033 -6.717 8.346 1.00 22.24 22 ALA A CA 12
ATOM 10442 C C . ALA A 1 22 ? 26.936 -6.937 7.311 1.00 73.31 22 ALA A C 12
ATOM 10443 O O . ALA A 1 22 ? 26.606 -8.074 6.976 1.00 72.42 22 ALA A O 12
ATOM 10450 N N . GLU A 1 23 ? 26.374 -5.842 6.809 1.00 73.22 23 GLU A N 12
ATOM 10451 C CA . GLU A 1 23 ? 25.312 -5.917 5.812 1.00 32.53 23 GLU A CA 12
ATOM 10452 C C . GLU A 1 23 ? 25.355 -4.711 4.879 1.00 61.11 23 GLU A C 12
ATOM 10453 O O . GLU A 1 23 ? 25.625 -3.589 5.308 1.00 45.00 23 GLU A O 12
ATOM 10465 N N . CYS A 1 24 ? 25.087 -4.950 3.600 1.00 63.45 24 CYS A N 12
ATOM 10466 C CA . CYS A 1 24 ? 25.096 -3.886 2.604 1.00 41.23 24 CYS A CA 12
ATOM 10467 C C . CYS A 1 24 ? 23.780 -3.851 1.832 1.00 32.45 24 CYS A C 12
ATOM 10468 O O . CYS A 1 24 ? 23.135 -4.882 1.639 1.00 70.03 24 CYS A O 12
ATOM 10475 N N . ARG A 1 25 ? 23.388 -2.659 1.395 1.00 72.31 25 ARG A N 12
ATOM 10476 C CA . ARG A 1 25 ? 22.149 -2.490 0.646 1.00 55.01 25 ARG A CA 12
ATOM 10477 C C . ARG A 1 25 ? 22.433 -2.312 -0.843 1.00 30.33 25 ARG A C 12
ATOM 10478 O O . ARG A 1 25 ? 23.424 -1.690 -1.224 1.00 72.15 25 ARG A O 12
ATOM 10499 N N . GLN A 1 26 ? 21.557 -2.863 -1.677 1.00 64.41 26 GLN A N 12
ATOM 10500 C CA . GLN A 1 26 ? 21.716 -2.766 -3.123 1.00 72.44 26 GLN A CA 12
ATOM 10501 C C . GLN A 1 26 ? 22.956 -3.523 -3.587 1.00 70.41 26 GLN A C 12
ATOM 10502 O O . GLN A 1 26 ? 23.406 -3.362 -4.721 1.00 20.43 26 GLN A O 12
ATOM 10516 N N . GLY A 1 27 ? 23.505 -4.350 -2.702 1.00 13.13 27 GLY A N 12
ATOM 10517 C CA . GLY A 1 27 ? 24.688 -5.119 -3.039 1.00 2.10 27 GLY A CA 12
ATOM 10518 C C . GLY A 1 27 ? 24.368 -6.332 -3.890 1.00 24.14 27 GLY A C 12
ATOM 10519 O O . GLY A 1 27 ? 25.226 -6.833 -4.618 1.00 25.14 27 GLY A O 12
ATOM 10523 N N . LEU A 1 28 ? 23.131 -6.807 -3.798 1.00 23.53 28 LEU A N 12
ATOM 10524 C CA . LEU A 1 28 ? 22.700 -7.971 -4.564 1.00 61.50 28 LEU A CA 12
ATOM 10525 C C . LEU A 1 28 ? 21.770 -7.561 -5.701 1.00 13.21 28 LEU A C 12
ATOM 10526 O O . LEU A 1 28 ? 21.469 -8.358 -6.591 1.00 24.05 28 LEU A O 12
ATOM 10542 N N . LEU A 1 29 ? 21.318 -6.312 -5.667 1.00 2.11 29 LEU A N 12
ATOM 10543 C CA . LEU A 1 29 ? 20.423 -5.794 -6.696 1.00 4.41 29 LEU A CA 12
ATOM 10544 C C . LEU A 1 29 ? 21.181 -4.908 -7.680 1.00 74.02 29 LEU A C 12
ATOM 10545 O O . LEU A 1 29 ? 22.289 -4.445 -7.411 1.00 22.02 29 LEU A O 12
ATOM 10561 N N . PRO A 1 30 ? 20.569 -4.664 -8.849 1.00 31.03 30 PRO A N 12
ATOM 10562 C CA . PRO A 1 30 ? 21.166 -3.830 -9.896 1.00 10.12 30 PRO A CA 12
ATOM 10563 C C . PRO A 1 30 ? 21.219 -2.357 -9.504 1.00 20.20 30 PRO A C 12
ATOM 10564 O O . PRO A 1 30 ? 20.287 -1.832 -8.894 1.00 73.42 30 PRO A O 12
ATOM 10575 N N . CYS A 1 31 ? 22.315 -1.695 -9.858 1.00 40.51 31 CYS A N 12
ATOM 10576 C CA . CYS A 1 31 ? 22.490 -0.282 -9.544 1.00 2.22 31 CYS A CA 12
ATOM 10577 C C . CYS A 1 31 ? 21.254 0.521 -9.939 1.00 32.33 31 CYS A C 12
ATOM 10578 O O . CYS A 1 31 ? 20.595 0.218 -10.934 1.00 34.15 31 CYS A O 12
ATOM 10585 N N . LYS A 1 32 ? 20.945 1.546 -9.152 1.00 51.13 32 LYS A N 12
ATOM 10586 C CA . LYS A 1 32 ? 19.789 2.394 -9.419 1.00 3.53 32 LYS A CA 12
ATOM 10587 C C . LYS A 1 32 ? 20.191 3.866 -9.452 1.00 35.31 32 LYS A C 12
ATOM 10588 O O . LYS A 1 32 ? 21.377 4.195 -9.475 1.00 14.14 32 LYS A O 12
ATOM 10607 N N . ASP A 1 33 ? 19.195 4.746 -9.453 1.00 63.41 33 ASP A N 12
ATOM 10608 C CA . ASP A 1 33 ? 19.445 6.182 -9.481 1.00 12.24 33 ASP A CA 12
ATOM 10609 C C . ASP A 1 33 ? 19.849 6.690 -8.100 1.00 65.02 33 ASP A C 12
ATOM 10610 O O . ASP A 1 33 ? 21.021 6.970 -7.850 1.00 51.42 33 ASP A O 12
ATOM 10619 N N . ASN A 1 34 ? 18.871 6.807 -7.208 1.00 63.40 34 ASN A N 12
ATOM 10620 C CA . ASN A 1 34 ? 19.125 7.282 -5.853 1.00 44.51 34 ASN A CA 12
ATOM 10621 C C . ASN A 1 34 ? 19.757 6.186 -5.001 1.00 45.10 34 ASN A C 12
ATOM 10622 O O . ASN A 1 34 ? 19.275 5.054 -4.968 1.00 32.12 34 ASN A O 12
ATOM 10633 N N . LYS A 1 35 ? 20.840 6.530 -4.312 1.00 44.12 35 LYS A N 12
ATOM 10634 C CA . LYS A 1 35 ? 21.539 5.577 -3.458 1.00 10.22 35 LYS A CA 12
ATOM 10635 C C . LYS A 1 35 ? 21.838 4.286 -4.213 1.00 55.12 35 LYS A C 12
ATOM 10636 O O . LYS A 1 35 ? 21.248 3.242 -3.935 1.00 72.52 35 LYS A O 12
ATOM 10655 N N . CYS A 1 36 ? 22.758 4.364 -5.169 1.00 14.42 36 CYS A N 12
ATOM 10656 C CA . CYS A 1 36 ? 23.136 3.202 -5.964 1.00 12.41 36 CYS A CA 12
ATOM 10657 C C . CYS A 1 36 ? 23.484 2.019 -5.066 1.00 24.12 36 CYS A C 12
ATOM 10658 O O . CYS A 1 36 ? 22.659 1.134 -4.839 1.00 63.44 36 CYS A O 12
ATOM 10665 N N . TYR A 1 37 ? 24.712 2.011 -4.557 1.00 75.03 37 TYR A N 12
ATOM 10666 C CA . TYR A 1 37 ? 25.171 0.936 -3.686 1.00 33.02 37 TYR A CA 12
ATOM 10667 C C . TYR A 1 37 ? 25.602 1.482 -2.328 1.00 43.02 37 TYR A C 12
ATOM 10668 O O . TYR A 1 37 ? 26.296 2.496 -2.245 1.00 65.34 37 TYR A O 12
ATOM 10686 N N . CYS A 1 38 ? 25.186 0.802 -1.265 1.00 65.11 38 CYS A N 12
ATOM 10687 C CA . CYS A 1 38 ? 25.529 1.216 0.090 1.00 14.22 38 CYS A CA 12
ATOM 10688 C C . CYS A 1 38 ? 25.943 0.017 0.937 1.00 25.43 38 CYS A C 12
ATOM 10689 O O . CYS A 1 38 ? 25.537 -1.115 0.672 1.00 32.13 38 CYS A O 12
ATOM 10696 N N . CYS A 1 39 ? 26.755 0.272 1.958 1.00 43.54 39 CYS A N 12
ATOM 10697 C CA . CYS A 1 39 ? 27.226 -0.785 2.844 1.00 3.54 39 CYS A CA 12
ATOM 10698 C C . CYS A 1 39 ? 27.330 -0.283 4.282 1.00 51.32 39 CYS A C 12
ATOM 10699 O O . CYS A 1 39 ? 27.965 0.738 4.549 1.00 31.24 39 CYS A O 12
ATOM 10706 N N . ILE A 1 40 ? 26.702 -1.007 5.202 1.00 0.10 40 ILE A N 12
ATOM 10707 C CA . ILE A 1 40 ? 26.725 -0.636 6.612 1.00 73.35 40 ILE A CA 12
ATOM 10708 C C . ILE A 1 40 ? 27.340 -1.743 7.461 1.00 1.01 40 ILE A C 12
ATOM 10709 O O . ILE A 1 40 ? 26.967 -2.910 7.345 1.00 41.52 40 ILE A O 12
ATOM 10725 N N . GLY A 1 41 ? 28.285 -1.368 8.318 1.00 10.22 41 GLY A N 12
ATOM 10726 C CA . GLY A 1 41 ? 28.936 -2.340 9.177 1.00 41.12 41 GLY A CA 12
ATOM 10727 C C . GLY A 1 41 ? 29.416 -1.733 10.480 1.00 44.20 41 GLY A C 12
ATOM 10728 O O . GLY A 1 41 ? 28.642 -1.578 11.423 1.00 22.35 41 GLY A O 12
ATOM 10732 N N . GLY A 1 42 ? 30.700 -1.389 10.533 1.00 14.54 42 GLY A N 12
ATOM 10733 C CA . GLY A 1 42 ? 31.260 -0.801 11.736 1.00 45.31 42 GLY A CA 12
ATOM 10734 C C . GLY A 1 42 ? 31.937 0.530 11.470 1.00 74.41 42 GLY A C 12
ATOM 10735 O O . GLY A 1 42 ? 31.334 1.587 11.648 1.00 12.14 42 GLY A O 12
ATOM 10739 N N . GLY A 1 43 ? 33.195 0.478 11.043 1.00 72.43 43 GLY A N 12
ATOM 10740 C CA . GLY A 1 43 ? 33.933 1.694 10.760 1.00 3.55 43 GLY A CA 12
ATOM 10741 C C . GLY A 1 43 ? 33.683 2.212 9.358 1.00 44.40 43 GLY A C 12
ATOM 10742 O O . GLY A 1 43 ? 34.328 3.163 8.914 1.00 12.54 43 GLY A O 12
ATOM 10746 N N . THR A 1 44 ? 32.745 1.585 8.655 1.00 23.33 44 THR A N 12
ATOM 10747 C CA . THR A 1 44 ? 32.414 1.986 7.294 1.00 74.50 44 THR A CA 12
ATOM 10748 C C . THR A 1 44 ? 31.128 2.804 7.260 1.00 44.44 44 THR A C 12
ATOM 10749 O O . THR A 1 44 ? 31.164 4.027 7.121 1.00 11.35 44 THR A O 12
ATOM 10760 N N . ARG A 1 45 ? 29.994 2.123 7.387 1.00 45.01 45 ARG A N 12
ATOM 10761 C CA . ARG A 1 45 ? 28.697 2.788 7.370 1.00 43.32 45 ARG A CA 12
ATOM 10762 C C . ARG A 1 45 ? 28.693 3.946 6.376 1.00 60.13 45 ARG A C 12
ATOM 10763 O O . ARG A 1 45 ? 28.636 5.111 6.767 1.00 51.33 45 ARG A O 12
ATOM 10784 N N . GLN A 1 46 ? 28.754 3.615 5.090 1.00 44.11 46 GLN A N 12
ATOM 10785 C CA . GLN A 1 46 ? 28.759 4.628 4.041 1.00 71.55 46 GLN A CA 12
ATOM 10786 C C . GLN A 1 46 ? 27.941 4.169 2.838 1.00 61.52 46 GLN A C 12
ATOM 10787 O O . GLN A 1 46 ? 27.591 2.993 2.723 1.00 2.45 46 GLN A O 12
ATOM 10801 N N . CYS A 1 47 ? 27.639 5.103 1.943 1.00 52.02 47 CYS A N 12
ATOM 10802 C CA . CYS A 1 47 ? 26.861 4.796 0.748 1.00 23.35 47 CYS A CA 12
ATOM 10803 C C . CYS A 1 47 ? 27.281 5.685 -0.418 1.00 3.51 47 CYS A C 12
ATOM 10804 O O . CYS A 1 47 ? 27.548 6.874 -0.241 1.00 0.42 47 CYS A O 12
ATOM 10811 N N . TYR A 1 48 ? 27.337 5.102 -1.610 1.00 24.43 48 TYR A N 12
ATOM 10812 C CA . TYR A 1 48 ? 27.727 5.840 -2.805 1.00 53.01 48 TYR A CA 12
ATOM 10813 C C . TYR A 1 48 ? 26.671 5.703 -3.898 1.00 0.31 48 TYR A C 12
ATOM 10814 O O . TYR A 1 48 ? 26.232 4.599 -4.217 1.00 53.04 48 TYR A O 12
ATOM 10832 N N . ALA A 1 49 ? 26.269 6.834 -4.468 1.00 11.51 49 ALA A N 12
ATOM 10833 C CA . ALA A 1 49 ? 25.267 6.842 -5.527 1.00 2.32 49 ALA A CA 12
ATOM 10834 C C . ALA A 1 49 ? 25.832 7.437 -6.812 1.00 51.33 49 ALA A C 12
ATOM 10835 O O . ALA A 1 49 ? 25.126 7.562 -7.814 1.00 4.11 49 ALA A O 12
ATOM 10842 N N . THR A 1 50 ? 27.109 7.804 -6.778 1.00 3.40 50 THR A N 12
ATOM 10843 C CA . THR A 1 50 ? 27.768 8.388 -7.939 1.00 42.25 50 THR A CA 12
ATOM 10844 C C . THR A 1 50 ? 28.113 7.320 -8.970 1.00 65.35 50 THR A C 12
ATOM 10845 O O . THR A 1 50 ? 28.337 6.159 -8.625 1.00 62.44 50 THR A O 12
ATOM 10856 N N . LEU A 1 51 ? 28.156 7.718 -10.237 1.00 0.31 51 LEU A N 12
ATOM 10857 C CA . LEU A 1 51 ? 28.475 6.794 -11.320 1.00 3.24 51 LEU A CA 12
ATOM 10858 C C . LEU A 1 51 ? 29.821 6.118 -11.079 1.00 43.12 51 LEU A C 12
ATOM 10859 O O . LEU A 1 51 ? 30.004 4.945 -11.402 1.00 63.14 51 LEU A O 12
ATOM 10875 N N . ALA A 1 52 ? 30.760 6.866 -10.508 1.00 52.12 52 ALA A N 12
ATOM 10876 C CA . ALA A 1 52 ? 32.087 6.338 -10.220 1.00 65.14 52 ALA A CA 12
ATOM 10877 C C . ALA A 1 52 ? 32.003 5.068 -9.380 1.00 51.04 52 ALA A C 12
ATOM 10878 O O . ALA A 1 52 ? 32.650 4.067 -9.686 1.00 52.03 52 ALA A O 12
ATOM 10885 N N . GLU A 1 53 ? 31.202 5.117 -8.321 1.00 11.24 53 GLU A N 12
ATOM 10886 C CA . GLU A 1 53 ? 31.035 3.970 -7.436 1.00 61.01 53 GLU A CA 12
ATOM 10887 C C . GLU A 1 53 ? 29.970 3.018 -7.974 1.00 44.32 53 GLU A C 12
ATOM 10888 O O . GLU A 1 53 ? 29.966 1.829 -7.655 1.00 61.03 53 GLU A O 12
ATOM 10900 N N . CYS A 1 54 ? 29.068 3.551 -8.792 1.00 24.31 54 CYS A N 12
ATOM 10901 C CA . CYS A 1 54 ? 27.997 2.751 -9.374 1.00 45.24 54 CYS A CA 12
ATOM 10902 C C . CYS A 1 54 ? 28.501 1.963 -10.580 1.00 42.11 54 CYS A C 12
ATOM 10903 O O . CYS A 1 54 ? 27.809 1.084 -11.093 1.00 21.51 54 CYS A O 12
ATOM 10910 N N . ARG A 1 55 ? 29.711 2.285 -11.027 1.00 73.01 55 ARG A N 12
ATOM 10911 C CA . ARG A 1 55 ? 30.307 1.608 -12.173 1.00 10.35 55 ARG A CA 12
ATOM 10912 C C . ARG A 1 55 ? 31.580 0.871 -11.766 1.00 75.33 55 ARG A C 12
ATOM 10913 O O . ARG A 1 55 ? 31.957 -0.124 -12.386 1.00 25.44 55 ARG A O 12
ATOM 10934 N N . HIS A 1 56 ? 32.237 1.366 -10.722 1.00 73.23 56 HIS A N 12
ATOM 10935 C CA . HIS A 1 56 ? 33.467 0.754 -10.233 1.00 61.22 56 HIS A CA 12
ATOM 10936 C C . HIS A 1 56 ? 33.180 -0.183 -9.064 1.00 22.23 56 HIS A C 12
ATOM 10937 O O . HIS A 1 56 ? 33.830 -1.217 -8.911 1.00 34.23 56 HIS A O 12
ATOM 10951 N N . ALA A 1 57 ? 32.204 0.187 -8.241 1.00 70.42 57 ALA A N 12
ATOM 10952 C CA . ALA A 1 57 ? 31.831 -0.621 -7.087 1.00 33.22 57 ALA A CA 12
ATOM 10953 C C . ALA A 1 57 ? 30.323 -0.842 -7.036 1.00 13.24 57 ALA A C 12
ATOM 10954 O O . ALA A 1 57 ? 29.632 -0.286 -6.181 1.00 42.30 57 ALA A O 12
ATOM 10961 N N . CYS A 1 58 ? 29.817 -1.656 -7.956 1.00 11.01 58 CYS A N 12
ATOM 10962 C CA . CYS A 1 58 ? 28.390 -1.950 -8.017 1.00 42.50 58 CYS A CA 12
ATOM 10963 C C . CYS A 1 58 ? 28.108 -3.073 -9.011 1.00 0.41 58 CYS A C 12
ATOM 10964 O O . CYS A 1 58 ? 27.236 -3.913 -8.784 1.00 42.33 58 CYS A O 12
ATOM 10971 N N . LEU A 1 59 ? 28.851 -3.081 -10.112 1.00 2.01 59 LEU A N 12
ATOM 10972 C CA . LEU A 1 59 ? 28.682 -4.101 -11.141 1.00 41.34 59 LEU A CA 12
ATOM 10973 C C . LEU A 1 59 ? 29.218 -5.448 -10.667 1.00 13.33 59 LEU A C 12
ATOM 10974 O O . LEU A 1 59 ? 28.515 -6.458 -10.668 1.00 73.53 59 LEU A O 12
ATOM 10990 N N . PRO A 1 60 ? 30.492 -5.464 -10.248 1.00 51.11 60 PRO A N 12
ATOM 10991 C CA . PRO A 1 60 ? 31.149 -6.680 -9.760 1.00 4.21 60 PRO A CA 12
ATOM 10992 C C . PRO A 1 60 ? 30.598 -7.136 -8.413 1.00 44.12 60 PRO A C 12
ATOM 10993 O O . PRO A 1 60 ? 30.294 -8.314 -8.222 1.00 63.22 60 PRO A O 12
ATOM 11004 N N . LEU A 1 61 ? 30.472 -6.197 -7.482 1.00 53.34 61 LEU A N 12
ATOM 11005 C CA . LEU A 1 61 ? 29.956 -6.502 -6.152 1.00 63.23 61 LEU A CA 12
ATOM 11006 C C . LEU A 1 61 ? 28.632 -7.254 -6.241 1.00 22.30 61 LEU A C 12
ATOM 11007 O O . LEU A 1 61 ? 27.602 -6.679 -6.589 1.00 3.42 61 LEU A O 12
ATOM 11023 N N . ASN A 1 62 ? 28.668 -8.544 -5.922 1.00 34.03 62 ASN A N 12
ATOM 11024 C CA . ASN A 1 62 ? 27.470 -9.375 -5.964 1.00 12.03 62 ASN A CA 12
ATOM 11025 C C . ASN A 1 62 ? 27.563 -10.515 -4.954 1.00 70.01 62 ASN A C 12
ATOM 11026 O O . ASN A 1 62 ? 26.610 -10.795 -4.227 1.00 34.24 62 ASN A O 12
ATOM 11037 N N . THR A 1 63 ? 28.719 -11.170 -4.914 1.00 61.24 63 THR A N 12
ATOM 11038 C CA . THR A 1 63 ? 28.938 -12.280 -3.995 1.00 54.12 63 THR A CA 12
ATOM 11039 C C . THR A 1 63 ? 27.823 -13.314 -4.107 1.00 63.11 63 THR A C 12
ATOM 11040 O O . THR A 1 63 ? 26.834 -13.256 -3.378 1.00 3.22 63 THR A O 12
ATOM 11051 N N . ASN A 1 64 ? 27.991 -14.261 -5.025 1.00 11.22 64 ASN A N 12
ATOM 11052 C CA . ASN A 1 64 ? 26.998 -15.309 -5.232 1.00 1.13 64 ASN A CA 12
ATOM 11053 C C . ASN A 1 64 ? 26.870 -16.189 -3.992 1.00 61.22 64 ASN A C 12
ATOM 11054 O O . ASN A 1 64 ? 27.460 -15.901 -2.951 1.00 62.52 64 ASN A O 12
ATOM 11065 N N . LEU A 1 1 ? 16.155 0.669 17.709 1.00 13.23 1 LEU A N 13
ATOM 11066 C CA . LEU A 1 1 ? 17.164 0.352 16.704 1.00 14.34 1 LEU A CA 13
ATOM 11067 C C . LEU A 1 1 ? 16.528 0.192 15.327 1.00 64.21 1 LEU A C 13
ATOM 11068 O O . LEU A 1 1 ? 16.695 -0.837 14.673 1.00 63.22 1 LEU A O 13
ATOM 11084 N N . GLN A 1 2 ? 15.802 1.217 14.893 1.00 71.41 2 GLN A N 13
ATOM 11085 C CA . GLN A 1 2 ? 15.143 1.189 13.592 1.00 4.02 2 GLN A CA 13
ATOM 11086 C C . GLN A 1 2 ? 14.111 0.068 13.528 1.00 2.14 2 GLN A C 13
ATOM 11087 O O . GLN A 1 2 ? 13.997 -0.738 14.452 1.00 4.43 2 GLN A O 13
ATOM 11101 N N . ASP A 1 3 ? 13.361 0.023 12.433 1.00 42.11 3 ASP A N 13
ATOM 11102 C CA . ASP A 1 3 ? 12.338 -1.000 12.248 1.00 3.30 3 ASP A CA 13
ATOM 11103 C C . ASP A 1 3 ? 12.708 -1.937 11.103 1.00 72.14 3 ASP A C 13
ATOM 11104 O O . ASP A 1 3 ? 12.541 -1.597 9.932 1.00 43.21 3 ASP A O 13
ATOM 11113 N N . GLU A 1 4 ? 13.211 -3.118 11.450 1.00 51.35 4 GLU A N 13
ATOM 11114 C CA . GLU A 1 4 ? 13.606 -4.103 10.449 1.00 13.35 4 GLU A CA 13
ATOM 11115 C C . GLU A 1 4 ? 12.391 -4.614 9.680 1.00 0.20 4 GLU A C 13
ATOM 11116 O O . GLU A 1 4 ? 11.565 -5.350 10.220 1.00 52.32 4 GLU A O 13
ATOM 11128 N N . VAL A 1 5 ? 12.289 -4.217 8.415 1.00 23.53 5 VAL A N 13
ATOM 11129 C CA . VAL A 1 5 ? 11.177 -4.635 7.570 1.00 12.14 5 VAL A CA 13
ATOM 11130 C C . VAL A 1 5 ? 11.505 -5.925 6.827 1.00 10.03 5 VAL A C 13
ATOM 11131 O O . VAL A 1 5 ? 12.608 -6.457 6.943 1.00 20.35 5 VAL A O 13
ATOM 11144 N N . GLY A 1 6 ? 10.538 -6.423 6.062 1.00 65.20 6 GLY A N 13
ATOM 11145 C CA . GLY A 1 6 ? 10.744 -7.647 5.310 1.00 22.31 6 GLY A CA 13
ATOM 11146 C C . GLY A 1 6 ? 10.750 -8.878 6.196 1.00 42.54 6 GLY A C 13
ATOM 11147 O O . GLY A 1 6 ? 11.747 -9.171 6.855 1.00 60.01 6 GLY A O 13
ATOM 11151 N N . ALA A 1 7 ? 9.634 -9.598 6.212 1.00 33.14 7 ALA A N 13
ATOM 11152 C CA . ALA A 1 7 ? 9.514 -10.803 7.023 1.00 24.34 7 ALA A CA 13
ATOM 11153 C C . ALA A 1 7 ? 10.607 -11.809 6.677 1.00 45.41 7 ALA A C 13
ATOM 11154 O O . ALA A 1 7 ? 11.428 -12.184 7.515 1.00 52.41 7 ALA A O 13
ATOM 11161 N N . PRO A 1 8 ? 10.621 -12.257 5.413 1.00 72.21 8 PRO A N 13
ATOM 11162 C CA . PRO A 1 8 ? 11.608 -13.225 4.927 1.00 23.50 8 PRO A CA 13
ATOM 11163 C C . PRO A 1 8 ? 13.008 -12.628 4.833 1.00 23.45 8 PRO A C 13
ATOM 11164 O O . PRO A 1 8 ? 13.199 -11.416 4.925 1.00 5.44 8 PRO A O 13
ATOM 11175 N N . PRO A 1 9 ? 14.012 -13.498 4.646 1.00 61.02 9 PRO A N 13
ATOM 11176 C CA . PRO A 1 9 ? 15.412 -13.079 4.535 1.00 43.34 9 PRO A CA 13
ATOM 11177 C C . PRO A 1 9 ? 15.691 -12.327 3.238 1.00 40.43 9 PRO A C 13
ATOM 11178 O O . PRO A 1 9 ? 14.832 -12.243 2.361 1.00 53.12 9 PRO A O 13
ATOM 11189 N N . ALA A 1 10 ? 16.898 -11.781 3.123 1.00 75.21 10 ALA A N 13
ATOM 11190 C CA . ALA A 1 10 ? 17.290 -11.038 1.932 1.00 72.32 10 ALA A CA 13
ATOM 11191 C C . ALA A 1 10 ? 18.792 -11.144 1.689 1.00 54.50 10 ALA A C 13
ATOM 11192 O O . ALA A 1 10 ? 19.233 -11.771 0.725 1.00 14.01 10 ALA A O 13
ATOM 11199 N N . LEU A 1 11 ? 19.573 -10.526 2.568 1.00 51.42 11 LEU A N 13
ATOM 11200 C CA . LEU A 1 11 ? 21.027 -10.549 2.448 1.00 34.25 11 LEU A CA 13
ATOM 11201 C C . LEU A 1 11 ? 21.608 -11.791 3.117 1.00 73.13 11 LEU A C 13
ATOM 11202 O O . LEU A 1 11 ? 22.504 -11.695 3.955 1.00 32.32 11 LEU A O 13
ATOM 11218 N N . SER A 1 12 ? 21.093 -12.956 2.738 1.00 73.52 12 SER A N 13
ATOM 11219 C CA . SER A 1 12 ? 21.559 -14.218 3.301 1.00 3.24 12 SER A CA 13
ATOM 11220 C C . SER A 1 12 ? 21.140 -15.393 2.423 1.00 23.15 12 SER A C 13
ATOM 11221 O O . SER A 1 12 ? 20.197 -16.116 2.744 1.00 43.04 12 SER A O 13
ATOM 11229 N N . ALA A 1 13 ? 21.849 -15.577 1.314 1.00 30.03 13 ALA A N 13
ATOM 11230 C CA . ALA A 1 13 ? 21.553 -16.665 0.390 1.00 1.14 13 ALA A CA 13
ATOM 11231 C C . ALA A 1 13 ? 22.297 -17.937 0.784 1.00 53.23 13 ALA A C 13
ATOM 11232 O O . ALA A 1 13 ? 21.688 -18.909 1.230 1.00 4.44 13 ALA A O 13
ATOM 11239 N N . GLU A 1 14 ? 23.615 -17.923 0.614 1.00 41.33 14 GLU A N 13
ATOM 11240 C CA . GLU A 1 14 ? 24.440 -19.077 0.950 1.00 4.21 14 GLU A CA 13
ATOM 11241 C C . GLU A 1 14 ? 25.920 -18.768 0.737 1.00 33.52 14 GLU A C 13
ATOM 11242 O O . GLU A 1 14 ? 26.754 -19.059 1.594 1.00 72.43 14 GLU A O 13
ATOM 11254 N N . GLU A 1 15 ? 26.236 -18.178 -0.411 1.00 71.22 15 GLU A N 13
ATOM 11255 C CA . GLU A 1 15 ? 27.614 -17.832 -0.737 1.00 43.12 15 GLU A CA 13
ATOM 11256 C C . GLU A 1 15 ? 27.664 -16.747 -1.810 1.00 32.35 15 GLU A C 13
ATOM 11257 O O . GLU A 1 15 ? 28.641 -16.633 -2.547 1.00 45.15 15 GLU A O 13
ATOM 11269 N N . GLY A 1 16 ? 26.600 -15.953 -1.889 1.00 64.03 16 GLY A N 13
ATOM 11270 C CA . GLY A 1 16 ? 26.542 -14.889 -2.874 1.00 53.31 16 GLY A CA 13
ATOM 11271 C C . GLY A 1 16 ? 27.344 -13.671 -2.460 1.00 13.10 16 GLY A C 13
ATOM 11272 O O . GLY A 1 16 ? 28.518 -13.544 -2.807 1.00 21.42 16 GLY A O 13
ATOM 11276 N N . VAL A 1 17 ? 26.708 -12.770 -1.717 1.00 22.31 17 VAL A N 13
ATOM 11277 C CA . VAL A 1 17 ? 27.370 -11.556 -1.255 1.00 53.35 17 VAL A CA 13
ATOM 11278 C C . VAL A 1 17 ? 27.646 -11.616 0.243 1.00 52.43 17 VAL A C 13
ATOM 11279 O O . VAL A 1 17 ? 27.246 -12.562 0.920 1.00 12.34 17 VAL A O 13
ATOM 11292 N N . MET A 1 18 ? 28.332 -10.598 0.753 1.00 20.44 18 MET A N 13
ATOM 11293 C CA . MET A 1 18 ? 28.660 -10.535 2.173 1.00 44.32 18 MET A CA 13
ATOM 11294 C C . MET A 1 18 ? 28.892 -9.093 2.613 1.00 12.40 18 MET A C 13
ATOM 11295 O O . MET A 1 18 ? 29.508 -8.307 1.894 1.00 54.41 18 MET A O 13
ATOM 11309 N N . GLU A 1 19 ? 28.394 -8.753 3.798 1.00 50.01 19 GLU A N 13
ATOM 11310 C CA . GLU A 1 19 ? 28.547 -7.405 4.332 1.00 54.42 19 GLU A CA 13
ATOM 11311 C C . GLU A 1 19 ? 29.322 -7.424 5.646 1.00 34.31 19 GLU A C 13
ATOM 11312 O O . GLU A 1 19 ? 28.734 -7.500 6.726 1.00 5.31 19 GLU A O 13
ATOM 11324 N N . THR A 1 20 ? 30.646 -7.357 5.547 1.00 53.32 20 THR A N 13
ATOM 11325 C CA . THR A 1 20 ? 31.502 -7.368 6.726 1.00 62.52 20 THR A CA 13
ATOM 11326 C C . THR A 1 20 ? 31.051 -6.327 7.744 1.00 42.05 20 THR A C 13
ATOM 11327 O O . THR A 1 20 ? 31.021 -6.592 8.945 1.00 32.23 20 THR A O 13
ATOM 11338 N N . ARG A 1 21 ? 30.701 -5.142 7.255 1.00 51.22 21 ARG A N 13
ATOM 11339 C CA . ARG A 1 21 ? 30.252 -4.060 8.123 1.00 53.13 21 ARG A CA 13
ATOM 11340 C C . ARG A 1 21 ? 29.127 -4.531 9.041 1.00 44.33 21 ARG A C 13
ATOM 11341 O O . ARG A 1 21 ? 29.301 -4.619 10.256 1.00 54.51 21 ARG A O 13
ATOM 11362 N N . ALA A 1 22 ? 27.975 -4.831 8.450 1.00 23.55 22 ALA A N 13
ATOM 11363 C CA . ALA A 1 22 ? 26.823 -5.294 9.214 1.00 25.45 22 ALA A CA 13
ATOM 11364 C C . ALA A 1 22 ? 25.643 -5.599 8.298 1.00 2.32 22 ALA A C 13
ATOM 11365 O O . ALA A 1 22 ? 25.232 -6.751 8.164 1.00 53.53 22 ALA A O 13
ATOM 11372 N N . GLU A 1 23 ? 25.103 -4.558 7.671 1.00 20.41 23 GLU A N 13
ATOM 11373 C CA . GLU A 1 23 ? 23.969 -4.716 6.769 1.00 74.23 23 GLU A CA 13
ATOM 11374 C C . GLU A 1 23 ? 24.057 -3.731 5.606 1.00 33.25 23 GLU A C 13
ATOM 11375 O O . GLU A 1 23 ? 24.130 -2.519 5.809 1.00 5.13 23 GLU A O 13
ATOM 11387 N N . CYS A 1 24 ? 24.049 -4.261 4.388 1.00 42.01 24 CYS A N 13
ATOM 11388 C CA . CYS A 1 24 ? 24.129 -3.431 3.192 1.00 3.11 24 CYS A CA 13
ATOM 11389 C C . CYS A 1 24 ? 22.977 -3.737 2.239 1.00 4.02 24 CYS A C 13
ATOM 11390 O O . CYS A 1 24 ? 22.418 -4.833 2.258 1.00 72.44 24 CYS A O 13
ATOM 11397 N N . ARG A 1 25 ? 22.629 -2.760 1.408 1.00 61.42 25 ARG A N 13
ATOM 11398 C CA . ARG A 1 25 ? 21.544 -2.925 0.448 1.00 12.43 25 ARG A CA 13
ATOM 11399 C C . ARG A 1 25 ? 22.072 -2.885 -0.983 1.00 4.25 25 ARG A C 13
ATOM 11400 O O . ARG A 1 25 ? 22.531 -1.845 -1.456 1.00 31.44 25 ARG A O 13
ATOM 11421 N N . GLN A 1 26 ? 22.005 -4.024 -1.665 1.00 10.44 26 GLN A N 13
ATOM 11422 C CA . GLN A 1 26 ? 22.478 -4.118 -3.041 1.00 21.34 26 GLN A CA 13
ATOM 11423 C C . GLN A 1 26 ? 21.949 -5.381 -3.712 1.00 65.52 26 GLN A C 13
ATOM 11424 O O . GLN A 1 26 ? 21.561 -5.360 -4.879 1.00 62.04 26 GLN A O 13
ATOM 11438 N N . GLY A 1 27 ? 21.938 -6.482 -2.966 1.00 70.22 27 GLY A N 13
ATOM 11439 C CA . GLY A 1 27 ? 21.456 -7.740 -3.507 1.00 15.43 27 GLY A CA 13
ATOM 11440 C C . GLY A 1 27 ? 19.948 -7.869 -3.416 1.00 20.41 27 GLY A C 13
ATOM 11441 O O . GLY A 1 27 ? 19.433 -8.851 -2.878 1.00 1.51 27 GLY A O 13
ATOM 11445 N N . LEU A 1 28 ? 19.238 -6.877 -3.941 1.00 72.33 28 LEU A N 13
ATOM 11446 C CA . LEU A 1 28 ? 17.779 -6.884 -3.916 1.00 2.40 28 LEU A CA 13
ATOM 11447 C C . LEU A 1 28 ? 17.212 -5.967 -4.995 1.00 71.23 28 LEU A C 13
ATOM 11448 O O . LEU A 1 28 ? 16.234 -6.308 -5.663 1.00 43.40 28 LEU A O 13
ATOM 11464 N N . LEU A 1 29 ? 17.832 -4.805 -5.163 1.00 2.52 29 LEU A N 13
ATOM 11465 C CA . LEU A 1 29 ? 17.391 -3.839 -6.163 1.00 72.03 29 LEU A CA 13
ATOM 11466 C C . LEU A 1 29 ? 18.168 -4.009 -7.464 1.00 63.15 29 LEU A C 13
ATOM 11467 O O . LEU A 1 29 ? 19.248 -4.600 -7.498 1.00 50.15 29 LEU A O 13
ATOM 11483 N N . PRO A 1 30 ? 17.609 -3.478 -8.562 1.00 5.21 30 PRO A N 13
ATOM 11484 C CA . PRO A 1 30 ? 18.235 -3.556 -9.886 1.00 12.45 30 PRO A CA 13
ATOM 11485 C C . PRO A 1 30 ? 19.488 -2.692 -9.986 1.00 73.34 30 PRO A C 13
ATOM 11486 O O . PRO A 1 30 ? 20.224 -2.761 -10.971 1.00 54.23 30 PRO A O 13
ATOM 11497 N N . CYS A 1 31 ? 19.725 -1.880 -8.962 1.00 22.44 31 CYS A N 13
ATOM 11498 C CA . CYS A 1 31 ? 20.889 -1.003 -8.934 1.00 63.23 31 CYS A CA 13
ATOM 11499 C C . CYS A 1 31 ? 20.941 -0.128 -10.183 1.00 73.35 31 CYS A C 13
ATOM 11500 O O . CYS A 1 31 ? 21.513 -0.515 -11.203 1.00 0.42 31 CYS A O 13
ATOM 11507 N N . LYS A 1 32 ? 20.339 1.053 -10.097 1.00 34.02 32 LYS A N 13
ATOM 11508 C CA . LYS A 1 32 ? 20.316 1.985 -11.218 1.00 31.11 32 LYS A CA 13
ATOM 11509 C C . LYS A 1 32 ? 20.459 3.424 -10.732 1.00 72.24 32 LYS A C 13
ATOM 11510 O O . L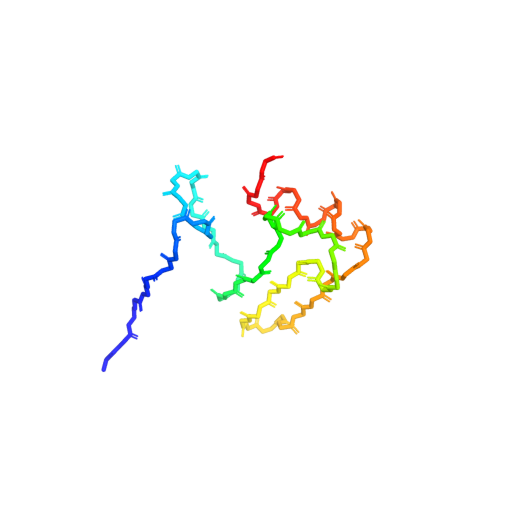YS A 1 32 ? 21.519 4.034 -10.873 1.00 31.24 32 LYS A O 13
ATOM 11529 N N . ASP A 1 33 ? 19.386 3.959 -10.160 1.00 42.54 33 ASP A N 13
ATOM 11530 C CA . ASP A 1 33 ? 19.393 5.326 -9.652 1.00 1.15 33 ASP A CA 13
ATOM 11531 C C . ASP A 1 33 ? 18.650 5.415 -8.322 1.00 73.24 33 ASP A C 13
ATOM 11532 O O . ASP A 1 33 ? 18.060 4.438 -7.864 1.00 34.32 33 ASP A O 13
ATOM 11541 N N . ASN A 1 34 ? 18.684 6.593 -7.708 1.00 42.14 34 ASN A N 13
ATOM 11542 C CA . ASN A 1 34 ? 18.015 6.809 -6.431 1.00 1.03 34 ASN A CA 13
ATOM 11543 C C . ASN A 1 34 ? 18.449 5.765 -5.406 1.00 74.23 34 ASN A C 13
ATOM 11544 O O . ASN A 1 34 ? 17.838 4.702 -5.289 1.00 55.41 34 ASN A O 13
ATOM 11555 N N . LYS A 1 35 ? 19.507 6.075 -4.666 1.00 22.35 35 LYS A N 13
ATOM 11556 C CA . LYS A 1 35 ? 20.023 5.166 -3.649 1.00 30.50 35 LYS A CA 13
ATOM 11557 C C . LYS A 1 35 ? 20.309 3.790 -4.244 1.00 2.43 35 LYS A C 13
ATOM 11558 O O . LYS A 1 35 ? 19.807 2.776 -3.758 1.00 43.04 35 LYS A O 13
ATOM 11577 N N . CYS A 1 36 ? 21.120 3.763 -5.296 1.00 52.13 36 CYS A N 13
ATOM 11578 C CA . CYS A 1 36 ? 21.474 2.513 -5.957 1.00 62.20 36 CYS A CA 13
ATOM 11579 C C . CYS A 1 36 ? 21.953 1.478 -4.943 1.00 12.24 36 CYS A C 13
ATOM 11580 O O . CYS A 1 36 ? 21.210 0.570 -4.569 1.00 22.11 36 CYS A O 13
ATOM 11587 N N . TYR A 1 37 ? 23.197 1.623 -4.501 1.00 62.30 37 TYR A N 13
ATOM 11588 C CA . TYR A 1 37 ? 23.776 0.700 -3.532 1.00 2.13 37 TYR A CA 13
ATOM 11589 C C . TYR A 1 37 ? 24.183 1.434 -2.257 1.00 71.52 37 TYR A C 13
ATOM 11590 O O . TYR A 1 37 ? 24.784 2.507 -2.309 1.00 52.11 37 TYR A O 13
ATOM 11608 N N . CYS A 1 38 ? 23.851 0.845 -1.113 1.00 1.53 38 CYS A N 13
ATOM 11609 C CA . CYS A 1 38 ? 24.181 1.440 0.177 1.00 54.31 38 CYS A CA 13
ATOM 11610 C C . CYS A 1 38 ? 24.708 0.384 1.144 1.00 1.51 38 CYS A C 13
ATOM 11611 O O . CYS A 1 38 ? 24.456 -0.809 0.976 1.00 13.00 38 CYS A O 13
ATOM 11618 N N . CYS A 1 39 ? 25.442 0.832 2.157 1.00 11.33 39 CYS A N 13
ATOM 11619 C CA . CYS A 1 39 ? 26.006 -0.072 3.152 1.00 11.11 39 CYS A CA 13
ATOM 11620 C C . CYS A 1 39 ? 26.058 0.593 4.525 1.00 53.25 39 CYS A C 13
ATOM 11621 O O . CYS A 1 39 ? 26.728 1.610 4.708 1.00 61.31 39 CYS A O 13
ATOM 11628 N N . ILE A 1 40 ? 25.346 0.012 5.485 1.00 40.35 40 ILE A N 13
ATOM 11629 C CA . ILE A 1 40 ? 25.312 0.548 6.840 1.00 61.51 40 ILE A CA 13
ATOM 11630 C C . ILE A 1 40 ? 25.841 -0.469 7.846 1.00 63.02 40 ILE A C 13
ATOM 11631 O O . ILE A 1 40 ? 25.427 -1.628 7.850 1.00 45.44 40 ILE A O 13
ATOM 11647 N N . GLY A 1 41 ? 26.759 -0.026 8.700 1.00 12.11 41 GLY A N 13
ATOM 11648 C CA . GLY A 1 41 ? 27.329 -0.909 9.701 1.00 73.03 41 GLY A CA 13
ATOM 11649 C C . GLY A 1 41 ? 27.975 -0.151 10.843 1.00 12.51 41 GLY A C 13
ATOM 11650 O O . GLY A 1 41 ? 27.557 -0.273 11.994 1.00 55.54 41 GLY A O 13
ATOM 11654 N N . GLY A 1 42 ? 29.000 0.635 10.526 1.00 72.25 42 GLY A N 13
ATOM 11655 C CA . GLY A 1 42 ? 29.690 1.403 11.545 1.00 34.14 42 GLY A CA 13
ATOM 11656 C C . GLY A 1 42 ? 30.923 2.103 11.009 1.00 33.33 42 GLY A C 13
ATOM 11657 O O . GLY A 1 42 ? 30.905 3.309 10.767 1.00 33.32 42 GLY A O 13
ATOM 11661 N N . GLY A 1 43 ? 31.999 1.344 10.825 1.00 71.14 43 GLY A N 13
ATOM 11662 C CA . GLY A 1 43 ? 33.232 1.916 10.317 1.00 51.41 43 GLY A CA 13
ATOM 11663 C C . GLY A 1 43 ? 33.057 2.554 8.953 1.00 73.21 43 GLY A C 13
ATOM 11664 O O . GLY A 1 43 ? 33.879 3.366 8.528 1.00 52.41 43 GLY A O 13
ATOM 11668 N N . THR A 1 44 ? 31.982 2.184 8.262 1.00 5.31 44 THR A N 13
ATOM 11669 C CA . THR A 1 44 ? 31.703 2.723 6.937 1.00 3.11 44 THR A CA 13
ATOM 11670 C C . THR A 1 44 ? 30.449 3.589 6.949 1.00 52.02 44 THR A C 13
ATOM 11671 O O . THR A 1 44 ? 30.531 4.817 6.927 1.00 52.22 44 THR A O 13
ATOM 11682 N N . ARG A 1 45 ? 29.289 2.942 6.984 1.00 32.42 45 ARG A N 13
ATOM 11683 C CA . ARG A 1 45 ? 28.017 3.653 6.998 1.00 14.54 45 ARG A CA 13
ATOM 11684 C C . ARG A 1 45 ? 27.976 4.716 5.904 1.00 73.33 45 ARG A C 13
ATOM 11685 O O . ARG A 1 45 ? 28.038 5.912 6.185 1.00 52.22 45 ARG A O 13
ATOM 11706 N N . GLN A 1 46 ? 27.872 4.269 4.656 1.00 35.23 46 GLN A N 13
ATOM 11707 C CA . GLN A 1 46 ? 27.824 5.181 3.520 1.00 52.20 46 GLN A CA 13
ATOM 11708 C C . GLN A 1 46 ? 26.842 4.685 2.464 1.00 34.21 46 GLN A C 13
ATOM 11709 O O . GLN A 1 46 ? 26.400 3.536 2.503 1.00 61.00 46 GLN A O 13
ATOM 11723 N N . CYS A 1 47 ? 26.503 5.558 1.521 1.00 31.23 47 CYS A N 13
ATOM 11724 C CA . CYS A 1 47 ? 25.572 5.209 0.455 1.00 42.54 47 CYS A CA 13
ATOM 11725 C C . CYS A 1 47 ? 25.939 5.924 -0.843 1.00 3.44 47 CYS A C 13
ATOM 11726 O O . CYS A 1 47 ? 26.332 7.091 -0.831 1.00 2.20 47 CYS A O 13
ATOM 11733 N N . TYR A 1 48 ? 25.808 5.217 -1.959 1.00 22.41 48 TYR A N 13
ATOM 11734 C CA . TYR A 1 48 ? 26.128 5.782 -3.264 1.00 72.13 48 TYR A CA 13
ATOM 11735 C C . TYR A 1 48 ? 25.067 5.407 -4.295 1.00 11.52 48 TYR A C 13
ATOM 11736 O O . TYR A 1 48 ? 24.699 4.241 -4.427 1.00 73.31 48 TYR A O 13
ATOM 11754 N N . ALA A 1 49 ? 24.580 6.407 -5.023 1.00 61.11 49 ALA A N 13
ATOM 11755 C CA . ALA A 1 49 ? 23.564 6.184 -6.044 1.00 32.21 49 ALA A CA 13
ATOM 11756 C C . ALA A 1 49 ? 24.098 6.516 -7.433 1.00 4.43 49 ALA A C 13
ATOM 11757 O O . ALA A 1 49 ? 23.407 6.337 -8.436 1.00 33.23 49 ALA A O 13
ATOM 11764 N N . THR A 1 50 ? 25.334 7.003 -7.485 1.00 44.42 50 THR A N 13
ATOM 11765 C CA . THR A 1 50 ? 25.961 7.363 -8.751 1.00 1.12 50 THR A CA 13
ATOM 11766 C C . THR A 1 50 ? 26.307 6.122 -9.565 1.00 70.14 50 THR A C 13
ATOM 11767 O O . THR A 1 50 ? 26.631 5.072 -9.009 1.00 24.01 50 THR A O 13
ATOM 11778 N N . LEU A 1 51 ? 26.237 6.248 -10.886 1.00 14.21 51 LEU A N 13
ATOM 11779 C CA . LEU A 1 51 ? 26.543 5.136 -11.778 1.00 65.33 51 LEU A CA 13
ATOM 11780 C C . LEU A 1 51 ? 27.942 4.590 -11.507 1.00 72.13 51 LEU A C 13
ATOM 11781 O O . LEU A 1 51 ? 28.177 3.385 -11.596 1.00 54.23 51 LEU A O 13
ATOM 11797 N N . ALA A 1 52 ? 28.866 5.485 -11.174 1.00 63.41 52 ALA A N 13
ATOM 11798 C CA . ALA A 1 52 ? 30.240 5.092 -10.886 1.00 1.33 52 ALA A CA 13
ATOM 11799 C C . ALA A 1 52 ? 30.289 4.026 -9.796 1.00 45.43 52 ALA A C 13
ATOM 11800 O O . ALA A 1 52 ? 30.985 3.020 -9.932 1.00 14.14 52 ALA A O 13
ATOM 11807 N N . GLU A 1 53 ? 29.548 4.255 -8.717 1.00 11.11 53 GLU A N 13
ATOM 11808 C CA . GLU A 1 53 ? 29.510 3.314 -7.604 1.00 35.21 53 GLU A CA 13
ATOM 11809 C C . GLU A 1 53 ? 28.481 2.215 -7.856 1.00 0.02 53 GLU A C 13
ATOM 11810 O O . GLU A 1 53 ? 28.567 1.126 -7.287 1.00 15.44 53 GLU A O 13
ATOM 11822 N N . CYS A 1 54 ? 27.508 2.508 -8.712 1.00 44.43 54 CYS A N 13
ATOM 11823 C CA . CYS A 1 54 ? 26.462 1.548 -9.040 1.00 71.32 54 CYS A CA 13
ATOM 11824 C C . CYS A 1 54 ? 26.960 0.528 -10.061 1.00 12.33 54 CYS A C 13
ATOM 11825 O O . CYS A 1 54 ? 26.328 -0.506 -10.279 1.00 45.10 54 CYS A O 13
ATOM 11832 N N . ARG A 1 55 ? 28.096 0.828 -10.682 1.00 74.23 55 ARG A N 13
ATOM 11833 C CA . ARG A 1 55 ? 28.678 -0.061 -11.680 1.00 70.41 55 ARG A CA 13
ATOM 11834 C C . ARG A 1 55 ? 30.013 -0.620 -11.197 1.00 62.32 55 ARG A C 13
ATOM 11835 O O . ARG A 1 55 ? 30.406 -1.727 -11.568 1.00 53.14 55 ARG A O 13
ATOM 11856 N N . HIS A 1 56 ? 30.707 0.153 -10.368 1.00 22.42 56 HIS A N 13
ATOM 11857 C CA . HIS A 1 56 ? 31.999 -0.265 -9.834 1.00 33.21 56 HIS A CA 13
ATOM 11858 C C . HIS A 1 56 ? 31.838 -0.896 -8.454 1.00 52.10 56 HIS A C 13
ATOM 11859 O O . HIS A 1 56 ? 32.584 -1.802 -8.084 1.00 73.14 56 HIS A O 13
ATOM 11873 N N . ALA A 1 57 ? 30.860 -0.409 -7.697 1.00 31.52 57 ALA A N 13
ATOM 11874 C CA . ALA A 1 57 ? 30.601 -0.926 -6.359 1.00 34.42 57 ALA A CA 13
ATOM 11875 C C . ALA A 1 57 ? 29.147 -1.363 -6.211 1.00 61.00 57 ALA A C 13
ATOM 11876 O O . ALA A 1 57 ? 28.370 -0.737 -5.489 1.00 63.02 57 ALA A O 13
ATOM 11883 N N . CYS A 1 58 ? 28.785 -2.440 -6.900 1.00 31.24 58 CYS A N 13
ATOM 11884 C CA . CYS A 1 58 ? 27.424 -2.961 -6.846 1.00 41.44 58 CYS A CA 13
ATOM 11885 C C . CYS A 1 58 ? 27.313 -4.273 -7.617 1.00 21.23 58 CYS A C 13
ATOM 11886 O O . CYS A 1 58 ? 26.699 -5.232 -7.146 1.00 64.14 58 CYS A O 13
ATOM 11893 N N . LEU A 1 59 ? 27.911 -4.309 -8.802 1.00 70.05 59 LEU A N 13
ATOM 11894 C CA . LEU A 1 59 ? 27.880 -5.504 -9.639 1.00 3.20 59 LEU A CA 13
ATOM 11895 C C . LEU A 1 59 ? 28.857 -6.555 -9.122 1.00 71.43 59 LEU A C 13
ATOM 11896 O O . LEU A 1 59 ? 28.487 -7.695 -8.837 1.00 41.33 59 LEU A O 13
ATOM 11912 N N . PRO A 1 60 ? 30.134 -6.166 -8.996 1.00 42.01 60 PRO A N 13
ATOM 11913 C CA . PRO A 1 60 ? 31.190 -7.060 -8.510 1.00 51.53 60 PRO A CA 13
ATOM 11914 C C . PRO A 1 60 ? 31.039 -7.382 -7.028 1.00 23.44 60 PRO A C 13
ATOM 11915 O O . PRO A 1 60 ? 31.559 -8.390 -6.545 1.00 54.13 60 PRO A O 13
ATOM 11926 N N . LEU A 1 61 ? 30.326 -6.523 -6.309 1.00 52.53 61 LEU A N 13
ATOM 11927 C CA . LEU A 1 61 ? 30.106 -6.717 -4.880 1.00 41.32 61 LEU A CA 13
ATOM 11928 C C . LEU A 1 61 ? 29.572 -8.117 -4.597 1.00 12.13 61 LEU A C 13
ATOM 11929 O O . LEU A 1 61 ? 28.424 -8.430 -4.912 1.00 4.53 61 LEU A O 13
ATOM 11945 N N . ASN A 1 62 ? 30.412 -8.955 -3.998 1.00 35.20 62 ASN A N 13
ATOM 11946 C CA . ASN A 1 62 ? 30.023 -10.322 -3.670 1.00 71.21 62 ASN A CA 13
ATOM 11947 C C . ASN A 1 62 ? 30.997 -10.940 -2.672 1.00 22.12 62 ASN A C 13
ATOM 11948 O O . ASN A 1 62 ? 30.598 -11.690 -1.780 1.00 3.32 62 ASN A O 13
ATOM 11959 N N . THR A 1 63 ? 32.278 -10.620 -2.827 1.00 41.14 63 THR A N 13
ATOM 11960 C CA . THR A 1 63 ? 33.310 -11.143 -1.941 1.00 71.20 63 THR A CA 13
ATOM 11961 C C . THR A 1 63 ? 33.105 -12.630 -1.677 1.00 21.45 63 THR A C 13
ATOM 11962 O O . THR A 1 63 ? 32.353 -13.298 -2.385 1.00 21.42 63 THR A O 13
ATOM 11973 N N . ASN A 1 64 ? 33.779 -13.143 -0.652 1.00 13.33 64 ASN A N 13
ATOM 11974 C CA . ASN A 1 64 ? 33.670 -14.552 -0.294 1.00 31.33 64 ASN A CA 13
ATOM 11975 C C . ASN A 1 64 ? 33.906 -14.754 1.200 1.00 12.11 64 ASN A C 13
ATOM 11976 O O . ASN A 1 64 ? 33.179 -15.497 1.858 1.00 35.32 64 ASN A O 13
ATOM 11987 N N . LEU A 1 1 ? 2.339 -27.204 0.848 1.00 73.11 1 LEU A N 14
ATOM 11988 C CA . LEU A 1 1 ? 3.467 -26.388 1.281 1.00 3.41 1 LEU A CA 14
ATOM 11989 C C . LEU A 1 1 ? 4.779 -26.932 0.724 1.00 32.45 1 LEU A C 14
ATOM 11990 O O . LEU A 1 1 ? 4.915 -28.134 0.497 1.00 62.12 1 LEU A O 14
ATOM 12006 N N . GLN A 1 2 ? 5.741 -26.040 0.510 1.00 34.50 2 GLN A N 14
ATOM 12007 C CA . GLN A 1 2 ? 7.042 -26.433 -0.018 1.00 53.13 2 GLN A CA 14
ATOM 12008 C C . GLN A 1 2 ? 7.962 -25.224 -0.152 1.00 22.24 2 GLN A C 14
ATOM 12009 O O . GLN A 1 2 ? 8.421 -24.899 -1.247 1.00 14.51 2 GLN A O 14
ATOM 12023 N N . ASP A 1 3 ? 8.228 -24.563 0.969 1.00 0.14 3 ASP A N 14
ATOM 12024 C CA . ASP A 1 3 ? 9.095 -23.390 0.978 1.00 34.01 3 ASP A CA 14
ATOM 12025 C C . ASP A 1 3 ? 9.877 -23.302 2.285 1.00 54.21 3 ASP A C 14
ATOM 12026 O O . ASP A 1 3 ? 9.308 -23.031 3.342 1.00 52.42 3 ASP A O 14
ATOM 12035 N N . GLU A 1 4 ? 11.183 -23.534 2.204 1.00 40.21 4 GLU A N 14
ATOM 12036 C CA . GLU A 1 4 ? 12.042 -23.482 3.381 1.00 32.22 4 GLU A CA 14
ATOM 12037 C C . GLU A 1 4 ? 11.923 -22.132 4.082 1.00 4.12 4 GLU A C 14
ATOM 12038 O O . GLU A 1 4 ? 11.556 -21.131 3.467 1.00 14.35 4 GLU A O 14
ATOM 12050 N N . VAL A 1 5 ? 12.237 -22.113 5.374 1.00 44.32 5 VAL A N 14
ATOM 12051 C CA . VAL A 1 5 ? 12.167 -20.886 6.159 1.00 22.54 5 VAL A CA 14
ATOM 12052 C C . VAL A 1 5 ? 13.518 -20.180 6.198 1.00 32.51 5 VAL A C 14
ATOM 12053 O O . VAL A 1 5 ? 14.449 -20.635 6.861 1.00 11.15 5 VAL A O 14
ATOM 12066 N N . GLY A 1 6 ? 13.617 -19.065 5.482 1.00 41.42 6 GLY A N 14
ATOM 12067 C CA . GLY A 1 6 ? 14.858 -18.313 5.448 1.00 51.30 6 GLY A CA 14
ATOM 12068 C C . GLY A 1 6 ? 15.002 -17.379 6.633 1.00 42.40 6 GLY A C 14
ATOM 12069 O O . GLY A 1 6 ? 15.526 -17.766 7.677 1.00 31.00 6 GLY A O 14
ATOM 12073 N N . ALA A 1 7 ? 14.538 -16.144 6.471 1.00 1.11 7 ALA A N 14
ATOM 12074 C CA . ALA A 1 7 ? 14.618 -15.152 7.536 1.00 32.03 7 ALA A CA 14
ATOM 12075 C C . ALA A 1 7 ? 13.925 -13.855 7.132 1.00 61.22 7 ALA A C 14
ATOM 12076 O O . ALA A 1 7 ? 13.702 -13.584 5.952 1.00 64.03 7 ALA A O 14
ATOM 12083 N N . PRO A 1 8 ? 13.575 -13.034 8.132 1.00 14.44 8 PRO A N 14
ATOM 12084 C CA . PRO A 1 8 ? 12.902 -11.751 7.905 1.00 74.30 8 PRO A CA 14
ATOM 12085 C C . PRO A 1 8 ? 13.819 -10.723 7.251 1.00 34.31 8 PRO A C 14
ATOM 12086 O O . PRO A 1 8 ? 15.034 -10.904 7.167 1.00 35.01 8 PRO A O 14
ATOM 12097 N N . PRO A 1 9 ? 13.226 -9.617 6.777 1.00 71.54 9 PRO A N 14
ATOM 12098 C CA . PRO A 1 9 ? 13.972 -8.538 6.123 1.00 72.12 9 PRO A CA 14
ATOM 12099 C C . PRO A 1 9 ? 14.851 -7.766 7.101 1.00 52.24 9 PRO A C 14
ATOM 12100 O O . PRO A 1 9 ? 14.363 -7.216 8.087 1.00 13.42 9 PRO A O 14
ATOM 12111 N N . ALA A 1 10 ? 16.149 -7.729 6.820 1.00 42.12 10 ALA A N 14
ATOM 12112 C CA . ALA A 1 10 ? 17.096 -7.022 7.674 1.00 54.45 10 ALA A CA 14
ATOM 12113 C C . ALA A 1 10 ? 17.222 -5.559 7.260 1.00 75.31 10 ALA A C 14
ATOM 12114 O O . ALA A 1 10 ? 16.863 -4.656 8.017 1.00 71.21 10 ALA A O 14
ATOM 12121 N N . LEU A 1 11 ? 17.733 -5.332 6.055 1.00 23.23 11 LEU A N 14
ATOM 12122 C CA . LEU A 1 11 ? 17.90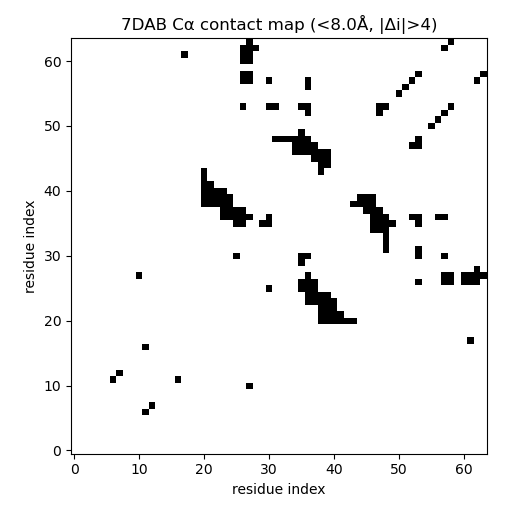7 -3.978 5.541 1.00 63.22 11 LEU A CA 14
ATOM 12123 C C . LEU A 1 11 ? 16.561 -3.347 5.202 1.00 14.04 11 LEU A C 14
ATOM 12124 O O . LEU A 1 11 ? 16.061 -2.495 5.937 1.00 31.13 11 LEU A O 14
ATOM 12140 N N . SER A 1 12 ? 15.977 -3.772 4.086 1.00 22.34 12 SER A N 14
ATOM 12141 C CA . SER A 1 12 ? 14.689 -3.248 3.650 1.00 54.43 12 SER A CA 14
ATOM 12142 C C . SER A 1 12 ? 13.869 -4.330 2.954 1.00 40.13 12 SER A C 14
ATOM 12143 O O . SER A 1 12 ? 12.915 -4.862 3.520 1.00 12.21 12 SER A O 14
ATOM 12151 N N . ALA A 1 13 ? 14.249 -4.650 1.721 1.00 22.42 13 ALA A N 14
ATOM 12152 C CA . ALA A 1 13 ? 13.552 -5.670 0.948 1.00 71.24 13 ALA A CA 14
ATOM 12153 C C . ALA A 1 13 ? 14.210 -5.873 -0.413 1.00 1.21 13 ALA A C 14
ATOM 12154 O O . ALA A 1 13 ? 13.730 -5.366 -1.426 1.00 1.50 13 ALA A O 14
ATOM 12161 N N . GLU A 1 14 ? 15.312 -6.617 -0.427 1.00 52.23 14 GLU A N 14
ATOM 12162 C CA . GLU A 1 14 ? 16.036 -6.884 -1.664 1.00 70.24 14 GLU A CA 14
ATOM 12163 C C . GLU A 1 14 ? 15.729 -8.286 -2.182 1.00 72.44 14 GLU A C 14
ATOM 12164 O O . GLU A 1 14 ? 15.987 -8.600 -3.344 1.00 10.11 14 GLU A O 14
ATOM 12176 N N . GLU A 1 15 ? 15.176 -9.125 -1.311 1.00 45.02 15 GLU A N 14
ATOM 12177 C CA . GLU A 1 15 ? 14.836 -10.494 -1.680 1.00 54.24 15 GLU A CA 14
ATOM 12178 C C . GLU A 1 15 ? 16.087 -11.287 -2.045 1.00 44.20 15 GLU A C 14
ATOM 12179 O O . GLU A 1 15 ? 16.027 -12.243 -2.817 1.00 32.14 15 GLU A O 14
ATOM 12191 N N . GLY A 1 16 ? 17.222 -10.881 -1.484 1.00 5.11 16 GLY A N 14
ATOM 12192 C CA . GLY A 1 16 ? 18.473 -11.563 -1.762 1.00 11.00 16 GLY A CA 14
ATOM 12193 C C . GLY A 1 16 ? 19.683 -10.702 -1.458 1.00 30.45 16 GLY A C 14
ATOM 12194 O O . GLY A 1 16 ? 20.204 -10.018 -2.338 1.00 3.42 16 GLY A O 14
ATOM 12198 N N . VAL A 1 17 ? 20.131 -10.735 -0.206 1.00 71.14 17 VAL A N 14
ATOM 12199 C CA . VAL A 1 17 ? 21.287 -9.952 0.212 1.00 11.45 17 VAL A CA 14
ATOM 12200 C C . VAL A 1 17 ? 22.433 -10.855 0.653 1.00 31.40 17 VAL A C 14
ATOM 12201 O O . VAL A 1 17 ? 22.230 -12.033 0.949 1.00 52.52 17 VAL A O 14
ATOM 12214 N N . MET A 1 18 ? 23.638 -10.296 0.695 1.00 72.24 18 MET A N 14
ATOM 12215 C CA . MET A 1 18 ? 24.817 -11.052 1.101 1.00 10.11 18 MET A CA 14
ATOM 12216 C C . MET A 1 18 ? 26.026 -10.134 1.249 1.00 65.22 18 MET A C 14
ATOM 12217 O O . MET A 1 18 ? 26.543 -9.610 0.262 1.00 34.24 18 MET A O 14
ATOM 12231 N N . GLU A 1 19 ? 26.473 -9.945 2.487 1.00 54.23 19 GLU A N 14
ATOM 12232 C CA . GLU A 1 19 ? 27.621 -9.089 2.762 1.00 72.14 19 GLU A CA 14
ATOM 12233 C C . GLU A 1 19 ? 28.665 -9.830 3.593 1.00 54.43 19 GLU A C 14
ATOM 12234 O O . GLU A 1 19 ? 28.597 -9.850 4.822 1.00 13.32 19 GLU A O 14
ATOM 12246 N N . THR A 1 20 ? 29.631 -10.439 2.912 1.00 11.24 20 THR A N 14
ATOM 12247 C CA . THR A 1 20 ? 30.688 -11.182 3.586 1.00 61.20 20 THR A CA 14
ATOM 12248 C C . THR A 1 20 ? 31.322 -10.352 4.696 1.00 24.11 20 THR A C 14
ATOM 12249 O O . THR A 1 20 ? 31.603 -10.861 5.781 1.00 3.04 20 THR A O 14
ATOM 12260 N N . ARG A 1 21 ? 31.545 -9.072 4.418 1.00 50.22 21 ARG A N 14
ATOM 12261 C CA . ARG A 1 21 ? 32.147 -8.171 5.394 1.00 71.24 21 ARG A CA 14
ATOM 12262 C C . ARG A 1 21 ? 31.403 -8.236 6.725 1.00 64.35 21 ARG A C 14
ATOM 12263 O O . ARG A 1 21 ? 31.910 -8.782 7.704 1.00 64.10 21 ARG A O 14
ATOM 12284 N N . ALA A 1 22 ? 30.199 -7.675 6.752 1.00 71.24 22 ALA A N 14
ATOM 12285 C CA . ALA A 1 22 ? 29.385 -7.671 7.961 1.00 3.20 22 ALA A CA 14
ATOM 12286 C C . ALA A 1 22 ? 28.038 -7.000 7.714 1.00 61.41 22 ALA A C 14
ATOM 12287 O O . ALA A 1 22 ? 26.994 -7.650 7.763 1.00 51.51 22 ALA A O 14
ATOM 12294 N N . GLU A 1 23 ? 28.070 -5.698 7.449 1.00 20.11 23 GLU A N 14
ATOM 12295 C CA . GLU A 1 23 ? 26.850 -4.941 7.196 1.00 10.41 23 GLU A CA 14
ATOM 12296 C C . GLU A 1 23 ? 27.016 -4.032 5.981 1.00 33.03 23 GLU A C 14
ATOM 12297 O O . GLU A 1 23 ? 28.070 -3.428 5.783 1.00 63.25 23 GLU A O 14
ATOM 12309 N N . CYS A 1 24 ? 25.967 -3.940 5.171 1.00 74.51 24 CYS A N 14
ATOM 12310 C CA . CYS A 1 24 ? 25.994 -3.107 3.975 1.00 61.53 24 CYS A CA 14
ATOM 12311 C C . CYS A 1 24 ? 24.669 -2.373 3.793 1.00 40.20 24 CYS A C 14
ATOM 12312 O O . CYS A 1 24 ? 23.600 -2.928 4.047 1.00 51.15 24 CYS A O 14
ATOM 12319 N N . ARG A 1 25 ? 24.748 -1.122 3.352 1.00 3.40 25 ARG A N 14
ATOM 12320 C CA . ARG A 1 25 ? 23.556 -0.310 3.137 1.00 21.31 25 ARG A CA 14
ATOM 12321 C C . ARG A 1 25 ? 23.518 0.234 1.712 1.00 64.31 25 ARG A C 14
ATOM 12322 O O . ARG A 1 25 ? 24.485 0.833 1.241 1.00 73.20 25 ARG A O 14
ATOM 12343 N N . GLN A 1 26 ? 22.397 0.020 1.032 1.00 73.31 26 GLN A N 14
ATOM 12344 C CA . GLN A 1 26 ? 22.234 0.488 -0.340 1.00 24.44 26 GLN A CA 14
ATOM 12345 C C . GLN A 1 26 ? 20.780 0.377 -0.784 1.00 14.32 26 GLN A C 14
ATOM 12346 O O . GLN A 1 26 ? 20.241 1.288 -1.411 1.00 14.45 26 GLN A O 14
ATOM 12360 N N . GLY A 1 27 ? 20.149 -0.746 -0.455 1.00 32.13 27 GLY A N 14
ATOM 12361 C CA . GLY A 1 27 ? 18.762 -0.955 -0.828 1.00 62.14 27 GLY A CA 14
ATOM 12362 C C . GLY A 1 27 ? 17.808 -0.101 -0.017 1.00 61.30 27 GLY A C 14
ATOM 12363 O O . GLY A 1 27 ? 17.271 -0.549 0.997 1.00 24.31 27 GLY A O 14
ATOM 12367 N N . LEU A 1 28 ? 17.597 1.132 -0.462 1.00 14.42 28 LEU A N 14
ATOM 12368 C CA . LEU A 1 28 ? 16.701 2.053 0.231 1.00 24.40 28 LEU A CA 14
ATOM 12369 C C . LEU A 1 28 ? 16.612 3.384 -0.507 1.00 55.32 28 LEU A C 14
ATOM 12370 O O . LEU A 1 28 ? 15.556 4.019 -0.538 1.00 44.33 28 LEU A O 14
ATOM 12386 N N . LEU A 1 29 ? 17.724 3.801 -1.102 1.00 53.13 29 LEU A N 14
ATOM 12387 C CA . LEU A 1 29 ? 17.770 5.057 -1.843 1.00 65.23 29 LEU A CA 14
ATOM 12388 C C . LEU A 1 29 ? 17.848 4.800 -3.345 1.00 13.41 29 LEU A C 14
ATOM 12389 O O . LEU A 1 29 ? 18.276 3.738 -3.797 1.00 50.30 29 LEU A O 14
ATOM 12405 N N . PRO A 1 30 ? 17.426 5.796 -4.138 1.00 55.31 30 PRO A N 14
ATOM 12406 C CA . PRO A 1 30 ? 17.440 5.703 -5.601 1.00 14.41 30 PRO A CA 14
ATOM 12407 C C . PRO A 1 30 ? 18.854 5.719 -6.169 1.00 45.23 30 PRO A C 14
ATOM 12408 O O . PRO A 1 30 ? 19.057 5.504 -7.365 1.00 32.13 30 PRO A O 14
ATOM 12419 N N . CYS A 1 31 ? 19.831 5.975 -5.305 1.00 62.14 31 CYS A N 14
ATOM 12420 C CA . CYS A 1 31 ? 21.228 6.019 -5.721 1.00 20.23 31 CYS A CA 14
ATOM 12421 C C . CYS A 1 31 ? 21.471 7.171 -6.691 1.00 50.12 31 CYS A C 14
ATOM 12422 O O . CYS A 1 31 ? 21.812 6.957 -7.855 1.00 32.43 31 CYS A O 14
ATOM 12429 N N . LYS A 1 32 ? 21.293 8.395 -6.204 1.00 64.44 32 LYS A N 14
ATOM 12430 C CA . LYS A 1 32 ? 21.494 9.582 -7.026 1.00 42.12 32 LYS A CA 14
ATOM 12431 C C . LYS A 1 32 ? 21.508 10.842 -6.167 1.00 52.40 32 LYS A C 14
ATOM 12432 O O . LYS A 1 32 ? 21.118 11.919 -6.621 1.00 23.43 32 LYS A O 14
ATOM 12451 N N . ASP A 1 33 ? 21.959 10.702 -4.926 1.00 25.33 33 ASP A N 14
ATOM 12452 C CA . ASP A 1 33 ? 22.026 11.830 -4.004 1.00 22.31 33 ASP A CA 14
ATOM 12453 C C . ASP A 1 33 ? 22.591 11.396 -2.655 1.00 4.42 33 ASP A C 14
ATOM 12454 O O . ASP A 1 33 ? 22.296 10.305 -2.169 1.00 2.51 33 ASP A O 14
ATOM 12463 N N . ASN A 1 34 ? 23.406 12.259 -2.056 1.00 25.41 34 ASN A N 14
ATOM 12464 C CA . ASN A 1 34 ? 24.015 11.964 -0.763 1.00 53.05 34 ASN A CA 14
ATOM 12465 C C . ASN A 1 34 ? 24.696 10.599 -0.781 1.00 52.03 34 ASN A C 14
ATOM 12466 O O . ASN A 1 34 ? 24.897 10.007 -1.842 1.00 32.53 34 ASN A O 14
ATOM 12477 N N . LYS A 1 35 ? 25.049 10.105 0.400 1.00 33.45 35 LYS A N 14
ATOM 12478 C CA . LYS A 1 35 ? 25.706 8.809 0.523 1.00 73.30 35 LYS A CA 14
ATOM 12479 C C . LYS A 1 35 ? 24.945 7.738 -0.253 1.00 23.23 35 LYS A C 14
ATOM 12480 O O . LYS A 1 35 ? 23.918 7.237 0.205 1.00 13.02 35 LYS A O 14
ATOM 12499 N N . CYS A 1 36 ? 25.457 7.390 -1.428 1.00 61.35 36 CYS A N 14
ATOM 12500 C CA . CYS A 1 36 ? 24.828 6.377 -2.268 1.00 15.43 36 CYS A CA 14
ATOM 12501 C C . CYS A 1 36 ? 24.822 5.020 -1.571 1.00 64.31 36 CYS A C 14
ATOM 12502 O O . CYS A 1 36 ? 23.849 4.651 -0.914 1.00 75.33 36 CYS A O 14
ATOM 12509 N N . TYR A 1 37 ? 25.917 4.281 -1.719 1.00 54.21 37 TYR A N 14
ATOM 12510 C CA . TYR A 1 37 ? 26.038 2.964 -1.106 1.00 61.35 37 TYR A CA 14
ATOM 12511 C C . TYR A 1 37 ? 27.253 2.901 -0.186 1.00 32.04 37 TYR A C 14
ATOM 12512 O O . TYR A 1 37 ? 28.335 3.375 -0.533 1.00 22.44 37 TYR A O 14
ATOM 12530 N N . CYS A 1 38 ? 27.065 2.312 0.991 1.00 44.12 38 CYS A N 14
ATOM 12531 C CA . CYS A 1 38 ? 28.144 2.186 1.964 1.00 73.43 38 CYS A CA 14
ATOM 12532 C C . CYS A 1 38 ? 28.146 0.796 2.595 1.00 5.42 38 CYS A C 14
ATOM 12533 O O . CYS A 1 38 ? 27.092 0.200 2.815 1.00 13.23 38 CYS A O 14
ATOM 12540 N N . CYS A 1 39 ? 29.339 0.287 2.885 1.00 71.43 39 CYS A N 14
ATOM 12541 C CA . CYS A 1 39 ? 29.481 -1.032 3.491 1.00 51.24 39 CYS A CA 14
ATOM 12542 C C . CYS A 1 39 ? 30.419 -0.980 4.693 1.00 11.40 39 CYS A C 14
ATOM 12543 O O . CYS A 1 39 ? 31.596 -0.641 4.561 1.00 75.21 39 CYS A O 14
ATOM 12550 N N . ILE A 1 40 ? 29.890 -1.317 5.864 1.00 32.21 40 ILE A N 14
ATOM 12551 C CA . ILE A 1 40 ? 30.680 -1.310 7.089 1.00 34.22 40 ILE A CA 14
ATOM 12552 C C . ILE A 1 40 ? 30.704 -2.691 7.735 1.00 23.32 40 ILE A C 14
ATOM 12553 O O . ILE A 1 40 ? 29.666 -3.332 7.895 1.00 64.23 40 ILE A O 14
ATOM 12569 N N . GLY A 1 41 ? 31.898 -3.144 8.107 1.00 1.52 41 GLY A N 14
ATOM 12570 C CA . GLY A 1 41 ? 32.036 -4.445 8.734 1.00 60.34 41 GLY A CA 14
ATOM 12571 C C . GLY A 1 41 ? 33.298 -4.558 9.565 1.00 4.22 41 GLY A C 14
ATOM 12572 O O . GLY A 1 41 ? 33.292 -5.161 10.638 1.00 40.44 41 GLY A O 14
ATOM 12576 N N . GLY A 1 42 ? 34.386 -3.977 9.069 1.00 44.35 42 GLY A N 14
ATOM 12577 C CA . GLY A 1 42 ? 35.647 -4.028 9.785 1.00 3.41 42 GLY A CA 14
ATOM 12578 C C . GLY A 1 42 ? 36.840 -3.806 8.876 1.00 10.13 42 GLY A C 14
ATOM 12579 O O . GLY A 1 42 ? 37.431 -2.727 8.868 1.00 53.33 42 GLY A O 14
ATOM 12583 N N . GLY A 1 43 ? 37.197 -4.832 8.109 1.00 13.23 43 GLY A N 14
ATOM 12584 C CA . GLY A 1 43 ? 38.326 -4.724 7.205 1.00 64.22 43 GLY A CA 14
ATOM 12585 C C . GLY A 1 43 ? 38.046 -3.803 6.034 1.00 3.44 43 GLY A C 14
ATOM 12586 O O . GLY A 1 43 ? 38.969 -3.349 5.356 1.00 13.12 43 GLY A O 14
ATOM 12590 N N . THR A 1 44 ? 36.768 -3.525 5.794 1.00 25.11 44 THR A N 14
ATOM 12591 C CA . THR A 1 44 ? 36.369 -2.654 4.696 1.00 72.30 44 THR A CA 14
ATOM 12592 C C . THR A 1 44 ? 35.998 -1.265 5.203 1.00 73.42 44 THR A C 14
ATOM 12593 O O . THR A 1 44 ? 36.697 -0.288 4.933 1.00 74.55 44 THR A O 14
ATOM 12604 N N . ARG A 1 45 ? 34.894 -1.185 5.939 1.00 5.43 45 ARG A N 14
ATOM 12605 C CA . ARG A 1 45 ? 34.431 0.086 6.484 1.00 74.13 45 ARG A CA 14
ATOM 12606 C C . ARG A 1 45 ? 34.669 1.222 5.493 1.00 64.51 45 ARG A C 14
ATOM 12607 O O . ARG A 1 45 ? 35.505 2.095 5.725 1.00 31.45 45 ARG A O 14
ATOM 12628 N N . GLN A 1 46 ? 33.930 1.201 4.388 1.00 5.43 46 GLN A N 14
ATOM 12629 C CA . GLN A 1 46 ? 34.063 2.229 3.362 1.00 24.31 46 GLN A CA 14
ATOM 12630 C C . GLN A 1 46 ? 32.701 2.604 2.788 1.00 63.34 46 GLN A C 14
ATOM 12631 O O . GLN A 1 46 ? 31.736 1.848 2.907 1.00 41.40 46 GLN A O 14
ATOM 12645 N N . CYS A 1 47 ? 32.630 3.775 2.164 1.00 13.02 47 CYS A N 14
ATOM 12646 C CA . CYS A 1 47 ? 31.386 4.252 1.571 1.00 20.34 47 CYS A CA 14
ATOM 12647 C C . CYS A 1 47 ? 31.664 5.104 0.337 1.00 53.33 47 CYS A C 14
ATOM 12648 O O . CYS A 1 47 ? 32.662 5.822 0.277 1.00 63.04 47 CYS A O 14
ATOM 12655 N N . TYR A 1 48 ? 30.773 5.020 -0.646 1.00 4.14 48 TYR A N 14
ATOM 12656 C CA . TYR A 1 48 ? 30.923 5.782 -1.880 1.00 30.31 48 TYR A CA 14
ATOM 12657 C C . TYR A 1 48 ? 29.616 6.475 -2.254 1.00 5.00 48 TYR A C 14
ATOM 12658 O O . TYR A 1 48 ? 28.556 5.851 -2.285 1.00 24.11 48 TYR A O 14
ATOM 12676 N N . ALA A 1 49 ? 29.702 7.771 -2.538 1.00 20.50 49 ALA A N 14
ATOM 12677 C CA . ALA A 1 49 ? 28.528 8.550 -2.913 1.00 24.52 49 ALA A CA 14
ATOM 12678 C C . ALA A 1 49 ? 28.713 9.197 -4.281 1.00 5.32 49 ALA A C 14
ATOM 12679 O O . ALA A 1 49 ? 27.824 9.890 -4.777 1.00 64.03 49 ALA A O 14
ATOM 12686 N N . THR A 1 50 ? 29.875 8.969 -4.887 1.00 34.33 50 THR A N 14
ATOM 12687 C CA . THR A 1 50 ? 30.177 9.532 -6.197 1.00 21.45 50 THR A CA 14
ATOM 12688 C C . THR A 1 50 ? 29.463 8.764 -7.303 1.00 71.10 50 THR A C 14
ATOM 12689 O O . THR A 1 50 ? 29.246 7.556 -7.195 1.00 3.22 50 THR A O 14
ATOM 12700 N N . LEU A 1 51 ? 29.099 9.471 -8.367 1.00 65.14 51 LEU A N 14
ATOM 12701 C CA . LEU A 1 51 ? 28.410 8.855 -9.496 1.00 14.13 51 LEU A CA 14
ATOM 12702 C C . LEU A 1 51 ? 29.175 7.637 -10.003 1.00 41.43 51 LEU A C 14
ATOM 12703 O O . LEU A 1 51 ? 28.578 6.646 -10.422 1.00 14.41 51 LEU A O 14
ATOM 12719 N N . ALA A 1 52 ? 30.501 7.719 -9.961 1.00 70.31 52 ALA A N 14
ATOM 12720 C CA . ALA A 1 52 ? 31.348 6.622 -10.413 1.00 23.13 52 ALA A CA 14
ATOM 12721 C C . ALA A 1 52 ? 30.995 5.324 -9.694 1.00 65.02 52 ALA A C 14
ATOM 12722 O O . ALA A 1 52 ? 30.839 4.278 -10.324 1.00 45.51 52 ALA A O 14
ATOM 12729 N N . GLU A 1 53 ? 30.872 5.399 -8.373 1.00 1.13 53 GLU A N 14
ATOM 12730 C CA . GLU A 1 53 ? 30.539 4.228 -7.569 1.00 42.45 53 GLU A CA 14
ATOM 12731 C C . GLU A 1 53 ? 29.028 4.024 -7.505 1.00 42.35 53 GLU A C 14
ATOM 12732 O O . GLU A 1 53 ? 28.550 2.917 -7.256 1.00 52.42 53 GLU A O 14
ATOM 12744 N N . CYS A 1 54 ? 28.282 5.100 -7.732 1.00 12.02 54 CYS A N 14
ATOM 12745 C CA . CYS A 1 54 ? 26.825 5.042 -7.699 1.00 64.53 54 CYS A CA 14
ATOM 12746 C C . CYS A 1 54 ? 26.276 4.452 -8.995 1.00 33.31 54 CYS A C 14
ATOM 12747 O O . CYS A 1 54 ? 25.104 4.081 -9.072 1.00 64.41 54 CYS A O 14
ATOM 12754 N N . ARG A 1 55 ? 27.130 4.368 -10.010 1.00 13.53 55 ARG A N 14
ATOM 12755 C CA . ARG A 1 55 ? 26.730 3.825 -11.302 1.00 71.01 55 ARG A CA 14
ATOM 12756 C C . ARG A 1 55 ? 27.489 2.537 -11.609 1.00 1.32 55 ARG A C 14
ATOM 12757 O O . ARG A 1 55 ? 26.984 1.658 -12.308 1.00 5.20 55 ARG A O 14
ATOM 12778 N N . HIS A 1 56 ? 28.705 2.433 -11.081 1.00 51.34 56 HIS A N 14
ATOM 12779 C CA . HIS A 1 56 ? 29.534 1.253 -11.299 1.00 11.14 56 HIS A CA 14
ATOM 12780 C C . HIS A 1 56 ? 29.369 0.255 -10.156 1.00 50.41 56 HIS A C 14
ATOM 12781 O O . HIS A 1 56 ? 29.368 -0.956 -10.372 1.00 50.05 56 HIS A O 14
ATOM 12795 N N . ALA A 1 57 ? 29.231 0.773 -8.940 1.00 54.41 57 ALA A N 14
ATOM 12796 C CA . ALA A 1 57 ? 29.064 -0.072 -7.764 1.00 52.32 57 ALA A CA 14
ATOM 12797 C C . ALA A 1 57 ? 27.787 0.284 -7.009 1.00 65.22 57 ALA A C 14
ATOM 12798 O O . ALA A 1 57 ? 27.838 0.829 -5.906 1.00 52.13 57 ALA A O 14
ATOM 12805 N N . CYS A 1 58 ? 26.644 -0.028 -7.610 1.00 51.31 58 CYS A N 14
ATOM 12806 C CA . CYS A 1 58 ? 25.354 0.260 -6.995 1.00 74.35 58 CYS A CA 14
ATOM 12807 C C . CYS A 1 58 ? 24.245 -0.558 -7.651 1.00 74.12 58 CYS A C 14
ATOM 12808 O O . CYS A 1 58 ? 23.349 -1.065 -6.975 1.00 31.35 58 CYS A O 14
ATOM 12815 N N . LEU A 1 59 ? 24.311 -0.682 -8.972 1.00 70.21 59 LEU A N 14
ATOM 12816 C CA . LEU A 1 59 ? 23.313 -1.439 -9.721 1.00 1.34 59 LEU A CA 14
ATOM 12817 C C . LEU A 1 59 ? 23.654 -2.925 -9.734 1.00 62.31 59 LEU A C 14
ATOM 12818 O O . LEU A 1 59 ? 22.876 -3.770 -9.291 1.00 10.05 59 LEU A O 14
ATOM 12834 N N . PRO A 1 60 ? 24.846 -3.254 -10.253 1.00 64.52 60 PRO A N 14
ATOM 12835 C CA . PRO A 1 60 ? 25.319 -4.640 -10.334 1.00 43.33 60 PRO A CA 14
ATOM 12836 C C . PRO A 1 60 ? 25.646 -5.222 -8.963 1.00 75.13 60 PRO A C 14
ATOM 12837 O O . PRO A 1 60 ? 25.728 -6.440 -8.798 1.00 54.03 60 PRO A O 14
ATOM 12848 N N . LEU A 1 61 ? 25.830 -4.346 -7.982 1.00 43.33 61 LEU A N 14
ATOM 12849 C CA . LEU A 1 61 ? 26.147 -4.773 -6.624 1.00 23.30 61 LEU A CA 14
ATOM 12850 C C . LEU A 1 61 ? 25.165 -5.837 -6.145 1.00 32.22 61 LEU A C 14
ATOM 12851 O O . LEU A 1 61 ? 24.024 -5.532 -5.799 1.00 64.11 61 LEU A O 14
ATOM 12867 N N . ASN A 1 62 ? 25.617 -7.087 -6.125 1.00 51.13 62 ASN A N 14
ATOM 12868 C CA . ASN A 1 62 ? 24.778 -8.196 -5.687 1.00 30.34 62 ASN A CA 14
ATOM 12869 C C . ASN A 1 62 ? 25.629 -9.403 -5.302 1.00 50.13 62 ASN A C 14
ATOM 12870 O O . ASN A 1 62 ? 25.167 -10.544 -5.351 1.00 5.32 62 ASN A O 14
ATOM 12881 N N . THR A 1 63 ? 26.875 -9.143 -4.919 1.00 64.43 63 THR A N 14
ATOM 12882 C CA . THR A 1 63 ? 27.791 -10.207 -4.527 1.00 45.10 63 THR A CA 14
ATOM 12883 C C . THR A 1 63 ? 27.681 -10.506 -3.036 1.00 50.33 63 THR A C 14
ATOM 12884 O O . THR A 1 63 ? 26.989 -9.802 -2.302 1.00 54.04 63 THR A O 14
ATOM 12895 N N . ASN A 1 64 ? 28.369 -11.554 -2.595 1.00 53.01 64 ASN A N 14
ATOM 12896 C CA . ASN A 1 64 ? 28.347 -11.946 -1.190 1.00 45.24 64 ASN A CA 14
ATOM 12897 C C . ASN A 1 64 ? 29.633 -11.521 -0.488 1.00 3.23 64 ASN A C 14
ATOM 12898 O O . ASN A 1 64 ? 30.170 -10.446 -0.752 1.00 43.53 64 ASN A O 14
ATOM 12909 N N . LEU A 1 1 ? 5.655 -9.023 10.384 1.00 5.34 1 LEU A N 15
ATOM 12910 C CA . LEU A 1 1 ? 4.397 -8.296 10.510 1.00 51.33 1 LEU A CA 15
ATOM 12911 C C . LEU A 1 1 ? 3.785 -8.027 9.139 1.00 54.23 1 LEU A C 15
ATOM 12912 O O . LEU A 1 1 ? 4.498 -7.908 8.143 1.00 71.41 1 LEU A O 15
ATOM 12928 N N . GLN A 1 2 ? 2.460 -7.930 9.097 1.00 53.22 2 GLN A N 15
ATOM 12929 C CA . GLN A 1 2 ? 1.752 -7.673 7.848 1.00 22.10 2 GLN A CA 15
ATOM 12930 C C . GLN A 1 2 ? 2.304 -6.432 7.155 1.00 43.13 2 GLN A C 15
ATOM 12931 O O . GLN A 1 2 ? 2.096 -5.308 7.613 1.00 33.40 2 GLN A O 15
ATOM 12945 N N . ASP A 1 3 ? 3.009 -6.643 6.049 1.00 42.43 3 ASP A N 15
ATOM 12946 C CA . ASP A 1 3 ? 3.591 -5.540 5.291 1.00 21.54 3 ASP A CA 15
ATOM 12947 C C . ASP A 1 3 ? 2.588 -4.983 4.286 1.00 3.32 3 ASP A C 15
ATOM 12948 O O . ASP A 1 3 ? 1.939 -5.735 3.561 1.00 61.32 3 ASP A O 15
ATOM 12957 N N . GLU A 1 4 ? 2.467 -3.659 4.251 1.00 64.34 4 GLU A N 15
ATOM 12958 C CA . GLU A 1 4 ? 1.542 -3.002 3.335 1.00 11.14 4 GLU A CA 15
ATOM 12959 C C . GLU A 1 4 ? 2.076 -3.033 1.906 1.00 34.32 4 GLU A C 15
ATOM 12960 O O . GLU A 1 4 ? 2.658 -2.060 1.427 1.00 13.13 4 GLU A O 15
ATOM 12972 N N . VAL A 1 5 ? 1.873 -4.160 1.230 1.00 43.32 5 VAL A N 15
ATOM 12973 C CA . VAL A 1 5 ? 2.333 -4.319 -0.145 1.00 20.24 5 VAL A CA 15
ATOM 12974 C C . VAL A 1 5 ? 3.811 -3.967 -0.274 1.00 73.02 5 VAL A C 15
ATOM 12975 O O . VAL A 1 5 ? 4.163 -2.862 -0.685 1.00 74.11 5 VAL A O 15
ATOM 12988 N N . GLY A 1 6 ? 4.673 -4.916 0.079 1.00 11.42 6 GLY A N 15
ATOM 12989 C CA . GLY A 1 6 ? 6.103 -4.687 -0.005 1.00 44.51 6 GLY A CA 15
ATOM 12990 C C . GLY A 1 6 ? 6.836 -5.835 -0.671 1.00 2.45 6 GLY A C 15
ATOM 12991 O O . GLY A 1 6 ? 6.442 -6.293 -1.742 1.00 60.23 6 GLY A O 15
ATOM 12995 N N . ALA A 1 7 ? 7.907 -6.299 -0.035 1.00 12.03 7 ALA A N 15
ATOM 12996 C CA . ALA A 1 7 ? 8.696 -7.400 -0.572 1.00 22.43 7 ALA A CA 15
ATOM 12997 C C . ALA A 1 7 ? 9.323 -8.224 0.548 1.00 2.44 7 ALA A C 15
ATOM 12998 O O . ALA A 1 7 ? 9.455 -7.770 1.686 1.00 61.45 7 ALA A O 15
ATOM 13005 N N . PRO A 1 8 ? 9.719 -9.463 0.223 1.00 61.04 8 PRO A N 15
ATOM 13006 C CA . PRO A 1 8 ? 10.339 -10.376 1.188 1.00 12.51 8 PRO A CA 15
ATOM 13007 C C . PRO A 1 8 ? 11.740 -9.928 1.592 1.00 73.54 8 PRO A C 15
ATOM 13008 O O . PRO A 1 8 ? 12.337 -9.045 0.976 1.00 30.20 8 PRO A O 15
ATOM 13019 N N . PRO A 1 9 ? 12.279 -10.552 2.650 1.00 13.51 9 PRO A N 15
ATOM 13020 C CA . PRO A 1 9 ? 13.617 -10.235 3.159 1.00 55.44 9 PRO A CA 15
ATOM 13021 C C . PRO A 1 9 ? 14.720 -10.685 2.208 1.00 70.53 9 PRO A C 15
ATOM 13022 O O . PRO A 1 9 ? 14.543 -11.631 1.440 1.00 54.42 9 PRO A O 15
ATOM 13033 N N . ALA A 1 10 ? 15.859 -10.004 2.265 1.00 42.51 10 ALA A N 15
ATOM 13034 C CA . ALA A 1 10 ? 16.992 -10.336 1.410 1.00 23.03 10 ALA A CA 15
ATOM 13035 C C . ALA A 1 10 ? 18.311 -9.947 2.071 1.00 73.43 10 ALA A C 15
ATOM 13036 O O . ALA A 1 10 ? 19.257 -10.735 2.102 1.00 42.01 10 ALA A O 15
ATOM 13043 N N . LEU A 1 11 ? 18.367 -8.729 2.597 1.00 54.11 11 LEU A N 15
ATOM 13044 C CA . LEU A 1 11 ? 19.570 -8.235 3.257 1.00 63.02 11 LEU A CA 15
ATOM 13045 C C . LEU A 1 11 ? 19.806 -8.964 4.576 1.00 43.13 11 LEU A C 15
ATOM 13046 O O . LEU A 1 11 ? 20.879 -8.859 5.171 1.00 34.20 11 LEU A O 15
ATOM 13062 N N . SER A 1 12 ? 18.798 -9.704 5.026 1.00 60.04 12 SER A N 15
ATOM 13063 C CA . SER A 1 12 ? 18.895 -10.450 6.275 1.00 1.40 12 SER A CA 15
ATOM 13064 C C . SER A 1 12 ? 18.768 -11.949 6.024 1.00 22.11 12 SER A C 15
ATOM 13065 O O . SER A 1 12 ? 18.260 -12.689 6.866 1.00 62.54 12 SER A O 15
ATOM 13073 N N . ALA A 1 13 ? 19.234 -12.389 4.860 1.00 61.31 13 ALA A N 15
ATOM 13074 C CA . ALA A 1 13 ? 19.175 -13.800 4.498 1.00 42.13 13 ALA A CA 15
ATOM 13075 C C . ALA A 1 13 ? 20.399 -14.551 5.013 1.00 55.51 13 ALA A C 15
ATOM 13076 O O . ALA A 1 13 ? 20.303 -15.338 5.953 1.00 24.15 13 ALA A O 15
ATOM 13083 N N . GLU A 1 14 ? 21.546 -14.301 4.390 1.00 60.23 14 GLU A N 15
ATOM 13084 C CA . GLU A 1 14 ? 22.787 -14.956 4.786 1.00 44.33 14 GLU A CA 15
ATOM 13085 C C . GLU A 1 14 ? 23.952 -14.480 3.922 1.00 25.43 14 GLU A C 15
ATOM 13086 O O . GLU A 1 14 ? 24.847 -15.256 3.588 1.00 22.34 14 GLU A O 15
ATOM 13098 N N . GLU A 1 15 ? 23.933 -13.200 3.565 1.00 74.24 15 GLU A N 15
ATOM 13099 C CA . GLU A 1 15 ? 24.986 -12.622 2.739 1.00 64.10 15 GLU A CA 15
ATOM 13100 C C . GLU A 1 15 ? 25.877 -11.696 3.563 1.00 55.12 15 GLU A C 15
ATOM 13101 O O . GLU A 1 15 ? 26.490 -10.772 3.031 1.00 64.02 15 GLU A O 15
ATOM 13113 N N . GLY A 1 16 ? 25.940 -11.951 4.866 1.00 25.12 16 GLY A N 15
ATOM 13114 C CA . GLY A 1 16 ? 26.757 -11.132 5.743 1.00 33.12 16 GLY A CA 15
ATOM 13115 C C . GLY A 1 16 ? 27.942 -11.890 6.307 1.00 0.03 16 GLY A C 15
ATOM 13116 O O . GLY A 1 16 ? 27.937 -12.287 7.473 1.00 41.43 16 GLY A O 15
ATOM 13120 N N . VAL A 1 17 ? 28.961 -12.094 5.478 1.00 0.23 17 VAL A N 15
ATOM 13121 C CA . VAL A 1 17 ? 30.159 -12.810 5.901 1.00 73.13 17 VAL A CA 15
ATOM 13122 C C . VAL A 1 17 ? 31.276 -11.842 6.273 1.00 54.41 17 VAL A C 15
ATOM 13123 O O . VAL A 1 17 ? 31.082 -10.626 6.273 1.00 24.23 17 VAL A O 15
ATOM 13136 N N . MET A 1 18 ? 32.445 -12.389 6.589 1.00 51.33 18 MET A N 15
ATOM 13137 C CA . MET A 1 18 ? 33.594 -11.572 6.961 1.00 24.23 18 MET A CA 15
ATOM 13138 C C . MET A 1 18 ? 34.366 -11.123 5.725 1.00 61.35 18 MET A C 15
ATOM 13139 O O . MET A 1 18 ? 35.576 -11.325 5.630 1.00 22.44 18 MET A O 15
ATOM 13153 N N . GLU A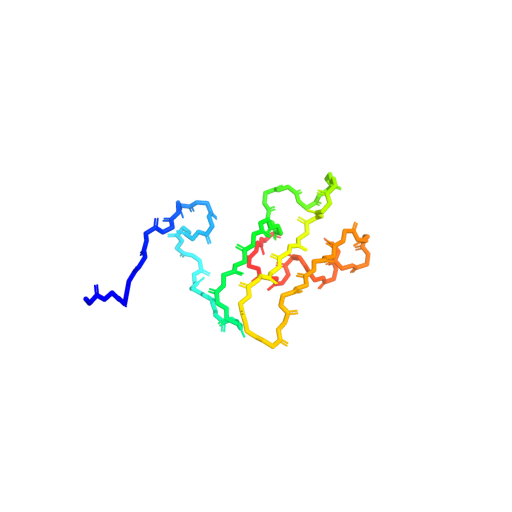 1 19 ? 33.658 -10.514 4.779 1.00 75.00 19 GLU A N 15
ATOM 13154 C CA . GLU A 1 19 ? 34.278 -10.038 3.548 1.00 75.21 19 GLU A CA 15
ATOM 13155 C C . GLU A 1 19 ? 35.453 -9.115 3.853 1.00 45.43 19 GLU A C 15
ATOM 13156 O O . GLU A 1 19 ? 36.613 -9.481 3.657 1.00 50.41 19 GLU A O 15
ATOM 13168 N N . THR A 1 20 ? 35.146 -7.914 4.333 1.00 2.32 20 THR A N 15
ATOM 13169 C CA . THR A 1 20 ? 36.176 -6.936 4.664 1.00 73.44 20 THR A CA 15
ATOM 13170 C C . THR A 1 20 ? 35.707 -5.996 5.767 1.00 14.45 20 THR A C 15
ATOM 13171 O O . THR A 1 20 ? 36.141 -6.104 6.914 1.00 12.14 20 THR A O 15
ATOM 13182 N N . ARG A 1 21 ? 34.817 -5.073 5.414 1.00 24.22 21 ARG A N 15
ATOM 13183 C CA . ARG A 1 21 ? 34.290 -4.113 6.376 1.00 51.31 21 ARG A CA 15
ATOM 13184 C C . ARG A 1 21 ? 33.462 -4.815 7.448 1.00 74.55 21 ARG A C 15
ATOM 13185 O O . ARG A 1 21 ? 33.907 -4.976 8.584 1.00 75.55 21 ARG A O 15
ATOM 13206 N N . ALA A 1 22 ? 32.255 -5.231 7.077 1.00 33.15 22 ALA A N 15
ATOM 13207 C CA . ALA A 1 22 ? 31.365 -5.917 8.006 1.00 62.50 22 ALA A CA 15
ATOM 13208 C C . ALA A 1 22 ? 30.062 -6.318 7.323 1.00 12.22 22 ALA A C 15
ATOM 13209 O O . ALA A 1 22 ? 29.787 -7.503 7.137 1.00 10.33 22 ALA A O 15
ATOM 13216 N N . GLU A 1 23 ? 29.263 -5.322 6.953 1.00 51.12 23 GLU A N 15
ATOM 13217 C CA . GLU A 1 23 ? 27.987 -5.572 6.292 1.00 64.11 23 GLU A CA 15
ATOM 13218 C C . GLU A 1 23 ? 27.715 -4.521 5.219 1.00 21.52 23 GLU A C 15
ATOM 13219 O O . GLU A 1 23 ? 27.987 -3.336 5.412 1.00 55.10 23 GLU A O 15
ATOM 13231 N N . CYS A 1 24 ? 27.177 -4.965 4.088 1.00 64.11 24 CYS A N 15
ATOM 13232 C CA . CYS A 1 24 ? 26.869 -4.066 2.983 1.00 14.50 24 CYS A CA 15
ATOM 13233 C C . CYS A 1 24 ? 25.414 -4.218 2.548 1.00 50.22 24 CYS A C 15
ATOM 13234 O O . CYS A 1 24 ? 24.875 -5.324 2.524 1.00 20.51 24 CYS A O 15
ATOM 13241 N N . ARG A 1 25 ? 24.785 -3.099 2.204 1.00 12.20 25 ARG A N 15
ATOM 13242 C CA . ARG A 1 25 ? 23.393 -3.107 1.770 1.00 32.35 25 ARG A CA 15
ATOM 13243 C C . ARG A 1 25 ? 23.247 -2.460 0.397 1.00 44.54 25 ARG A C 15
ATOM 13244 O O . ARG A 1 25 ? 23.997 -1.548 0.048 1.00 51.12 25 ARG A O 15
ATOM 13265 N N . GLN A 1 26 ? 22.279 -2.938 -0.378 1.00 13.43 26 GLN A N 15
ATOM 13266 C CA . GLN A 1 26 ? 22.036 -2.406 -1.714 1.00 5.55 26 GLN A CA 15
ATOM 13267 C C . GLN A 1 26 ? 23.255 -2.605 -2.608 1.00 63.23 26 GLN A C 15
ATOM 13268 O O . GLN A 1 26 ? 23.470 -1.854 -3.559 1.00 74.40 26 GLN A O 15
ATOM 13282 N N . GLY A 1 27 ? 24.052 -3.623 -2.297 1.00 20.14 27 GLY A N 15
ATOM 13283 C CA . GLY A 1 27 ? 25.240 -3.903 -3.082 1.00 10.22 27 GLY A CA 15
ATOM 13284 C C . GLY A 1 27 ? 25.342 -5.362 -3.479 1.00 61.01 27 GLY A C 15
ATOM 13285 O O . GLY A 1 27 ? 26.438 -5.878 -3.701 1.00 45.54 27 GLY A O 15
ATOM 13289 N N . LEU A 1 28 ? 24.198 -6.031 -3.568 1.00 13.25 28 LEU A N 15
ATOM 13290 C CA . LEU A 1 28 ? 24.162 -7.441 -3.939 1.00 64.03 28 LEU A CA 15
ATOM 13291 C C . LEU A 1 28 ? 23.355 -7.647 -5.217 1.00 62.30 28 LEU A C 15
ATOM 13292 O O . LEU A 1 28 ? 23.352 -8.736 -5.793 1.00 41.02 28 LEU A O 15
ATOM 13308 N N . LEU A 1 29 ? 22.673 -6.595 -5.656 1.00 65.11 29 LEU A N 15
ATOM 13309 C CA . LEU A 1 29 ? 21.864 -6.660 -6.868 1.00 13.51 29 LEU A CA 15
ATOM 13310 C C . LEU A 1 29 ? 21.226 -5.307 -7.169 1.00 62.03 29 LEU A C 15
ATOM 13311 O O . LEU A 1 29 ? 21.446 -4.711 -8.224 1.00 55.00 29 LEU A O 15
ATOM 13327 N N . PRO A 1 30 ? 20.419 -4.809 -6.221 1.00 41.51 30 PRO A N 15
ATOM 13328 C CA . PRO A 1 30 ? 19.735 -3.519 -6.361 1.00 64.40 30 PRO A CA 15
ATOM 13329 C C . PRO A 1 30 ? 20.701 -2.341 -6.297 1.00 21.05 30 PRO A C 15
ATOM 13330 O O . PRO A 1 30 ? 21.602 -2.308 -5.457 1.00 74.33 30 PRO A O 15
ATOM 13341 N N . CYS A 1 31 ? 20.508 -1.374 -7.188 1.00 30.35 31 CYS A N 15
ATOM 13342 C CA . CYS A 1 31 ? 21.362 -0.193 -7.232 1.00 74.34 31 CYS A CA 15
ATOM 13343 C C . CYS A 1 31 ? 20.754 0.883 -8.127 1.00 50.30 31 CYS A C 15
ATOM 13344 O O . CYS A 1 31 ? 20.823 0.799 -9.353 1.00 40.34 31 CYS A O 15
ATOM 13351 N N . LYS A 1 32 ? 20.159 1.895 -7.505 1.00 12.23 32 LYS A N 15
ATOM 13352 C CA . LYS A 1 32 ? 19.540 2.990 -8.242 1.00 50.13 32 LYS A CA 15
ATOM 13353 C C . LYS A 1 32 ? 19.919 4.337 -7.636 1.00 44.52 32 LYS A C 15
ATOM 13354 O O . LYS A 1 32 ? 20.796 4.417 -6.775 1.00 60.34 32 LYS A O 15
ATOM 13373 N N . ASP A 1 33 ? 19.253 5.394 -8.090 1.00 23.44 33 ASP A N 15
ATOM 13374 C CA . ASP A 1 33 ? 19.519 6.738 -7.590 1.00 21.51 33 ASP A CA 15
ATOM 13375 C C . ASP A 1 33 ? 19.171 6.845 -6.108 1.00 41.15 33 ASP A C 15
ATOM 13376 O O . ASP A 1 33 ? 18.496 5.978 -5.555 1.00 4.11 33 ASP A O 15
ATOM 13385 N N . ASN A 1 34 ? 19.638 7.915 -5.472 1.00 74.14 34 ASN A N 15
ATOM 13386 C CA . ASN A 1 34 ? 19.377 8.135 -4.054 1.00 40.05 34 ASN A CA 15
ATOM 13387 C C . ASN A 1 34 ? 19.905 6.974 -3.218 1.00 22.23 34 ASN A C 15
ATOM 13388 O O . ASN A 1 34 ? 19.242 5.947 -3.072 1.00 62.41 34 ASN A O 15
ATOM 13399 N N . LYS A 1 35 ? 21.103 7.144 -2.669 1.00 1.23 35 LYS A N 15
ATOM 13400 C CA . LYS A 1 35 ? 21.721 6.112 -1.844 1.00 43.54 35 LYS A CA 15
ATOM 13401 C C . LYS A 1 35 ? 21.735 4.771 -2.571 1.00 14.24 35 LYS A C 15
ATOM 13402 O O . LYS A 1 35 ? 21.164 3.790 -2.094 1.00 22.44 35 LYS A O 15
ATOM 13421 N N . CYS A 1 36 ? 22.390 4.736 -3.726 1.00 21.40 36 CYS A N 15
ATOM 13422 C CA . CYS A 1 36 ? 22.479 3.515 -4.518 1.00 20.10 36 CYS A CA 15
ATOM 13423 C C . CYS A 1 36 ? 22.947 2.343 -3.660 1.00 64.12 36 CYS A C 15
ATOM 13424 O O . CYS A 1 36 ? 22.148 1.499 -3.253 1.00 2.50 36 CYS A O 15
ATOM 13431 N N . TYR A 1 37 ? 24.247 2.297 -3.390 1.00 1.51 37 TYR A N 15
ATOM 13432 C CA . TYR A 1 37 ? 24.823 1.228 -2.583 1.00 11.54 37 TYR A CA 15
ATOM 13433 C C . TYR A 1 37 ? 25.480 1.789 -1.325 1.00 34.12 37 TYR A C 15
ATOM 13434 O O . TYR A 1 37 ? 26.198 2.788 -1.377 1.00 70.32 37 TYR A O 15
ATOM 13452 N N . CYS A 1 38 ? 25.228 1.138 -0.194 1.00 2.01 38 CYS A N 15
ATOM 13453 C CA . CYS A 1 38 ? 25.794 1.569 1.079 1.00 74.11 38 CYS A CA 15
ATOM 13454 C C . CYS A 1 38 ? 26.484 0.408 1.788 1.00 23.42 38 CYS A C 15
ATOM 13455 O O . CYS A 1 38 ? 26.078 -0.747 1.654 1.00 53.14 38 CYS A O 15
ATOM 13462 N N . CYS A 1 39 ? 27.531 0.722 2.544 1.00 30.21 39 CYS A N 15
ATOM 13463 C CA . CYS A 1 39 ? 28.279 -0.294 3.275 1.00 3.31 39 CYS A CA 15
ATOM 13464 C C . CYS A 1 39 ? 28.573 0.167 4.700 1.00 41.42 39 CYS A C 15
ATOM 13465 O O . CYS A 1 39 ? 29.224 1.191 4.910 1.00 42.23 39 CYS A O 15
ATOM 13472 N N . ILE A 1 40 ? 28.089 -0.595 5.674 1.00 31.21 40 ILE A N 15
ATOM 13473 C CA . ILE A 1 40 ? 28.301 -0.266 7.078 1.00 14.12 40 ILE A CA 15
ATOM 13474 C C . ILE A 1 40 ? 29.218 -1.283 7.749 1.00 13.21 40 ILE A C 15
ATOM 13475 O O . ILE A 1 40 ? 29.014 -2.490 7.633 1.00 75.44 40 ILE A O 15
ATOM 13491 N N . GLY A 1 41 ? 30.229 -0.785 8.454 1.00 2.01 41 GLY A N 15
ATOM 13492 C CA . GLY A 1 41 ? 31.162 -1.664 9.135 1.00 10.43 41 GLY A CA 15
ATOM 13493 C C . GLY A 1 41 ? 31.897 -0.967 10.263 1.00 10.40 41 GLY A C 15
ATOM 13494 O O . GLY A 1 41 ? 31.404 -0.902 11.388 1.00 21.44 41 GLY A O 15
ATOM 13498 N N . GLY A 1 42 ? 33.082 -0.444 9.961 1.00 12.14 42 GLY A N 15
ATOM 13499 C CA . GLY A 1 42 ? 33.868 0.243 10.969 1.00 12.25 42 GLY A CA 15
ATOM 13500 C C . GLY A 1 42 ? 34.739 1.335 10.381 1.00 53.32 42 GLY A C 15
ATOM 13501 O O . GLY A 1 42 ? 34.356 2.505 10.368 1.00 25.43 42 GLY A O 15
ATOM 13505 N N . GLY A 1 43 ? 35.915 0.954 9.893 1.00 61.45 43 GLY A N 15
ATOM 13506 C CA . GLY A 1 43 ? 36.825 1.921 9.308 1.00 0.42 43 GLY A CA 15
ATOM 13507 C C . GLY A 1 43 ? 36.297 2.505 8.013 1.00 51.40 43 GLY A C 15
ATOM 13508 O O . GLY A 1 43 ? 36.840 3.483 7.496 1.00 34.50 43 GLY A O 15
ATOM 13512 N N . THR A 1 44 ? 35.235 1.905 7.484 1.00 12.15 44 THR A N 15
ATOM 13513 C CA . THR A 1 44 ? 34.635 2.369 6.240 1.00 12.42 44 THR A CA 15
ATOM 13514 C C . THR A 1 44 ? 33.296 3.052 6.496 1.00 30.25 44 THR A C 15
ATOM 13515 O O . THR A 1 44 ? 33.194 4.278 6.447 1.00 31.32 44 THR A O 15
ATOM 13526 N N . ARG A 1 45 ? 32.272 2.251 6.771 1.00 73.32 45 ARG A N 15
ATOM 13527 C CA . ARG A 1 45 ? 30.938 2.778 7.035 1.00 44.25 45 ARG A CA 15
ATOM 13528 C C . ARG A 1 45 ? 30.644 3.982 6.144 1.00 2.13 45 ARG A C 15
ATOM 13529 O O . ARG A 1 45 ? 30.601 5.118 6.616 1.00 51.04 45 ARG A O 15
ATOM 13550 N N . GLN A 1 46 ? 30.443 3.724 4.856 1.00 25.10 46 GLN A N 15
ATOM 13551 C CA . GLN A 1 46 ? 30.155 4.787 3.900 1.00 32.34 46 GLN A CA 15
ATOM 13552 C C . GLN A 1 46 ? 29.122 4.331 2.875 1.00 15.13 46 GLN A C 15
ATOM 13553 O O . GLN A 1 46 ? 28.823 3.141 2.765 1.00 2.53 46 GLN A O 15
ATOM 13567 N N . CYS A 1 47 ? 28.578 5.285 2.127 1.00 73.23 47 CYS A N 15
ATOM 13568 C CA . CYS A 1 47 ? 27.577 4.983 1.111 1.00 71.34 47 CYS A CA 15
ATOM 13569 C C . CYS A 1 47 ? 27.766 5.866 -0.119 1.00 43.21 47 CYS A C 15
ATOM 13570 O O . CYS A 1 47 ? 28.071 7.053 -0.003 1.00 2.44 47 CYS A O 15
ATOM 13577 N N . TYR A 1 48 ? 27.583 5.279 -1.296 1.00 62.23 48 TYR A N 15
ATOM 13578 C CA . TYR A 1 48 ? 27.736 6.011 -2.548 1.00 12.21 48 TYR A CA 15
ATOM 13579 C C . TYR A 1 48 ? 26.494 5.862 -3.421 1.00 52.12 48 TYR A C 15
ATOM 13580 O O . TYR A 1 48 ? 25.925 4.776 -3.530 1.00 52.43 48 TYR A O 15
ATOM 13598 N N . ALA A 1 49 ? 26.080 6.962 -4.042 1.00 73.31 49 ALA A N 15
ATOM 13599 C CA . ALA A 1 49 ? 24.907 6.954 -4.908 1.00 43.42 49 ALA A CA 15
ATOM 13600 C C . ALA A 1 49 ? 25.277 7.345 -6.335 1.00 74.02 49 ALA A C 15
ATOM 13601 O O . ALA A 1 49 ? 24.415 7.426 -7.211 1.00 71.33 49 ALA A O 15
ATOM 13608 N N . THR A 1 50 ? 26.564 7.588 -6.563 1.00 72.33 50 THR A N 15
ATOM 13609 C CA . THR A 1 50 ? 27.047 7.972 -7.884 1.00 32.14 50 THR A CA 15
ATOM 13610 C C . THR A 1 50 ? 27.160 6.760 -8.802 1.00 10.23 50 THR A C 15
ATOM 13611 O O . THR A 1 50 ? 27.488 5.660 -8.357 1.00 21.45 50 THR A O 15
ATOM 13622 N N . LEU A 1 51 ? 26.887 6.969 -10.085 1.00 23.11 51 LEU A N 15
ATOM 13623 C CA . LEU A 1 51 ? 26.959 5.893 -11.067 1.00 64.32 51 LEU A CA 15
ATOM 13624 C C . LEU A 1 51 ? 28.315 5.195 -11.012 1.00 53.01 51 LEU A C 15
ATOM 13625 O O . LEU A 1 51 ? 28.401 3.975 -11.144 1.00 65.43 51 LEU A O 15
ATOM 13641 N N . ALA A 1 52 ? 29.370 5.978 -10.814 1.00 10.21 52 ALA A N 15
ATOM 13642 C CA . ALA A 1 52 ? 30.720 5.435 -10.737 1.00 5.32 52 ALA A CA 15
ATOM 13643 C C . ALA A 1 52 ? 30.816 4.350 -9.670 1.00 12.23 52 ALA A C 15
ATOM 13644 O O . ALA A 1 52 ? 31.386 3.285 -9.904 1.00 41.43 52 ALA A O 15
ATOM 13651 N N . GLU A 1 53 ? 30.254 4.628 -8.497 1.00 43.53 53 GLU A N 15
ATOM 13652 C CA . GLU A 1 53 ? 30.278 3.675 -7.394 1.00 43.31 53 GLU A CA 15
ATOM 13653 C C . GLU A 1 53 ? 29.168 2.639 -7.546 1.00 0.53 53 GLU A C 15
ATOM 13654 O O . GLU A 1 53 ? 29.243 1.545 -6.986 1.00 44.20 53 GLU A O 15
ATOM 13666 N N . CYS A 1 54 ? 28.137 2.993 -8.306 1.00 62.21 54 CYS A N 15
ATOM 13667 C CA . CYS A 1 54 ? 27.010 2.096 -8.532 1.00 11.32 54 CYS A CA 15
ATOM 13668 C C . CYS A 1 54 ? 27.333 1.081 -9.625 1.00 14.24 54 CYS A C 15
ATOM 13669 O O . CYS A 1 54 ? 26.649 0.067 -9.766 1.00 14.42 54 CYS A O 15
ATOM 13676 N N . ARG A 1 55 ? 28.379 1.362 -10.395 1.00 31.44 55 ARG A N 15
ATOM 13677 C CA . ARG A 1 55 ? 28.792 0.474 -11.475 1.00 51.21 55 ARG A CA 15
ATOM 13678 C C . ARG A 1 55 ? 30.139 -0.172 -11.163 1.00 75.11 55 ARG A C 15
ATOM 13679 O O . ARG A 1 55 ? 30.444 -1.261 -11.650 1.00 31.54 55 ARG A O 15
ATOM 13700 N N . HIS A 1 56 ? 30.941 0.507 -10.349 1.00 74.11 56 HIS A N 15
ATOM 13701 C CA . HIS A 1 56 ? 32.255 -0.001 -9.972 1.00 71.00 56 HIS A CA 15
ATOM 13702 C C . HIS A 1 56 ? 32.219 -0.620 -8.578 1.00 12.52 56 HIS A C 15
ATOM 13703 O O . HIS A 1 56 ? 32.970 -1.548 -8.281 1.00 33.14 56 HIS A O 15
ATOM 13717 N N . ALA A 1 57 ? 31.341 -0.098 -7.727 1.00 5.33 57 ALA A N 15
ATOM 13718 C CA . ALA A 1 57 ? 31.207 -0.599 -6.365 1.00 31.42 57 ALA A CA 15
ATOM 13719 C C . ALA A 1 57 ? 29.774 -1.038 -6.080 1.00 43.33 57 ALA A C 15
ATOM 13720 O O . ALA A 1 57 ? 29.090 -0.452 -5.240 1.00 62.23 57 ALA A O 15
ATOM 13727 N N . CYS A 1 58 ? 29.325 -2.071 -6.785 1.00 45.45 58 CYS A N 15
ATOM 13728 C CA . CYS A 1 58 ? 27.974 -2.587 -6.610 1.00 74.31 58 CYS A CA 15
ATOM 13729 C C . CYS A 1 58 ? 27.761 -3.849 -7.442 1.00 50.54 58 CYS A C 15
ATOM 13730 O O . CYS A 1 58 ? 27.218 -4.842 -6.957 1.00 50.11 58 CYS A O 15
ATOM 13737 N N . LEU A 1 59 ? 28.193 -3.802 -8.698 1.00 14.41 59 LEU A N 15
ATOM 13738 C CA . LEU A 1 59 ? 28.050 -4.940 -9.599 1.00 24.12 59 LEU A CA 15
ATOM 13739 C C . LEU A 1 59 ? 29.076 -6.022 -9.276 1.00 5.42 59 LEU A C 15
ATOM 13740 O O . LEU A 1 59 ? 28.738 -7.179 -9.027 1.00 14.35 59 LEU A O 15
ATOM 13756 N N . PRO A 1 60 ? 30.362 -5.638 -9.278 1.00 13.23 60 PRO A N 15
ATOM 13757 C CA . PRO A 1 60 ? 31.463 -6.559 -8.984 1.00 64.11 60 PRO A CA 15
ATOM 13758 C C . PRO A 1 60 ? 31.490 -6.983 -7.519 1.00 42.35 60 PRO A C 15
ATOM 13759 O O . PRO A 1 60 ? 32.217 -7.902 -7.142 1.00 22.53 60 PRO A O 15
ATOM 13770 N N . LEU A 1 61 ? 30.694 -6.307 -6.699 1.00 34.24 61 LEU A N 15
ATOM 13771 C CA . LEU A 1 61 ? 30.625 -6.614 -5.274 1.00 64.20 61 LEU A CA 15
ATOM 13772 C C . LEU A 1 61 ? 29.389 -7.449 -4.955 1.00 41.14 61 LEU A C 15
ATOM 13773 O O . LEU A 1 61 ? 28.260 -7.008 -5.165 1.00 31.30 61 LEU A O 15
ATOM 13789 N N . ASN A 1 62 ? 29.612 -8.656 -4.446 1.00 33.03 62 ASN A N 15
ATOM 13790 C CA . ASN A 1 62 ? 28.515 -9.552 -4.096 1.00 65.11 62 ASN A CA 15
ATOM 13791 C C . ASN A 1 62 ? 28.843 -10.346 -2.835 1.00 72.11 62 ASN A C 15
ATOM 13792 O O . ASN A 1 62 ? 28.252 -10.125 -1.777 1.00 61.13 62 ASN A O 15
ATOM 13803 N N . THR A 1 63 ? 29.789 -11.272 -2.954 1.00 64.13 63 THR A N 15
ATOM 13804 C CA . THR A 1 63 ? 30.196 -12.100 -1.825 1.00 54.55 63 THR A CA 15
ATOM 13805 C C . THR A 1 63 ? 29.025 -12.920 -1.296 1.00 10.45 63 THR A C 15
ATOM 13806 O O . THR A 1 63 ? 28.206 -12.423 -0.523 1.00 42.24 63 THR A O 15
ATOM 13817 N N . ASN A 1 64 ? 28.952 -14.179 -1.715 1.00 45.41 64 ASN A N 15
ATOM 13818 C CA . ASN A 1 64 ? 27.881 -15.068 -1.282 1.00 21.22 64 ASN A CA 15
ATOM 13819 C C . ASN A 1 64 ? 28.336 -15.941 -0.116 1.00 44.30 64 ASN A C 15
ATOM 13820 O O . ASN A 1 64 ? 27.524 -16.597 0.535 1.00 51.10 64 ASN A O 15
ATOM 13831 N N . LEU A 1 1 ? 7.567 -17.141 13.005 1.00 55.31 1 LEU A N 16
ATOM 13832 C CA . LEU A 1 1 ? 8.938 -17.218 12.513 1.00 32.12 1 LEU A CA 16
ATOM 13833 C C . LEU A 1 1 ? 9.772 -16.056 13.042 1.00 42.21 1 LEU A C 16
ATOM 13834 O O . LEU A 1 1 ? 9.245 -15.133 13.661 1.00 14.44 1 LEU A O 16
ATOM 13850 N N . GLN A 1 2 ? 11.076 -16.108 12.791 1.00 64.01 2 GLN A N 16
ATOM 13851 C CA . GLN A 1 2 ? 11.983 -15.058 13.241 1.00 70.33 2 GLN A CA 16
ATOM 13852 C C . GLN A 1 2 ? 13.410 -15.338 12.782 1.00 63.31 2 GLN A C 16
ATOM 13853 O O . GLN A 1 2 ? 14.189 -15.971 13.495 1.00 3.44 2 GLN A O 16
ATOM 13867 N N . ASP A 1 3 ? 13.746 -14.864 11.587 1.00 20.23 3 ASP A N 16
ATOM 13868 C CA . ASP A 1 3 ? 15.080 -15.063 11.033 1.00 2.12 3 ASP A CA 16
ATOM 13869 C C . ASP A 1 3 ? 15.398 -13.999 9.987 1.00 70.33 3 ASP A C 16
ATOM 13870 O O . ASP A 1 3 ? 15.930 -14.305 8.920 1.00 53.31 3 ASP A O 16
ATOM 13879 N N . GLU A 1 4 ? 15.067 -12.750 10.300 1.00 22.41 4 GLU A N 16
ATOM 13880 C CA . GLU A 1 4 ? 15.316 -11.643 9.385 1.00 0.42 4 GLU A CA 16
ATOM 13881 C C . GLU A 1 4 ? 15.226 -10.305 10.114 1.00 43.33 4 GLU A C 16
ATOM 13882 O O . GLU A 1 4 ? 14.452 -10.150 11.058 1.00 12.10 4 GLU A O 16
ATOM 13894 N N . VAL A 1 5 ? 16.025 -9.340 9.668 1.00 22.22 5 VAL A N 16
ATOM 13895 C CA . VAL A 1 5 ? 16.037 -8.015 10.276 1.00 34.13 5 VAL A CA 16
ATOM 13896 C C . VAL A 1 5 ? 16.276 -6.932 9.230 1.00 24.41 5 VAL A C 16
ATOM 13897 O O . VAL A 1 5 ? 17.289 -6.942 8.532 1.00 25.31 5 VAL A O 16
ATOM 13910 N N . GLY A 1 6 ? 15.336 -5.998 9.127 1.00 3.32 6 GLY A N 16
ATOM 13911 C CA . GLY A 1 6 ? 15.464 -4.920 8.164 1.00 41.12 6 GLY A CA 16
ATOM 13912 C C . GLY A 1 6 ? 14.121 -4.374 7.723 1.00 15.54 6 GLY A C 16
ATOM 13913 O O . GLY A 1 6 ? 13.473 -3.632 8.461 1.00 14.23 6 GLY A O 16
ATOM 13917 N N . ALA A 1 7 ? 13.701 -4.739 6.516 1.00 25.45 7 ALA A N 16
ATOM 13918 C CA . ALA A 1 7 ? 12.426 -4.281 5.979 1.00 24.21 7 ALA A CA 16
ATOM 13919 C C . ALA A 1 7 ? 12.177 -4.859 4.590 1.00 13.40 7 ALA A C 16
ATOM 13920 O O . ALA A 1 7 ? 11.211 -5.586 4.358 1.00 31.23 7 ALA A O 16
ATOM 13927 N N . PRO A 1 8 ? 13.066 -4.528 3.642 1.00 1.31 8 PRO A N 16
ATOM 13928 C CA . PRO A 1 8 ? 12.963 -5.003 2.259 1.00 11.02 8 PRO A CA 16
ATOM 13929 C C . PRO A 1 8 ? 13.242 -6.497 2.137 1.00 33.24 8 PRO A C 16
ATOM 13930 O O . PRO A 1 8 ? 13.731 -7.140 3.067 1.00 44.54 8 PRO A O 16
ATOM 13941 N N . PRO A 1 9 ? 12.924 -7.066 0.965 1.00 51.42 9 PRO A N 16
ATOM 13942 C CA . PRO A 1 9 ? 13.133 -8.491 0.694 1.00 53.03 9 PRO A CA 16
ATOM 13943 C C . PRO A 1 9 ? 14.611 -8.849 0.578 1.00 14.42 9 PRO A C 16
ATOM 13944 O O . PRO A 1 9 ? 15.026 -9.941 0.962 1.00 22.43 9 PRO A O 16
ATOM 13955 N N . ALA A 1 10 ? 15.400 -7.920 0.047 1.00 35.41 10 ALA A N 16
ATOM 13956 C CA . ALA A 1 10 ? 16.832 -8.137 -0.116 1.00 74.43 10 ALA A CA 16
ATOM 13957 C C . ALA A 1 10 ? 17.485 -8.514 1.209 1.00 35.41 10 ALA A C 16
ATOM 13958 O O . ALA A 1 10 ? 18.099 -9.575 1.331 1.00 75.30 10 ALA A O 16
ATOM 13965 N N . LEU A 1 11 ? 17.349 -7.640 2.200 1.00 40.22 11 LEU A N 16
ATOM 13966 C CA . LEU A 1 11 ? 17.927 -7.881 3.518 1.00 53.25 11 LEU A CA 16
ATOM 13967 C C . LEU A 1 11 ? 16.977 -8.699 4.387 1.00 64.32 11 LEU A C 16
ATOM 13968 O O . LEU A 1 11 ? 16.657 -8.310 5.510 1.00 72.13 11 LEU A O 16
ATOM 13984 N N . SER A 1 12 ? 16.533 -9.836 3.861 1.00 71.14 12 SER A N 16
ATOM 13985 C CA . SER A 1 12 ? 15.619 -10.709 4.588 1.00 61.22 12 SER A CA 16
ATOM 13986 C C . SER A 1 12 ? 15.402 -12.018 3.834 1.00 42.43 12 SER A C 16
ATOM 13987 O O . SER A 1 12 ? 14.292 -12.546 3.792 1.00 33.12 12 SER A O 16
ATOM 13995 N N . ALA A 1 13 ? 16.472 -12.534 3.239 1.00 62.55 13 ALA A N 16
ATOM 13996 C CA . ALA A 1 13 ? 16.401 -13.782 2.487 1.00 13.44 13 ALA A CA 16
ATOM 13997 C C . ALA A 1 13 ? 17.792 -14.354 2.241 1.00 63.51 13 ALA A C 16
ATOM 13998 O O . ALA A 1 13 ? 18.195 -15.327 2.879 1.00 54.40 13 ALA A O 16
ATOM 14005 N N . GLU A 1 14 ? 18.522 -13.746 1.311 1.00 53.20 14 GLU A N 16
ATOM 14006 C CA . GLU A 1 14 ? 19.868 -14.198 0.980 1.00 0.21 14 GLU A CA 16
ATOM 14007 C C . GLU A 1 14 ? 20.535 -13.244 -0.007 1.00 1.24 14 GLU A C 16
ATOM 14008 O O . GLU A 1 14 ? 21.339 -13.660 -0.840 1.00 51.22 14 GLU A O 16
ATOM 14020 N N . GLU A 1 15 ? 20.194 -11.963 0.095 1.00 2.11 15 GLU A N 16
ATOM 14021 C CA . GLU A 1 15 ? 20.759 -10.950 -0.789 1.00 71.32 15 GLU A CA 16
ATOM 14022 C C . GLU A 1 15 ? 21.748 -10.063 -0.039 1.00 22.22 15 GLU A C 16
ATOM 14023 O O . GLU A 1 15 ? 22.615 -9.433 -0.643 1.00 3.15 15 GLU A O 16
ATOM 14035 N N . GLY A 1 16 ? 21.610 -10.019 1.283 1.00 64.40 16 GLY A N 16
ATOM 14036 C CA . GLY A 1 16 ? 22.497 -9.207 2.095 1.00 43.33 16 GLY A CA 16
ATOM 14037 C C . GLY A 1 16 ? 23.908 -9.760 2.144 1.00 53.21 16 GLY A C 16
ATOM 14038 O O . GLY A 1 16 ? 24.874 -9.007 2.269 1.00 13.13 16 GLY A O 16
ATOM 14042 N N . VAL A 1 17 ? 24.028 -11.080 2.047 1.00 72.13 17 VAL A N 16
ATOM 14043 C CA . VAL A 1 17 ? 25.330 -11.734 2.081 1.00 5.13 17 VAL A CA 16
ATOM 14044 C C . VAL A 1 17 ? 26.217 -11.136 3.168 1.00 12.21 17 VAL A C 16
ATOM 14045 O O . VAL A 1 17 ? 25.738 -10.427 4.053 1.00 43.22 17 VAL A O 16
ATOM 14058 N N . MET A 1 18 ? 27.512 -11.427 3.095 1.00 55.55 18 MET A N 16
ATOM 14059 C CA . MET A 1 18 ? 28.466 -10.916 4.072 1.00 52.52 18 MET A CA 16
ATOM 14060 C C . MET A 1 18 ? 29.870 -10.851 3.478 1.00 14.05 18 MET A C 16
ATOM 14061 O O . MET A 1 18 ? 30.659 -11.783 3.627 1.00 74.43 18 MET A O 16
ATOM 14075 N N . GLU A 1 19 ? 30.173 -9.745 2.807 1.00 41.34 19 GLU A N 16
ATOM 14076 C CA . GLU A 1 19 ? 31.482 -9.561 2.191 1.00 51.15 19 GLU A CA 16
ATOM 14077 C C . GLU A 1 19 ? 32.593 -9.664 3.232 1.00 72.43 19 GLU A C 16
ATOM 14078 O O . GLU A 1 19 ? 33.385 -10.608 3.221 1.00 55.32 19 GLU A O 16
ATOM 14090 N N . THR A 1 20 ? 32.646 -8.687 4.131 1.00 12.13 20 THR A N 16
ATOM 14091 C CA . THR A 1 20 ? 33.659 -8.666 5.178 1.00 4.12 20 THR A CA 16
ATOM 14092 C C . THR A 1 20 ? 33.218 -7.801 6.354 1.00 60.35 20 THR A C 16
ATOM 14093 O O . THR A 1 20 ? 33.427 -8.159 7.513 1.00 70.43 20 THR A O 16
ATOM 14104 N N . ARG A 1 21 ? 32.606 -6.662 6.047 1.00 2.11 21 ARG A N 16
ATOM 14105 C CA . ARG A 1 21 ? 32.136 -5.746 7.079 1.00 13.11 21 ARG A CA 16
ATOM 14106 C C . ARG A 1 21 ? 31.060 -6.403 7.940 1.00 43.43 21 ARG A C 16
ATOM 14107 O O . ARG A 1 21 ? 31.314 -6.787 9.081 1.00 73.01 21 ARG A O 16
ATOM 14128 N N . ALA A 1 22 ? 29.859 -6.527 7.384 1.00 4.23 22 ALA A N 16
ATOM 14129 C CA . ALA A 1 22 ? 28.746 -7.138 8.100 1.00 42.20 22 ALA A CA 16
ATOM 14130 C C . ALA A 1 22 ? 27.518 -7.260 7.204 1.00 64.10 22 ALA A C 16
ATOM 14131 O O . ALA A 1 22 ? 27.091 -8.364 6.869 1.00 64.31 22 ALA A O 16
ATOM 14138 N N . GLU A 1 23 ? 26.955 -6.119 6.821 1.00 42.55 23 GLU A N 16
ATOM 14139 C CA . GLU A 1 23 ? 25.775 -6.100 5.964 1.00 10.44 23 GLU A CA 16
ATOM 14140 C C . GLU A 1 23 ? 25.886 -5.003 4.909 1.00 63.55 23 GLU A C 16
ATOM 14141 O O . GLU A 1 23 ? 26.378 -3.909 5.183 1.00 1.53 23 GLU A O 16
ATOM 14153 N N . CYS A 1 24 ? 25.427 -5.306 3.699 1.00 35.41 24 CYS A N 16
ATOM 14154 C CA . CYS A 1 24 ? 25.474 -4.349 2.600 1.00 24.35 24 CYS A CA 16
ATOM 14155 C C . CYS A 1 24 ? 24.095 -4.173 1.972 1.00 61.31 24 CYS A C 16
ATOM 14156 O O . CYS A 1 24 ? 23.337 -5.133 1.836 1.00 74.44 24 CYS A O 16
ATOM 14163 N N . ARG A 1 25 ? 23.778 -2.940 1.591 1.00 74.32 25 ARG A N 16
ATOM 14164 C CA . ARG A 1 25 ? 22.490 -2.638 0.978 1.00 50.14 25 ARG A CA 16
ATOM 14165 C C . ARG A 1 25 ? 22.678 -1.999 -0.395 1.00 62.13 25 ARG A C 16
ATOM 14166 O O . ARG A 1 25 ? 23.405 -1.017 -0.538 1.00 44.42 25 ARG A O 16
ATOM 14187 N N . GLN A 1 26 ? 22.018 -2.565 -1.401 1.00 4.41 26 GLN A N 16
ATOM 14188 C CA . GLN A 1 26 ? 22.115 -2.051 -2.762 1.00 54.41 26 GLN A CA 16
ATOM 14189 C C . GLN A 1 26 ? 21.259 -2.876 -3.717 1.00 53.23 26 GLN A C 16
ATOM 14190 O O . GLN A 1 26 ? 21.616 -3.068 -4.879 1.00 11.42 26 GLN A O 16
ATOM 14204 N N . GLY A 1 27 ? 20.126 -3.363 -3.219 1.00 40.32 27 GLY A N 16
ATOM 14205 C CA . GLY A 1 27 ? 19.237 -4.162 -4.042 1.00 21.23 27 GLY A CA 16
ATOM 14206 C C . GLY A 1 27 ? 17.802 -3.678 -3.985 1.00 11.53 27 GLY A C 16
ATOM 14207 O O . GLY A 1 27 ? 17.134 -3.570 -5.014 1.00 13.11 27 GLY A O 16
ATOM 14211 N N . LEU A 1 28 ? 17.325 -3.386 -2.780 1.00 3.34 28 LEU A N 16
ATOM 14212 C CA . LEU A 1 28 ? 15.959 -2.911 -2.592 1.00 33.13 28 LEU A CA 16
ATOM 14213 C C . LEU A 1 28 ? 15.663 -1.727 -3.506 1.00 51.24 28 LEU A C 16
ATOM 14214 O O . LEU A 1 28 ? 14.524 -1.525 -3.930 1.00 70.11 28 LEU A O 16
ATOM 14230 N N . LEU A 1 29 ? 16.695 -0.947 -3.809 1.00 22.42 29 LEU A N 16
ATOM 14231 C CA . LEU A 1 29 ? 16.547 0.216 -4.676 1.00 10.41 29 LEU A CA 16
ATOM 14232 C C . LEU A 1 29 ? 17.425 0.086 -5.917 1.00 14.33 29 LEU A C 16
ATOM 14233 O O . LEU A 1 29 ? 18.386 -0.683 -5.950 1.00 15.34 29 LEU A O 16
ATOM 14249 N N . PRO A 1 30 ? 17.090 0.857 -6.962 1.00 73.01 30 PRO A N 16
ATOM 14250 C CA . PRO A 1 30 ? 17.836 0.848 -8.224 1.00 23.14 30 PRO A CA 16
ATOM 14251 C C . PRO A 1 30 ? 19.221 1.471 -8.082 1.00 53.43 30 PRO A C 16
ATOM 14252 O O . PRO A 1 30 ? 19.353 2.686 -7.928 1.00 61.20 30 PRO A O 16
ATOM 14263 N N . CYS A 1 31 ? 20.250 0.633 -8.136 1.00 43.14 31 CYS A N 16
ATOM 14264 C CA . CYS A 1 31 ? 21.626 1.101 -8.015 1.00 15.44 31 CYS A CA 16
ATOM 14265 C C . CYS A 1 31 ? 21.971 2.072 -9.140 1.00 64.13 31 CYS A C 16
ATOM 14266 O O . CYS A 1 31 ? 22.332 1.659 -10.243 1.00 32.12 31 CYS A O 16
ATOM 14273 N N . LYS A 1 32 ? 21.859 3.365 -8.855 1.00 24.34 32 LYS A N 16
ATOM 14274 C CA . LYS A 1 32 ? 22.161 4.396 -9.840 1.00 62.45 32 LYS A CA 16
ATOM 14275 C C . LYS A 1 32 ? 22.672 5.663 -9.163 1.00 44.22 32 LYS A C 16
ATOM 14276 O O . LYS A 1 32 ? 23.869 5.951 -9.187 1.00 1.43 32 LYS A O 16
ATOM 14295 N N . ASP A 1 33 ? 21.759 6.415 -8.560 1.00 11.52 33 ASP A N 16
ATOM 14296 C CA . ASP A 1 33 ? 22.118 7.651 -7.873 1.00 50.14 33 ASP A CA 16
ATOM 14297 C C . ASP A 1 33 ? 21.363 7.779 -6.554 1.00 54.23 33 ASP A C 16
ATOM 14298 O O . ASP A 1 33 ? 20.477 6.980 -6.255 1.00 73.20 33 ASP A O 16
ATOM 14307 N N . ASN A 1 34 ? 21.721 8.790 -5.769 1.00 35.00 34 ASN A N 16
ATOM 14308 C CA . ASN A 1 34 ? 21.078 9.022 -4.481 1.00 35.23 34 ASN A CA 16
ATOM 14309 C C . ASN A 1 34 ? 21.073 7.750 -3.638 1.00 72.34 34 ASN A C 16
ATOM 14310 O O . ASN A 1 34 ? 20.131 6.959 -3.693 1.00 14.14 34 ASN A O 16
ATOM 14321 N N . LYS A 1 35 ? 22.132 7.559 -2.859 1.00 70.22 35 LYS A N 16
ATOM 14322 C CA . LYS A 1 35 ? 22.251 6.385 -2.003 1.00 71.50 35 LYS A CA 16
ATOM 14323 C C . LYS A 1 35 ? 22.233 5.103 -2.831 1.00 14.51 35 LYS A C 16
ATOM 14324 O O . LYS A 1 35 ? 21.568 4.131 -2.473 1.00 70.52 35 LYS A O 16
ATOM 14343 N N . CYS A 1 36 ? 22.967 5.109 -3.938 1.00 43.40 36 CYS A N 16
ATOM 14344 C CA . CYS A 1 36 ? 23.037 3.948 -4.817 1.00 33.05 36 CYS A CA 16
ATOM 14345 C C . CYS A 1 36 ? 23.349 2.683 -4.022 1.00 72.02 36 CYS A C 16
ATOM 14346 O O . CYS A 1 36 ? 22.455 1.894 -3.715 1.00 61.54 36 CYS A O 16
ATOM 14353 N N . TYR A 1 37 ? 24.622 2.498 -3.692 1.00 61.53 37 TYR A N 16
ATOM 14354 C CA . TYR A 1 37 ? 25.053 1.328 -2.936 1.00 1.03 37 TYR A CA 16
ATOM 14355 C C . TYR A 1 37 ? 25.691 1.740 -1.612 1.00 75.02 37 TYR A C 16
ATOM 14356 O O . TYR A 1 37 ? 26.504 2.663 -1.562 1.00 21.12 37 TYR A O 16
ATOM 14374 N N . CYS A 1 38 ? 25.315 1.048 -0.542 1.00 2.03 38 CYS A N 16
ATOM 14375 C CA . CYS A 1 38 ? 25.849 1.339 0.783 1.00 14.44 38 CYS A CA 16
ATOM 14376 C C . CYS A 1 38 ? 26.240 0.054 1.507 1.00 13.11 38 CYS A C 16
ATOM 14377 O O . CYS A 1 38 ? 25.685 -1.013 1.243 1.00 23.35 38 CYS A O 16
ATOM 14384 N N . CYS A 1 39 ? 27.198 0.164 2.421 1.00 42.42 39 CYS A N 16
ATOM 14385 C CA . CYS A 1 39 ? 27.665 -0.987 3.183 1.00 32.32 39 CYS A CA 16
ATOM 14386 C C . CYS A 1 39 ? 27.922 -0.608 4.639 1.00 72.12 39 CYS A C 16
ATOM 14387 O O . CYS A 1 39 ? 28.765 0.241 4.930 1.00 31.20 39 CYS A O 16
ATOM 14394 N N . ILE A 1 40 ? 27.190 -1.243 5.548 1.00 72.22 40 ILE A N 16
ATOM 14395 C CA . ILE A 1 40 ? 27.339 -0.974 6.972 1.00 4.34 40 ILE A CA 16
ATOM 14396 C C . ILE A 1 40 ? 27.743 -2.234 7.731 1.00 52.42 40 ILE A C 16
ATOM 14397 O O . ILE A 1 40 ? 27.130 -3.289 7.574 1.00 51.45 40 ILE A O 16
ATOM 14413 N N . GLY A 1 41 ? 28.778 -2.115 8.556 1.00 4.15 41 GLY A N 16
ATOM 14414 C CA . GLY A 1 41 ? 29.245 -3.251 9.329 1.00 63.21 41 GLY A CA 16
ATOM 14415 C C . GLY A 1 41 ? 30.218 -2.850 10.421 1.00 75.15 41 GLY A C 16
ATOM 14416 O O . GLY A 1 41 ? 29.808 -2.454 11.511 1.00 25.21 41 GLY A O 16
ATOM 14420 N N . GLY A 1 42 ? 31.510 -2.954 10.127 1.00 23.33 42 GLY A N 16
ATOM 14421 C CA . GLY A 1 42 ? 32.523 -2.597 11.103 1.00 24.52 42 GLY A CA 16
ATOM 14422 C C . GLY A 1 42 ? 33.771 -2.024 10.461 1.00 53.13 42 GLY A C 16
ATOM 14423 O O . GLY A 1 42 ? 34.304 -2.591 9.508 1.00 55.02 42 GLY A O 16
ATOM 14427 N N . GLY A 1 43 ? 34.237 -0.894 10.983 1.00 45.42 43 GLY A N 16
ATOM 14428 C CA . GLY A 1 43 ? 35.425 -0.261 10.440 1.00 3.21 43 GLY A CA 16
ATOM 14429 C C . GLY A 1 43 ? 35.197 0.309 9.054 1.00 60.50 43 GLY A C 16
ATOM 14430 O O . GLY A 1 43 ? 36.142 0.719 8.379 1.00 71.41 43 GLY A O 16
ATOM 14434 N N . THR A 1 44 ? 33.939 0.333 8.626 1.00 54.23 44 THR A N 16
ATOM 14435 C CA . THR A 1 44 ? 33.589 0.853 7.310 1.00 41.50 44 THR A CA 16
ATOM 14436 C C . THR A 1 44 ? 32.408 1.814 7.394 1.00 21.44 44 THR A C 16
ATOM 14437 O O . THR A 1 44 ? 32.585 3.032 7.389 1.00 20.00 44 THR A O 16
ATOM 14448 N N . ARG A 1 45 ? 31.204 1.257 7.473 1.00 53.41 45 ARG A N 16
ATOM 14449 C CA . ARG A 1 45 ? 29.993 2.065 7.558 1.00 1.41 45 ARG A CA 16
ATOM 14450 C C . ARG A 1 45 ? 30.066 3.255 6.606 1.00 55.35 45 ARG A C 16
ATOM 14451 O O . ARG A 1 45 ? 30.216 4.398 7.036 1.00 3.21 45 ARG A O 16
ATOM 14472 N N . GLN A 1 46 ? 29.958 2.977 5.310 1.00 15.23 46 GLN A N 16
ATOM 14473 C CA . GLN A 1 46 ? 30.012 4.025 4.298 1.00 61.35 46 GLN A CA 16
ATOM 14474 C C . GLN A 1 46 ? 29.022 3.745 3.172 1.00 50.54 46 GLN A C 16
ATOM 14475 O O . GLN A 1 46 ? 28.571 2.614 2.994 1.00 35.31 46 GLN A O 16
ATOM 14489 N N . CYS A 1 47 ? 28.688 4.784 2.413 1.00 14.23 47 CYS A N 16
ATOM 14490 C CA . CYS A 1 47 ? 27.750 4.652 1.305 1.00 61.13 47 CYS A CA 16
ATOM 14491 C C . CYS A 1 47 ? 28.185 5.509 0.119 1.00 23.32 47 CYS A C 16
ATOM 14492 O O . CYS A 1 47 ? 28.656 6.633 0.292 1.00 15.40 47 CYS A O 16
ATOM 14499 N N . TYR A 1 48 ? 28.025 4.969 -1.084 1.00 31.12 48 TYR A N 16
ATOM 14500 C CA . TYR A 1 48 ? 28.403 5.682 -2.298 1.00 51.21 48 TYR A CA 16
ATOM 14501 C C . TYR A 1 48 ? 27.230 5.762 -3.271 1.00 20.15 48 TYR A C 16
ATOM 14502 O O . TYR A 1 48 ? 26.575 4.759 -3.554 1.00 12.43 48 TYR A O 16
ATOM 14520 N N . ALA A 1 49 ? 26.972 6.962 -3.779 1.00 41.31 49 ALA A N 16
ATOM 14521 C CA . ALA A 1 49 ? 25.881 7.174 -4.722 1.00 12.22 49 ALA A CA 16
ATOM 14522 C C . ALA A 1 49 ? 26.413 7.467 -6.121 1.00 32.23 49 ALA A C 16
ATOM 14523 O O . ALA A 1 49 ? 25.646 7.578 -7.078 1.00 12.43 49 ALA A O 16
ATOM 14530 N N . THR A 1 50 ? 27.732 7.591 -6.233 1.00 54.13 50 THR A N 16
ATOM 14531 C CA . THR A 1 50 ? 28.366 7.873 -7.515 1.00 21.22 50 THR A CA 16
ATOM 14532 C C . THR A 1 50 ? 28.295 6.664 -8.441 1.00 1.11 50 THR A C 16
ATOM 14533 O O . THR A 1 50 ? 28.359 5.519 -7.991 1.00 4.43 50 THR A O 16
ATOM 14544 N N . LEU A 1 51 ? 28.163 6.925 -9.737 1.00 32.32 51 LEU A N 16
ATOM 14545 C CA . LEU A 1 51 ? 28.084 5.857 -10.728 1.00 11.03 51 LEU A CA 16
ATOM 14546 C C . LEU A 1 51 ? 29.325 4.972 -10.675 1.00 44.41 51 LEU A C 16
ATOM 14547 O O . LEU A 1 51 ? 29.243 3.759 -10.863 1.00 45.10 51 LEU A O 16
ATOM 14563 N N . ALA A 1 52 ? 30.474 5.589 -10.416 1.00 62.42 52 ALA A N 16
ATOM 14564 C CA . ALA A 1 52 ? 31.732 4.857 -10.334 1.00 60.33 52 ALA A CA 16
ATOM 14565 C C . ALA A 1 52 ? 31.640 3.718 -9.324 1.00 72.14 52 ALA A C 16
ATOM 14566 O O . ALA A 1 52 ? 32.055 2.594 -9.604 1.00 22.11 52 ALA A O 16
ATOM 14573 N N . GLU A 1 53 ? 31.094 4.017 -8.150 1.00 14.20 53 GLU A N 16
ATOM 14574 C CA . GLU A 1 53 ? 30.949 3.017 -7.098 1.00 41.44 53 GLU A CA 16
ATOM 14575 C C . GLU A 1 53 ? 29.711 2.157 -7.332 1.00 54.11 53 GLU A C 16
ATOM 14576 O O . GLU A 1 53 ? 29.619 1.033 -6.838 1.00 23.10 53 GLU A O 16
ATOM 14588 N N . CYS A 1 54 ? 28.759 2.694 -8.088 1.00 71.34 54 CYS A N 16
ATOM 14589 C CA . CYS A 1 54 ? 27.525 1.978 -8.388 1.00 32.31 54 CYS A CA 16
ATOM 14590 C C . CYS A 1 54 ? 27.727 1.006 -9.547 1.00 23.11 54 CYS A C 16
ATOM 14591 O O . CYS A 1 54 ? 26.888 0.141 -9.799 1.00 24.11 54 CYS A O 16
ATOM 14598 N N . ARG A 1 55 ? 28.846 1.155 -10.248 1.00 43.22 55 ARG A N 16
ATOM 14599 C CA . ARG A 1 55 ? 29.159 0.292 -11.381 1.00 30.02 55 ARG A CA 16
ATOM 14600 C C . ARG A 1 55 ? 30.386 -0.566 -11.088 1.00 23.02 55 ARG A C 16
ATOM 14601 O O . ARG A 1 55 ? 30.560 -1.638 -11.668 1.00 62.22 55 ARG A O 16
ATOM 14622 N N . HIS A 1 56 ? 31.235 -0.087 -10.184 1.00 41.31 56 HIS A N 16
ATOM 14623 C CA . HIS A 1 56 ? 32.447 -0.810 -9.814 1.00 15.21 56 HIS A CA 16
ATOM 14624 C C . HIS A 1 56 ? 32.270 -1.514 -8.472 1.00 61.41 56 HIS A C 16
ATOM 14625 O O . HIS A 1 56 ? 32.883 -2.551 -8.219 1.00 42.03 56 HIS A O 16
ATOM 14639 N N . ALA A 1 57 ? 31.429 -0.944 -7.616 1.00 10.02 57 ALA A N 16
ATOM 14640 C CA . ALA A 1 57 ? 31.171 -1.518 -6.301 1.00 62.00 57 ALA A CA 16
ATOM 14641 C C . ALA A 1 57 ? 29.674 -1.627 -6.033 1.00 51.14 57 ALA A C 16
ATOM 14642 O O . ALA A 1 57 ? 29.129 -0.910 -5.193 1.00 63.12 57 ALA A O 16
ATOM 14649 N N . CYS A 1 58 ? 29.013 -2.527 -6.753 1.00 72.03 58 CYS A N 16
ATOM 14650 C CA . CYS A 1 58 ? 27.578 -2.729 -6.595 1.00 32.30 58 CYS A CA 16
ATOM 14651 C C . CYS A 1 58 ? 27.113 -3.958 -7.371 1.00 31.53 58 CYS A C 16
ATOM 14652 O O . CYS A 1 58 ? 26.310 -4.751 -6.877 1.00 30.24 58 CYS A O 16
ATOM 14659 N N . LEU A 1 59 ? 27.623 -4.111 -8.588 1.00 12.51 59 LEU A N 16
ATOM 14660 C CA . LEU A 1 59 ? 27.261 -5.243 -9.433 1.00 71.20 59 LEU A CA 16
ATOM 14661 C C . LEU A 1 59 ? 28.021 -6.498 -9.016 1.00 70.34 59 LEU A C 16
ATOM 14662 O O . LEU A 1 59 ? 27.434 -7.535 -8.704 1.00 52.54 59 LEU A O 16
ATOM 14678 N N . PRO A 1 60 ? 29.359 -6.405 -9.009 1.00 0.25 60 PRO A N 16
ATOM 14679 C CA . PRO A 1 60 ? 30.228 -7.522 -8.629 1.00 64.42 60 PRO A CA 16
ATOM 14680 C C . PRO A 1 60 ? 30.144 -7.843 -7.141 1.00 22.21 60 PRO A C 16
ATOM 14681 O O . PRO A 1 60 ? 30.687 -8.848 -6.680 1.00 70.42 60 PRO A O 16
ATOM 14692 N N . LEU A 1 61 ? 29.461 -6.984 -6.393 1.00 53.11 61 LEU A N 16
ATOM 14693 C CA . LEU A 1 61 ? 29.305 -7.176 -4.955 1.00 73.24 61 LEU A CA 16
ATOM 14694 C C . LEU A 1 61 ? 28.618 -8.505 -4.655 1.00 42.21 61 LEU A C 16
ATOM 14695 O O . LEU A 1 61 ? 29.129 -9.319 -3.887 1.00 13.43 61 LEU A O 16
ATOM 14711 N N . ASN A 1 62 ? 27.458 -8.718 -5.269 1.00 5.35 62 ASN A N 16
ATOM 14712 C CA . ASN A 1 62 ? 26.702 -9.949 -5.068 1.00 45.30 62 ASN A CA 16
ATOM 14713 C C . ASN A 1 62 ? 25.501 -10.008 -6.007 1.00 23.32 62 ASN A C 16
ATOM 14714 O O . ASN A 1 62 ? 25.142 -11.075 -6.507 1.00 15.24 62 ASN A O 16
ATOM 14725 N N . THR A 1 63 ? 24.884 -8.855 -6.243 1.00 52.11 63 THR A N 16
ATOM 14726 C CA . THR A 1 63 ? 23.723 -8.775 -7.121 1.00 21.12 63 THR A CA 16
ATOM 14727 C C . THR A 1 63 ? 24.046 -9.314 -8.510 1.00 2.22 63 THR A C 16
ATOM 14728 O O . THR A 1 63 ? 23.155 -9.741 -9.242 1.00 63.45 63 THR A O 16
ATOM 14739 N N . ASN A 1 64 ? 25.327 -9.291 -8.865 1.00 54.44 64 ASN A N 16
ATOM 14740 C CA . ASN A 1 64 ? 25.767 -9.777 -10.168 1.00 21.33 64 ASN A CA 16
ATOM 14741 C C . ASN A 1 64 ? 25.004 -9.086 -11.293 1.00 74.34 64 ASN A C 16
ATOM 14742 O O . ASN A 1 64 ? 24.572 -7.943 -11.152 1.00 55.44 64 ASN A O 16
ATOM 14753 N N . LEU A 1 1 ? 29.355 -24.634 4.705 1.00 21.25 1 LEU A N 17
ATOM 14754 C CA . LEU A 1 1 ? 28.420 -23.622 4.227 1.00 73.32 1 LEU A CA 17
ATOM 14755 C C . LEU A 1 1 ? 27.422 -23.244 5.317 1.00 43.51 1 LEU A C 17
ATOM 14756 O O . LEU A 1 1 ? 26.214 -23.406 5.149 1.00 21.50 1 LEU A O 17
ATOM 14772 N N . GLN A 1 2 ? 27.937 -22.736 6.432 1.00 0.12 2 GLN A N 17
ATOM 14773 C CA . GLN A 1 2 ? 27.091 -22.333 7.549 1.00 53.50 2 GLN A CA 17
ATOM 14774 C C . GLN A 1 2 ? 26.047 -21.314 7.101 1.00 22.41 2 GLN A C 17
ATOM 14775 O O . GLN A 1 2 ? 26.387 -20.222 6.647 1.00 52.33 2 GLN A O 17
ATOM 14789 N N . ASP A 1 3 ? 24.777 -21.680 7.232 1.00 72.20 3 ASP A N 17
ATOM 14790 C CA . ASP A 1 3 ? 23.683 -20.798 6.841 1.00 21.34 3 ASP A CA 17
ATOM 14791 C C . ASP A 1 3 ? 23.129 -20.051 8.051 1.00 43.05 3 ASP A C 17
ATOM 14792 O O . ASP A 1 3 ? 23.350 -20.451 9.193 1.00 35.20 3 ASP A O 17
ATOM 14801 N N . GLU A 1 4 ? 22.411 -18.963 7.790 1.00 72.44 4 GLU A N 17
ATOM 14802 C CA . GLU A 1 4 ? 21.828 -18.160 8.857 1.00 14.44 4 GLU A CA 17
ATOM 14803 C C . GLU A 1 4 ? 22.896 -17.726 9.857 1.00 12.40 4 GLU A C 17
ATOM 14804 O O . GLU A 1 4 ? 23.172 -18.426 10.831 1.00 70.21 4 GLU A O 17
ATOM 14816 N N . VAL A 1 5 ? 23.494 -16.565 9.608 1.00 1.13 5 VAL A N 17
ATOM 14817 C CA . VAL A 1 5 ? 24.532 -16.036 10.486 1.00 74.24 5 VAL A CA 17
ATOM 14818 C C . VAL A 1 5 ? 24.489 -14.513 10.532 1.00 52.15 5 VAL A C 17
ATOM 14819 O O . VAL A 1 5 ? 25.317 -13.839 9.920 1.00 71.40 5 VAL A O 17
ATOM 14832 N N . GLY A 1 6 ? 23.517 -13.975 11.262 1.00 34.32 6 GLY A N 17
ATOM 14833 C CA . GLY A 1 6 ? 23.384 -12.535 11.375 1.00 14.41 6 GLY A CA 17
ATOM 14834 C C . GLY A 1 6 ? 21.944 -12.074 11.256 1.00 64.11 6 GLY A C 17
ATOM 14835 O O . GLY A 1 6 ? 21.127 -12.336 12.137 1.00 33.43 6 GLY A O 17
ATOM 14839 N N . ALA A 1 7 ? 21.634 -11.384 10.163 1.00 1.03 7 ALA A N 17
ATOM 14840 C CA . ALA A 1 7 ? 20.284 -10.886 9.932 1.00 71.11 7 ALA A CA 17
ATOM 14841 C C . ALA A 1 7 ? 20.073 -10.534 8.463 1.00 33.13 7 ALA A C 17
ATOM 14842 O O . ALA A 1 7 ? 21.022 -10.332 7.706 1.00 51.02 7 ALA A O 17
ATOM 14849 N N . PRO A 1 8 ? 18.799 -10.459 8.049 1.00 21.12 8 PRO A N 17
ATOM 14850 C CA . PRO A 1 8 ? 18.434 -10.132 6.668 1.00 52.52 8 PRO A CA 17
ATOM 14851 C C . PRO A 1 8 ? 18.736 -8.679 6.317 1.00 2.43 8 PRO A C 17
ATOM 14852 O O . PRO A 1 8 ? 19.019 -7.852 7.184 1.00 3.33 8 PRO A O 17
ATOM 14863 N N . PRO A 1 9 ? 18.675 -8.358 5.016 1.00 10.24 9 PRO A N 17
ATOM 14864 C CA . PRO A 1 9 ? 18.938 -7.003 4.522 1.00 62.22 9 PRO A CA 17
ATOM 14865 C C . PRO A 1 9 ? 17.843 -6.019 4.917 1.00 54.23 9 PRO A C 17
ATOM 14866 O O . PRO A 1 9 ? 18.036 -4.805 4.859 1.00 12.13 9 PRO A O 17
ATOM 14877 N N . ALA A 1 10 ? 16.693 -6.550 5.318 1.00 75.30 10 ALA A N 17
ATOM 14878 C CA . ALA A 1 10 ? 15.567 -5.718 5.725 1.00 61.12 10 ALA A CA 17
ATOM 14879 C C . ALA A 1 10 ? 15.069 -4.864 4.564 1.00 14.55 10 ALA A C 17
ATOM 14880 O O . ALA A 1 10 ? 14.475 -3.804 4.770 1.00 2.14 10 ALA A O 17
ATOM 14887 N N . LEU A 1 11 ? 15.313 -5.330 3.345 1.00 44.42 11 LEU A N 17
ATOM 14888 C CA . LEU A 1 11 ? 14.890 -4.607 2.150 1.00 35.24 11 LEU A CA 17
ATOM 14889 C C . LEU A 1 11 ? 14.988 -5.495 0.914 1.00 41.43 11 LEU A C 17
ATOM 14890 O O . LEU A 1 11 ? 15.194 -5.007 -0.198 1.00 14.13 11 LEU A O 17
ATOM 14906 N N . SER A 1 12 ? 14.838 -6.800 1.115 1.00 42.13 12 SER A N 17
ATOM 14907 C CA . SER A 1 12 ? 14.912 -7.756 0.016 1.00 11.02 12 SER A CA 17
ATOM 14908 C C . SER A 1 12 ? 14.322 -9.102 0.427 1.00 54.44 12 SER A C 17
ATOM 14909 O O . SER A 1 12 ? 13.215 -9.456 0.020 1.00 24.34 12 SER A O 17
ATOM 14917 N N . ALA A 1 13 ? 15.069 -9.847 1.235 1.00 54.51 13 ALA A N 17
ATOM 14918 C CA . ALA A 1 13 ? 14.620 -11.152 1.703 1.00 73.14 13 ALA A CA 17
ATOM 14919 C C . ALA A 1 13 ? 15.540 -11.691 2.792 1.00 25.30 13 ALA A C 17
ATOM 14920 O O . ALA A 1 13 ? 15.194 -11.678 3.972 1.00 14.15 13 ALA A O 17
ATOM 14927 N N . GLU A 1 14 ? 16.715 -12.166 2.387 1.00 15.50 14 GLU A N 17
ATOM 14928 C CA . GLU A 1 14 ? 17.684 -12.711 3.330 1.00 12.32 14 GLU A CA 17
ATOM 14929 C C . GLU A 1 14 ? 18.948 -13.167 2.608 1.00 23.00 14 GLU A C 17
ATOM 14930 O O . GLU A 1 14 ? 20.044 -12.684 2.890 1.00 23.10 14 GLU A O 17
ATOM 14942 N N . GLU A 1 15 ? 18.786 -14.101 1.676 1.00 41.11 15 GLU A N 17
ATOM 14943 C CA . GLU A 1 15 ? 19.915 -14.623 0.915 1.00 73.44 15 GLU A CA 17
ATOM 14944 C C . GLU A 1 15 ? 20.911 -15.326 1.832 1.00 4.21 15 GLU A C 17
ATOM 14945 O O . GLU A 1 15 ? 22.100 -15.411 1.526 1.00 30.02 15 GLU A O 17
ATOM 14957 N N . GLY A 1 16 ? 20.417 -15.827 2.960 1.00 61.40 16 GLY A N 17
ATOM 14958 C CA . GLY A 1 16 ? 21.277 -16.515 3.905 1.00 32.15 16 GLY A CA 17
ATOM 14959 C C . GLY A 1 16 ? 22.495 -15.696 4.283 1.00 21.12 16 GLY A C 17
ATOM 14960 O O . GLY A 1 16 ? 23.543 -16.248 4.620 1.00 10.40 16 GLY A O 17
ATOM 14964 N N . VAL A 1 17 ? 22.359 -14.375 4.226 1.00 63.01 17 VAL A N 17
ATOM 14965 C CA . VAL A 1 17 ? 23.458 -13.478 4.564 1.00 31.12 17 VAL A CA 17
ATOM 14966 C C . VAL A 1 17 ? 24.771 -13.967 3.963 1.00 1.25 17 VAL A C 17
ATOM 14967 O O . VAL A 1 17 ? 24.780 -14.822 3.079 1.00 62.13 17 VAL A O 17
ATOM 14980 N N . MET A 1 18 ? 25.879 -13.418 4.451 1.00 51.20 18 MET A N 17
ATOM 14981 C CA . MET A 1 18 ? 27.199 -13.799 3.963 1.00 61.41 18 MET A CA 17
ATOM 14982 C C . MET A 1 18 ? 27.277 -13.668 2.445 1.00 34.02 18 MET A C 17
ATOM 14983 O O . MET A 1 18 ? 27.476 -14.655 1.738 1.00 45.22 18 MET A O 17
ATOM 14997 N N . GLU A 1 19 ? 27.117 -12.444 1.953 1.00 53.34 19 GLU A N 17
ATOM 14998 C CA . GLU A 1 19 ? 27.168 -12.185 0.518 1.00 34.44 19 GLU A CA 17
ATOM 14999 C C . GLU A 1 19 ? 28.340 -11.272 0.171 1.00 20.33 19 GLU A C 17
ATOM 15000 O O . GLU A 1 19 ? 28.874 -11.322 -0.937 1.00 43.22 19 GLU A O 17
ATOM 15012 N N . THR A 1 20 ? 28.736 -10.438 1.127 1.00 13.44 20 THR A N 17
ATOM 15013 C CA . THR A 1 20 ? 29.843 -9.512 0.924 1.00 52.21 20 THR A CA 17
ATOM 15014 C C . THR A 1 20 ? 30.142 -8.724 2.194 1.00 35.13 20 THR A C 17
ATOM 15015 O O . THR A 1 20 ? 31.299 -8.441 2.503 1.00 63.05 20 THR A O 17
ATOM 15026 N N . ARG A 1 21 ? 29.091 -8.373 2.928 1.00 34.34 21 ARG A N 17
ATOM 15027 C CA . ARG A 1 21 ? 29.241 -7.617 4.166 1.00 62.41 21 ARG A CA 17
ATOM 15028 C C . ARG A 1 21 ? 28.205 -8.053 5.198 1.00 3.42 21 ARG A C 17
ATOM 15029 O O . ARG A 1 21 ? 28.527 -8.753 6.158 1.00 51.32 21 ARG A O 17
ATOM 15050 N N . ALA A 1 22 ? 26.961 -7.632 4.994 1.00 61.31 22 ALA A N 17
ATOM 15051 C CA . ALA A 1 22 ? 25.878 -7.980 5.906 1.00 41.45 22 ALA A CA 17
ATOM 15052 C C . ALA A 1 22 ? 24.551 -7.398 5.429 1.00 64.33 22 ALA A C 17
ATOM 15053 O O . ALA A 1 22 ? 23.638 -8.135 5.058 1.00 23.35 22 ALA A O 17
ATOM 15060 N N . GLU A 1 23 ? 24.453 -6.073 5.441 1.00 13.44 23 GLU A N 17
ATOM 15061 C CA . GLU A 1 23 ? 23.236 -5.394 5.011 1.00 0.22 23 GLU A CA 17
ATOM 15062 C C . GLU A 1 23 ? 23.568 -4.122 4.236 1.00 13.32 23 GLU A C 17
ATOM 15063 O O . GLU A 1 23 ? 24.253 -3.233 4.743 1.00 13.13 23 GLU A O 17
ATOM 15075 N N . CYS A 1 24 ? 23.077 -4.042 3.004 1.00 64.12 24 CYS A N 17
ATOM 15076 C CA . CYS A 1 24 ? 23.321 -2.881 2.157 1.00 43.13 24 CYS A CA 17
ATOM 15077 C C . CYS A 1 24 ? 22.008 -2.296 1.645 1.00 42.41 24 CYS A C 17
ATOM 15078 O O . CYS A 1 24 ? 21.009 -3.003 1.518 1.00 31.40 24 CYS A O 17
ATOM 15085 N N . ARG A 1 25 ? 22.019 -0.999 1.352 1.00 31.24 25 ARG A N 17
ATOM 15086 C CA . ARG A 1 25 ? 20.829 -0.318 0.855 1.00 24.34 25 ARG A CA 17
ATOM 15087 C C . ARG A 1 25 ? 20.904 -0.127 -0.657 1.00 22.34 25 ARG A C 17
ATOM 15088 O O . ARG A 1 25 ? 21.748 0.617 -1.156 1.00 75.22 25 ARG A O 17
ATOM 15109 N N . GLN A 1 26 ? 20.017 -0.805 -1.378 1.00 40.31 26 GLN A N 17
ATOM 15110 C CA . GLN A 1 26 ? 19.984 -0.710 -2.833 1.00 30.13 26 GLN A CA 17
ATOM 15111 C C . GLN A 1 26 ? 18.664 -1.240 -3.383 1.00 12.31 26 GLN A C 17
ATOM 15112 O O . GLN A 1 26 ? 18.646 -2.124 -4.238 1.00 23.11 26 GLN A O 17
ATOM 15126 N N . GLY A 1 27 ? 17.559 -0.692 -2.886 1.00 32.33 27 GLY A N 17
ATOM 15127 C CA . GLY A 1 27 ? 16.249 -1.123 -3.339 1.00 0.32 27 GLY A CA 17
ATOM 15128 C C . GLY A 1 27 ? 15.124 -0.356 -2.673 1.00 1.51 27 GLY A C 17
ATOM 15129 O O . GLY A 1 27 ? 14.107 -0.059 -3.302 1.00 4.22 27 GLY A O 17
ATOM 15133 N N . LEU A 1 28 ? 15.304 -0.034 -1.396 1.00 72.54 28 LEU A N 17
ATOM 15134 C CA . LEU A 1 28 ? 14.294 0.702 -0.643 1.00 65.13 28 LEU A CA 17
ATOM 15135 C C . LEU A 1 28 ? 14.204 2.147 -1.122 1.00 43.24 28 LEU A C 17
ATOM 15136 O O . LEU A 1 28 ? 13.123 2.737 -1.151 1.00 62.21 28 LEU A O 17
ATOM 15152 N N . LEU A 1 29 ? 15.346 2.712 -1.500 1.00 11.12 29 LEU A N 17
ATOM 15153 C CA . LEU A 1 29 ? 15.396 4.088 -1.981 1.00 2.54 29 LEU A CA 17
ATOM 15154 C C . LEU A 1 29 ? 15.913 4.146 -3.414 1.00 63.25 29 LEU A C 17
ATOM 15155 O O . LEU A 1 29 ? 16.583 3.232 -3.896 1.00 23.12 29 LEU A O 17
ATOM 15171 N N . PRO A 1 30 ? 15.598 5.246 -4.114 1.00 31.10 30 PRO A N 17
ATOM 15172 C CA . PRO A 1 30 ? 16.023 5.450 -5.502 1.00 10.41 30 PRO A CA 17
ATOM 15173 C C . PRO A 1 30 ? 17.525 5.687 -5.619 1.00 53.34 30 PRO A C 17
ATOM 15174 O O . PRO A 1 30 ? 18.072 6.591 -4.987 1.00 64.11 30 PRO A O 17
ATOM 15185 N N . CYS A 1 31 ? 18.186 4.871 -6.433 1.00 20.54 31 CYS A N 17
ATOM 15186 C CA . CYS A 1 31 ? 19.625 4.991 -6.633 1.00 70.35 31 CYS A CA 17
ATOM 15187 C C . CYS A 1 31 ? 19.957 6.232 -7.457 1.00 65.41 31 CYS A C 17
ATOM 15188 O O . CYS A 1 31 ? 20.183 6.147 -8.665 1.00 10.35 31 CYS A O 17
ATOM 15195 N N . LYS A 1 32 ? 19.986 7.384 -6.796 1.00 23.44 32 LYS A N 17
ATOM 15196 C CA . LYS A 1 32 ? 20.293 8.643 -7.464 1.00 35.30 32 LYS A CA 17
ATOM 15197 C C . LYS A 1 32 ? 20.228 9.809 -6.483 1.00 50.11 32 LYS A C 17
ATOM 15198 O O . LYS A 1 32 ? 20.958 10.790 -6.622 1.00 43.51 32 LYS A O 17
ATOM 15217 N N . ASP A 1 33 ? 19.351 9.694 -5.492 1.00 3.53 33 ASP A N 17
ATOM 15218 C CA . ASP A 1 33 ? 19.194 10.739 -4.486 1.00 34.41 33 ASP A CA 17
ATOM 15219 C C . ASP A 1 33 ? 20.503 10.977 -3.740 1.00 40.14 33 ASP A C 17
ATOM 15220 O O . ASP A 1 33 ? 21.555 10.479 -4.139 1.00 31.24 33 ASP A O 17
ATOM 15229 N N . ASN A 1 34 ? 20.430 11.744 -2.657 1.00 21.40 34 ASN A N 17
ATOM 15230 C CA . ASN A 1 34 ? 21.610 12.050 -1.857 1.00 21.25 34 ASN A CA 17
ATOM 15231 C C . ASN A 1 34 ? 22.369 10.776 -1.496 1.00 73.04 34 ASN A C 17
ATOM 15232 O O . ASN A 1 34 ? 23.585 10.796 -1.309 1.00 44.33 34 ASN A O 17
ATOM 15243 N N . LYS A 1 35 ? 21.642 9.668 -1.401 1.00 73.15 35 LYS A N 17
ATOM 15244 C CA . LYS A 1 35 ? 22.244 8.383 -1.066 1.00 3.31 35 LYS A CA 17
ATOM 15245 C C . LYS A 1 35 ? 21.833 7.311 -2.070 1.00 22.35 35 LYS A C 17
ATOM 15246 O O . LYS A 1 35 ? 20.936 6.510 -1.805 1.00 60.22 35 LYS A O 17
ATOM 15265 N N . CYS A 1 36 ? 22.496 7.300 -3.221 1.00 73.44 36 CYS A N 17
ATOM 15266 C CA . CYS A 1 36 ? 22.200 6.325 -4.265 1.00 4.04 36 CYS A CA 17
ATOM 15267 C C . CYS A 1 36 ? 22.295 4.902 -3.722 1.00 33.11 36 CYS A C 17
ATOM 15268 O O . CYS A 1 36 ? 21.282 4.282 -3.396 1.00 11.22 36 CYS A O 17
ATOM 15275 N N . TYR A 1 37 ? 23.517 4.391 -3.628 1.00 30.41 37 TYR A N 17
ATOM 15276 C CA . TYR A 1 37 ? 23.744 3.040 -3.127 1.00 41.20 37 TYR A CA 17
ATOM 15277 C C . TYR A 1 37 ? 24.633 3.061 -1.887 1.00 51.32 37 TYR A C 17
ATOM 15278 O O . TYR A 1 37 ? 25.650 3.755 -1.849 1.00 55.21 37 TYR A O 17
ATOM 15296 N N . CYS A 1 38 ? 24.242 2.295 -0.874 1.00 43.22 38 CYS A N 17
ATOM 15297 C CA . CYS A 1 38 ? 25.002 2.224 0.368 1.00 35.13 38 CYS A CA 17
ATOM 15298 C C . CYS A 1 38 ? 25.175 0.776 0.817 1.00 22.22 38 CYS A C 17
ATOM 15299 O O . CYS A 1 38 ? 24.418 -0.107 0.412 1.00 42.33 38 CYS A O 17
ATOM 15306 N N . CYS A 1 39 ? 26.177 0.539 1.657 1.00 22.22 39 CYS A N 17
ATOM 15307 C CA . CYS A 1 39 ? 26.452 -0.801 2.162 1.00 71.00 39 CYS A CA 17
ATOM 15308 C C . CYS A 1 39 ? 26.988 -0.745 3.589 1.00 24.15 39 CYS A C 17
ATOM 15309 O O . CYS A 1 39 ? 27.959 -0.042 3.871 1.00 2.13 39 CYS A O 17
ATOM 15316 N N . ILE A 1 40 ? 26.350 -1.491 4.485 1.00 0.41 40 ILE A N 17
ATOM 15317 C CA . ILE A 1 40 ? 26.764 -1.527 5.882 1.00 13.13 40 ILE A CA 17
ATOM 15318 C C . ILE A 1 40 ? 27.116 -2.946 6.314 1.00 23.15 40 ILE A C 17
ATOM 15319 O O . ILE A 1 40 ? 26.355 -3.884 6.083 1.00 72.24 40 ILE A O 17
ATOM 15335 N N . GLY A 1 41 ? 28.277 -3.096 6.947 1.00 54.45 41 GLY A N 17
ATOM 15336 C CA . GLY A 1 41 ? 28.709 -4.403 7.403 1.00 25.41 41 GLY A CA 17
ATOM 15337 C C . GLY A 1 41 ? 29.619 -4.323 8.613 1.00 32.22 41 GLY A C 17
ATOM 15338 O O . GLY A 1 41 ? 29.149 -4.218 9.745 1.00 23.15 41 GLY A O 17
ATOM 15342 N N . GLY A 1 42 ? 30.926 -4.375 8.374 1.00 12.51 42 GLY A N 17
ATOM 15343 C CA . GLY A 1 42 ? 31.882 -4.308 9.463 1.00 4.44 42 GLY A CA 17
ATOM 15344 C C . GLY A 1 42 ? 32.943 -3.248 9.239 1.00 20.13 42 GLY A C 17
ATOM 15345 O O . GLY A 1 42 ? 32.828 -2.130 9.738 1.00 2.54 42 GLY A O 17
ATOM 15349 N N . GLY A 1 43 ? 33.981 -3.601 8.487 1.00 72.32 43 GLY A N 17
ATOM 15350 C CA . GLY A 1 43 ? 35.052 -2.662 8.213 1.00 42.34 43 GLY A CA 17
ATOM 15351 C C . GLY A 1 43 ? 34.751 -1.770 7.025 1.00 43.35 43 GLY A C 17
ATOM 15352 O O . GLY A 1 43 ? 35.610 -1.009 6.575 1.00 34.24 43 GLY A O 17
ATOM 15356 N N . THR A 1 44 ? 33.528 -1.863 6.511 1.00 3.33 44 THR A N 17
ATOM 15357 C CA . THR A 1 44 ? 33.117 -1.060 5.366 1.00 31.34 44 THR A CA 17
ATOM 15358 C C . THR A 1 44 ? 32.231 0.102 5.800 1.00 43.45 44 THR A C 17
ATOM 15359 O O . THR A 1 44 ? 32.675 1.250 5.846 1.00 64.41 44 THR A O 17
ATOM 15370 N N . ARG A 1 45 ? 30.977 -0.202 6.117 1.00 51.44 45 ARG A N 17
ATOM 15371 C CA . ARG A 1 45 ? 30.029 0.819 6.546 1.00 54.22 45 ARG A CA 17
ATOM 15372 C C . ARG A 1 45 ? 30.243 2.119 5.775 1.00 31.23 45 ARG A C 17
ATOM 15373 O O . ARG A 1 45 ? 30.678 3.121 6.341 1.00 45.34 45 ARG A O 17
ATOM 15394 N N . GLN A 1 46 ? 29.934 2.092 4.483 1.00 42.12 46 GLN A N 17
ATOM 15395 C CA . GLN A 1 46 ? 30.094 3.268 3.635 1.00 24.23 46 GLN A CA 17
ATOM 15396 C C . GLN A 1 46 ? 28.947 3.379 2.636 1.00 5.02 46 GLN A C 17
ATOM 15397 O O . GLN A 1 46 ? 28.181 2.434 2.447 1.00 11.01 46 GLN A O 17
ATOM 15411 N N . CYS A 1 47 ? 28.835 4.540 1.999 1.00 60.41 47 CYS A N 17
ATOM 15412 C CA . CYS A 1 47 ? 27.781 4.776 1.019 1.00 24.34 47 CYS A CA 17
ATOM 15413 C C . CYS A 1 47 ? 28.270 5.698 -0.094 1.00 22.03 47 CYS A C 17
ATOM 15414 O O . CYS A 1 47 ? 29.038 6.629 0.150 1.00 41.24 47 CYS A O 17
ATOM 15421 N N . TYR A 1 48 ? 27.820 5.432 -1.315 1.00 11.32 48 TYR A N 17
ATOM 15422 C CA . TYR A 1 48 ? 28.213 6.236 -2.466 1.00 54.20 48 TYR A CA 17
ATOM 15423 C C . TYR A 1 48 ? 26.987 6.783 -3.192 1.00 62.34 48 TYR A C 17
ATOM 15424 O O . TYR A 1 48 ? 26.046 6.046 -3.487 1.00 25.04 48 TYR A O 17
ATOM 15442 N N . ALA A 1 49 ? 27.007 8.080 -3.479 1.00 2.31 49 ALA A N 17
ATOM 15443 C CA . ALA A 1 49 ? 25.900 8.726 -4.173 1.00 3.40 49 ALA A CA 17
ATOM 15444 C C . ALA A 1 49 ? 26.313 9.169 -5.573 1.00 24.14 49 ALA A C 17
ATOM 15445 O O . ALA A 1 49 ? 25.492 9.660 -6.348 1.00 3.31 49 ALA A O 17
ATOM 15452 N N . THR A 1 50 ? 27.592 8.992 -5.891 1.00 1.51 50 THR A N 17
ATOM 15453 C CA . THR A 1 50 ? 28.115 9.375 -7.196 1.00 54.35 50 THR A CA 17
ATOM 15454 C C . THR A 1 50 ? 27.601 8.444 -8.289 1.00 1.23 50 THR A C 17
ATOM 15455 O O . THR A 1 50 ? 27.357 7.261 -8.047 1.00 0.45 50 THR A O 17
ATOM 15466 N N . LEU A 1 51 ? 27.439 8.984 -9.492 1.00 24.22 51 LEU A N 17
ATOM 15467 C CA . LEU A 1 51 ? 26.955 8.200 -10.623 1.00 42.30 51 LEU A CA 17
ATOM 15468 C C . LEU A 1 51 ? 27.867 7.007 -10.889 1.00 42.01 51 LEU A C 17
ATOM 15469 O O . LEU A 1 51 ? 27.402 5.924 -11.241 1.00 74.25 51 LEU A O 17
ATOM 15485 N N . ALA A 1 52 ? 29.169 7.213 -10.716 1.00 14.30 52 ALA A N 17
ATOM 15486 C CA . ALA A 1 52 ? 30.146 6.154 -10.933 1.00 74.42 52 ALA A CA 17
ATOM 15487 C C . ALA A 1 52 ? 29.810 4.919 -10.103 1.00 42.12 52 ALA A C 17
ATOM 15488 O O . ALA A 1 52 ? 29.831 3.797 -10.608 1.00 13.02 52 ALA A O 17
ATOM 15495 N N . GLU A 1 53 ? 29.502 5.135 -8.828 1.00 25.30 53 GLU A N 17
ATOM 15496 C CA . GLU A 1 53 ? 29.164 4.038 -7.929 1.00 24.15 53 GLU A CA 17
ATOM 15497 C C . GLU A 1 53 ? 27.709 3.615 -8.109 1.00 3.11 53 GLU A C 17
ATOM 15498 O O . GLU A 1 53 ? 27.335 2.486 -7.791 1.00 13.13 53 GLU A O 17
ATOM 15510 N N . CYS A 1 54 ? 26.893 4.530 -8.621 1.00 72.22 54 CYS A N 17
ATOM 15511 C CA . CYS A 1 54 ? 25.479 4.254 -8.844 1.00 14.52 54 CYS A CA 17
ATOM 15512 C C . CYS A 1 54 ? 25.268 3.530 -10.170 1.00 34.41 54 CYS A C 17
ATOM 15513 O O . CYS A 1 54 ? 24.177 3.034 -10.451 1.00 74.52 54 CYS A O 17
ATOM 15520 N N . ARG A 1 55 ? 26.319 3.472 -10.980 1.00 43.44 55 ARG A N 17
ATOM 15521 C CA . ARG A 1 55 ? 26.250 2.809 -12.277 1.00 14.41 55 ARG A CA 17
ATOM 15522 C C . ARG A 1 55 ? 27.198 1.615 -12.329 1.00 10.24 55 ARG A C 17
ATOM 15523 O O . ARG A 1 55 ? 27.020 0.702 -13.135 1.00 40.05 55 ARG A O 17
ATOM 15544 N N . HIS A 1 56 ? 28.206 1.629 -11.463 1.00 24.14 56 HIS A N 17
ATOM 15545 C CA . HIS A 1 56 ? 29.183 0.547 -11.409 1.00 42.04 56 HIS A CA 17
ATOM 15546 C C . HIS A 1 56 ? 28.917 -0.367 -10.217 1.00 61.13 56 HIS A C 17
ATOM 15547 O O . HIS A 1 56 ? 29.157 -1.572 -10.281 1.00 70.44 56 HIS A O 17
ATOM 15561 N N . ALA A 1 57 ? 28.421 0.215 -9.131 1.00 13.04 57 ALA A N 17
ATOM 15562 C CA . ALA A 1 57 ? 28.121 -0.547 -7.925 1.00 21.31 57 ALA A CA 17
ATOM 15563 C C . ALA A 1 57 ? 26.743 -0.190 -7.378 1.00 22.22 57 ALA A C 17
ATOM 15564 O O . ALA A 1 57 ? 26.625 0.437 -6.324 1.00 65.35 57 ALA A O 17
ATOM 15571 N N . CYS A 1 58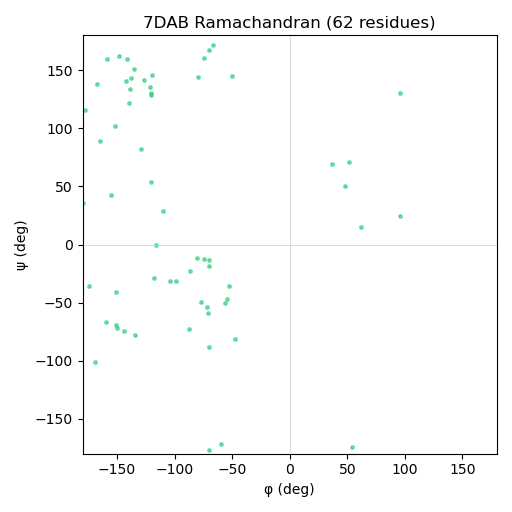 ? 25.703 -0.592 -8.100 1.00 33.11 58 CYS A N 17
ATOM 15572 C CA . CYS A 1 58 ? 24.332 -0.314 -7.688 1.00 42.20 58 CYS A CA 17
ATOM 15573 C C . CYS A 1 58 ? 23.337 -1.079 -8.556 1.00 43.54 58 CYS A C 17
ATOM 15574 O O . CYS A 1 58 ? 22.302 -1.539 -8.074 1.00 75.35 58 CYS A O 17
ATOM 15581 N N . LEU A 1 59 ? 23.659 -1.210 -9.839 1.00 12.04 59 LEU A N 17
ATOM 15582 C CA . LEU A 1 59 ? 22.794 -1.919 -10.775 1.00 61.23 59 LEU A CA 17
ATOM 15583 C C . LEU A 1 59 ? 22.780 -3.415 -10.478 1.00 21.23 59 LEU A C 17
ATOM 15584 O O . LEU A 1 59 ? 21.728 -4.026 -10.293 1.00 35.42 59 LEU A O 17
ATOM 15600 N N . PRO A 1 60 ? 23.976 -4.020 -10.428 1.00 22.11 60 PRO A N 17
ATOM 15601 C CA . PRO A 1 60 ? 24.128 -5.451 -10.150 1.00 65.41 60 PRO A CA 17
ATOM 15602 C C . PRO A 1 60 ? 23.782 -5.802 -8.707 1.00 53.11 60 PRO A C 17
ATOM 15603 O O . PRO A 1 60 ? 23.232 -6.869 -8.432 1.00 33.14 60 PRO A O 17
ATOM 15614 N N . LEU A 1 61 ? 24.106 -4.898 -7.789 1.00 53.34 61 LEU A N 17
ATOM 15615 C CA . LEU A 1 61 ? 23.828 -5.111 -6.373 1.00 73.23 61 LEU A CA 17
ATOM 15616 C C . LEU A 1 61 ? 22.325 -5.138 -6.111 1.00 62.44 61 LEU A C 17
ATOM 15617 O O . LEU A 1 61 ? 21.706 -4.100 -5.885 1.00 10.21 61 LEU A O 17
ATOM 15633 N N . ASN A 1 62 ? 21.746 -6.334 -6.142 1.00 71.22 62 ASN A N 17
ATOM 15634 C CA . ASN A 1 62 ? 20.316 -6.497 -5.906 1.00 51.04 62 ASN A CA 17
ATOM 15635 C C . ASN A 1 62 ? 19.982 -7.946 -5.565 1.00 64.10 62 ASN A C 17
ATOM 15636 O O . ASN A 1 62 ? 18.865 -8.409 -5.795 1.00 73.04 62 ASN A O 17
ATOM 15647 N N . THR A 1 63 ? 20.960 -8.659 -5.013 1.00 51.43 63 THR A N 17
ATOM 15648 C CA . THR A 1 63 ? 20.771 -10.055 -4.640 1.00 43.34 63 THR A CA 17
ATOM 15649 C C . THR A 1 63 ? 19.586 -10.216 -3.696 1.00 75.21 63 THR A C 17
ATOM 15650 O O . THR A 1 63 ? 19.318 -9.348 -2.867 1.00 22.15 63 THR A O 17
ATOM 15661 N N . ASN A 1 64 ? 18.878 -11.334 -3.828 1.00 0.42 64 ASN A N 17
ATOM 15662 C CA . ASN A 1 64 ? 17.720 -11.609 -2.985 1.00 51.22 64 ASN A CA 17
ATOM 15663 C C . ASN A 1 64 ? 18.142 -12.283 -1.683 1.00 43.32 64 ASN A C 17
ATOM 15664 O O . ASN A 1 64 ? 17.715 -13.397 -1.383 1.00 14.13 64 ASN A O 17
ATOM 15675 N N . LEU A 1 1 ? 1.149 0.359 9.132 1.00 34.42 1 LEU A N 18
ATOM 15676 C CA . LEU A 1 1 ? 2.101 -0.200 8.178 1.00 13.13 1 LEU A CA 18
ATOM 15677 C C . LEU A 1 1 ? 2.814 -1.413 8.767 1.00 12.23 1 LEU A C 18
ATOM 15678 O O . LEU A 1 1 ? 4.042 -1.454 8.826 1.00 3.53 1 LEU A O 18
ATOM 15694 N N . GLN A 1 2 ? 2.034 -2.399 9.200 1.00 44.24 2 GLN A N 18
ATOM 15695 C CA . GLN A 1 2 ? 2.592 -3.613 9.782 1.00 23.34 2 GLN A CA 18
ATOM 15696 C C . GLN A 1 2 ? 3.614 -4.248 8.844 1.00 12.33 2 GLN A C 18
ATOM 15697 O O . GLN A 1 2 ? 3.251 -4.902 7.867 1.00 71.04 2 GLN A O 18
ATOM 15711 N N . ASP A 1 3 ? 4.892 -4.050 9.148 1.00 13.52 3 ASP A N 18
ATOM 15712 C CA . ASP A 1 3 ? 5.966 -4.603 8.332 1.00 4.14 3 ASP A CA 18
ATOM 15713 C C . ASP A 1 3 ? 6.381 -5.980 8.841 1.00 33.20 3 ASP A C 18
ATOM 15714 O O . ASP A 1 3 ? 6.112 -6.335 9.988 1.00 11.32 3 ASP A O 18
ATOM 15723 N N . GLU A 1 4 ? 7.035 -6.752 7.979 1.00 44.32 4 GLU A N 18
ATOM 15724 C CA . GLU A 1 4 ? 7.485 -8.091 8.341 1.00 14.33 4 GLU A CA 18
ATOM 15725 C C . GLU A 1 4 ? 8.460 -8.039 9.514 1.00 50.43 4 GLU A C 18
ATOM 15726 O O . GLU A 1 4 ? 9.645 -7.755 9.338 1.00 51.42 4 GLU A O 18
ATOM 15738 N N . VAL A 1 5 ? 7.952 -8.314 10.711 1.00 64.41 5 VAL A N 18
ATOM 15739 C CA . VAL A 1 5 ? 8.777 -8.300 11.913 1.00 45.21 5 VAL A CA 18
ATOM 15740 C C . VAL A 1 5 ? 9.770 -7.143 11.884 1.00 12.23 5 VAL A C 18
ATOM 15741 O O . VAL A 1 5 ? 10.916 -7.283 12.310 1.00 74.24 5 VAL A O 18
ATOM 15754 N N . GLY A 1 6 ? 9.321 -5.997 11.380 1.00 71.44 6 GLY A N 18
ATOM 15755 C CA . GLY A 1 6 ? 10.182 -4.832 11.305 1.00 50.40 6 GLY A CA 18
ATOM 15756 C C . GLY A 1 6 ? 10.810 -4.661 9.936 1.00 74.12 6 GLY A C 18
ATOM 15757 O O . GLY A 1 6 ? 10.249 -3.993 9.068 1.00 43.33 6 GLY A O 18
ATOM 15761 N N . ALA A 1 7 ? 11.977 -5.266 9.742 1.00 2.33 7 ALA A N 18
ATOM 15762 C CA . ALA A 1 7 ? 12.681 -5.178 8.469 1.00 3.21 7 ALA A CA 18
ATOM 15763 C C . ALA A 1 7 ? 13.956 -6.014 8.488 1.00 61.32 7 ALA A C 18
ATOM 15764 O O . ALA A 1 7 ? 15.069 -5.492 8.548 1.00 44.22 7 ALA A O 18
ATOM 15771 N N . PRO A 1 8 ? 13.793 -7.345 8.436 1.00 13.41 8 PRO A N 18
ATOM 15772 C CA . PRO A 1 8 ? 14.920 -8.282 8.446 1.00 1.41 8 PRO A CA 18
ATOM 15773 C C . PRO A 1 8 ? 15.727 -8.232 7.153 1.00 54.00 8 PRO A C 18
ATOM 15774 O O . PRO A 1 8 ? 15.308 -7.647 6.154 1.00 74.11 8 PRO A O 18
ATOM 15785 N N . PRO A 1 9 ? 16.912 -8.860 7.169 1.00 34.12 9 PRO A N 18
ATOM 15786 C CA . PRO A 1 9 ? 17.801 -8.902 6.005 1.00 61.42 9 PRO A CA 18
ATOM 15787 C C . PRO A 1 9 ? 17.245 -9.772 4.882 1.00 43.40 9 PRO A C 18
ATOM 15788 O O . PRO A 1 9 ? 17.663 -10.916 4.705 1.00 1.42 9 PRO A O 18
ATOM 15799 N N . ALA A 1 10 ? 16.301 -9.221 4.126 1.00 64.14 10 ALA A N 18
ATOM 15800 C CA . ALA A 1 10 ? 15.690 -9.946 3.018 1.00 5.23 10 ALA A CA 18
ATOM 15801 C C . ALA A 1 10 ? 16.713 -10.245 1.927 1.00 11.31 10 ALA A C 18
ATOM 15802 O O . ALA A 1 10 ? 16.588 -11.230 1.198 1.00 3.22 10 ALA A O 18
ATOM 15809 N N . LEU A 1 11 ? 17.723 -9.389 1.819 1.00 2.13 11 LEU A N 18
ATOM 15810 C CA . LEU A 1 11 ? 18.768 -9.561 0.816 1.00 71.13 11 LEU A CA 18
ATOM 15811 C C . LEU A 1 11 ? 19.872 -10.479 1.331 1.00 50.31 11 LEU A C 18
ATOM 15812 O O . LEU A 1 11 ? 21.051 -10.126 1.300 1.00 11.00 11 LEU A O 18
ATOM 15828 N N . SER A 1 12 ? 19.482 -11.659 1.802 1.00 12.45 12 SER A N 18
ATOM 15829 C CA . SER A 1 12 ? 20.438 -12.627 2.326 1.00 42.11 12 SER A CA 18
ATOM 15830 C C . SER A 1 12 ? 19.921 -14.051 2.149 1.00 30.34 12 SER A C 18
ATOM 15831 O O . SER A 1 12 ? 19.355 -14.636 3.072 1.00 32.51 12 SER A O 18
ATOM 15839 N N . ALA A 1 13 ? 20.120 -14.603 0.957 1.00 41.12 13 ALA A N 18
ATOM 15840 C CA . ALA A 1 13 ? 19.676 -15.959 0.659 1.00 43.14 13 ALA A CA 18
ATOM 15841 C C . ALA A 1 13 ? 20.734 -16.983 1.057 1.00 51.23 13 ALA A C 18
ATOM 15842 O O . ALA A 1 13 ? 20.563 -17.718 2.029 1.00 45.04 13 ALA A O 18
ATOM 15849 N N . GLU A 1 14 ? 21.825 -17.025 0.299 1.00 42.12 14 GLU A N 18
ATOM 15850 C CA . GLU A 1 14 ? 22.909 -17.961 0.573 1.00 4.31 14 GLU A CA 18
ATOM 15851 C C . GLU A 1 14 ? 24.044 -17.790 -0.433 1.00 55.43 14 GLU A C 18
ATOM 15852 O O . GLU A 1 14 ? 24.633 -18.768 -0.892 1.00 14.15 14 GLU A O 18
ATOM 15864 N N . GLU A 1 15 ? 24.342 -16.539 -0.772 1.00 65.44 15 GLU A N 18
ATOM 15865 C CA . GLU A 1 15 ? 25.405 -16.240 -1.726 1.00 33.35 15 GLU A CA 18
ATOM 15866 C C . GLU A 1 15 ? 26.750 -16.109 -1.017 1.00 40.23 15 GLU A C 18
ATOM 15867 O O . GLU A 1 15 ? 27.805 -16.259 -1.632 1.00 71.02 15 GLU A O 18
ATOM 15879 N N . GLY A 1 16 ? 26.704 -15.826 0.281 1.00 33.42 16 GLY A N 18
ATOM 15880 C CA . GLY A 1 16 ? 27.924 -15.678 1.052 1.00 22.42 16 GLY A CA 18
ATOM 15881 C C . GLY A 1 16 ? 28.147 -14.253 1.517 1.00 0.11 16 GLY A C 18
ATOM 15882 O O . GLY A 1 16 ? 28.607 -13.407 0.750 1.00 2.24 16 GLY A O 18
ATOM 15886 N N . VAL A 1 17 ? 27.819 -13.985 2.777 1.00 55.20 17 VAL A N 18
ATOM 15887 C CA . VAL A 1 17 ? 27.985 -12.652 3.343 1.00 12.52 17 VAL A CA 18
ATOM 15888 C C . VAL A 1 17 ? 29.280 -12.551 4.142 1.00 74.23 17 VAL A C 18
ATOM 15889 O O . VAL A 1 17 ? 30.066 -13.497 4.190 1.00 52.32 17 VAL A O 18
ATOM 15902 N N . MET A 1 18 ? 29.494 -11.399 4.768 1.00 44.33 18 MET A N 18
ATOM 15903 C CA . MET A 1 18 ? 30.694 -11.175 5.566 1.00 20.33 18 MET A CA 18
ATOM 15904 C C . MET A 1 18 ? 31.946 -11.237 4.696 1.00 35.15 18 MET A C 18
ATOM 15905 O O . MET A 1 18 ? 32.814 -12.083 4.904 1.00 65.32 18 MET A O 18
ATOM 15919 N N . GLU A 1 19 ? 32.030 -10.336 3.723 1.00 15.40 19 GLU A N 18
ATOM 15920 C CA . GLU A 1 19 ? 33.175 -10.290 2.822 1.00 51.02 19 GLU A CA 18
ATOM 15921 C C . GLU A 1 19 ? 34.361 -9.595 3.484 1.00 11.40 19 GLU A C 18
ATOM 15922 O O . GLU A 1 19 ? 35.330 -10.240 3.884 1.00 23.13 19 GLU A O 18
ATOM 15934 N N . THR A 1 20 ? 34.277 -8.272 3.596 1.00 63.41 20 THR A N 18
ATOM 15935 C CA . THR A 1 20 ? 35.343 -7.488 4.207 1.00 33.22 20 THR A CA 18
ATOM 15936 C C . THR A 1 20 ? 34.841 -6.748 5.442 1.00 44.33 20 THR A C 18
ATOM 15937 O O . THR A 1 20 ? 35.154 -7.123 6.572 1.00 73.32 20 THR A O 18
ATOM 15948 N N . ARG A 1 21 ? 34.062 -5.694 5.219 1.00 62.55 21 ARG A N 18
ATOM 15949 C CA . ARG A 1 21 ? 33.518 -4.901 6.314 1.00 50.12 21 ARG A CA 18
ATOM 15950 C C . ARG A 1 21 ? 32.593 -5.743 7.188 1.00 3.01 21 ARG A C 18
ATOM 15951 O O . ARG A 1 21 ? 32.958 -6.136 8.296 1.00 61.13 21 ARG A O 18
ATOM 15972 N N . ALA A 1 22 ? 31.395 -6.015 6.682 1.00 31.22 22 ALA A N 18
ATOM 15973 C CA . ALA A 1 22 ? 30.419 -6.811 7.416 1.00 71.32 22 ALA A CA 18
ATOM 15974 C C . ALA A 1 22 ? 29.235 -7.181 6.529 1.00 34.53 22 ALA A C 18
ATOM 15975 O O . ALA A 1 22 ? 29.052 -8.346 6.178 1.00 34.40 22 ALA A O 18
ATOM 15982 N N . GLU A 1 23 ? 28.433 -6.183 6.172 1.00 5.52 23 GLU A N 18
ATOM 15983 C CA . GLU A 1 23 ? 27.266 -6.405 5.328 1.00 73.33 23 GLU A CA 18
ATOM 15984 C C . GLU A 1 23 ? 27.070 -5.247 4.353 1.00 22.33 23 GLU A C 18
ATOM 15985 O O . GLU A 1 23 ? 27.582 -4.148 4.567 1.00 64.03 23 GLU A O 18
ATOM 15997 N N . CYS A 1 24 ? 26.326 -5.502 3.282 1.00 31.34 24 CYS A N 18
ATOM 15998 C CA . CYS A 1 24 ? 26.062 -4.483 2.273 1.00 24.55 24 CYS A CA 18
ATOM 15999 C C . CYS A 1 24 ? 24.670 -4.659 1.674 1.00 63.34 24 CYS A C 18
ATOM 16000 O O . CYS A 1 24 ? 24.180 -5.780 1.535 1.00 61.03 24 CYS A O 18
ATOM 16007 N N . ARG A 1 25 ? 24.039 -3.544 1.320 1.00 64.42 25 ARG A N 18
ATOM 16008 C CA . ARG A 1 25 ? 22.704 -3.575 0.736 1.00 51.32 25 ARG A CA 18
ATOM 16009 C C . ARG A 1 25 ? 22.736 -3.114 -0.719 1.00 11.25 25 ARG A C 18
ATOM 16010 O O . ARG A 1 25 ? 23.556 -2.277 -1.096 1.00 31.50 25 ARG A O 18
ATOM 16031 N N . GLN A 1 26 ? 21.839 -3.666 -1.529 1.00 15.13 26 GLN A N 18
ATOM 16032 C CA . GLN A 1 26 ? 21.765 -3.312 -2.941 1.00 45.03 26 GLN A CA 18
ATOM 16033 C C . GLN A 1 26 ? 23.017 -3.771 -3.683 1.00 34.11 26 GLN A C 18
ATOM 16034 O O . GLN A 1 26 ? 23.263 -3.363 -4.817 1.00 71.11 26 GLN A O 18
ATOM 16048 N N . GLY A 1 27 ? 23.805 -4.623 -3.034 1.00 13.34 27 GLY A N 18
ATOM 16049 C CA . GLY A 1 27 ? 25.021 -5.123 -3.647 1.00 2.22 27 GLY A CA 18
ATOM 16050 C C . GLY A 1 27 ? 24.755 -6.240 -4.636 1.00 51.44 27 GLY A C 18
ATOM 16051 O O . GLY A 1 27 ? 25.586 -6.527 -5.499 1.00 4.33 27 GLY A O 18
ATOM 16055 N N . LEU A 1 28 ? 23.594 -6.873 -4.513 1.00 12.02 28 LEU A N 18
ATOM 16056 C CA . LEU A 1 28 ? 23.220 -7.967 -5.403 1.00 3.21 28 LEU A CA 18
ATOM 16057 C C . LEU A 1 28 ? 22.187 -7.507 -6.426 1.00 74.31 28 LEU A C 18
ATOM 16058 O O . LEU A 1 28 ? 22.107 -8.048 -7.530 1.00 42.11 28 LEU A O 18
ATOM 16074 N N . LEU A 1 29 ? 21.398 -6.506 -6.053 1.00 52.45 29 LEU A N 18
ATOM 16075 C CA . LEU A 1 29 ? 20.370 -5.971 -6.940 1.00 12.23 29 LEU A CA 18
ATOM 16076 C C . LEU A 1 29 ? 20.988 -5.098 -8.027 1.00 3.54 29 LEU A C 18
ATOM 16077 O O . LEU A 1 29 ? 22.140 -4.672 -7.935 1.00 12.44 29 LEU A O 18
ATOM 16093 N N . PRO A 1 30 ? 20.206 -4.822 -9.081 1.00 2.32 30 PRO A N 18
ATOM 16094 C CA . PRO A 1 30 ? 20.655 -3.994 -10.204 1.00 61.25 30 PRO A CA 18
ATOM 16095 C C . PRO A 1 30 ? 20.817 -2.528 -9.817 1.00 32.33 30 PRO A C 18
ATOM 16096 O O . PRO A 1 30 ? 19.862 -1.880 -9.386 1.00 61.45 30 PRO A O 18
ATOM 16107 N N . CYS A 1 31 ? 22.031 -2.010 -9.972 1.00 33.52 31 CYS A N 18
ATOM 16108 C CA . CYS A 1 31 ? 22.318 -0.621 -9.638 1.00 41.31 31 CYS A CA 18
ATOM 16109 C C . CYS A 1 31 ? 21.285 0.313 -10.261 1.00 53.33 31 CYS A C 18
ATOM 16110 O O . CYS A 1 31 ? 20.884 0.135 -11.412 1.00 11.22 31 CYS A O 18
ATOM 16117 N N . LYS A 1 32 ? 20.857 1.310 -9.494 1.00 22.14 32 LYS A N 18
ATOM 16118 C CA . LYS A 1 32 ? 19.872 2.274 -9.969 1.00 10.02 32 LYS A CA 18
ATOM 16119 C C . LYS A 1 32 ? 20.103 3.644 -9.338 1.00 72.42 32 LYS A C 18
ATOM 16120 O O . LYS A 1 32 ? 21.133 3.881 -8.707 1.00 52.23 32 LYS A O 18
ATOM 16139 N N . ASP A 1 33 ? 19.138 4.540 -9.512 1.00 32.21 33 ASP A N 18
ATOM 16140 C CA . ASP A 1 33 ? 19.235 5.885 -8.957 1.00 51.14 33 ASP A CA 18
ATOM 16141 C C . ASP A 1 33 ? 18.731 5.917 -7.518 1.00 10.21 33 ASP A C 18
ATOM 16142 O O . ASP A 1 33 ? 17.977 5.042 -7.094 1.00 41.23 33 ASP A O 18
ATOM 16151 N N . ASN A 1 34 ? 19.154 6.932 -6.771 1.00 30.23 34 ASN A N 18
ATOM 16152 C CA . ASN A 1 34 ? 18.747 7.077 -5.378 1.00 32.02 34 ASN A CA 18
ATOM 16153 C C . ASN A 1 34 ? 19.233 5.896 -4.543 1.00 51.10 34 ASN A C 18
ATOM 16154 O O . ASN A 1 34 ? 18.675 4.801 -4.613 1.00 23.45 34 ASN A O 18
ATOM 16165 N N . LYS A 1 35 ? 20.276 6.127 -3.753 1.00 61.30 35 LYS A N 18
ATOM 16166 C CA . LYS A 1 35 ? 20.838 5.084 -2.902 1.00 54.04 35 LYS A CA 18
ATOM 16167 C C . LYS A 1 35 ? 21.112 3.816 -3.705 1.00 13.11 35 LYS A C 18
ATOM 16168 O O . LYS A 1 35 ? 20.617 2.739 -3.371 1.00 65.20 35 LYS A O 18
ATOM 16187 N N . CYS A 1 36 ? 21.903 3.951 -4.764 1.00 2.03 36 CYS A N 18
ATOM 16188 C CA . CYS A 1 36 ? 22.244 2.817 -5.614 1.00 24.34 36 CYS A CA 18
ATOM 16189 C C . CYS A 1 36 ? 22.737 1.639 -4.777 1.00 41.22 36 CYS A C 18
ATOM 16190 O O . CYS A 1 36 ? 21.978 0.719 -4.474 1.00 33.23 36 CYS A O 18
ATOM 16197 N N . TYR A 1 37 ? 24.013 1.676 -4.408 1.00 75.10 37 TYR A N 18
ATOM 16198 C CA . TYR A 1 37 ? 24.608 0.612 -3.609 1.00 32.42 37 TYR A CA 18
ATOM 16199 C C . TYR A 1 37 ? 25.169 1.161 -2.301 1.00 10.31 37 TYR A C 18
ATOM 16200 O O . TYR A 1 37 ? 25.820 2.206 -2.281 1.00 51.42 37 TYR A O 18
ATOM 16218 N N . CYS A 1 38 ? 24.912 0.449 -1.209 1.00 24.10 38 CYS A N 18
ATOM 16219 C CA . CYS A 1 38 ? 25.391 0.863 0.105 1.00 73.34 38 CYS A CA 18
ATOM 16220 C C . CYS A 1 38 ? 26.021 -0.311 0.849 1.00 74.32 38 CYS A C 18
ATOM 16221 O O . CYS A 1 38 ? 25.679 -1.469 0.607 1.00 32.31 38 CYS A O 18
ATOM 16228 N N . CYS A 1 39 ? 26.942 -0.004 1.755 1.00 3.13 39 CYS A N 18
ATOM 16229 C CA . CYS A 1 39 ? 27.621 -1.032 2.535 1.00 11.44 39 CYS A CA 18
ATOM 16230 C C . CYS A 1 39 ? 27.844 -0.566 3.971 1.00 1.23 39 CYS A C 18
ATOM 16231 O O . CYS A 1 39 ? 28.438 0.487 4.208 1.00 71.32 39 CYS A O 18
ATOM 16238 N N . ILE A 1 40 ? 27.365 -1.357 4.925 1.00 14.43 40 ILE A N 18
ATOM 16239 C CA . ILE A 1 40 ? 27.513 -1.026 6.337 1.00 30.21 40 ILE A CA 18
ATOM 16240 C C . ILE A 1 40 ? 28.252 -2.130 7.085 1.00 23.24 40 ILE A C 18
ATOM 16241 O O . ILE A 1 40 ? 27.929 -3.310 6.951 1.00 1.41 40 ILE A O 18
ATOM 16257 N N . GLY A 1 41 ? 29.247 -1.738 7.876 1.00 32.33 41 GLY A N 18
ATOM 16258 C CA . GLY A 1 41 ? 30.016 -2.706 8.636 1.00 32.52 41 GLY A CA 18
ATOM 16259 C C . GLY A 1 41 ? 30.583 -2.122 9.915 1.00 53.24 41 GLY A C 18
ATOM 16260 O O . GLY A 1 41 ? 30.042 -2.340 10.998 1.00 3.32 41 GLY A O 18
ATOM 16264 N N . GLY A 1 42 ? 31.677 -1.377 9.789 1.00 23.50 42 GLY A N 18
ATOM 16265 C CA . GLY A 1 42 ? 32.301 -0.773 10.952 1.00 53.13 42 GLY A CA 18
ATOM 16266 C C . GLY A 1 42 ? 33.054 0.497 10.611 1.00 42.42 42 GLY A C 18
ATOM 16267 O O . GLY A 1 42 ? 32.616 1.597 10.947 1.00 72.33 42 GLY A O 18
ATOM 16271 N N . GLY A 1 43 ? 34.194 0.347 9.942 1.00 33.32 43 GLY A N 18
ATOM 16272 C CA . GLY A 1 43 ? 34.993 1.499 9.569 1.00 55.24 43 GLY A CA 18
ATOM 16273 C C . GLY A 1 43 ? 34.591 2.072 8.224 1.00 72.11 43 GLY A C 18
ATOM 16274 O O . GLY A 1 43 ? 35.301 2.903 7.656 1.00 21.53 43 GLY A O 18
ATOM 16278 N N . THR A 1 44 ? 33.448 1.627 7.710 1.00 23.41 44 THR A N 18
ATOM 16279 C CA . THR A 1 44 ? 32.954 2.098 6.422 1.00 23.44 44 THR A CA 18
ATOM 16280 C C . THR A 1 44 ? 31.605 2.791 6.571 1.00 30.04 44 THR A C 18
ATOM 16281 O O . THR A 1 44 ? 31.513 4.015 6.483 1.00 14.53 44 THR A O 18
ATOM 16292 N N . ARG A 1 45 ? 30.561 2.001 6.798 1.00 33.21 45 ARG A N 18
ATOM 16293 C CA . ARG A 1 45 ? 29.216 2.540 6.959 1.00 74.41 45 ARG A CA 18
ATOM 16294 C C . ARG A 1 45 ? 28.985 3.716 6.015 1.00 11.43 45 ARG A C 18
ATOM 16295 O O . ARG A 1 45 ? 28.834 4.856 6.455 1.00 34.31 45 ARG A O 18
ATOM 16316 N N . GLN A 1 46 ? 28.960 3.431 4.717 1.00 2.43 46 GLN A N 18
ATOM 16317 C CA . GLN A 1 46 ? 28.749 4.467 3.712 1.00 23.44 46 GLN A CA 18
ATOM 16318 C C . GLN A 1 46 ? 27.874 3.951 2.575 1.00 65.44 46 GLN A C 18
ATOM 16319 O O . GLN A 1 46 ? 27.643 2.747 2.452 1.00 12.40 46 GLN A O 18
ATOM 16333 N N . CYS A 1 47 ? 27.390 4.868 1.744 1.00 4.23 47 CYS A N 18
ATOM 16334 C CA . CYS A 1 47 ? 26.540 4.507 0.616 1.00 1.15 47 CYS A CA 18
ATOM 16335 C C . CYS A 1 47 ? 26.762 5.456 -0.558 1.00 24.30 47 CYS A C 18
ATOM 16336 O O . CYS A 1 47 ? 26.931 6.661 -0.373 1.00 11.23 47 CYS A O 18
ATOM 16343 N N . TYR A 1 48 ? 26.761 4.903 -1.766 1.00 21.02 48 TYR A N 18
ATOM 16344 C CA . TYR A 1 48 ? 26.965 5.699 -2.971 1.00 34.44 48 TYR A CA 18
ATOM 16345 C C . TYR A 1 48 ? 25.818 5.497 -3.957 1.00 23.21 48 TYR A C 18
ATOM 16346 O O . TYR A 1 48 ? 25.404 4.369 -4.222 1.00 30.32 48 TYR A O 18
ATOM 16364 N N . ALA A 1 49 ? 25.311 6.600 -4.498 1.00 33.42 49 ALA A N 18
ATOM 16365 C CA . ALA A 1 49 ? 24.214 6.545 -5.457 1.00 4.22 49 ALA A CA 18
ATOM 16366 C C . ALA A 1 49 ? 24.630 7.137 -6.799 1.00 72.25 49 ALA A C 18
ATOM 16367 O O . ALA A 1 49 ? 23.835 7.191 -7.739 1.00 2.22 49 ALA A O 18
ATOM 16374 N N . THR A 1 50 ? 25.880 7.580 -6.884 1.00 42.43 50 THR A N 18
ATOM 16375 C CA . THR A 1 50 ? 26.400 8.170 -8.111 1.00 65.14 50 THR A CA 18
ATOM 16376 C C . THR A 1 50 ? 26.796 7.092 -9.114 1.00 50.34 50 THR A C 18
ATOM 16377 O O . THR A 1 50 ? 27.281 6.025 -8.736 1.00 4.32 50 THR A O 18
ATOM 16388 N N . LEU A 1 51 ? 26.586 7.377 -10.395 1.00 4.02 51 LEU A N 18
ATOM 16389 C CA . LEU A 1 51 ? 26.922 6.431 -11.454 1.00 2.52 51 LEU A CA 18
ATOM 16390 C C . LEU A 1 51 ? 28.371 5.971 -11.333 1.00 62.21 51 LEU A C 18
ATOM 16391 O O . LEU A 1 51 ? 28.687 4.809 -11.590 1.00 0.41 51 LEU A O 18
ATOM 16407 N N . ALA A 1 52 ? 29.248 6.889 -10.939 1.00 34.43 52 ALA A N 18
ATOM 16408 C CA . ALA A 1 52 ? 30.662 6.576 -10.780 1.00 23.55 52 ALA A CA 18
ATOM 16409 C C . ALA A 1 52 ? 30.860 5.393 -9.838 1.00 22.42 52 ALA A C 18
ATOM 16410 O O . ALA A 1 52 ? 31.617 4.470 -10.137 1.00 62.12 52 ALA A O 18
ATOM 16417 N N . GLU A 1 53 ? 30.175 5.428 -8.699 1.00 23.40 53 GLU A N 18
ATOM 16418 C CA . GLU A 1 53 ? 30.278 4.358 -7.713 1.00 63.03 53 GLU A CA 18
ATOM 16419 C C . GLU A 1 53 ? 29.342 3.205 -8.062 1.00 34.22 53 GLU A C 18
ATOM 16420 O O . GLU A 1 53 ? 29.554 2.068 -7.639 1.00 33.01 53 GLU A O 18
ATOM 16432 N N . CYS A 1 54 ? 28.304 3.506 -8.836 1.00 2.34 54 CYS A N 18
ATOM 16433 C CA . CYS A 1 54 ? 27.333 2.497 -9.241 1.00 43.22 54 CYS A CA 18
ATOM 16434 C C . CYS A 1 54 ? 27.847 1.697 -10.434 1.00 61.34 54 CYS A C 18
ATOM 16435 O O . CYS A 1 54 ? 27.277 0.667 -10.796 1.00 25.23 54 CYS A O 18
ATOM 16442 N N . ARG A 1 55 ? 28.927 2.178 -11.042 1.00 30.33 55 ARG A N 18
ATOM 16443 C CA . ARG A 1 55 ? 29.517 1.508 -12.194 1.00 42.04 55 ARG A CA 18
ATOM 16444 C C . ARG A 1 55 ? 30.920 1.003 -11.870 1.00 70.41 55 ARG A C 18
ATOM 16445 O O . ARG A 1 55 ? 31.393 0.030 -12.460 1.00 13.23 55 ARG A O 18
ATOM 16466 N N . HIS A 1 56 ? 31.581 1.670 -10.929 1.00 61.43 56 HIS A N 18
ATOM 16467 C CA . HIS A 1 56 ? 32.930 1.288 -10.526 1.00 70.04 56 HIS A CA 18
ATOM 16468 C C . HIS A 1 56 ? 32.902 0.475 -9.236 1.00 31.13 56 HIS A C 18
ATOM 16469 O O . HIS A 1 56 ? 33.722 -0.421 -9.037 1.00 3.50 56 HIS A O 18
ATOM 16483 N N . ALA A 1 57 ? 31.953 0.794 -8.362 1.00 30.14 57 ALA A N 18
ATOM 16484 C CA . ALA A 1 57 ? 31.818 0.092 -7.091 1.00 54.41 57 ALA A CA 18
ATOM 16485 C C . ALA A 1 57 ? 30.406 -0.456 -6.914 1.00 54.34 57 ALA A C 18
ATOM 16486 O O . ALA A 1 57 ? 29.696 -0.082 -5.980 1.00 30.21 57 ALA A O 18
ATOM 16493 N N . CYS A 1 58 ? 30.003 -1.343 -7.818 1.00 21.12 58 CYS A N 18
ATOM 16494 C CA . CYS A 1 58 ? 28.675 -1.942 -7.763 1.00 22.40 58 CYS A CA 18
ATOM 16495 C C . CYS A 1 58 ? 28.698 -3.367 -8.310 1.00 3.12 58 CYS A C 18
ATOM 16496 O O . CYS A 1 58 ? 28.051 -4.263 -7.766 1.00 63.01 58 CYS A O 18
ATOM 16503 N N . LEU A 1 59 ? 29.448 -3.569 -9.388 1.00 14.51 59 LEU A N 18
ATOM 16504 C CA . LEU A 1 59 ? 29.556 -4.884 -10.009 1.00 62.01 59 LEU A CA 18
ATOM 16505 C C . LEU A 1 59 ? 30.359 -5.837 -9.130 1.00 1.05 59 LEU A C 18
ATOM 16506 O O . LEU A 1 59 ? 29.910 -6.930 -8.785 1.00 71.30 59 LEU A O 18
ATOM 16522 N N . PRO A 1 60 ? 31.575 -5.414 -8.755 1.00 4.33 60 PRO A N 18
ATOM 16523 C CA . PRO A 1 60 ? 32.466 -6.213 -7.908 1.00 34.31 60 PRO A CA 18
ATOM 16524 C C . PRO A 1 60 ? 31.956 -6.326 -6.475 1.00 71.42 60 PRO A C 18
ATOM 16525 O O . PRO A 1 60 ? 32.520 -5.732 -5.556 1.00 2.22 60 PRO A O 18
ATOM 16536 N N . LEU A 1 61 ? 30.886 -7.093 -6.292 1.00 5.34 61 LEU A N 18
ATOM 16537 C CA . LEU A 1 61 ? 30.300 -7.284 -4.969 1.00 65.44 61 LEU A CA 18
ATOM 16538 C C . LEU A 1 61 ? 29.724 -8.689 -4.828 1.00 31.42 61 LEU A C 18
ATOM 16539 O O . LEU A 1 61 ? 29.163 -9.239 -5.775 1.00 15.24 61 LEU A O 18
ATOM 16555 N N . ASN A 1 62 ? 29.865 -9.264 -3.638 1.00 21.32 62 ASN A N 18
ATOM 16556 C CA . ASN A 1 62 ? 29.357 -10.605 -3.371 1.00 53.05 62 ASN A CA 18
ATOM 16557 C C . ASN A 1 62 ? 28.792 -10.702 -1.958 1.00 12.45 62 ASN A C 18
ATOM 16558 O O . ASN A 1 62 ? 28.691 -11.790 -1.389 1.00 44.35 62 ASN A O 18
ATOM 16569 N N . THR A 1 63 ? 28.423 -9.555 -1.394 1.00 30.53 63 THR A N 18
ATOM 16570 C CA . THR A 1 63 ? 27.869 -9.510 -0.047 1.00 13.04 63 THR A CA 18
ATOM 16571 C C . THR A 1 63 ? 26.358 -9.308 -0.080 1.00 42.41 63 THR A C 18
ATOM 16572 O O . THR A 1 63 ? 25.860 -8.391 -0.732 1.00 32.01 63 THR A O 18
ATOM 16583 N N . ASN A 1 64 ? 25.635 -10.169 0.627 1.00 35.14 64 ASN A N 18
ATOM 16584 C CA . ASN A 1 64 ? 24.179 -10.084 0.678 1.00 25.23 64 ASN A CA 18
ATOM 16585 C C . ASN A 1 64 ? 23.706 -9.693 2.075 1.00 60.20 64 ASN A C 18
ATOM 16586 O O . ASN A 1 64 ? 24.463 -9.123 2.860 1.00 13.22 64 ASN A O 18
ATOM 16597 N N . LEU A 1 1 ? 11.632 -18.614 1.548 1.00 22.33 1 LEU A N 19
ATOM 16598 C CA . LEU A 1 1 ? 11.385 -20.051 1.491 1.00 15.21 1 LEU A CA 19
ATOM 16599 C C . LEU A 1 1 ? 11.100 -20.610 2.881 1.00 30.14 1 LEU A C 19
ATOM 16600 O O . LEU A 1 1 ? 11.741 -21.565 3.319 1.00 32.21 1 LEU A O 19
ATOM 16616 N N . GLN A 1 2 ? 10.134 -20.010 3.569 1.00 52.42 2 GLN A N 19
ATOM 16617 C CA . GLN A 1 2 ? 9.764 -20.449 4.909 1.00 72.31 2 GLN A CA 19
ATOM 16618 C C . GLN A 1 2 ? 10.967 -20.411 5.846 1.00 74.42 2 GLN A C 19
ATOM 16619 O O . GLN A 1 2 ? 11.429 -21.449 6.321 1.00 53.02 2 GLN A O 19
ATOM 16633 N N . ASP A 1 3 ? 11.469 -19.210 6.107 1.00 41.31 3 ASP A N 19
ATOM 16634 C CA . ASP A 1 3 ? 12.618 -19.036 6.988 1.00 62.41 3 ASP A CA 19
ATOM 16635 C C . ASP A 1 3 ? 13.842 -19.760 6.434 1.00 54.12 3 ASP A C 19
ATOM 16636 O O . ASP A 1 3 ? 14.000 -20.965 6.624 1.00 71.33 3 ASP A O 19
ATOM 16645 N N . GLU A 1 4 ? 14.703 -19.015 5.748 1.00 71.35 4 GLU A N 19
ATOM 16646 C CA . GLU A 1 4 ? 15.911 -19.587 5.164 1.00 31.25 4 GLU A CA 19
ATOM 16647 C C . GLU A 1 4 ? 16.998 -19.757 6.222 1.00 34.32 4 GLU A C 19
ATOM 16648 O O . GLU A 1 4 ? 17.892 -20.592 6.081 1.00 13.23 4 GLU A O 19
ATOM 16660 N N . VAL A 1 5 ? 16.914 -18.959 7.282 1.00 71.21 5 VAL A N 19
ATOM 16661 C CA . VAL A 1 5 ? 17.889 -19.021 8.364 1.00 11.32 5 VAL A CA 19
ATOM 16662 C C . VAL A 1 5 ? 19.297 -18.743 7.851 1.00 25.24 5 VAL A C 19
ATOM 16663 O O . VAL A 1 5 ? 20.008 -19.656 7.433 1.00 23.02 5 VAL A O 19
ATOM 16676 N N . GLY A 1 6 ? 19.695 -17.475 7.887 1.00 4.12 6 GLY A N 19
ATOM 16677 C CA . GLY A 1 6 ? 21.018 -17.099 7.424 1.00 62.14 6 GLY A CA 19
ATOM 16678 C C . GLY A 1 6 ? 21.480 -15.775 7.999 1.00 52.11 6 GLY A C 19
ATOM 16679 O O . GLY A 1 6 ? 22.538 -15.697 8.622 1.00 11.54 6 GLY A O 19
ATOM 16683 N N . ALA A 1 7 ? 20.685 -14.731 7.788 1.00 1.21 7 ALA A N 19
ATOM 16684 C CA . ALA A 1 7 ? 21.018 -13.404 8.291 1.00 51.33 7 ALA A CA 19
ATOM 16685 C C . ALA A 1 7 ? 19.762 -12.563 8.495 1.00 21.23 7 ALA A C 19
ATOM 16686 O O . ALA A 1 7 ? 18.701 -12.844 7.939 1.00 75.05 7 ALA A O 19
ATOM 16693 N N . PRO A 1 8 ? 19.883 -11.507 9.314 1.00 74.25 8 PRO A N 19
ATOM 16694 C CA . PRO A 1 8 ? 18.766 -10.604 9.610 1.00 25.55 8 PRO A CA 19
ATOM 16695 C C . PRO A 1 8 ? 18.375 -9.752 8.408 1.00 35.23 8 PRO A C 19
ATOM 16696 O O . PRO A 1 8 ? 19.089 -9.681 7.408 1.00 31.10 8 PRO A O 19
ATOM 16707 N N . PRO A 1 9 ? 17.213 -9.089 8.506 1.00 52.14 9 PRO A N 19
ATOM 16708 C CA . PRO A 1 9 ? 16.700 -8.228 7.435 1.00 24.51 9 PRO A CA 19
ATOM 16709 C C . PRO A 1 9 ? 17.525 -6.957 7.269 1.00 43.23 9 PRO A C 19
ATOM 16710 O O . PRO A 1 9 ? 17.391 -6.013 8.046 1.00 2.44 9 PRO A O 19
ATOM 16721 N N . ALA A 1 10 ? 18.378 -6.939 6.250 1.00 61.34 10 ALA A N 19
ATOM 16722 C CA . ALA A 1 10 ? 19.223 -5.782 5.980 1.00 33.31 10 ALA A CA 19
ATOM 16723 C C . ALA A 1 10 ? 18.758 -5.043 4.730 1.00 11.42 10 ALA A C 19
ATOM 16724 O O . ALA A 1 10 ? 18.923 -3.827 4.618 1.00 21.12 10 ALA A O 19
ATOM 16731 N N . LEU A 1 11 ? 18.177 -5.783 3.792 1.00 11.54 11 LEU A N 19
ATOM 16732 C CA . LEU A 1 11 ? 17.688 -5.196 2.549 1.00 63.50 11 LEU A CA 19
ATOM 16733 C C . LEU A 1 11 ? 16.569 -6.043 1.951 1.00 64.13 11 LEU A C 19
ATOM 16734 O O . LEU A 1 11 ? 16.291 -5.966 0.754 1.00 13.43 11 LEU A O 19
ATOM 16750 N N . SER A 1 12 ? 15.930 -6.850 2.792 1.00 41.41 12 SER A N 19
ATOM 16751 C CA . SER A 1 12 ? 14.842 -7.712 2.346 1.00 21.11 12 SER A CA 19
ATOM 16752 C C . SER A 1 12 ? 14.290 -8.534 3.507 1.00 52.22 12 SER A C 19
ATOM 16753 O O . SER A 1 12 ? 13.213 -8.246 4.028 1.00 74.42 12 SER A O 19
ATOM 16761 N N . ALA A 1 13 ? 15.036 -9.558 3.906 1.00 23.23 13 ALA A N 19
ATOM 16762 C CA . ALA A 1 13 ? 14.624 -10.421 5.006 1.00 34.12 13 ALA A CA 19
ATOM 16763 C C . ALA A 1 13 ? 15.672 -11.493 5.286 1.00 13.33 13 ALA A C 19
ATOM 16764 O O . ALA A 1 13 ? 16.418 -11.403 6.260 1.00 24.12 13 ALA A O 19
ATOM 16771 N N . GLU A 1 14 ? 15.720 -12.505 4.427 1.00 64.55 14 GLU A N 19
ATOM 16772 C CA . GLU A 1 14 ? 16.677 -13.595 4.584 1.00 52.11 14 GLU A CA 19
ATOM 16773 C C . GLU A 1 14 ? 17.030 -14.208 3.232 1.00 23.10 14 GLU A C 19
ATOM 16774 O O . GLU A 1 14 ? 17.398 -15.379 3.148 1.00 62.30 14 GLU A O 19
ATOM 16786 N N . GLU A 1 15 ? 16.915 -13.407 2.177 1.00 33.41 15 GLU A N 19
ATOM 16787 C CA . GLU A 1 15 ? 17.221 -13.872 0.829 1.00 14.02 15 GLU A CA 19
ATOM 16788 C C . GLU A 1 15 ? 18.666 -14.352 0.734 1.00 10.01 15 GLU A C 19
ATOM 16789 O O . GLU A 1 15 ? 19.015 -15.135 -0.149 1.00 12.43 15 GLU A O 19
ATOM 16801 N N . GLY A 1 16 ? 19.503 -13.876 1.651 1.00 43.44 16 GLY A N 19
ATOM 16802 C CA . GLY A 1 16 ? 20.901 -14.266 1.653 1.00 41.34 16 GLY A CA 19
ATOM 16803 C C . GLY A 1 16 ? 21.836 -13.073 1.680 1.00 10.15 16 GLY A C 19
ATOM 16804 O O . GLY A 1 16 ? 22.181 -12.521 0.636 1.00 42.23 16 GLY A O 19
ATOM 16808 N N . VAL A 1 17 ? 22.246 -12.672 2.880 1.00 61.22 17 VAL A N 19
ATOM 16809 C CA . VAL A 1 17 ? 23.146 -11.536 3.040 1.00 62.41 17 VAL A CA 19
ATOM 16810 C C . VAL A 1 17 ? 24.491 -11.977 3.608 1.00 52.42 17 VAL A C 19
ATOM 16811 O O . VAL A 1 17 ? 24.741 -13.169 3.784 1.00 43.43 17 VAL A O 19
ATOM 16824 N N . MET A 1 18 ? 25.353 -11.006 3.893 1.00 34.13 18 MET A N 19
ATOM 16825 C CA . MET A 1 18 ? 26.672 -11.294 4.444 1.00 42.25 18 MET A CA 19
ATOM 16826 C C . MET A 1 18 ? 27.511 -12.097 3.454 1.00 54.30 18 MET A C 19
ATOM 16827 O O . MET A 1 18 ? 27.509 -13.327 3.481 1.00 2.23 18 MET A O 19
ATOM 16841 N N . GLU A 1 19 ? 28.225 -11.392 2.582 1.00 73.03 19 GLU A N 19
ATOM 16842 C CA . GLU A 1 19 ? 29.066 -12.041 1.583 1.00 22.02 19 GLU A CA 19
ATOM 16843 C C . GLU A 1 19 ? 30.542 -11.751 1.844 1.00 74.32 19 GLU A C 19
ATOM 16844 O O . GLU A 1 19 ? 31.282 -12.614 2.317 1.00 62.23 19 GLU A O 19
ATOM 16856 N N . THR A 1 20 ? 30.963 -10.530 1.531 1.00 0.33 20 THR A N 19
ATOM 16857 C CA . THR A 1 20 ? 32.349 -10.125 1.729 1.00 22.43 20 THR A CA 19
ATOM 16858 C C . THR A 1 20 ? 32.517 -9.357 3.035 1.00 14.20 20 THR A C 19
ATOM 16859 O O . THR A 1 20 ? 33.042 -9.886 4.015 1.00 44.35 20 THR A O 19
ATOM 16870 N N . ARG A 1 21 ? 32.066 -8.107 3.042 1.00 13.34 21 ARG A N 19
ATOM 16871 C CA . ARG A 1 21 ? 32.166 -7.265 4.229 1.00 63.23 21 ARG A CA 19
ATOM 16872 C C . ARG A 1 21 ? 31.180 -7.718 5.301 1.00 11.54 21 ARG A C 19
ATOM 16873 O O . ARG A 1 21 ? 31.567 -8.329 6.297 1.00 43.41 21 ARG A O 19
ATOM 16894 N N . ALA A 1 22 ? 29.904 -7.412 5.091 1.00 73.30 22 ALA A N 19
ATOM 16895 C CA . ALA A 1 22 ? 28.862 -7.789 6.039 1.00 50.55 22 ALA A CA 19
ATOM 16896 C C . ALA A 1 22 ? 27.486 -7.362 5.540 1.00 53.45 22 ALA A C 19
ATOM 16897 O O . ALA A 1 22 ? 26.633 -8.200 5.250 1.00 22.44 22 ALA A O 19
ATOM 16904 N N . GLU A 1 23 ? 27.277 -6.052 5.442 1.00 75.40 23 GLU A N 19
ATOM 16905 C CA . GLU A 1 23 ? 26.002 -5.516 4.979 1.00 2.52 23 GLU A CA 19
ATOM 16906 C C . GLU A 1 23 ? 26.218 -4.432 3.926 1.00 24.15 23 GLU A C 19
ATOM 16907 O O . GLU A 1 23 ? 27.168 -3.652 4.008 1.00 72.14 23 GLU A O 19
ATOM 16919 N N . CYS A 1 24 ? 25.331 -4.390 2.938 1.00 21.41 24 CYS A N 19
ATOM 16920 C CA . CYS A 1 24 ? 25.424 -3.405 1.868 1.00 55.30 24 CYS A CA 19
ATOM 16921 C C . CYS A 1 24 ? 24.040 -2.885 1.486 1.00 64.31 24 CYS A C 19
ATOM 16922 O O . CYS A 1 24 ? 23.067 -3.639 1.465 1.00 42.03 24 CYS A O 19
ATOM 16929 N N . ARG A 1 25 ? 23.962 -1.593 1.185 1.00 61.33 25 ARG A N 19
ATOM 16930 C CA . ARG A 1 25 ? 22.699 -0.973 0.804 1.00 11.33 25 ARG A CA 19
ATOM 16931 C C . ARG A 1 25 ? 22.816 -0.292 -0.556 1.00 53.32 25 ARG A C 19
ATOM 16932 O O . ARG A 1 25 ? 23.605 0.636 -0.730 1.00 65.12 25 ARG A O 19
ATOM 16953 N N . GLN A 1 26 ? 22.025 -0.760 -1.516 1.00 55.42 26 GLN A N 19
ATOM 16954 C CA . GLN A 1 26 ? 22.041 -0.196 -2.861 1.00 33.30 26 GLN A CA 19
ATOM 16955 C C . GLN A 1 26 ? 20.763 -0.549 -3.615 1.00 34.55 26 GLN A C 19
ATOM 16956 O O . GLN A 1 26 ? 20.746 -0.589 -4.844 1.00 72.10 26 GLN A O 19
ATOM 16970 N N . GLY A 1 27 ? 19.693 -0.806 -2.868 1.00 33.11 27 GLY A N 19
ATOM 16971 C CA . GLY A 1 27 ? 18.425 -1.153 -3.483 1.00 31.42 27 GLY A CA 19
ATOM 16972 C C . GLY A 1 27 ? 17.240 -0.573 -2.736 1.00 62.22 27 GLY A C 19
ATOM 16973 O O . GLY A 1 27 ? 16.321 -0.024 -3.345 1.00 61.14 27 GLY A O 19
ATOM 16977 N N . LEU A 1 28 ? 17.259 -0.696 -1.414 1.00 1.44 28 LEU A N 19
ATOM 16978 C CA . LEU A 1 28 ? 16.177 -0.180 -0.582 1.00 31.30 28 LEU A CA 19
ATOM 16979 C C . LEU A 1 28 ? 15.898 1.285 -0.899 1.00 14.44 28 LEU A C 19
ATOM 16980 O O . LEU A 1 28 ? 14.754 1.738 -0.836 1.00 53.13 28 LEU A O 19
ATOM 16996 N N . LEU A 1 29 ? 16.949 2.022 -1.240 1.00 52.22 29 LEU A N 19
ATOM 16997 C CA . LEU A 1 29 ? 16.817 3.437 -1.569 1.00 51.25 29 LEU A CA 19
ATOM 16998 C C . LEU A 1 29 ? 17.136 3.686 -3.040 1.00 55.03 29 LEU A C 19
ATOM 16999 O O . LEU A 1 29 ? 17.782 2.877 -3.706 1.00 74.14 29 LEU A O 19
ATOM 17015 N N . PRO A 1 30 ? 16.674 4.833 -3.560 1.00 42.21 30 PRO A N 19
ATOM 17016 C CA . PRO A 1 30 ? 16.900 5.217 -4.957 1.00 22.23 30 PRO A CA 19
ATOM 17017 C C . PRO A 1 30 ? 18.359 5.564 -5.234 1.00 30.12 30 PRO A C 19
ATOM 17018 O O . PRO A 1 30 ? 18.829 6.645 -4.878 1.00 21.13 30 PRO A O 19
ATOM 17029 N N . CYS A 1 31 ? 19.071 4.641 -5.872 1.00 21.15 31 CYS A N 19
ATOM 17030 C CA . CYS A 1 31 ? 20.477 4.849 -6.197 1.00 31.32 31 CYS A CA 19
ATOM 17031 C C . CYS A 1 31 ? 20.645 6.021 -7.159 1.00 40.10 31 CYS A C 19
ATOM 17032 O O . CYS A 1 31 ? 20.551 5.859 -8.376 1.00 20.11 31 CYS A O 19
ATOM 17039 N N . LYS A 1 32 ? 20.895 7.203 -6.605 1.00 74.20 32 LYS A N 19
ATOM 17040 C CA . LYS A 1 32 ? 21.078 8.403 -7.412 1.00 12.30 32 LYS A CA 19
ATOM 17041 C C . LYS A 1 32 ? 21.380 9.611 -6.530 1.00 71.32 32 LYS A C 19
ATOM 17042 O O . LYS A 1 32 ? 22.493 10.136 -6.541 1.00 24.24 32 LYS A O 19
ATOM 17061 N N . ASP A 1 33 ? 20.383 10.045 -5.768 1.00 34.24 33 ASP A N 19
ATOM 17062 C CA . ASP A 1 33 ? 20.543 11.189 -4.878 1.00 34.14 33 ASP A CA 19
ATOM 17063 C C . ASP A 1 33 ? 21.632 10.924 -3.843 1.00 43.52 33 ASP A C 19
ATOM 17064 O O . ASP A 1 33 ? 22.381 9.954 -3.951 1.00 2.54 33 ASP A O 19
ATOM 17073 N N . ASN A 1 34 ? 21.715 11.795 -2.842 1.00 52.14 34 ASN A N 19
ATOM 17074 C CA . ASN A 1 34 ? 22.714 11.656 -1.789 1.00 41.53 34 ASN A CA 19
ATOM 17075 C C . ASN A 1 34 ? 22.708 10.243 -1.216 1.00 33.41 34 ASN A C 19
ATOM 17076 O O . ASN A 1 34 ? 21.678 9.568 -1.209 1.00 70.34 34 ASN A O 19
ATOM 17087 N N . LYS A 1 35 ? 23.864 9.800 -0.734 1.00 44.24 35 LYS A N 19
ATOM 17088 C CA . LYS A 1 35 ? 23.994 8.468 -0.157 1.00 34.34 35 LYS A CA 19
ATOM 17089 C C . LYS A 1 35 ? 23.440 7.408 -1.104 1.00 34.05 35 LYS A C 19
ATOM 17090 O O . LYS A 1 35 ? 22.667 6.540 -0.697 1.00 14.25 35 LYS A O 19
ATOM 17109 N N . CYS A 1 36 ? 23.841 7.483 -2.368 1.00 54.31 36 CYS A N 19
ATOM 17110 C CA . CYS A 1 36 ? 23.386 6.530 -3.373 1.00 55.42 36 CYS A CA 19
ATOM 17111 C C . CYS A 1 36 ? 23.577 5.096 -2.889 1.00 13.02 36 CYS A C 19
ATOM 17112 O O . CYS A 1 36 ? 22.632 4.453 -2.431 1.00 74.14 36 CYS A O 19
ATOM 17119 N N . TYR A 1 37 ? 24.805 4.601 -2.992 1.00 42.54 37 TYR A N 19
ATOM 17120 C CA . TYR A 1 37 ? 25.121 3.243 -2.567 1.00 75.13 37 TYR A CA 19
ATOM 17121 C C . TYR A 1 37 ? 26.175 3.248 -1.465 1.00 3.00 37 TYR A C 19
ATOM 17122 O O . TYR A 1 37 ? 27.176 3.960 -1.550 1.00 42.32 37 TYR A O 19
ATOM 17140 N N . CYS A 1 38 ? 25.944 2.448 -0.430 1.00 32.50 38 CYS A N 19
ATOM 17141 C CA . CYS A 1 38 ? 26.872 2.358 0.691 1.00 61.45 38 CYS A CA 19
ATOM 17142 C C . CYS A 1 38 ? 27.028 0.912 1.153 1.00 32.22 38 CYS A C 19
ATOM 17143 O O . CYS A 1 38 ? 26.144 0.081 0.940 1.00 13.55 38 CYS A O 19
ATOM 17150 N N . CYS A 1 39 ? 28.158 0.618 1.787 1.00 31.14 39 CYS A N 19
ATOM 17151 C CA . CYS A 1 39 ? 28.431 -0.726 2.281 1.00 62.53 39 CYS A CA 19
ATOM 17152 C C . CYS A 1 39 ? 29.091 -0.678 3.656 1.00 51.32 39 CYS A C 19
ATOM 17153 O O . CYS A 1 39 ? 30.182 -0.129 3.813 1.00 51.42 39 CYS A O 19
ATOM 17160 N N . ILE A 1 40 ? 28.422 -1.256 4.648 1.00 52.53 40 ILE A N 19
ATOM 17161 C CA . ILE A 1 40 ? 28.943 -1.279 6.009 1.00 64.25 40 ILE A CA 19
ATOM 17162 C C . ILE A 1 40 ? 29.121 -2.710 6.505 1.00 73.25 40 ILE A C 19
ATOM 17163 O O . ILE A 1 40 ? 28.218 -3.537 6.382 1.00 63.24 40 ILE A O 19
ATOM 17179 N N . GLY A 1 41 ? 30.291 -2.995 7.068 1.00 60.02 41 GLY A N 19
ATOM 17180 C CA . GLY A 1 41 ? 30.565 -4.326 7.576 1.00 22.40 41 GLY A CA 19
ATOM 17181 C C . GLY A 1 41 ? 31.709 -4.343 8.571 1.00 60.24 41 GLY A C 19
ATOM 17182 O O . GLY A 1 41 ? 31.645 -5.029 9.590 1.00 74.02 41 GLY A O 19
ATOM 17186 N N . GLY A 1 42 ? 32.761 -3.586 8.273 1.00 22.42 42 GLY A N 19
ATOM 17187 C CA . GLY A 1 42 ? 33.910 -3.533 9.158 1.00 2.01 42 GLY A CA 19
ATOM 17188 C C . GLY A 1 42 ? 35.193 -3.198 8.423 1.00 11.21 42 GLY A C 19
ATOM 17189 O O . GLY A 1 42 ? 35.676 -2.068 8.486 1.00 31.25 42 GLY A O 19
ATOM 17193 N N . GLY A 1 43 ? 35.748 -4.184 7.724 1.00 54.51 43 GLY A N 19
ATOM 17194 C CA . GLY A 1 43 ? 36.978 -3.968 6.985 1.00 1.15 43 GLY A CA 19
ATOM 17195 C C . GLY A 1 43 ? 36.838 -2.892 5.927 1.00 3.54 43 GLY A C 19
ATOM 17196 O O . GLY A 1 43 ? 37.834 -2.357 5.439 1.00 42.24 43 GLY A O 19
ATOM 17200 N N . THR A 1 44 ? 35.598 -2.572 5.570 1.00 21.41 44 THR A N 19
ATOM 17201 C CA . THR A 1 44 ? 35.331 -1.555 4.561 1.00 22.22 44 THR A CA 19
ATOM 17202 C C . THR A 1 44 ? 34.650 -0.338 5.175 1.00 52.51 44 THR A C 19
ATOM 17203 O O . THR A 1 44 ? 35.279 0.701 5.377 1.00 11.24 44 THR A O 19
ATOM 17214 N N . ARG A 1 45 ? 33.361 -0.472 5.470 1.00 70.33 45 ARG A N 19
ATOM 17215 C CA . ARG A 1 45 ? 32.594 0.618 6.060 1.00 22.04 45 ARG A CA 19
ATOM 17216 C C . ARG A 1 45 ? 32.784 1.908 5.268 1.00 62.12 45 ARG A C 19
ATOM 17217 O O . ARG A 1 45 ? 33.439 2.841 5.732 1.00 53.24 45 ARG A O 19
ATOM 17238 N N . GLN A 1 46 ? 32.208 1.951 4.071 1.00 52.31 46 GLN A N 19
ATOM 17239 C CA . GLN A 1 46 ? 32.315 3.126 3.214 1.00 2.21 46 GLN A CA 19
ATOM 17240 C C . GLN A 1 46 ? 31.000 3.393 2.489 1.00 2.43 46 GLN A C 19
ATOM 17241 O O . GLN A 1 46 ? 30.116 2.538 2.450 1.00 34.43 46 GLN A O 19
ATOM 17255 N N . CYS A 1 47 ? 30.878 4.586 1.917 1.00 53.15 47 CYS A N 19
ATOM 17256 C CA . CYS A 1 47 ? 29.671 4.967 1.193 1.00 13.44 47 CYS A CA 19
ATOM 17257 C C . CYS A 1 47 ? 30.002 5.915 0.044 1.00 73.11 47 CYS A C 19
ATOM 17258 O O . CYS A 1 47 ? 30.875 6.775 0.166 1.00 73.53 47 CYS A O 19
ATOM 17265 N N . TYR A 1 48 ? 29.298 5.752 -1.071 1.00 63.50 48 TYR A N 19
ATOM 17266 C CA . TYR A 1 48 ? 29.518 6.590 -2.243 1.00 43.23 48 TYR A CA 19
ATOM 17267 C C . TYR A 1 48 ? 28.194 7.089 -2.813 1.00 33.31 48 TYR A C 19
ATOM 17268 O O . TYR A 1 48 ? 27.282 6.304 -3.071 1.00 73.21 48 TYR A O 19
ATOM 17286 N N . ALA A 1 49 ? 28.096 8.400 -3.007 1.00 25.13 49 ALA A N 19
ATOM 17287 C CA . ALA A 1 49 ? 26.886 9.004 -3.548 1.00 53.41 49 ALA A CA 19
ATOM 17288 C C . ALA A 1 49 ? 27.131 9.572 -4.942 1.00 63.41 49 ALA A C 19
ATOM 17289 O O . ALA A 1 49 ? 26.209 10.059 -5.597 1.00 45.32 49 ALA A O 19
ATOM 17296 N N . THR A 1 50 ? 28.381 9.506 -5.391 1.00 71.32 50 THR A N 19
ATOM 17297 C CA . THR A 1 50 ? 28.748 10.014 -6.707 1.00 1.44 50 THR A CA 19
ATOM 17298 C C . THR A 1 50 ? 28.215 9.112 -7.814 1.00 14.35 50 THR A C 19
ATOM 17299 O O . THR A 1 50 ? 28.181 7.889 -7.670 1.00 2.41 50 THR A O 19
ATOM 17310 N N . LEU A 1 51 ? 27.799 9.722 -8.918 1.00 73.11 51 LEU A N 19
ATOM 17311 C CA . LEU A 1 51 ? 27.267 8.973 -10.051 1.00 71.14 51 LEU A CA 19
ATOM 17312 C C . LEU A 1 51 ? 28.242 7.885 -10.491 1.00 34.03 51 LEU A C 19
ATOM 17313 O O . LEU A 1 51 ? 27.832 6.797 -10.893 1.00 60.51 51 LEU A O 19
ATOM 17329 N N . ALA A 1 52 ? 29.533 8.187 -10.408 1.00 63.44 52 ALA A N 19
ATOM 17330 C CA . ALA A 1 52 ? 30.566 7.233 -10.793 1.00 44.13 52 ALA A CA 19
ATOM 17331 C C . ALA A 1 52 ? 30.404 5.915 -10.043 1.00 4.51 52 ALA A C 19
ATOM 17332 O O . ALA A 1 52 ? 30.470 4.840 -10.638 1.00 11.42 52 ALA A O 19
ATOM 17339 N N . GLU A 1 53 ? 30.194 6.007 -8.734 1.00 14.45 53 GLU A N 19
ATOM 17340 C CA . GLU A 1 53 ? 30.024 4.821 -7.903 1.00 1.24 53 GLU A CA 19
ATOM 17341 C C . GLU A 1 53 ? 28.588 4.311 -7.970 1.00 34.41 53 GLU A C 19
ATOM 17342 O O . GLU A 1 53 ? 28.321 3.137 -7.710 1.00 61.21 53 GLU A O 19
ATOM 17354 N N . CYS A 1 54 ? 27.665 5.201 -8.320 1.00 23.22 54 CYS A N 19
ATOM 17355 C CA . CYS A 1 54 ? 26.256 4.843 -8.421 1.00 33.12 54 CYS A CA 19
ATOM 17356 C C . CYS A 1 54 ? 25.960 4.168 -9.757 1.00 62.20 54 CYS A C 19
ATOM 17357 O O . CYS A 1 54 ? 24.896 3.577 -9.944 1.00 25.12 54 CYS A O 19
ATOM 17364 N N . ARG A 1 55 ? 26.909 4.260 -10.683 1.00 3.02 55 ARG A N 19
ATOM 17365 C CA . ARG A 1 55 ? 26.751 3.659 -12.002 1.00 11.42 55 ARG A CA 19
ATOM 17366 C C . ARG A 1 55 ? 27.761 2.536 -12.212 1.00 63.53 55 ARG A C 19
ATOM 17367 O O . ARG A 1 55 ? 27.527 1.614 -12.995 1.00 52.20 55 ARG A O 19
ATOM 17388 N N . HIS A 1 56 ? 28.886 2.618 -11.509 1.00 1.51 56 HIS A N 19
ATOM 17389 C CA . HIS A 1 56 ? 29.933 1.608 -11.619 1.00 13.45 56 HIS A CA 19
ATOM 17390 C C . HIS A 1 56 ? 29.840 0.604 -10.474 1.00 23.21 56 HIS A C 19
ATOM 17391 O O . HIS A 1 56 ? 30.184 -0.567 -10.634 1.00 4.24 56 HIS A O 19
ATOM 17405 N N . ALA A 1 57 ? 29.374 1.070 -9.320 1.00 3.10 57 ALA A N 19
ATOM 17406 C CA . ALA A 1 57 ? 29.236 0.212 -8.150 1.00 13.54 57 ALA A CA 19
ATOM 17407 C C . ALA A 1 57 ? 27.858 0.368 -7.515 1.00 72.21 57 ALA A C 19
ATOM 17408 O O . ALA A 1 57 ? 27.719 0.958 -6.443 1.00 65.21 57 ALA A O 19
ATOM 17415 N N . CYS A 1 58 ? 26.840 -0.164 -8.184 1.00 23.32 58 CYS A N 19
ATOM 17416 C CA . CYS A 1 58 ? 25.472 -0.084 -7.687 1.00 22.15 58 CYS A CA 19
ATOM 17417 C C . CYS A 1 58 ? 24.523 -0.883 -8.575 1.00 32.13 58 CYS A C 19
ATOM 17418 O O . CYS A 1 58 ? 23.630 -1.575 -8.084 1.00 21.35 58 CYS A O 19
ATOM 17425 N N . LEU A 1 59 ? 24.722 -0.783 -9.884 1.00 52.23 59 LEU A N 19
ATOM 17426 C CA . LEU A 1 59 ? 23.884 -1.496 -10.842 1.00 62.23 59 LEU A CA 19
ATOM 17427 C C . LEU A 1 59 ? 24.255 -2.975 -10.895 1.00 2.31 59 LEU A C 19
ATOM 17428 O O . LEU A 1 59 ? 23.421 -3.857 -10.693 1.00 34.04 59 LEU A O 19
ATOM 17444 N N . PRO A 1 60 ? 25.538 -3.254 -11.171 1.00 12.21 60 PRO A N 19
ATOM 17445 C CA . PRO A 1 60 ? 26.049 -4.625 -11.254 1.00 25.04 60 PRO A CA 19
ATOM 17446 C C . PRO A 1 60 ? 26.091 -5.311 -9.893 1.00 30.45 60 PRO A C 19
ATOM 17447 O O . PRO A 1 60 ? 25.627 -6.442 -9.742 1.00 30.43 60 PRO A O 19
ATOM 17458 N N . LEU A 1 61 ? 26.649 -4.621 -8.904 1.00 33.10 61 LEU A N 19
ATOM 17459 C CA . LEU A 1 61 ? 26.750 -5.164 -7.554 1.00 22.32 61 LEU A CA 19
ATOM 17460 C C . LEU A 1 61 ? 25.396 -5.671 -7.068 1.00 22.24 61 LEU A C 19
ATOM 17461 O O . LEU A 1 61 ? 24.431 -4.913 -6.986 1.00 43.53 61 LEU A O 19
ATOM 17477 N N . ASN A 1 62 ? 25.334 -6.959 -6.743 1.00 53.35 62 ASN A N 19
ATOM 17478 C CA . ASN A 1 62 ? 24.098 -7.567 -6.263 1.00 42.22 62 ASN A CA 19
ATOM 17479 C C . ASN A 1 62 ? 24.298 -9.052 -5.978 1.00 22.15 62 ASN A C 19
ATOM 17480 O O . ASN A 1 62 ? 24.762 -9.804 -6.835 1.00 74.44 62 ASN A O 19
ATOM 17491 N N . THR A 1 63 ? 23.945 -9.469 -4.766 1.00 11.15 63 THR A N 19
ATOM 17492 C CA . THR A 1 63 ? 24.086 -10.863 -4.366 1.00 34.33 63 THR A CA 19
ATOM 17493 C C . THR A 1 63 ? 22.746 -11.450 -3.937 1.00 33.31 63 THR A C 19
ATOM 17494 O O . THR A 1 63 ? 22.525 -12.656 -4.038 1.00 71.24 63 THR A O 19
ATOM 17505 N N . ASN A 1 64 ? 21.854 -10.589 -3.458 1.00 32.12 64 ASN A N 19
ATOM 17506 C CA . ASN A 1 64 ? 20.534 -11.023 -3.013 1.00 64.35 64 ASN A CA 19
ATOM 17507 C C . ASN A 1 64 ? 19.704 -9.836 -2.535 1.00 74.44 64 ASN A C 19
ATOM 17508 O O . ASN A 1 64 ? 20.211 -8.722 -2.408 1.00 60.33 64 ASN A O 19
ATOM 17519 N N . LEU A 1 1 ? 17.171 -7.412 19.465 1.00 14.54 1 LEU A N 20
ATOM 17520 C CA . LEU A 1 1 ? 16.192 -8.484 19.610 1.00 11.41 1 LEU A CA 20
ATOM 17521 C C . LEU A 1 1 ? 14.962 -8.218 18.748 1.00 13.34 1 LEU A C 20
ATOM 17522 O O . LEU A 1 1 ? 14.110 -7.403 19.102 1.00 52.13 1 LEU A O 20
ATOM 17538 N N . GLN A 1 2 ? 14.876 -8.912 17.618 1.00 33.25 2 GLN A N 20
ATOM 17539 C CA . GLN A 1 2 ? 13.748 -8.752 16.708 1.00 44.44 2 GLN A CA 20
ATOM 17540 C C . GLN A 1 2 ? 13.888 -9.674 15.501 1.00 33.32 2 GLN A C 20
ATOM 17541 O O . GLN A 1 2 ? 14.529 -9.324 14.510 1.00 13.02 2 GLN A O 20
ATOM 17555 N N . ASP A 1 3 ? 13.284 -10.854 15.592 1.00 31.03 3 ASP A N 20
ATOM 17556 C CA . ASP A 1 3 ? 13.340 -11.827 14.508 1.00 71.42 3 ASP A CA 20
ATOM 17557 C C . ASP A 1 3 ? 12.872 -11.206 13.195 1.00 34.25 3 ASP A C 20
ATOM 17558 O O . ASP A 1 3 ? 12.212 -10.168 13.191 1.00 53.34 3 ASP A O 20
ATOM 17567 N N . GLU A 1 4 ? 13.219 -11.849 12.085 1.00 30.30 4 GLU A N 20
ATOM 17568 C CA . GLU A 1 4 ? 12.835 -11.358 10.767 1.00 44.02 4 GLU A CA 20
ATOM 17569 C C . GLU A 1 4 ? 11.323 -11.179 10.672 1.00 71.32 4 GLU A C 20
ATOM 17570 O O . GLU A 1 4 ? 10.576 -12.154 10.581 1.00 12.44 4 GLU A O 20
ATOM 17582 N N . VAL A 1 5 ? 10.878 -9.927 10.693 1.00 3.34 5 VAL A N 20
ATOM 17583 C CA . VAL A 1 5 ? 9.456 -9.619 10.609 1.00 13.23 5 VAL A CA 20
ATOM 17584 C C . VAL A 1 5 ? 9.216 -8.342 9.811 1.00 70.30 5 VAL A C 20
ATOM 17585 O O . VAL A 1 5 ? 9.695 -7.270 10.177 1.00 54.32 5 VAL A O 20
ATOM 17598 N N . GLY A 1 6 ? 8.470 -8.466 8.717 1.00 2.01 6 GLY A N 20
ATOM 17599 C CA . GLY A 1 6 ? 8.179 -7.314 7.884 1.00 61.24 6 GLY A CA 20
ATOM 17600 C C . GLY A 1 6 ? 8.117 -7.666 6.410 1.00 14.54 6 GLY A C 20
ATOM 17601 O O . GLY A 1 6 ? 7.190 -8.343 5.966 1.00 44.12 6 GLY A O 20
ATOM 17605 N N . ALA A 1 7 ? 9.104 -7.203 5.651 1.00 41.31 7 ALA A N 20
ATOM 17606 C CA . ALA A 1 7 ? 9.158 -7.472 4.219 1.00 34.35 7 ALA A CA 20
ATOM 17607 C C . ALA A 1 7 ? 9.929 -8.756 3.931 1.00 12.11 7 ALA A C 20
ATOM 17608 O O . ALA A 1 7 ? 10.706 -9.240 4.754 1.00 3.30 7 ALA A O 20
ATOM 17615 N N . PRO A 1 8 ? 9.710 -9.323 2.735 1.00 10.43 8 PRO A N 20
ATOM 17616 C CA . PRO A 1 8 ? 10.375 -10.558 2.311 1.00 23.12 8 PRO A CA 20
ATOM 17617 C C . PRO A 1 8 ? 11.864 -10.355 2.052 1.00 62.20 8 PRO A C 20
ATOM 17618 O O . PRO A 1 8 ? 12.358 -9.230 1.978 1.00 3.12 8 PRO A O 20
ATOM 17629 N N . PRO A 1 9 ? 12.598 -11.469 1.910 1.00 41.23 9 PRO A N 20
ATOM 17630 C CA . PRO A 1 9 ? 14.041 -11.439 1.655 1.00 4.43 9 PRO A CA 20
ATOM 17631 C C . PRO A 1 9 ? 14.373 -10.924 0.259 1.00 43.21 9 PRO A C 20
ATOM 17632 O O . PRO A 1 9 ? 14.659 -11.704 -0.649 1.00 33.22 9 PRO A O 20
ATOM 17643 N N . ALA A 1 10 ? 14.334 -9.606 0.094 1.00 3.43 10 ALA A N 20
ATOM 17644 C CA . ALA A 1 10 ? 14.633 -8.987 -1.191 1.00 65.12 10 ALA A CA 20
ATOM 17645 C C . ALA A 1 10 ? 16.128 -8.725 -1.340 1.00 4.14 10 ALA A C 20
ATOM 17646 O O . ALA A 1 10 ? 16.680 -8.822 -2.437 1.00 2.34 10 ALA A O 20
ATOM 17653 N N . LEU A 1 11 ? 16.779 -8.392 -0.230 1.00 72.11 11 LEU A N 20
ATOM 17654 C CA . LEU A 1 11 ? 18.211 -8.115 -0.237 1.00 20.12 11 LEU A CA 20
ATOM 17655 C C . LEU A 1 11 ? 18.795 -8.234 1.167 1.00 23.21 11 LEU A C 20
ATOM 17656 O O . LEU A 1 11 ? 19.561 -7.377 1.606 1.00 3.43 11 LEU A O 20
ATOM 17672 N N . SER A 1 12 ? 18.430 -9.304 1.866 1.00 71.32 12 SER A N 20
ATOM 17673 C CA . SER A 1 12 ? 18.916 -9.535 3.221 1.00 65.21 12 SER A CA 20
ATOM 17674 C C . SER A 1 12 ? 18.917 -11.025 3.551 1.00 10.34 12 SER A C 20
ATOM 17675 O O . SER A 1 12 ? 18.880 -11.413 4.719 1.00 52.53 12 SER A O 20
ATOM 17683 N N . ALA A 1 13 ? 18.959 -11.854 2.514 1.00 23.52 13 ALA A N 20
ATOM 17684 C CA . ALA A 1 13 ? 18.967 -13.301 2.693 1.00 33.10 13 ALA A CA 20
ATOM 17685 C C . ALA A 1 13 ? 19.014 -14.020 1.349 1.00 24.11 13 ALA A C 20
ATOM 17686 O O . ALA A 1 13 ? 17.982 -14.418 0.811 1.00 13.32 13 ALA A O 20
ATOM 17693 N N . GLU A 1 14 ? 20.220 -14.183 0.813 1.00 52.45 14 GLU A N 20
ATOM 17694 C CA . GLU A 1 14 ? 20.400 -14.853 -0.470 1.00 3.31 14 GLU A CA 20
ATOM 17695 C C . GLU A 1 14 ? 20.909 -16.278 -0.272 1.00 42.33 14 GLU A C 20
ATOM 17696 O O . GLU A 1 14 ? 20.388 -17.221 -0.866 1.00 31.24 14 GLU A O 20
ATOM 17708 N N . GLU A 1 15 ? 21.931 -16.424 0.565 1.00 21.13 15 GLU A N 20
ATOM 17709 C CA . GLU A 1 15 ? 22.511 -17.733 0.840 1.00 64.41 15 GLU A CA 20
ATOM 17710 C C . GLU A 1 15 ? 23.581 -17.638 1.924 1.00 43.12 15 GLU A C 20
ATOM 17711 O O . GLU A 1 15 ? 24.553 -18.392 1.920 1.00 22.12 15 GLU A O 20
ATOM 17723 N N . GLY A 1 16 ? 23.394 -16.703 2.851 1.00 24.31 16 GLY A N 20
ATOM 17724 C CA . GLY A 1 16 ? 24.351 -16.525 3.928 1.00 51.12 16 GLY A CA 20
ATOM 17725 C C . GLY A 1 16 ? 25.352 -15.424 3.638 1.00 71.34 16 GLY A C 20
ATOM 17726 O O . GLY A 1 16 ? 26.547 -15.579 3.892 1.00 54.32 16 GLY A O 20
ATOM 17730 N N . VAL A 1 17 ? 24.865 -14.310 3.102 1.00 52.51 17 VAL A N 20
ATOM 17731 C CA . VAL A 1 17 ? 25.725 -13.178 2.776 1.00 22.50 17 VAL A CA 20
ATOM 17732 C C . VAL A 1 17 ? 26.191 -12.461 4.038 1.00 52.32 17 VAL A C 20
ATOM 17733 O O . VAL A 1 17 ? 25.513 -12.487 5.065 1.00 42.03 17 VAL A O 20
ATOM 17746 N N . MET A 1 18 ? 27.352 -11.819 3.953 1.00 72.41 18 MET A N 20
ATOM 17747 C CA . MET A 1 18 ? 27.908 -11.092 5.088 1.00 35.23 18 MET A CA 20
ATOM 17748 C C . MET A 1 18 ? 29.232 -10.434 4.716 1.00 3.15 18 MET A C 20
ATOM 17749 O O . MET A 1 18 ? 30.300 -11.012 4.916 1.00 71.33 18 MET A O 20
ATOM 17763 N N . GLU A 1 19 ? 29.155 -9.222 4.175 1.00 33.13 19 GLU A N 20
ATOM 17764 C CA . GLU A 1 19 ? 30.349 -8.487 3.775 1.00 32.11 19 GLU A CA 20
ATOM 17765 C C . GLU A 1 19 ? 31.295 -8.301 4.958 1.00 62.44 19 GLU A C 20
ATOM 17766 O O . GLU A 1 19 ? 32.330 -8.962 5.050 1.00 64.33 19 GLU A O 20
ATOM 17778 N N . THR A 1 20 ? 30.933 -7.396 5.861 1.00 22.15 20 THR A N 20
ATOM 17779 C CA . THR A 1 20 ? 31.749 -7.121 7.037 1.00 23.12 20 THR A CA 20
ATOM 17780 C C . THR A 1 20 ? 31.116 -6.040 7.905 1.00 2.33 20 THR A C 20
ATOM 17781 O O . THR A 1 20 ? 31.117 -6.136 9.133 1.00 61.24 20 THR A O 20
ATOM 17792 N N . ARG A 1 21 ? 30.576 -5.011 7.260 1.00 12.15 21 ARG A N 20
ATOM 17793 C CA . ARG A 1 21 ? 29.939 -3.911 7.975 1.00 44.34 21 ARG A CA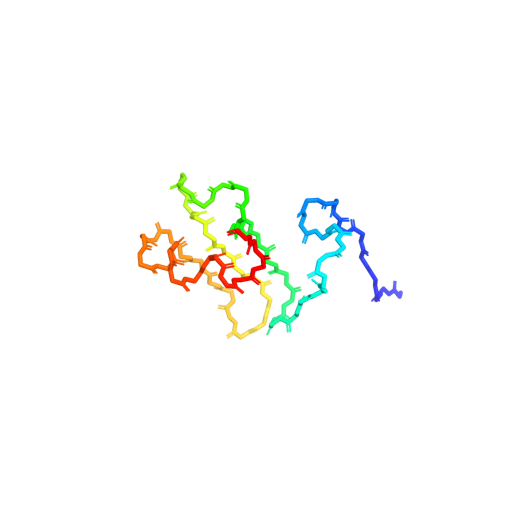 20
ATOM 17794 C C . ARG A 1 21 ? 28.728 -4.402 8.762 1.00 25.04 21 ARG A C 20
ATOM 17795 O O . ARG A 1 21 ? 28.781 -4.528 9.985 1.00 14.54 21 ARG A O 20
ATOM 17816 N N . ALA A 1 22 ? 27.639 -4.678 8.052 1.00 4.24 22 ALA A N 20
ATOM 17817 C CA . ALA A 1 22 ? 26.416 -5.157 8.685 1.00 44.45 22 ALA A CA 20
ATOM 17818 C C . ALA A 1 22 ? 25.333 -5.429 7.647 1.00 73.50 22 ALA A C 20
ATOM 17819 O O . ALA A 1 22 ? 24.969 -6.580 7.405 1.00 41.34 22 ALA A O 20
ATOM 17826 N N . GLU A 1 23 ? 24.821 -4.364 7.038 1.00 34.25 23 GLU A N 20
ATOM 17827 C CA . GLU A 1 23 ? 23.777 -4.491 6.028 1.00 11.30 23 GLU A CA 20
ATOM 17828 C C . GLU A 1 23 ? 23.883 -3.374 4.993 1.00 25.31 23 GLU A C 20
ATOM 17829 O O . GLU A 1 23 ? 24.104 -2.212 5.337 1.00 75.52 23 GLU A O 20
ATOM 17841 N N . CYS A 1 24 ? 23.726 -3.735 3.724 1.00 65.20 24 CYS A N 20
ATOM 17842 C CA . CYS A 1 24 ? 23.806 -2.766 2.637 1.00 33.45 24 CYS A CA 20
ATOM 17843 C C . CYS A 1 24 ? 22.558 -2.829 1.760 1.00 24.45 24 CYS A C 20
ATOM 17844 O O . CYS A 1 24 ? 21.893 -3.863 1.683 1.00 44.53 24 CYS A O 20
ATOM 17851 N N . ARG A 1 25 ? 22.248 -1.718 1.102 1.00 1.50 25 ARG A N 20
ATOM 17852 C CA . ARG A 1 25 ? 21.081 -1.646 0.231 1.00 11.34 25 ARG A CA 20
ATOM 17853 C C . ARG A 1 25 ? 21.479 -1.216 -1.177 1.00 41.25 25 ARG A C 20
ATOM 17854 O O . ARG A 1 25 ? 22.432 -0.458 -1.359 1.00 30.51 25 ARG A O 20
ATOM 17875 N N . GLN A 1 26 ? 20.743 -1.705 -2.170 1.00 62.21 26 GLN A N 20
ATOM 17876 C CA . GLN A 1 26 ? 21.021 -1.372 -3.562 1.00 71.43 26 GLN A CA 20
ATOM 17877 C C . GLN A 1 26 ? 22.462 -1.714 -3.927 1.00 32.43 26 GLN A C 20
ATOM 17878 O O . GLN A 1 26 ? 23.204 -0.869 -4.425 1.00 21.12 26 GLN A O 20
ATOM 17892 N N . GLY A 1 27 ? 22.851 -2.960 -3.674 1.00 63.54 27 GLY A N 20
ATOM 17893 C CA . GLY A 1 27 ? 24.202 -3.392 -3.982 1.00 24.03 27 GLY A CA 20
ATOM 17894 C C . GLY A 1 27 ? 24.242 -4.770 -4.612 1.00 54.13 27 GLY A C 20
ATOM 17895 O O . GLY A 1 27 ? 25.263 -5.456 -4.560 1.00 21.22 27 GLY A O 20
ATOM 17899 N N . LEU A 1 28 ? 23.127 -5.178 -5.209 1.00 11.51 28 LEU A N 20
ATOM 17900 C CA . LEU A 1 28 ? 23.037 -6.484 -5.851 1.00 73.23 28 LEU A CA 20
ATOM 17901 C C . LEU A 1 28 ? 22.553 -6.351 -7.292 1.00 12.34 28 LEU A C 20
ATOM 17902 O O . LEU A 1 28 ? 23.346 -6.410 -8.232 1.00 52.24 28 LEU A O 20
ATOM 17918 N N . LEU A 1 29 ? 21.247 -6.168 -7.457 1.00 65.20 29 LEU A N 20
ATOM 17919 C CA . LEU A 1 29 ? 20.657 -6.023 -8.783 1.00 61.52 29 LEU A CA 20
ATOM 17920 C C . LEU A 1 29 ? 20.579 -4.555 -9.187 1.00 51.31 29 LEU A C 20
ATOM 17921 O O . LEU A 1 29 ? 21.165 -4.127 -10.182 1.00 13.00 29 LEU A O 20
ATOM 17937 N N . PRO A 1 30 ? 19.840 -3.762 -8.397 1.00 10.02 30 PRO A N 20
ATOM 17938 C CA . PRO A 1 30 ? 19.670 -2.328 -8.650 1.00 70.25 30 PRO A CA 20
ATOM 17939 C C . PRO A 1 30 ? 20.953 -1.540 -8.407 1.00 74.31 30 PRO A C 20
ATOM 17940 O O . PRO A 1 30 ? 21.705 -1.831 -7.476 1.00 55.31 30 PRO A O 20
ATOM 17951 N N . CYS A 1 31 ? 21.197 -0.542 -9.249 1.00 50.21 31 CYS A N 20
ATOM 17952 C CA . CYS A 1 31 ? 22.389 0.289 -9.126 1.00 32.30 31 CYS A CA 20
ATOM 17953 C C . CYS A 1 31 ? 22.417 1.364 -10.208 1.00 53.03 31 CYS A C 20
ATOM 17954 O O . CYS A 1 31 ? 22.982 1.164 -11.284 1.00 11.23 31 CYS A O 20
ATOM 17961 N N . LYS A 1 32 ? 21.803 2.506 -9.916 1.00 74.52 32 LYS A N 20
ATOM 17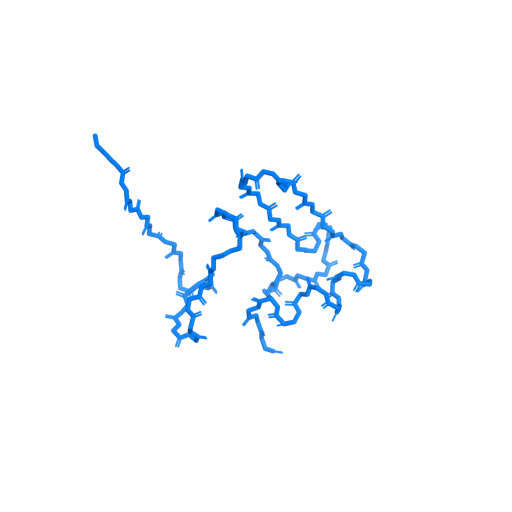962 C CA . LYS A 1 32 ? 21.757 3.614 -10.862 1.00 2.30 32 LYS A CA 20
ATOM 17963 C C . LYS A 1 32 ? 20.999 4.800 -10.274 1.00 5.40 32 LYS A C 20
ATOM 17964 O O . LYS A 1 32 ? 20.292 4.664 -9.275 1.00 65.14 32 LYS A O 20
ATOM 17983 N N . ASP A 1 33 ? 21.151 5.962 -10.900 1.00 13.20 33 ASP A N 20
ATOM 17984 C CA . ASP A 1 33 ? 20.478 7.172 -10.440 1.00 24.20 33 ASP A CA 20
ATOM 17985 C C . ASP A 1 33 ? 20.958 7.564 -9.046 1.00 64.40 33 ASP A C 20
ATOM 17986 O O . ASP A 1 33 ? 21.869 6.945 -8.496 1.00 15.32 33 ASP A O 20
ATOM 17995 N N . ASN A 1 34 ? 20.340 8.596 -8.481 1.00 62.22 34 ASN A N 20
ATOM 17996 C CA . ASN A 1 34 ? 20.706 9.071 -7.152 1.00 13.51 34 ASN A CA 20
ATOM 17997 C C . ASN A 1 34 ? 20.715 7.924 -6.147 1.00 34.31 34 ASN A C 20
ATOM 17998 O O . ASN A 1 34 ? 19.917 6.991 -6.245 1.00 60.03 34 ASN A O 20
ATOM 18009 N N . LYS A 1 35 ? 21.622 7.999 -5.179 1.00 61.13 35 LYS A N 20
ATOM 18010 C CA . LYS A 1 35 ? 21.735 6.968 -4.154 1.00 3.51 35 LYS A CA 20
ATOM 18011 C C . LYS A 1 35 ? 21.834 5.583 -4.784 1.00 22.23 35 LYS A C 20
ATOM 18012 O O . LYS A 1 35 ? 21.089 4.671 -4.423 1.00 25.13 35 LYS A O 20
ATOM 18031 N N . CYS A 1 36 ? 22.759 5.431 -5.726 1.00 31.32 36 CYS A N 20
ATOM 18032 C CA . CYS A 1 36 ? 22.957 4.156 -6.405 1.00 55.14 36 CYS A CA 20
ATOM 18033 C C . CYS A 1 36 ? 23.087 3.017 -5.398 1.00 54.12 36 CYS A C 20
ATOM 18034 O O . CYS A 1 36 ? 22.141 2.261 -5.175 1.00 62.52 36 CYS A O 20
ATOM 18041 N N . TYR A 1 37 ? 24.263 2.902 -4.793 1.00 64.20 37 TYR A N 20
ATOM 18042 C CA . TYR A 1 37 ? 24.519 1.854 -3.811 1.00 54.43 37 TYR A CA 20
ATOM 18043 C C . TYR A 1 37 ? 24.877 2.455 -2.455 1.00 64.53 37 TYR A C 20
ATOM 18044 O O . TYR A 1 37 ? 25.670 3.393 -2.368 1.00 63.42 37 TYR A O 20
ATOM 18062 N N . CYS A 1 38 ? 24.288 1.906 -1.398 1.00 61.23 38 CYS A N 20
ATOM 18063 C CA . CYS A 1 38 ? 24.544 2.384 -0.045 1.00 52.52 38 CYS A CA 20
ATOM 18064 C C . CYS A 1 38 ? 24.782 1.217 0.909 1.00 43.53 38 CYS A C 20
ATOM 18065 O O . CYS A 1 38 ? 24.250 0.124 0.715 1.00 63.00 38 CYS A O 20
ATOM 18072 N N . CYS A 1 39 ? 25.586 1.458 1.940 1.00 74.15 39 CYS A N 20
ATOM 18073 C CA . CYS A 1 39 ? 25.896 0.429 2.924 1.00 31.42 39 CYS A CA 20
ATOM 18074 C C . CYS A 1 39 ? 25.879 1.005 4.337 1.00 34.22 39 CYS A C 20
ATOM 18075 O O . CYS A 1 39 ? 26.534 2.009 4.617 1.00 65.20 39 CYS A O 20
ATOM 18082 N N . ILE A 1 40 ? 25.125 0.362 5.223 1.00 52.42 40 ILE A N 20
ATOM 18083 C CA . ILE A 1 40 ? 25.023 0.810 6.606 1.00 23.14 40 ILE A CA 20
ATOM 18084 C C . ILE A 1 40 ? 25.582 -0.236 7.565 1.00 71.42 40 ILE A C 20
ATOM 18085 O O . ILE A 1 40 ? 25.238 -1.415 7.483 1.00 2.22 40 ILE A O 20
ATOM 18101 N N . GLY A 1 41 ? 26.445 0.204 8.475 1.00 23.23 41 GLY A N 20
ATOM 18102 C CA . GLY A 1 41 ? 27.037 -0.707 9.438 1.00 13.21 41 GLY A CA 20
ATOM 18103 C C . GLY A 1 41 ? 27.582 0.011 10.657 1.00 55.43 41 GLY A C 20
ATOM 18104 O O . GLY A 1 41 ? 26.849 0.278 11.608 1.00 33.12 41 GLY A O 20
ATOM 18108 N N . GLY A 1 42 ? 28.874 0.325 10.629 1.00 75.41 42 GLY A N 20
ATOM 18109 C CA . GLY A 1 42 ? 29.494 1.012 11.746 1.00 24.32 42 GLY A CA 20
ATOM 18110 C C . GLY A 1 42 ? 30.682 1.853 11.322 1.00 13.30 42 GLY A C 20
ATOM 18111 O O . GLY A 1 42 ? 30.565 3.067 11.160 1.00 52.12 42 GLY A O 20
ATOM 18115 N N . GLY A 1 43 ? 31.830 1.207 11.143 1.00 31.12 43 GLY A N 20
ATOM 18116 C CA . GLY A 1 43 ? 33.027 1.920 10.739 1.00 64.12 43 GLY A CA 20
ATOM 18117 C C . GLY A 1 43 ? 32.925 2.474 9.332 1.00 51.03 43 GLY A C 20
ATOM 18118 O O . GLY A 1 43 ? 33.757 3.279 8.910 1.00 34.43 43 GLY A O 20
ATOM 18122 N N . THR A 1 44 ? 31.902 2.042 8.600 1.00 2.11 44 THR A N 20
ATOM 18123 C CA . THR A 1 44 ? 31.695 2.498 7.231 1.00 24.43 44 THR A CA 20
ATOM 18124 C C . THR A 1 44 ? 30.443 3.360 7.122 1.00 30.21 44 THR A C 20
ATOM 18125 O O . THR A 1 44 ? 30.528 4.584 7.020 1.00 35.22 44 THR A O 20
ATOM 18136 N N . ARG A 1 45 ? 29.282 2.714 7.145 1.00 73.23 45 ARG A N 20
ATOM 18137 C CA . ARG A 1 45 ? 28.011 3.422 7.048 1.00 43.53 45 ARG A CA 20
ATOM 18138 C C . ARG A 1 45 ? 28.120 4.604 6.088 1.00 74.43 45 ARG A C 20
ATOM 18139 O O . ARG A 1 45 ? 28.152 5.758 6.512 1.00 54.53 45 ARG A O 20
ATOM 18160 N N . GLN A 1 46 ? 28.176 4.305 4.794 1.00 70.21 46 GLN A N 20
ATOM 18161 C CA . GLN A 1 46 ? 28.282 5.342 3.775 1.00 50.23 46 GLN A CA 20
ATOM 18162 C C . GLN A 1 46 ? 27.456 4.983 2.544 1.00 31.31 46 GLN A C 20
ATOM 18163 O O . GLN A 1 46 ? 27.011 3.844 2.393 1.00 41.53 46 GLN A O 20
ATOM 18177 N N . CYS A 1 47 ? 27.254 5.960 1.667 1.00 13.31 47 CYS A N 20
ATOM 18178 C CA . CYS A 1 47 ? 26.480 5.748 0.450 1.00 44.34 47 CYS A CA 20
ATOM 18179 C C . CYS A 1 47 ? 27.111 6.483 -0.730 1.00 14.10 47 CYS A C 20
ATOM 18180 O O . CYS A 1 47 ? 27.591 7.608 -0.589 1.00 61.02 47 CYS A O 20
ATOM 18187 N N . TYR A 1 48 ? 27.104 5.840 -1.892 1.00 64.30 48 TYR A N 20
ATOM 18188 C CA . TYR A 1 48 ? 27.677 6.430 -3.096 1.00 0.42 48 TYR A CA 20
ATOM 18189 C C . TYR A 1 48 ? 26.721 6.296 -4.277 1.00 34.42 48 TYR A C 20
ATOM 18190 O O . TYR A 1 48 ? 26.129 5.238 -4.493 1.00 42.43 48 TYR A O 20
ATOM 18208 N N . ALA A 1 49 ? 26.575 7.375 -5.038 1.00 11.20 49 ALA A N 20
ATOM 18209 C CA . ALA A 1 49 ? 25.693 7.378 -6.199 1.00 2.33 49 ALA A CA 20
ATOM 18210 C C . ALA A 1 49 ? 26.481 7.599 -7.486 1.00 32.33 49 ALA A C 20
ATOM 18211 O O . ALA A 1 49 ? 25.916 7.600 -8.580 1.00 15.01 49 ALA A O 20
ATOM 18218 N N . THR A 1 50 ? 27.790 7.786 -7.349 1.00 31.15 50 THR A N 20
ATOM 18219 C CA . THR A 1 50 ? 28.655 8.009 -8.500 1.00 12.30 50 THR A CA 20
ATOM 18220 C C . THR A 1 50 ? 28.892 6.715 -9.269 1.00 22.42 50 THR A C 20
ATOM 18221 O O . THR A 1 50 ? 29.029 5.644 -8.675 1.00 42.10 50 THR A O 20
ATOM 18232 N N . LEU A 1 51 ? 28.941 6.818 -10.592 1.00 53.42 51 LEU A N 20
ATOM 18233 C CA . LEU A 1 51 ? 29.163 5.655 -11.443 1.00 72.44 51 LEU A CA 20
ATOM 18234 C C . LEU A 1 51 ? 30.414 4.895 -11.012 1.00 54.53 51 LEU A C 20
ATOM 18235 O O . LEU A 1 51 ? 30.452 3.666 -11.057 1.00 14.34 51 LEU A O 20
ATOM 18251 N N . ALA A 1 52 ? 31.434 5.636 -10.594 1.00 3.45 52 ALA A N 20
ATOM 18252 C CA . ALA A 1 52 ? 32.685 5.033 -10.150 1.00 51.12 52 ALA A CA 20
ATOM 18253 C C . ALA A 1 52 ? 32.441 4.015 -9.042 1.00 35.50 52 ALA A C 20
ATOM 18254 O O . ALA A 1 52 ? 32.979 2.909 -9.074 1.00 23.32 52 ALA A O 20
ATOM 18261 N N . GLU A 1 53 ? 31.626 4.396 -8.063 1.00 74.42 53 GLU A N 20
ATOM 18262 C CA . GLU A 1 53 ? 31.312 3.514 -6.945 1.00 1.55 53 GLU A CA 20
ATOM 18263 C C . GLU A 1 53 ? 30.170 2.567 -7.301 1.00 42.24 53 GLU A C 20
ATOM 18264 O O . GLU A 1 53 ? 30.015 1.507 -6.695 1.00 1.04 53 GLU A O 20
ATOM 18276 N N . CYS A 1 54 ? 29.373 2.958 -8.290 1.00 34.41 54 CYS A N 20
ATOM 18277 C CA . CYS A 1 54 ? 28.244 2.146 -8.728 1.00 71.25 54 CYS A CA 20
ATOM 18278 C C . CYS A 1 54 ? 28.711 1.007 -9.630 1.00 71.14 54 CYS A C 20
ATOM 18279 O O . CYS A 1 54 ? 27.989 0.032 -9.841 1.00 1.04 54 CYS A O 20
ATOM 18286 N N . ARG A 1 55 ? 29.923 1.138 -10.160 1.00 53.02 55 ARG A N 20
ATOM 18287 C CA . ARG A 1 55 ? 30.486 0.121 -11.040 1.00 50.10 55 ARG A CA 20
ATOM 18288 C C . ARG A 1 55 ? 31.641 -0.607 -10.359 1.00 64.15 55 ARG A C 20
ATOM 18289 O O . ARG A 1 55 ? 31.874 -1.791 -10.605 1.00 72.25 55 ARG A O 20
ATOM 18310 N N . HIS A 1 56 ? 32.363 0.109 -9.503 1.00 20.10 56 HIS A N 20
ATOM 18311 C CA . HIS A 1 56 ? 33.495 -0.469 -8.787 1.00 35.14 56 HIS A CA 20
ATOM 18312 C C . HIS A 1 56 ? 33.063 -0.990 -7.419 1.00 0.31 56 HIS A C 20
ATOM 18313 O O . HIS A 1 56 ? 33.639 -1.944 -6.898 1.00 35.43 56 HIS A O 20
ATOM 18327 N N . ALA A 1 57 ? 32.047 -0.355 -6.843 1.00 62.01 57 ALA A N 20
ATOM 18328 C CA . ALA A 1 57 ? 31.538 -0.755 -5.537 1.00 42.11 57 ALA A CA 20
ATOM 18329 C C . ALA A 1 57 ? 30.046 -1.065 -5.601 1.00 5.13 57 ALA A C 20
ATOM 18330 O O . ALA A 1 57 ? 29.226 -0.332 -5.048 1.00 75.20 57 ALA A O 20
ATOM 18337 N N . CYS A 1 58 ? 29.702 -2.155 -6.278 1.00 53.45 58 CYS A N 20
ATOM 18338 C CA . CYS A 1 58 ? 28.309 -2.562 -6.416 1.00 14.42 58 CYS A CA 20
ATOM 18339 C C . CYS A 1 58 ? 28.206 -3.948 -7.046 1.00 4.24 58 CYS A C 20
ATOM 18340 O O . CYS A 1 58 ? 27.442 -4.796 -6.585 1.00 34.41 58 CYS A O 20
ATOM 18347 N N . LEU A 1 59 ? 28.982 -4.171 -8.101 1.00 11.52 59 LEU A N 20
ATOM 18348 C CA . LEU A 1 59 ? 28.980 -5.454 -8.795 1.00 11.24 59 LEU A CA 20
ATOM 18349 C C . LEU A 1 59 ? 29.782 -6.494 -8.019 1.00 11.43 59 LEU A C 20
ATOM 18350 O O . LEU A 1 59 ? 29.284 -7.564 -7.670 1.00 33.20 59 LEU A O 20
ATOM 18366 N N . PRO A 1 60 ? 31.054 -6.172 -7.739 1.00 72.52 60 PRO A N 20
ATOM 18367 C CA . PRO A 1 60 ? 31.951 -7.064 -6.999 1.00 21.42 60 PRO A CA 20
ATOM 18368 C C . PRO A 1 60 ? 31.558 -7.194 -5.531 1.00 44.01 60 PRO A C 20
ATOM 18369 O O . PRO A 1 60 ? 32.107 -8.021 -4.802 1.00 1.04 60 PRO A O 20
ATOM 18380 N N . LEU A 1 61 ? 30.606 -6.373 -5.104 1.00 15.21 61 LEU A N 20
ATOM 18381 C CA . LEU A 1 61 ? 30.138 -6.396 -3.722 1.00 65.00 61 LEU A CA 20
ATOM 18382 C C . LEU A 1 61 ? 29.680 -7.796 -3.326 1.00 1.24 61 LEU A C 20
ATOM 18383 O O . LEU A 1 61 ? 30.259 -8.421 -2.439 1.00 22.14 61 LEU A O 20
ATOM 18399 N N . ASN A 1 62 ? 28.637 -8.282 -3.991 1.00 64.11 62 ASN A N 20
ATOM 18400 C CA . ASN A 1 62 ? 28.102 -9.609 -3.709 1.00 62.13 62 ASN A CA 20
ATOM 18401 C C . ASN A 1 62 ? 27.124 -10.043 -4.797 1.00 32.25 62 ASN A C 20
ATOM 18402 O O . ASN A 1 62 ? 26.195 -10.811 -4.542 1.00 12.42 62 ASN A O 20
ATOM 18413 N N . THR A 1 63 ? 27.339 -9.547 -6.011 1.00 61.42 63 THR A N 20
ATOM 18414 C CA . THR A 1 63 ? 26.477 -9.883 -7.137 1.00 41.24 63 THR A CA 20
ATOM 18415 C C . THR A 1 63 ? 27.298 -10.228 -8.374 1.00 62.54 63 THR A C 20
ATOM 18416 O O . THR A 1 63 ? 28.483 -9.908 -8.453 1.00 64.43 63 THR A O 20
ATOM 18427 N N . ASN A 1 64 ? 26.660 -10.883 -9.339 1.00 32.32 64 ASN A N 20
ATOM 18428 C CA . ASN A 1 64 ? 27.332 -11.272 -10.573 1.00 62.31 64 ASN A CA 20
ATOM 18429 C C . ASN A 1 64 ? 26.343 -11.878 -11.564 1.00 32.21 64 ASN A C 20
ATOM 18430 O O . ASN A 1 64 ? 26.608 -11.936 -12.764 1.00 43.42 64 ASN A O 20
#

Radius of gyration: 12.02 Å; Cα contacts (8 Å, |Δi|>4): 91; chains: 1; bounding box: 20×26×35 Å

Nearest PDB structures (foldseek):
  7dab-assembly1_A  TM=7.009E-01  e=2.672E-09  Zea mays
  7dab-assembly1_A  TM=1.016E+00  e=2.808E-13  Zea mays
  7dab-assembly1_A  TM=6.638E-01  e=3.669E-10  Zea mays
  7dab-assembly1_A  TM=7.402E-01  e=2.386E-09  Zea mays
  7dab-assembly1_A  TM=6.620E-01  e=4.072E-09  Zea mays

Foldseek 3Di:
DDPDDDDDPPDDCDPDDDQDFGGWPQQEPFAADPQRIFGDGPPARGTDNDVCCSVVPRCVRPYD

InterPro domains:
  IPR056205 Meg [PF24153] (1-83)

Organism: Zea mays (NCBI:txid4577)

Solvent-accessible surface area: 5416 Å² total; per-residue (Å²): 230,157,146,138,119,80,66,70,106,68,48,63,73,172,86,53,145,76,150,104,111,59,111,30,173,48,0,32,155,44,21,171,106,127,124,3,21,11,5,91,37,49,90,29,186,98,58,68,60,88,128,70,52,10,168,154,24,0,87,104,42,21,34,166

Secondary structure (DSSP, 8-state):
--------TTTSSSS----SSSEEEESSS--SSSS-EEEESSS--EEE-SHHHHHHSSTTTT--

Sequence (64 aa):
LQDEVGAPPALSAEEGVMETRAECRQGLLPCKDNKCYCCIGGGTRQCYATLAECRHACLPLNTNLQDEVGAPPALSAEEGVMETRAECRQGLLPCKDNKCYCCIGGGTRQCYATLAECRHACLPLNTNLQDEVGAPPALSAEEGVMETRAECRQGLLPCKDNKCYCCIGGGTRQCYATLAECRHACLPLNTNLQDEVGAPPALSAEEGVMETRAECRQGLLPCKDNKCYCCIGGGTRQCYATLAECRHACLPLNTNLQDEVGAPPALSAEEGVMETRAECRQGLLPCKDNKCYCCIGGGTRQCYATLAECRHACLPLNTNLQDEVGAPPALSAEEGVMETRAECRQGLLPCKDNKCYCCIGGGTRQCYATLAECRHACLPLNTNLQDEVGAPPALSAEEGVMETRAECRQGLLPCKDNKCYCCIGGGTRQCYATLAECRHACLPLNTNLQDEVGAPPALSAEEGVMETRAECRQGLLPCKDNKCYCCIGGGTRQCYATLAECRHACLPLNTNLQDEVGAPPALSAEEGVMETRAECRQGLLPCKDNKCYCCIGGGTRQCYATLAECRHACLPLNTNLQDEVGAPPALSAEEGVMETRAECRQGLLPCKDNKCYCCIGGGTRQCYATLAECRHACLPLNTNLQDEVGAPPALSAEEGVMETRAECRQGLLPCKDNKCYCCIGGGTRQCYATLAECRHACLPLNTNLQDEVGAPPALSAEEGVMETRAECRQGLLPCKDNKCYCCIGGGTRQCYATLAECRHACLPLNTNLQDEVGAPPALSAEEGVMETRAECRQGLLPCKDNKCYCCIGGGTRQCYATLAECRHACLPLNTNLQDEVGAPPALSAEEGVMETRAECRQGLLPCKDNKCYCCIGGGTRQCYATLAECRHACLPLNTNLQDEVGAPPALSAEEGVMETRAECRQGLLPCKDNKCYCCIGGGTRQCYATLAECRHACLPLNTNLQDEVGAPPALSAEEGVMETRAECRQGLLPCKDNKCYCCIGGGTRQCYATLAECRHACLPLNTNLQDEVGAPPALSAEEGVMETRAECRQGLLPCKDNKCYCCIGGGTRQCYATLAECRHACLPLNTNLQDEVGAPPALSAEEGVMETRAECRQGLLPCKDNKCYCCIGGGTRQCYATLAECRHACLPLNTNLQDEVGAPPALSAEEGVMETRAECRQGLLPCKDNKCYCCIGGGTRQCYATLAECRHACLPLNTNLQDEVGAPPALSAEEGVMETRAECRQGLLPCKDNKCYCCIGGGTRQCYATLAECRHACLPLNTN